Protein AF-A0A3S0DAP7-F1 (afdb_monomer)

Mean predicted aligned error: 19.53 Å

Sequence (979 aa):
MNTTEKPPGELDSAPAPSITPSSLEGAAPEQNASEQKISGFDGGTRSLLKQPSLFLCVVLICVAMAACFGKTPNYFWVMTLSLIGLTAAFHLIAEKLLGRANSEFELPSPREGVLTVLFGSVLPGLGLIAYALYSLINSTNFNFFDELGKLTLLLVVPVFNFSVWSSLRRRYLIRPRLTGVMNGFALGLSASWTVIWLKSSFISHAADTKFGWMLLLSLSPVLLFAAVRLSFDLHRKTEPKISRIATTFSFLGCLLSILFVFAPLTRTFYIQSLLSDIFKAPQTEQPALIANLRAQATPEDLRPSKNPVSGFALSSMLFGNRGLDGGSDRERDLFFKVAGKSFNEDATVKNRPGNHDANQPEESADLDTTAVYAAVGSRNIGLSLAKSQMVGNIDSATMTGSLDWSMTFHNSSNEEHEARAVIALPADAVVSRVTLWINGEAREAAFASPARTRAAYESVVKRSRDPLLVTMLAPGKILVQCYPVPINGAMKIRLGFKIALQPGTSNTSTLVFPRLIASNFAQQRRHQIRFLSSSPFADSIAGGVSGREGSAYVLSGTLRERRKENGTKSHLSVLRTAPLTAVATFDATARPPQYIVQHLKETVKTPPKRLIVVVDSSESMRDHLAEIHSDLAKVSTFLKPLVYFVPEATGANAERAAIRAMSVSQAKAVITSDAFKGGQDNKPVLTEALELAAEAPQGAVLWIHGPQPLTQDLTNAVPLDLVHPVRLYDWQIESGANEILQALSLEDPLRLINREVLGAASSIPDIDALVRSWVQPEKKLFLERVAFTRKPDVSLVENPIASMQVSRLWADGEVRRLLADGFERQALILAAQYRIVSPVTGAVVLDDAEEYRKNKLDPGAYKDAPGGAPSLLFNPDTTASRSESYSGLVGAPVDPRYGQSNEVGQMADFGYDTMRDISRWVTAFSFLVALIFVIPAVRTRKSVGELLGAVCTVCGIPLVVHLLGIYLINNFGGLGGGL

Radius of gyration: 42.52 Å; Cα contacts (8 Å, |Δi|>4): 1606; chains: 1; bounding box: 123×77×140 Å

Solvent-accessible surface area (backbone atoms only — not comparable to full-atom values): 55103 Å² total; per-residue (Å²): 132,84,90,78,90,85,88,83,87,79,90,84,85,84,89,84,86,83,90,88,84,90,82,85,87,91,81,81,85,79,80,77,78,72,80,83,51,32,48,51,65,70,82,68,86,66,55,75,97,71,38,71,46,55,55,54,52,50,53,54,47,53,55,39,36,45,69,49,22,63,91,41,60,72,61,26,51,54,54,45,50,53,54,48,52,52,53,50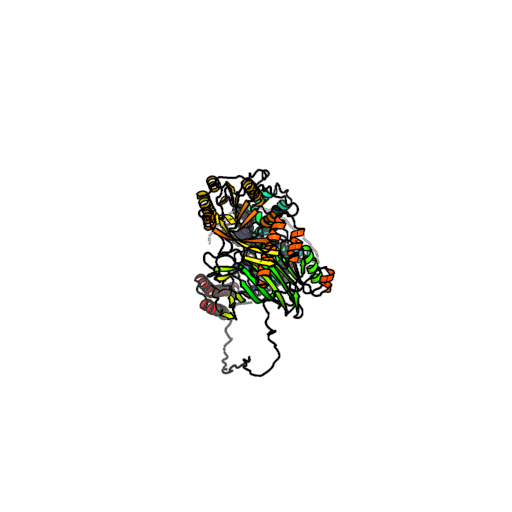,49,55,53,53,54,56,53,79,66,67,74,92,79,85,82,88,89,90,84,91,88,79,84,78,63,55,66,47,40,44,58,20,13,51,52,54,36,52,52,52,49,52,46,49,52,53,52,59,75,73,45,82,76,79,53,67,68,59,52,49,52,50,51,50,64,70,41,48,39,23,51,25,40,44,52,40,49,53,35,59,74,66,48,44,37,74,49,41,56,42,44,10,27,35,39,12,27,22,26,28,39,19,48,52,36,30,52,50,35,51,43,47,75,76,72,46,83,88,72,97,62,59,67,66,56,50,54,50,30,72,45,12,57,49,31,22,53,26,24,51,51,50,50,51,47,52,48,68,47,24,37,79,66,56,14,52,44,21,50,54,25,17,51,52,17,18,54,51,27,41,46,53,66,50,46,54,45,52,52,53,51,53,54,46,47,55,52,53,48,43,78,67,44,55,83,62,52,26,41,41,50,44,54,55,45,46,77,70,57,47,77,39,57,45,27,33,92,81,37,63,63,75,94,57,71,64,59,66,70,74,44,85,88,60,57,45,88,54,89,44,70,70,43,33,37,48,43,18,44,38,66,24,44,64,78,63,61,75,63,80,79,60,72,71,87,82,72,83,78,87,80,74,80,89,74,88,45,45,29,86,40,45,65,44,38,60,76,32,46,76,70,48,77,51,32,28,42,76,43,41,38,38,40,36,40,39,36,61,86,78,40,32,29,38,37,42,38,36,40,27,37,32,20,67,33,95,54,72,40,68,52,24,34,32,37,38,44,35,78,77,36,41,45,55,42,45,35,40,45,58,99,84,44,82,38,51,27,20,48,39,42,44,72,59,32,46,53,50,42,53,66,36,53,80,65,81,37,60,31,40,40,36,35,52,75,50,95,56,28,33,38,37,42,34,31,57,26,40,58,70,34,66,36,38,40,34,41,25,34,33,36,49,37,47,73,47,98,59,65,35,34,30,41,59,53,66,39,83,74,39,57,14,43,48,74,60,64,49,35,39,39,38,37,37,21,77,38,55,67,73,59,86,56,77,86,36,53,75,53,69,60,88,88,31,29,35,43,34,36,48,54,57,68,51,90,87,88,60,79,48,82,58,54,49,37,29,36,39,89,68,80,99,62,55,37,27,22,66,30,79,84,47,88,75,56,34,27,41,37,36,36,73,42,76,44,65,47,74,57,63,76,40,48,32,34,41,35,54,28,20,38,66,44,37,87,46,48,68,55,57,56,49,51,54,50,59,49,54,74,80,42,87,40,39,28,32,65,50,67,79,60,51,38,92,47,44,96,61,52,65,88,50,80,28,49,60,76,54,39,61,74,58,69,46,74,87,60,28,52,19,32,57,80,56,63,68,59,52,49,55,41,49,32,68,17,7,80,37,79,46,8,20,32,39,40,42,33,48,53,37,68,49,86,68,70,75,87,74,62,65,67,63,73,59,81,28,54,23,35,34,38,41,32,64,75,48,61,28,28,54,37,55,68,56,48,51,64,64,19,40,64,62,59,41,66,48,74,45,75,36,60,67,78,93,80,42,50,45,72,72,48,50,52,43,36,45,78,53,52,46,76,44,68,43,80,49,65,49,80,34,84,56,90,67,98,51,57,69,47,83,50,66,71,59,17,56,37,53,48,43,52,33,47,53,53,50,30,55,49,30,40,40,74,64,38,50,73,59,22,34,54,50,30,36,73,64,35,34,48,37,95,52,14,8,32,26,25,62,80,50,72,62,60,31,56,73,68,70,46,61,43,74,82,88,82,85,70,97,62,99,61,81,93,78,69,87,76,85,90,75,90,78,91,86,88,87,83,89,83,87,86,85,84,87,88,84,85,95,86,86,81,88,84,88,87,87,83,82,95,78,82,86,59,64,67,57,53,54,48,48,35,50,48,53,20,51,47,46,30,52,51,36,44,67,64,40,55,66,54,59,74,72,63,87,55,71,66,60,53,50,49,49,50,49,47,42,52,41,54,20,50,51,49,35,53,48,38,51,48,46,47,77,74,68,69,78,86,82,84,80,135

pLDDT: mean 73.01, std 19.79, range [24.42, 97.62]

Nearest PDB structures (foldseek):
  6fpy-assembly2_B  TM=5.287E-01  e=2.137E-16  Homo sapiens
  6fpz-assembly2_B  TM=5.239E-01  e=3.013E-16  Homo sapiens
  6fpy-assembly1_A  TM=5.104E-01  e=2.731E-16  Homo sapiens
  7nup-assembly3_C  TM=4.201E-01  e=8.296E-05  Homo sapiens
  7zyf-assembly1_A  TM=3.876E-01  e=3.431E-05  Homo sapiens

Foldseek 3Di:
DDDDDDDDYDDDDDDDDDDDDDDDDDDDDPPPPPQQFQDAEPPDPDPPVRAVLLVVQLVLLLVLLCLQCVVPVVSSVVSSVVSSVVSVVLVVVLVVLDDDDDDDDDDDDDDPCPVLLVLQAVVQQVVLVVVLVVCCVPDLDDDPVLSVLVSCLSRLLSVLLVVLVVCVRRSYNHRLLNNLLSLLLSQLLLVLLQVLLCCLPPPDDDDPDDPSSVSSSVSSVSNNVSSVVSLVSLQPRHDVSSNVSSNSSSNVNNVSNNSSLCSNVVSQVVLVVLVVCLVVDDPQANLASLVVSLVRDDPCQQCCVVVPRPSDCSVSSVDPDTHAPPPDLVSQQSQQQRAVDGPCPCVQVDDDSPDDPPDDDDDFFFQVRPVQCVLFDAADPQKAFPAWEKEKEAELVLQKMKIKIKTKIFGADQDWDKKKFKKFAPVLKFWQWKWWQDPNDIFTWFKFFPVLQVVLVVVQVVVQFWKWWWAAPDVRMIMIITDTNDHRHMIMMIIMMMFGWFDDPAQKTKGFAIDTSDISHHYDQKYWYKYKYLFAWPDDDDQWDWDDDVNITMITGMFGQDDPDDGGCRITMGGNPDDQFKEWEWAVLDVVTWIKIKHFDWDFAAAFPAEEEEAEQAPVCLVVLVVVLVLLVLCVVPDFYFYWYAFSQHHSCSVVSDRDTDTSVVVNVQSHNVSRRRRGACQVNVLVQQLVQLVDERGEYEYEDEARSRDDDLPPQAARNRNAQYEYEAHYDRRHHDPSVVSNVSNHQLPSYRYDYADPDDPHDDSVVVSVCNVRRDGGTDMDIDIGRDDDPGHYDHPVLSSLSSQLSVLQVVLVVCSSVVNLVVSRVSCSSNNTHDNGMMIMTGDDPVSCVVSVTDSDDDDNDPDPDDDPDDDPDDDDDDDDDDDDDDDDDDDDDDDDDDDDDDPPDDAQVVLVVVLVVVLVVQLVVLCVVLVVVVVPDDDPVVVVVSVCSNPVRSVVSNVVSVVCCVVPVDDDDDD

Structure (mmCIF, N/CA/C/O backbone):
data_AF-A0A3S0DAP7-F1
#
_entry.id   AF-A0A3S0DAP7-F1
#
loop_
_atom_site.group_PDB
_atom_site.id
_atom_site.type_symbol
_atom_site.label_atom_id
_atom_site.label_alt_id
_atom_site.label_comp_id
_atom_site.label_asym_id
_atom_site.label_entity_id
_atom_site.label_seq_id
_atom_site.pdbx_PDB_ins_code
_atom_site.Cartn_x
_atom_site.Cartn_y
_atom_site.Cartn_z
_atom_site.occupancy
_atom_site.B_iso_or_equiv
_atom_site.auth_seq_id
_atom_site.auth_comp_id
_atom_site.auth_asym_id
_atom_site.auth_atom_id
_atom_site.pdbx_PDB_model_num
ATOM 1 N N . MET A 1 1 ? 51.186 39.654 -97.932 1.00 35.44 1 MET A N 1
ATOM 2 C CA . MET A 1 1 ? 51.808 40.982 -98.116 1.00 35.44 1 MET A CA 1
ATOM 3 C C . MET A 1 1 ? 52.538 41.280 -96.816 1.00 35.44 1 MET A C 1
ATOM 5 O O . MET A 1 1 ? 51.879 41.168 -95.794 1.00 35.44 1 MET A O 1
ATOM 9 N N . ASN A 1 2 ? 53.845 41.561 -96.871 1.00 35.66 2 ASN A N 1
ATOM 10 C CA . ASN A 1 2 ? 54.779 41.772 -95.743 1.00 35.66 2 ASN A CA 1
ATOM 11 C C . ASN A 1 2 ? 54.973 40.522 -94.831 1.00 35.66 2 ASN A C 1
ATOM 13 O O . ASN A 1 2 ? 53.996 39.975 -94.335 1.00 35.66 2 ASN A O 1
ATOM 17 N N . THR A 1 3 ? 56.135 39.844 -94.757 1.00 30.80 3 THR A N 1
ATOM 18 C CA . THR A 1 3 ? 57.502 40.226 -94.279 1.00 30.80 3 THR A CA 1
ATOM 19 C C . THR A 1 3 ? 57.561 40.423 -92.755 1.00 30.80 3 THR A C 1
ATOM 21 O O . THR A 1 3 ? 56.679 41.079 -92.215 1.00 30.80 3 THR A O 1
ATOM 24 N N . THR A 1 4 ? 58.535 39.902 -91.990 1.00 35.09 4 THR A N 1
ATOM 25 C CA . THR A 1 4 ? 59.878 39.312 -92.289 1.00 35.09 4 THR A CA 1
ATOM 26 C C . THR A 1 4 ? 60.293 38.386 -91.111 1.00 35.09 4 THR A C 1
ATOM 28 O O . THR A 1 4 ? 59.745 38.539 -90.026 1.00 35.09 4 THR A O 1
ATOM 31 N N . GLU A 1 5 ? 61.034 37.282 -91.314 1.00 35.91 5 GLU A N 1
ATOM 32 C CA . GLU A 1 5 ? 62.484 37.081 -90.996 1.00 35.91 5 GLU A CA 1
ATOM 33 C C . GLU A 1 5 ? 62.978 37.580 -89.608 1.00 35.91 5 GLU A C 1
ATOM 35 O O . GLU A 1 5 ? 62.558 38.641 -89.168 1.00 35.91 5 GLU A O 1
ATOM 40 N N . LYS A 1 6 ? 63.916 36.947 -88.873 1.00 36.12 6 LYS A N 1
ATOM 41 C CA . LYS A 1 6 ? 64.824 35.773 -89.064 1.00 36.12 6 LYS A CA 1
ATOM 42 C C . LYS A 1 6 ? 65.265 35.245 -87.658 1.00 36.12 6 LYS A C 1
ATOM 44 O O . LYS A 1 6 ? 64.995 35.959 -86.692 1.00 36.12 6 LYS A O 1
ATOM 49 N N . PRO A 1 7 ? 65.897 34.054 -87.481 1.00 41.16 7 PRO A N 1
ATOM 50 C CA . PRO A 1 7 ? 67.316 33.843 -87.842 1.00 41.16 7 PRO A CA 1
ATOM 51 C C . PRO A 1 7 ? 67.657 32.450 -88.450 1.00 41.16 7 PRO A C 1
ATOM 53 O O . PRO A 1 7 ? 66.834 31.540 -88.376 1.00 41.16 7 PRO A O 1
ATOM 56 N N . PRO A 1 8 ? 68.855 32.266 -89.054 1.00 48.88 8 PRO A N 1
ATOM 57 C CA . PRO A 1 8 ? 69.283 31.000 -89.668 1.00 48.88 8 PRO A CA 1
ATOM 58 C C . PRO A 1 8 ? 70.483 30.305 -88.979 1.00 48.88 8 PRO A C 1
ATOM 60 O O . PRO A 1 8 ? 71.279 30.955 -88.308 1.00 48.88 8 PRO A O 1
ATOM 63 N N . GLY A 1 9 ? 70.666 29.016 -89.299 1.00 33.81 9 GLY A N 1
ATOM 64 C CA . GLY A 1 9 ? 71.939 28.277 -89.209 1.00 33.81 9 GLY A CA 1
ATOM 65 C C . GLY A 1 9 ? 72.225 27.529 -87.895 1.00 33.81 9 GLY A C 1
ATOM 66 O O . GLY A 1 9 ? 71.747 27.923 -86.838 1.00 33.81 9 GLY A O 1
ATOM 67 N N . GLU A 1 10 ? 72.996 26.434 -87.900 1.00 32.47 10 GLU A N 1
ATOM 68 C CA . GLU A 1 10 ? 73.583 25.681 -89.032 1.00 32.47 10 GLU A CA 1
ATOM 69 C C . GLU A 1 10 ? 74.054 24.278 -88.567 1.00 32.47 10 GLU A C 1
ATOM 71 O O . GLU A 1 10 ? 74.452 24.155 -87.415 1.00 32.47 10 GLU A O 1
ATOM 76 N N . LEU A 1 11 ? 74.067 23.293 -89.489 1.00 33.09 11 LEU A N 1
ATOM 77 C CA . LEU A 1 11 ? 75.011 22.146 -89.592 1.00 33.09 11 LEU A CA 1
ATOM 78 C C . LEU A 1 11 ? 75.130 21.118 -88.419 1.00 33.09 11 LEU A C 1
ATOM 80 O O . LEU A 1 11 ? 75.140 21.471 -87.249 1.00 33.09 11 LEU A O 1
ATOM 84 N N . ASP A 1 12 ? 75.312 19.803 -88.630 1.00 31.98 12 ASP A N 1
ATOM 85 C CA . ASP A 1 12 ? 75.166 18.937 -89.822 1.00 31.98 12 ASP A CA 1
ATOM 86 C C . ASP A 1 12 ? 75.163 17.433 -89.402 1.00 31.98 12 ASP A C 1
ATOM 88 O O . ASP A 1 12 ? 75.213 17.107 -88.215 1.00 31.98 12 ASP A O 1
ATOM 92 N N . SER A 1 13 ? 75.227 16.526 -90.385 1.00 33.31 13 SER A N 1
ATOM 93 C CA . SER A 1 13 ? 75.606 15.100 -90.339 1.00 33.31 13 SER A CA 1
ATOM 94 C C . SER A 1 13 ? 74.528 14.062 -89.973 1.00 33.31 13 SER A C 1
ATOM 96 O O . SER A 1 13 ? 74.291 13.706 -88.822 1.00 33.31 13 SER A O 1
ATOM 98 N N . ALA A 1 14 ? 73.964 13.457 -91.023 1.00 33.50 14 ALA A N 1
ATOM 99 C CA . ALA A 1 14 ? 73.564 12.047 -91.016 1.00 33.50 14 ALA A CA 1
ATOM 100 C C . ALA A 1 14 ? 74.750 11.170 -91.479 1.00 33.50 14 ALA A C 1
ATOM 102 O O . ALA A 1 14 ? 75.681 11.679 -92.110 1.00 33.50 14 ALA A O 1
ATOM 103 N N . PRO A 1 15 ? 74.713 9.849 -91.229 1.00 40.34 15 PRO A N 1
ATOM 104 C CA . PRO A 1 15 ? 74.494 8.971 -92.386 1.00 40.34 15 PRO A CA 1
ATOM 105 C C . PRO A 1 15 ? 73.589 7.750 -92.117 1.00 40.34 15 PRO A C 1
ATOM 107 O O . PRO A 1 15 ? 73.373 7.320 -90.988 1.00 40.34 15 PRO A O 1
ATOM 110 N N . ALA A 1 16 ? 73.117 7.151 -93.210 1.00 29.91 16 ALA A N 1
ATOM 111 C CA . ALA A 1 16 ? 72.496 5.821 -93.306 1.00 29.91 16 ALA A CA 1
ATOM 112 C C . ALA A 1 16 ? 73.235 5.033 -94.430 1.00 29.91 16 ALA A C 1
ATOM 114 O O . ALA A 1 16 ? 74.205 5.584 -94.960 1.00 29.91 16 ALA A O 1
ATOM 115 N N . PRO A 1 17 ? 72.812 3.833 -94.902 1.00 53.47 17 PRO A N 1
ATOM 116 C CA . PRO A 1 17 ? 71.781 2.897 -94.414 1.00 53.47 17 PRO A CA 1
ATOM 117 C C . PRO A 1 17 ? 72.261 1.414 -94.340 1.00 53.47 17 PRO A C 1
ATOM 119 O O . PRO A 1 17 ? 73.386 1.099 -94.714 1.00 53.47 17 PRO A O 1
ATOM 122 N N . SER A 1 18 ? 71.397 0.462 -93.939 1.00 30.25 18 SER A N 1
ATOM 123 C CA . SER A 1 18 ? 71.604 -0.985 -94.226 1.00 30.25 18 SER A CA 1
ATOM 124 C C . SER A 1 18 ? 70.313 -1.836 -94.308 1.00 30.25 18 SER A C 1
ATOM 126 O O . SER A 1 18 ? 69.795 -2.376 -93.338 1.00 30.25 18 SER A O 1
ATOM 128 N N . ILE A 1 19 ? 69.842 -1.951 -95.552 1.00 33.53 19 ILE A N 1
ATOM 129 C CA . ILE A 1 19 ? 69.002 -2.990 -96.203 1.00 33.53 19 ILE A CA 1
ATOM 130 C C . ILE A 1 19 ? 69.498 -4.430 -95.866 1.00 33.53 19 ILE A C 1
ATOM 132 O O . ILE A 1 19 ? 70.711 -4.585 -95.772 1.00 33.53 19 ILE A O 1
ATOM 136 N N . THR A 1 20 ? 68.756 -5.558 -95.733 1.00 31.67 20 THR A N 1
ATOM 137 C CA . THR A 1 20 ? 67.325 -6.042 -95.754 1.00 31.67 20 THR A CA 1
ATOM 138 C C . THR A 1 20 ? 67.339 -7.586 -95.444 1.00 31.67 20 THR A C 1
ATOM 140 O O . THR A 1 20 ? 68.452 -8.088 -95.287 1.00 31.67 20 THR A O 1
ATOM 143 N N . PRO A 1 21 ? 66.271 -8.437 -95.554 1.00 48.56 21 PRO A N 1
ATOM 144 C CA . PRO A 1 21 ? 64.809 -8.381 -95.273 1.00 48.56 21 PRO A CA 1
ATOM 145 C C . PRO A 1 21 ? 64.316 -9.636 -94.454 1.00 48.56 21 PRO A C 1
ATOM 147 O O . PRO A 1 21 ? 65.112 -10.282 -93.782 1.00 48.56 21 PRO A O 1
ATOM 150 N N . SER A 1 22 ? 63.036 -10.044 -94.618 1.00 28.91 22 SER A N 1
ATOM 151 C CA . SER A 1 22 ? 62.373 -11.323 -94.216 1.00 28.91 22 SER A CA 1
ATOM 152 C C . SER A 1 22 ? 61.935 -11.477 -92.741 1.00 28.91 22 SER A C 1
ATOM 154 O O . SER A 1 22 ? 62.528 -10.857 -91.869 1.00 28.91 22 SER A O 1
ATOM 156 N N . SER A 1 23 ? 60.914 -12.276 -92.378 1.00 30.59 23 SER A N 1
ATOM 157 C CA . SER A 1 23 ? 59.656 -12.657 -93.072 1.00 30.59 23 SER A CA 1
ATOM 158 C C . SER A 1 23 ? 58.690 -13.387 -92.113 1.00 30.59 23 SER A C 1
ATOM 160 O O . SER A 1 23 ? 59.157 -14.206 -91.331 1.00 30.59 23 SER A O 1
ATOM 162 N N . LEU A 1 24 ? 57.374 -13.217 -92.328 1.00 34.31 24 LEU A N 1
ATOM 163 C CA . LEU A 1 24 ? 56.253 -14.052 -91.836 1.00 34.31 24 LEU A CA 1
ATOM 164 C C . LEU A 1 24 ? 55.838 -13.994 -90.342 1.00 34.31 24 LEU A C 1
ATOM 166 O O . LEU A 1 24 ? 56.620 -13.713 -89.448 1.00 34.31 24 LEU A O 1
ATOM 170 N N . GLU A 1 25 ? 54.538 -14.281 -90.167 1.00 31.39 25 GLU A N 1
ATOM 171 C CA . GLU A 1 25 ? 53.775 -14.704 -88.974 1.00 31.39 25 GLU A CA 1
ATOM 172 C C . GLU A 1 25 ? 53.721 -13.838 -87.687 1.00 31.39 25 GLU A C 1
ATOM 174 O O . GLU A 1 25 ? 54.659 -13.744 -86.906 1.00 31.39 25 GLU A O 1
ATOM 179 N N . GLY A 1 26 ? 52.494 -13.401 -87.345 1.00 32.94 26 GLY A N 1
ATOM 180 C CA . GLY A 1 26 ? 51.915 -13.895 -86.086 1.00 32.94 26 GLY A CA 1
ATOM 181 C C . GLY A 1 26 ? 51.685 -12.955 -84.893 1.00 32.94 26 GLY A C 1
ATOM 182 O O . GLY A 1 26 ? 51.994 -13.363 -83.780 1.00 32.94 26 GLY A O 1
ATOM 183 N N . ALA A 1 27 ? 51.045 -11.786 -85.050 1.00 32.19 27 ALA A N 1
ATOM 184 C CA . ALA A 1 27 ? 50.238 -11.192 -83.963 1.00 32.19 27 ALA A CA 1
ATOM 185 C C . ALA A 1 27 ? 49.249 -10.122 -84.463 1.00 32.19 27 ALA A C 1
ATOM 187 O O . ALA A 1 27 ? 49.646 -9.170 -85.134 1.00 32.19 27 ALA A O 1
ATOM 188 N N . ALA A 1 28 ? 47.978 -10.218 -84.062 1.00 33.50 28 ALA A N 1
ATOM 189 C CA . ALA A 1 28 ? 47.082 -9.062 -84.036 1.00 33.50 28 ALA A CA 1
ATOM 190 C C . ALA A 1 28 ? 47.226 -8.372 -82.664 1.00 33.50 28 ALA A C 1
ATOM 192 O O . ALA A 1 28 ? 47.169 -9.069 -81.649 1.00 33.50 28 ALA A O 1
ATOM 193 N N . PRO A 1 29 ? 47.413 -7.042 -82.586 1.00 39.88 29 PRO A N 1
ATOM 194 C CA . PRO A 1 29 ? 47.487 -6.359 -81.302 1.00 39.88 29 PRO A CA 1
ATOM 195 C C . PRO A 1 29 ? 46.095 -6.297 -80.661 1.00 39.88 29 PRO A C 1
ATOM 197 O O . PRO A 1 29 ? 45.208 -5.596 -81.151 1.00 39.88 29 PRO A O 1
ATOM 200 N N . GLU A 1 30 ? 45.908 -7.003 -79.545 1.00 36.38 30 GLU A N 1
ATOM 201 C CA . GLU A 1 30 ? 44.707 -6.867 -78.720 1.00 36.38 30 GLU A CA 1
ATOM 202 C C . GLU A 1 30 ? 44.570 -5.421 -78.227 1.00 36.38 30 GLU A C 1
ATOM 204 O O . GLU A 1 30 ? 45.311 -4.968 -77.347 1.00 36.38 30 GLU A O 1
ATOM 209 N N . GLN A 1 31 ? 43.582 -4.695 -78.756 1.00 36.41 31 GLN A N 1
ATOM 210 C CA . GLN A 1 31 ? 43.139 -3.438 -78.161 1.00 36.41 31 GLN A CA 1
ATOM 211 C C . GLN A 1 31 ? 42.441 -3.740 -76.832 1.00 36.41 31 GLN A C 1
ATOM 213 O O . GLN A 1 31 ? 41.221 -3.871 -76.756 1.00 36.41 31 GLN A O 1
ATOM 218 N N . ASN A 1 32 ? 43.245 -3.853 -75.774 1.00 34.03 32 ASN A N 1
ATOM 219 C CA . ASN A 1 32 ? 42.780 -3.929 -74.398 1.00 34.03 32 ASN A CA 1
ATOM 220 C C . ASN A 1 32 ? 41.937 -2.685 -74.087 1.00 34.03 32 ASN A C 1
ATOM 222 O O . ASN A 1 32 ? 42.471 -1.601 -73.844 1.00 34.03 32 ASN A O 1
ATOM 226 N N . ALA A 1 33 ? 40.613 -2.848 -74.116 1.00 39.38 33 ALA A N 1
ATOM 227 C CA . ALA A 1 33 ? 39.658 -1.796 -73.808 1.00 39.38 33 ALA A CA 1
ATOM 228 C C . ALA A 1 33 ? 39.825 -1.377 -72.341 1.00 39.38 33 ALA A C 1
ATOM 230 O O . ALA A 1 33 ? 39.377 -2.064 -71.422 1.00 39.38 33 ALA A O 1
ATOM 231 N N . SER A 1 34 ? 40.511 -0.257 -72.117 1.00 42.72 34 SER A N 1
ATOM 232 C CA . SER A 1 34 ? 40.760 0.264 -70.780 1.00 42.72 34 SER A CA 1
ATOM 233 C C . SER A 1 34 ? 39.436 0.659 -70.124 1.00 42.72 34 SER A C 1
ATOM 235 O O . SER A 1 34 ? 38.710 1.522 -70.614 1.00 42.72 34 SER A O 1
ATOM 237 N N . GLU A 1 35 ? 39.103 -0.002 -69.010 1.00 52.44 35 GLU A N 1
ATOM 238 C CA . GLU A 1 35 ? 37.859 0.231 -68.271 1.00 52.44 35 GLU A CA 1
ATOM 239 C C . GLU A 1 35 ? 37.789 1.705 -67.828 1.00 52.44 35 GLU A C 1
ATOM 241 O O . GLU A 1 35 ? 38.473 2.121 -66.887 1.00 52.44 35 GLU A O 1
ATOM 246 N N . GLN A 1 36 ? 36.988 2.506 -68.542 1.00 58.69 36 GLN A N 1
ATOM 247 C CA . GLN A 1 36 ? 36.851 3.942 -68.302 1.00 58.69 36 GLN A CA 1
ATOM 248 C C . GLN A 1 36 ? 36.365 4.194 -66.873 1.00 58.69 36 GLN A C 1
ATOM 250 O O . GLN A 1 36 ? 35.226 3.884 -66.511 1.00 58.69 36 GLN A O 1
ATOM 255 N N . LYS A 1 37 ? 37.247 4.767 -66.052 1.00 63.47 37 LYS A N 1
ATOM 256 C CA . LYS A 1 37 ? 36.954 5.055 -64.649 1.00 63.47 37 LYS A CA 1
ATOM 257 C C . LYS A 1 37 ? 36.108 6.309 -64.517 1.00 63.47 37 LYS A C 1
ATOM 259 O O . LYS A 1 37 ? 36.303 7.289 -65.226 1.00 63.47 37 LYS A O 1
ATOM 264 N N . ILE A 1 38 ? 35.208 6.271 -63.543 1.00 62.84 38 ILE A N 1
ATOM 265 C CA . ILE A 1 38 ? 34.335 7.368 -63.142 1.00 62.84 38 ILE A CA 1
ATOM 266 C C . ILE A 1 38 ? 35.196 8.561 -62.717 1.00 62.84 38 ILE A C 1
ATOM 268 O O . ILE A 1 38 ? 35.803 8.561 -61.636 1.00 62.84 38 ILE A O 1
ATOM 272 N N . SER A 1 39 ? 35.218 9.561 -63.591 1.00 60.50 39 SER A N 1
ATOM 273 C CA . SER A 1 39 ? 35.698 10.911 -63.335 1.00 60.50 39 SER A CA 1
ATOM 274 C C . SER A 1 39 ? 34.523 11.808 -62.904 1.00 60.50 39 SER A C 1
ATOM 276 O O . SER A 1 39 ? 33.402 11.347 -62.655 1.00 60.50 39 SER A O 1
ATOM 278 N N . GLY A 1 40 ? 34.788 13.105 -62.760 1.00 55.34 40 GLY A N 1
ATOM 279 C CA . GLY A 1 40 ? 33.797 14.091 -62.345 1.00 55.34 40 GLY A CA 1
ATOM 280 C C . GLY A 1 40 ? 34.031 14.589 -60.926 1.00 55.34 40 GLY A C 1
ATOM 281 O O . GLY A 1 40 ? 33.840 13.876 -59.944 1.00 55.34 40 GLY A O 1
ATOM 282 N N . PHE A 1 41 ? 34.424 15.856 -60.835 1.00 52.72 41 PHE A N 1
ATOM 283 C CA . PHE A 1 41 ? 34.551 16.599 -59.592 1.00 52.72 41 PHE A CA 1
ATOM 284 C C . PHE A 1 41 ? 34.246 18.070 -59.886 1.00 52.72 41 PHE A C 1
ATOM 286 O O . PHE A 1 41 ? 34.955 18.701 -60.666 1.00 52.72 41 PHE A O 1
ATOM 293 N N . ASP A 1 42 ? 33.190 18.614 -59.278 1.00 46.84 42 ASP A N 1
ATOM 294 C CA . ASP A 1 42 ? 32.863 20.041 -59.367 1.00 46.84 42 ASP A CA 1
ATOM 295 C C . ASP A 1 42 ? 33.936 20.852 -58.620 1.00 46.84 42 ASP A C 1
ATOM 297 O O . ASP A 1 42 ? 33.897 20.995 -57.397 1.00 46.84 42 ASP A O 1
ATOM 301 N N . GLY A 1 43 ? 34.941 21.321 -59.367 1.00 46.47 43 GLY A N 1
ATOM 302 C CA . GLY A 1 43 ? 36.204 21.866 -58.857 1.00 46.47 43 GLY A CA 1
ATOM 303 C C . GLY A 1 43 ? 36.123 23.211 -58.128 1.00 46.47 43 GLY A C 1
ATOM 304 O O . GLY A 1 43 ? 37.164 23.791 -57.816 1.00 46.47 43 GLY A O 1
ATOM 305 N N . GLY A 1 44 ? 34.922 23.725 -57.853 1.00 49.91 44 GLY A N 1
ATOM 306 C CA . GLY A 1 44 ? 34.731 24.945 -57.078 1.00 49.91 44 GLY A CA 1
ATOM 307 C C . GLY A 1 44 ? 35.174 24.781 -55.621 1.00 49.91 44 GLY A C 1
ATOM 308 O O . GLY A 1 44 ? 34.682 23.911 -54.900 1.00 49.91 44 GLY A O 1
ATOM 309 N N . THR A 1 45 ? 36.047 25.672 -55.145 1.00 49.91 45 THR A N 1
ATOM 310 C CA . THR A 1 45 ? 36.489 25.776 -53.742 1.00 49.91 45 THR A CA 1
ATOM 311 C C . THR A 1 45 ? 35.374 26.316 -52.835 1.00 49.91 45 THR A C 1
ATOM 313 O O . THR A 1 45 ? 35.445 27.405 -52.264 1.00 49.91 45 THR A O 1
ATOM 316 N N . ARG A 1 46 ? 34.299 25.534 -52.690 1.00 56.03 46 ARG A N 1
ATOM 317 C CA . ARG A 1 46 ? 33.194 25.812 -51.769 1.00 56.03 46 ARG A CA 1
ATOM 318 C C . ARG A 1 46 ? 33.744 25.824 -50.338 1.00 56.03 46 ARG A C 1
ATOM 320 O O . ARG A 1 46 ? 34.139 24.776 -49.828 1.00 56.03 46 ARG A O 1
ATOM 327 N N . SER A 1 47 ? 33.742 27.005 -49.709 1.00 62.56 47 SER A N 1
ATOM 328 C CA . SER A 1 47 ? 34.102 27.207 -48.294 1.00 62.56 47 SER A CA 1
ATOM 329 C C . SER A 1 47 ? 33.548 26.088 -47.408 1.00 62.56 47 SER A C 1
ATOM 331 O O . SER A 1 47 ? 32.417 25.650 -47.622 1.00 62.56 47 SER A O 1
ATOM 333 N N . LEU A 1 48 ? 34.330 25.648 -46.415 1.00 64.00 48 LEU A N 1
ATOM 334 C CA . LEU A 1 48 ? 34.020 24.531 -45.512 1.00 64.00 48 LEU A CA 1
ATOM 335 C C . LEU A 1 48 ? 32.568 24.578 -44.988 1.00 64.00 48 LEU A C 1
ATOM 337 O O . LEU A 1 48 ? 31.842 23.588 -45.041 1.00 64.00 48 LEU A O 1
ATOM 341 N N . LEU A 1 49 ? 32.112 25.775 -44.600 1.00 64.31 49 LEU A N 1
ATOM 342 C CA . LEU A 1 49 ? 30.769 26.071 -44.077 1.00 64.31 49 LEU A CA 1
ATOM 343 C C . LEU A 1 49 ? 29.633 25.994 -45.121 1.00 64.31 49 LEU A C 1
ATOM 345 O O . LEU A 1 49 ? 28.479 26.252 -44.796 1.00 64.31 49 LEU A O 1
ATOM 349 N N . LYS A 1 50 ? 29.930 25.665 -46.382 1.00 66.88 50 LYS A N 1
ATOM 350 C CA . LYS A 1 50 ? 28.962 25.462 -47.478 1.00 66.88 50 LYS A CA 1
ATOM 351 C C . LYS A 1 50 ? 28.999 24.029 -48.036 1.00 66.88 50 LYS A C 1
ATOM 353 O O . LYS A 1 50 ? 28.443 23.771 -49.105 1.00 66.88 50 LYS A O 1
ATOM 358 N N . GLN A 1 51 ? 29.653 23.092 -47.344 1.00 72.38 51 GLN A N 1
ATOM 359 C CA . GLN A 1 51 ? 29.795 21.701 -47.785 1.00 72.38 51 GLN A CA 1
ATOM 360 C C . GLN A 1 51 ? 28.705 20.803 -47.159 1.00 72.38 51 GLN A C 1
ATOM 362 O O . GLN A 1 51 ? 28.663 20.661 -45.938 1.00 72.38 51 GLN A O 1
ATOM 367 N N . PRO A 1 52 ? 27.829 20.149 -47.952 1.00 73.25 52 PRO A N 1
ATOM 368 C CA . PRO A 1 52 ? 26.692 19.391 -47.413 1.00 73.25 52 PRO A CA 1
ATOM 369 C C . PRO A 1 52 ? 27.094 18.136 -46.619 1.00 73.25 52 PRO A C 1
ATOM 371 O O . PRO A 1 52 ? 26.324 17.684 -45.778 1.00 73.25 52 PRO A O 1
ATOM 374 N N . SER A 1 53 ? 28.298 17.592 -46.841 1.00 73.75 53 SER A N 1
ATOM 375 C CA . SER A 1 53 ? 28.851 16.508 -46.015 1.00 73.75 53 SER A CA 1
ATOM 376 C C . SER A 1 53 ? 29.096 16.950 -44.572 1.00 73.75 53 SER A C 1
ATOM 378 O O . SER A 1 53 ? 28.800 16.190 -43.655 1.00 73.75 53 SER A O 1
ATOM 380 N N . LEU A 1 54 ? 29.573 18.183 -44.359 1.00 77.94 54 LEU A N 1
ATOM 381 C CA . LEU A 1 54 ? 29.832 18.715 -43.022 1.00 77.94 54 LEU A CA 1
ATOM 382 C C . LEU A 1 54 ? 28.528 18.861 -42.232 1.00 77.94 54 LEU A C 1
ATOM 384 O O . LEU A 1 54 ? 28.446 18.370 -41.111 1.00 77.94 54 LEU A O 1
ATOM 388 N N . PHE A 1 55 ? 27.494 19.459 -42.835 1.00 78.25 55 PHE A N 1
ATOM 389 C CA . PHE A 1 55 ? 26.176 19.590 -42.204 1.00 78.25 55 PHE A CA 1
ATOM 390 C C . PHE A 1 55 ? 25.572 18.232 -41.823 1.00 78.25 55 PHE A C 1
ATOM 392 O O . PHE A 1 55 ? 25.085 18.086 -40.705 1.00 78.25 55 PHE A O 1
ATOM 399 N N . LEU A 1 56 ? 25.652 17.227 -42.706 1.00 78.31 56 LEU A N 1
ATOM 400 C CA . LEU A 1 56 ? 25.162 15.878 -42.407 1.00 78.31 56 LEU A CA 1
ATOM 401 C C . LEU A 1 56 ? 25.905 15.252 -41.214 1.00 78.31 56 LEU A C 1
ATOM 403 O O . LEU A 1 56 ? 25.263 14.746 -40.297 1.00 78.31 56 LEU A O 1
ATOM 407 N N . CYS A 1 57 ? 27.240 15.330 -41.185 1.00 80.06 57 CYS A N 1
ATOM 408 C CA . CYS A 1 57 ? 28.038 14.836 -40.059 1.00 80.06 57 CYS A CA 1
ATOM 409 C C . CYS A 1 57 ? 27.710 15.568 -38.744 1.00 80.06 57 CYS A C 1
ATOM 411 O O . CYS A 1 57 ? 27.538 14.913 -37.720 1.00 80.06 57 CYS A O 1
ATOM 413 N N . VAL A 1 58 ? 27.579 16.901 -38.763 1.00 80.75 58 VAL A N 1
ATOM 414 C CA . VAL A 1 58 ? 27.241 17.699 -37.568 1.00 80.75 58 VAL A CA 1
ATOM 415 C C . VAL A 1 58 ? 25.857 17.328 -37.026 1.00 80.75 58 VAL A C 1
ATOM 417 O O . VAL A 1 58 ? 25.728 17.096 -35.828 1.00 80.75 58 VAL A O 1
ATOM 420 N N . VAL A 1 59 ? 24.841 17.187 -37.886 1.00 77.88 59 VAL A N 1
ATOM 421 C CA . VAL A 1 59 ? 23.494 16.755 -37.465 1.00 77.88 59 VAL A CA 1
ATOM 422 C C . VAL A 1 59 ? 23.530 15.360 -36.829 1.00 77.88 59 VAL A C 1
ATOM 424 O O . VAL A 1 59 ? 22.955 15.170 -35.758 1.00 77.88 59 VAL A O 1
ATOM 427 N N . LEU A 1 60 ? 24.246 14.404 -37.431 1.00 75.44 60 LEU A N 1
ATOM 428 C CA . LEU A 1 60 ? 24.397 13.050 -36.880 1.00 75.44 60 LEU A CA 1
ATOM 429 C C . LEU A 1 60 ? 25.080 13.051 -35.501 1.00 75.44 60 LEU A C 1
ATOM 431 O O . LEU A 1 60 ? 24.625 12.348 -34.598 1.00 75.44 60 LEU A O 1
ATOM 435 N N . ILE A 1 61 ? 26.125 13.867 -35.316 1.00 78.94 61 ILE A N 1
ATOM 436 C CA . ILE A 1 61 ? 26.813 14.032 -34.024 1.00 78.94 61 ILE A CA 1
ATOM 437 C C . ILE A 1 61 ? 25.866 14.632 -32.982 1.00 78.94 61 ILE A C 1
ATOM 439 O O . ILE A 1 61 ? 25.744 14.081 -31.890 1.00 78.94 61 ILE A O 1
ATOM 443 N N . CYS A 1 62 ? 25.170 15.725 -33.305 1.00 74.12 62 CYS A N 1
ATOM 444 C CA . CYS A 1 62 ? 24.267 16.388 -32.364 1.00 74.12 62 CYS A CA 1
ATOM 445 C C . CYS A 1 62 ? 23.112 15.476 -31.923 1.00 74.12 62 CYS A C 1
ATOM 447 O O . CYS A 1 62 ? 22.808 15.436 -30.733 1.00 74.12 62 CYS A O 1
ATOM 449 N N . VAL A 1 63 ? 22.514 14.701 -32.837 1.00 69.62 63 VAL A N 1
ATOM 450 C CA . VAL A 1 63 ? 21.456 13.730 -32.495 1.00 69.62 63 VAL A CA 1
ATOM 451 C C . VAL A 1 63 ? 21.996 12.615 -31.594 1.00 69.62 63 VAL A C 1
ATOM 453 O O . VAL A 1 63 ? 21.384 12.316 -30.568 1.00 69.62 63 VAL A O 1
ATOM 456 N N . ALA A 1 64 ? 23.158 12.037 -31.921 1.00 66.81 64 ALA A N 1
ATOM 457 C CA . ALA A 1 64 ? 23.771 10.993 -31.098 1.00 66.81 64 ALA A CA 1
ATOM 458 C C . ALA A 1 64 ? 24.122 11.508 -29.690 1.00 66.81 64 ALA A C 1
ATOM 460 O O . ALA A 1 64 ? 23.781 10.873 -28.692 1.00 66.81 64 ALA A O 1
ATOM 461 N N . MET A 1 65 ? 24.759 12.677 -29.583 1.00 76.75 65 MET A N 1
ATOM 462 C CA . MET A 1 65 ? 25.165 13.241 -28.292 1.00 76.75 65 MET A CA 1
ATOM 463 C C . MET A 1 65 ? 23.971 13.703 -27.451 1.00 76.75 65 MET A C 1
ATOM 465 O O . MET A 1 65 ? 23.994 13.509 -26.236 1.00 76.75 65 MET A O 1
ATOM 469 N N . ALA A 1 66 ? 22.904 14.230 -28.062 1.00 68.50 66 ALA A N 1
ATOM 470 C CA . ALA A 1 66 ? 21.683 14.593 -27.341 1.00 68.50 66 ALA A CA 1
ATOM 471 C C . ALA A 1 66 ? 21.022 13.366 -26.688 1.00 68.50 66 ALA A C 1
ATOM 473 O O . ALA A 1 66 ? 20.638 13.432 -25.521 1.00 68.50 66 ALA A O 1
ATOM 474 N N . ALA A 1 67 ? 20.971 12.230 -27.395 1.00 61.91 67 ALA A N 1
ATOM 475 C CA . ALA A 1 67 ? 20.431 10.976 -26.863 1.00 61.91 67 ALA A CA 1
ATOM 476 C C . ALA A 1 67 ? 21.271 10.378 -25.712 1.00 61.91 67 ALA A C 1
ATOM 478 O O . ALA A 1 67 ? 20.724 9.727 -24.827 1.00 61.91 67 ALA A O 1
ATOM 479 N N . CYS A 1 68 ? 22.591 10.599 -25.698 1.00 62.84 68 CYS A N 1
ATOM 480 C CA . CYS A 1 68 ? 23.491 10.033 -24.680 1.00 62.84 68 CYS A CA 1
ATOM 481 C C . CYS A 1 68 ? 23.666 10.941 -23.451 1.00 62.84 68 CYS A C 1
ATOM 483 O O . CYS A 1 68 ? 23.703 10.473 -22.310 1.00 62.84 68 CYS A O 1
ATOM 485 N N . PHE A 1 69 ? 23.803 12.247 -23.689 1.00 67.38 69 PHE A N 1
ATOM 486 C CA . PHE A 1 69 ? 24.293 13.221 -22.710 1.00 67.38 69 PHE A CA 1
ATOM 487 C C . PHE A 1 69 ? 23.424 14.483 -22.612 1.00 67.38 69 PHE A C 1
ATOM 489 O O . PHE A 1 69 ? 23.796 15.414 -21.906 1.00 67.38 69 PHE A O 1
ATOM 496 N N . GLY A 1 70 ? 22.249 14.542 -23.251 1.00 62.91 70 GLY A N 1
ATOM 497 C CA . GLY A 1 70 ? 21.383 15.735 -23.233 1.00 62.91 70 GLY A CA 1
ATOM 498 C C . GLY A 1 70 ? 20.948 16.212 -21.836 1.00 62.91 70 GLY A C 1
ATOM 499 O O . GLY A 1 70 ? 20.591 17.374 -21.675 1.00 62.91 70 GLY A O 1
ATOM 500 N N . LYS A 1 71 ? 21.028 15.345 -20.815 1.00 58.66 71 LYS A N 1
ATOM 501 C CA . LYS A 1 71 ? 20.780 15.667 -19.395 1.00 58.66 71 LYS A CA 1
ATOM 502 C C . LYS A 1 71 ? 22.056 15.957 -18.580 1.00 58.66 71 LYS A C 1
ATOM 504 O O . LYS A 1 71 ? 21.966 16.277 -17.403 1.00 58.66 71 LYS A O 1
ATOM 509 N N . THR A 1 72 ? 23.240 15.846 -19.182 1.00 62.06 72 THR A N 1
ATOM 510 C CA . THR A 1 72 ? 24.557 16.060 -18.555 1.00 62.06 72 THR A CA 1
ATOM 511 C C . THR A 1 72 ? 25.382 17.059 -19.390 1.00 62.06 72 THR A C 1
ATOM 513 O O . THR A 1 72 ? 26.316 16.667 -20.099 1.00 62.06 72 THR A O 1
ATOM 516 N N . PRO A 1 73 ? 25.052 18.369 -19.334 1.00 69.06 73 PRO A N 1
ATOM 517 C CA . PRO A 1 73 ? 25.468 19.362 -20.332 1.00 69.06 73 PRO A CA 1
ATOM 518 C C . PRO A 1 73 ? 26.986 19.480 -20.521 1.00 69.06 73 PRO A C 1
ATOM 520 O O . PRO A 1 73 ? 27.445 19.650 -21.648 1.00 69.06 73 PRO A O 1
ATOM 523 N N . ASN A 1 74 ? 27.778 19.326 -19.456 1.00 71.12 74 ASN A N 1
ATOM 524 C CA . ASN A 1 74 ? 29.241 19.391 -19.537 1.00 71.12 74 ASN A CA 1
ATOM 525 C C . ASN A 1 74 ? 29.809 18.282 -20.443 1.00 71.12 74 ASN A C 1
ATOM 527 O O . ASN A 1 74 ? 30.616 18.555 -21.331 1.00 71.12 74 ASN A O 1
ATOM 531 N N . TYR A 1 75 ? 29.341 17.040 -20.274 1.00 68.12 75 TYR A N 1
ATOM 532 C CA . TYR A 1 75 ? 29.760 15.907 -21.106 1.00 68.12 75 TYR A CA 1
ATOM 533 C C . TYR A 1 75 ? 29.218 16.016 -22.534 1.00 68.12 75 TYR A C 1
ATOM 535 O O . TYR A 1 75 ? 29.954 15.744 -23.483 1.00 68.12 75 TYR A O 1
ATOM 543 N N . PHE A 1 76 ? 27.972 16.480 -22.698 1.00 74.19 76 PHE A N 1
ATOM 544 C CA . PHE A 1 76 ? 27.387 16.758 -24.011 1.00 74.19 76 PHE A CA 1
ATOM 545 C C . PHE A 1 76 ? 28.247 17.728 -24.827 1.00 74.19 76 PHE A C 1
ATOM 547 O O . PHE A 1 76 ? 28.608 17.411 -25.963 1.00 74.19 76 PHE A O 1
ATOM 554 N N . TRP A 1 77 ? 28.609 18.883 -24.260 1.00 78.44 77 TRP A N 1
ATOM 555 C CA . TRP A 1 77 ? 29.369 19.898 -24.986 1.00 78.44 77 TRP A CA 1
ATOM 556 C C . TRP A 1 77 ? 30.794 19.450 -25.301 1.00 78.44 77 TRP A C 1
ATOM 558 O O . TRP A 1 77 ? 31.215 19.591 -26.448 1.00 78.44 77 TRP A O 1
ATOM 568 N N . VAL A 1 78 ? 31.514 18.852 -24.343 1.00 79.25 78 VAL A N 1
ATOM 569 C CA . VAL A 1 78 ? 32.885 18.366 -24.582 1.00 79.25 78 VAL A CA 1
ATOM 570 C C . VAL A 1 78 ? 32.904 17.311 -25.694 1.00 79.25 78 VAL A C 1
ATOM 572 O O . VAL A 1 78 ? 33.636 17.474 -26.669 1.00 79.25 78 VAL A O 1
ATOM 575 N N . MET A 1 79 ? 32.052 16.281 -25.619 1.00 76.25 79 MET A N 1
ATOM 576 C CA . MET A 1 79 ? 32.028 15.210 -26.628 1.00 76.25 79 MET A CA 1
ATOM 577 C C . MET A 1 79 ? 31.564 15.710 -28.003 1.00 76.25 79 MET A C 1
ATOM 579 O O . MET A 1 79 ? 32.158 15.352 -29.023 1.00 76.25 79 MET A O 1
ATOM 583 N N . THR A 1 80 ? 30.556 16.588 -28.047 1.00 78.38 80 THR A N 1
ATOM 584 C CA . THR A 1 80 ? 30.075 17.200 -29.298 1.00 78.38 80 THR A CA 1
ATOM 585 C C . THR A 1 80 ? 31.175 18.024 -29.969 1.00 78.38 80 THR A C 1
ATOM 587 O O . THR A 1 80 ? 31.423 17.858 -31.164 1.00 78.38 80 THR A O 1
ATOM 590 N N . LEU A 1 81 ? 31.889 18.867 -29.213 1.00 82.88 81 LEU A N 1
ATOM 591 C CA . LEU A 1 81 ? 32.977 19.692 -29.744 1.00 82.88 81 LEU A CA 1
ATOM 592 C C . LEU A 1 81 ? 34.166 18.843 -30.220 1.00 82.88 81 LEU A C 1
ATOM 594 O O . LEU A 1 81 ? 34.695 19.106 -31.301 1.00 82.88 81 LEU A O 1
ATOM 598 N N . SER A 1 82 ? 34.544 17.785 -29.492 1.00 79.19 82 SER A N 1
ATOM 599 C CA . SER A 1 82 ? 35.595 16.853 -29.929 1.00 79.19 82 SER A CA 1
ATOM 600 C C . SER A 1 82 ? 35.242 16.134 -31.239 1.00 79.19 82 SER A C 1
ATOM 602 O O . SER A 1 82 ? 36.080 16.056 -32.140 1.00 79.19 82 SER A O 1
ATOM 604 N N . LEU A 1 83 ? 34.004 15.651 -31.393 1.00 79.12 83 LEU A N 1
ATOM 605 C CA . LEU A 1 83 ? 33.556 14.959 -32.610 1.00 79.12 83 LEU A CA 1
ATOM 606 C C . LEU A 1 83 ? 33.407 15.906 -33.814 1.00 79.12 83 LEU A C 1
ATOM 608 O O . LEU A 1 83 ? 33.725 15.524 -34.947 1.00 79.12 83 LEU A O 1
ATOM 612 N N . ILE A 1 84 ? 32.985 17.155 -33.591 1.00 83.00 84 ILE A N 1
ATOM 613 C CA . ILE A 1 84 ? 32.965 18.195 -34.633 1.00 83.00 84 ILE A CA 1
ATOM 614 C C . ILE A 1 84 ? 34.398 18.576 -35.039 1.00 83.00 84 ILE A C 1
ATOM 616 O O . ILE A 1 84 ? 34.683 18.666 -36.234 1.00 83.00 84 ILE A O 1
ATOM 620 N N . GLY A 1 85 ? 35.322 18.713 -34.082 1.00 78.06 85 GLY A N 1
ATOM 621 C CA . GLY A 1 85 ? 36.744 18.958 -34.347 1.00 78.06 85 GLY A CA 1
ATOM 622 C C . GLY A 1 85 ? 37.394 17.844 -35.176 1.00 78.06 85 GLY A C 1
ATOM 623 O O . GLY A 1 85 ? 38.055 18.123 -36.178 1.00 78.06 85 GLY A O 1
ATOM 624 N N . LEU A 1 86 ? 37.125 16.579 -34.835 1.00 80.25 86 LEU A N 1
ATOM 625 C CA . LEU A 1 86 ? 37.555 15.420 -35.624 1.00 80.25 86 LEU A CA 1
ATOM 626 C C . LEU A 1 86 ? 36.973 15.464 -37.049 1.00 80.25 86 LEU A C 1
ATOM 628 O O . LEU A 1 86 ? 37.699 15.297 -38.029 1.00 80.25 86 LEU A O 1
ATOM 632 N N . THR A 1 87 ? 35.679 15.762 -37.182 1.00 81.31 87 THR A N 1
ATOM 633 C CA . THR A 1 87 ? 35.000 15.898 -38.483 1.00 81.31 87 THR A CA 1
ATOM 634 C C . THR A 1 87 ? 35.614 17.008 -39.342 1.00 81.31 87 THR A C 1
ATOM 636 O O . THR A 1 87 ? 35.786 16.825 -40.552 1.00 81.31 87 THR A O 1
ATOM 639 N N . ALA A 1 88 ? 35.987 18.141 -38.742 1.00 79.00 88 ALA A N 1
ATOM 640 C CA . ALA A 1 88 ? 36.687 19.224 -39.429 1.00 79.00 88 ALA A CA 1
ATOM 641 C C . ALA A 1 88 ? 38.094 18.792 -39.883 1.00 79.00 88 ALA A C 1
ATOM 643 O O . ALA A 1 88 ? 38.464 19.048 -41.030 1.00 79.00 88 ALA A O 1
ATOM 644 N N . ALA A 1 89 ? 38.843 18.064 -39.047 1.00 76.75 89 ALA A N 1
ATOM 645 C CA . ALA A 1 89 ? 40.154 17.524 -39.411 1.00 76.75 89 ALA A CA 1
ATOM 646 C C . ALA A 1 89 ? 40.081 16.587 -40.633 1.00 76.75 89 ALA A C 1
ATOM 648 O O . ALA A 1 89 ? 40.876 16.737 -41.561 1.00 76.75 89 ALA A O 1
ATOM 649 N N . PHE A 1 90 ? 39.086 15.693 -40.703 1.00 71.44 90 PHE A N 1
ATOM 650 C CA . PHE A 1 90 ? 38.855 14.846 -41.886 1.00 71.44 90 PHE A CA 1
ATOM 651 C C . PHE A 1 90 ? 38.583 15.664 -43.165 1.00 71.44 90 PHE A C 1
ATOM 653 O O . PHE A 1 90 ? 39.113 15.328 -44.228 1.00 71.44 90 PHE A O 1
ATOM 660 N N . HIS A 1 91 ? 37.814 16.757 -43.083 1.00 74.81 91 HIS A N 1
ATOM 661 C CA . HIS A 1 91 ? 37.581 17.640 -44.234 1.00 74.81 91 HIS A CA 1
ATOM 662 C C . HIS A 1 91 ? 38.859 18.393 -44.660 1.00 74.81 91 HIS A C 1
ATOM 664 O O . HIS A 1 91 ? 39.148 18.457 -45.855 1.00 74.81 91 HIS A O 1
ATOM 670 N N . LEU A 1 92 ? 39.668 18.881 -43.711 1.00 71.81 92 LEU A N 1
ATOM 671 C CA . LEU A 1 92 ? 40.947 19.556 -43.988 1.00 71.81 92 LEU A CA 1
ATOM 672 C C . LEU A 1 92 ? 41.994 18.610 -44.605 1.00 71.81 92 LEU A C 1
ATOM 674 O O . LEU A 1 92 ? 42.704 18.989 -45.540 1.00 71.81 92 LEU A O 1
ATOM 678 N N . ILE A 1 93 ? 42.068 17.360 -44.138 1.00 68.12 93 ILE A N 1
ATOM 679 C CA . ILE A 1 93 ? 42.918 16.314 -44.734 1.00 68.12 93 ILE A CA 1
ATOM 680 C C . ILE A 1 93 ? 42.490 16.048 -46.186 1.00 68.12 93 ILE A C 1
ATOM 682 O O . ILE A 1 93 ? 43.334 15.992 -47.080 1.00 68.12 93 ILE A O 1
ATOM 686 N N . ALA A 1 94 ? 41.183 15.966 -46.451 1.00 62.16 94 ALA A N 1
ATOM 687 C CA . ALA A 1 94 ? 40.649 15.785 -47.801 1.00 62.16 94 ALA A CA 1
ATOM 688 C C . ALA A 1 94 ? 40.827 17.005 -48.731 1.00 62.16 94 ALA A C 1
ATOM 690 O O . ALA A 1 94 ? 40.634 16.872 -49.940 1.00 62.16 94 ALA A O 1
ATOM 691 N N . GLU A 1 95 ? 41.188 18.179 -48.205 1.00 62.72 95 GLU A N 1
ATOM 692 C CA . GLU A 1 95 ? 41.559 19.357 -49.003 1.00 62.72 95 GLU A CA 1
ATOM 693 C C . GLU A 1 95 ? 43.056 19.378 -49.328 1.00 62.72 95 GLU A C 1
ATOM 695 O O . GLU A 1 95 ? 43.415 19.647 -50.473 1.00 62.72 95 GLU A O 1
ATOM 700 N N . LYS A 1 96 ? 43.929 18.947 -48.406 1.00 61.81 96 LYS A N 1
ATOM 701 C CA . LYS A 1 96 ? 45.366 18.754 -48.695 1.00 61.81 96 LYS A CA 1
ATOM 702 C C . LYS A 1 96 ? 45.661 17.638 -49.712 1.00 61.81 96 LYS A C 1
ATOM 704 O O . LYS A 1 96 ? 46.751 17.606 -50.272 1.00 61.81 96 LYS A O 1
ATOM 709 N N . LEU A 1 97 ? 44.712 16.733 -49.960 1.00 54.91 97 LEU A N 1
ATOM 710 C CA . LEU A 1 97 ? 44.845 15.617 -50.911 1.00 54.91 97 LEU A CA 1
ATOM 711 C C . LEU A 1 97 ? 44.342 15.933 -52.339 1.00 54.91 97 LEU A C 1
ATOM 713 O O . LEU A 1 97 ? 44.392 15.059 -53.208 1.00 54.91 97 LEU A O 1
ATOM 717 N N . LEU A 1 98 ? 43.858 17.153 -52.608 1.00 52.59 98 LEU A N 1
ATOM 718 C CA . LEU A 1 98 ? 43.294 17.546 -53.906 1.00 52.59 98 LEU A CA 1
ATOM 719 C C . LEU A 1 98 ? 44.319 18.225 -54.831 1.00 52.59 98 LEU A C 1
ATOM 721 O O . LEU A 1 98 ? 44.587 19.418 -54.722 1.00 52.59 98 LEU A O 1
ATOM 725 N N . GLY A 1 99 ? 44.806 17.484 -55.829 1.00 49.03 99 GLY A N 1
ATOM 726 C CA . GLY A 1 99 ? 45.414 18.051 -57.039 1.00 49.03 99 GLY A CA 1
ATOM 727 C C . GLY A 1 99 ? 44.424 18.006 -58.206 1.00 49.03 99 GLY A C 1
ATOM 728 O O . GLY A 1 99 ? 43.876 16.932 -58.466 1.00 49.03 99 GLY A O 1
ATOM 729 N N . ARG A 1 100 ? 44.217 19.136 -58.904 1.00 45.03 100 ARG A N 1
ATOM 730 C CA . ARG A 1 100 ? 43.196 19.347 -59.962 1.00 45.03 100 ARG A CA 1
ATOM 731 C C . ARG A 1 100 ? 43.066 18.180 -60.965 1.00 45.03 100 ARG A C 1
ATOM 733 O O . ARG A 1 100 ? 44.041 17.480 -61.254 1.00 45.03 100 ARG A O 1
ATOM 740 N N . ALA A 1 101 ? 41.854 17.995 -61.482 1.00 42.81 101 ALA A N 1
ATOM 741 C CA . ALA A 1 101 ? 41.486 17.066 -62.552 1.00 42.81 101 ALA A CA 1
ATOM 742 C C . ALA A 1 101 ? 40.428 17.743 -63.445 1.00 42.81 101 ALA A C 1
ATOM 744 O O . ALA A 1 101 ? 39.646 18.550 -62.936 1.00 42.81 101 ALA A O 1
ATOM 745 N N . ASN A 1 102 ? 40.430 17.436 -64.744 1.00 36.50 102 ASN A N 1
ATOM 746 C CA . ASN A 1 102 ? 39.519 18.013 -65.741 1.00 36.50 102 ASN A CA 1
ATOM 747 C C . ASN A 1 102 ? 38.372 17.033 -66.075 1.00 36.50 102 ASN A C 1
ATOM 749 O O . ASN A 1 102 ? 38.384 15.884 -65.641 1.00 36.50 102 ASN A O 1
ATOM 753 N N . SER A 1 103 ? 37.374 17.499 -66.827 1.00 41.19 103 SER A N 1
ATOM 754 C CA . SER A 1 103 ? 36.146 16.773 -67.194 1.00 41.19 103 SER A CA 1
ATOM 755 C C . SER A 1 103 ? 36.060 16.468 -68.691 1.00 41.19 103 SER A C 1
ATOM 757 O O . SER A 1 103 ? 36.372 17.360 -69.471 1.00 41.19 103 SER A O 1
ATOM 759 N N . GLU A 1 104 ? 35.521 15.303 -69.074 1.00 33.53 104 GLU A N 1
ATOM 760 C CA . GLU A 1 104 ? 35.039 14.981 -70.437 1.00 33.53 104 GLU A CA 1
ATOM 761 C C . GLU A 1 104 ? 33.988 13.827 -70.402 1.00 33.53 104 GLU A C 1
ATOM 763 O O . GLU A 1 104 ? 33.548 13.457 -69.310 1.00 33.53 104 GLU A O 1
ATOM 768 N N . PHE A 1 105 ? 33.487 13.353 -71.557 1.00 37.59 105 PHE A N 1
ATOM 769 C CA . PHE A 1 105 ? 32.060 12.997 -71.783 1.00 37.59 105 PHE A CA 1
ATOM 770 C C . PHE A 1 105 ? 31.574 11.515 -71.659 1.00 37.59 105 PHE A C 1
ATOM 772 O O . PHE A 1 105 ? 32.241 10.578 -72.082 1.00 37.59 105 PHE A O 1
ATOM 779 N N . GLU A 1 106 ? 30.309 11.390 -71.206 1.00 34.09 106 GLU A N 1
ATOM 780 C CA . GLU A 1 106 ? 29.176 10.506 -71.628 1.00 34.09 106 GLU A CA 1
ATOM 781 C C . GLU A 1 106 ? 29.201 8.941 -71.556 1.00 34.09 106 GLU A C 1
ATOM 783 O O . GLU A 1 106 ? 29.979 8.338 -70.821 1.00 34.09 106 GLU A O 1
ATOM 788 N N . LEU A 1 107 ? 28.145 8.294 -72.096 1.00 38.88 107 LEU A N 1
ATOM 789 C CA . LEU A 1 107 ? 27.449 7.069 -71.606 1.00 38.88 107 LEU A CA 1
ATOM 790 C C . LEU A 1 107 ? 27.169 6.035 -72.734 1.00 38.88 107 LEU A C 1
ATOM 792 O O . LEU A 1 107 ? 27.247 6.429 -73.895 1.00 38.88 107 LEU A O 1
ATOM 796 N N . PRO A 1 108 ? 26.726 4.767 -72.466 1.00 53.31 108 PRO A N 1
ATOM 797 C CA . PRO A 1 108 ? 26.472 4.052 -71.195 1.00 53.31 108 PRO A CA 1
ATOM 798 C C . PRO A 1 108 ? 27.497 2.884 -70.992 1.00 53.31 108 PRO A C 1
ATOM 800 O O . PRO A 1 108 ? 28.672 3.209 -70.902 1.00 53.31 108 PRO A O 1
ATOM 803 N N . SER A 1 109 ? 27.291 1.551 -70.861 1.00 41.53 109 SER A N 1
ATOM 804 C CA . SER A 1 109 ? 26.224 0.567 -70.496 1.00 41.53 109 SER A CA 1
ATOM 805 C C . SER A 1 109 ? 26.923 -0.758 -70.018 1.00 41.53 109 SER A C 1
ATOM 807 O O . SER A 1 109 ? 28.154 -0.742 -69.947 1.00 41.53 109 SER A O 1
ATOM 809 N N . PRO A 1 110 ? 26.272 -1.926 -69.750 1.00 50.41 110 PRO A N 1
ATOM 810 C CA . PRO A 1 110 ? 24.931 -2.223 -69.226 1.00 50.41 110 PRO A CA 1
ATOM 811 C C . PRO A 1 110 ? 24.948 -3.065 -67.905 1.00 50.41 110 PRO A C 1
ATOM 813 O O . PRO A 1 110 ? 25.961 -3.617 -67.495 1.00 50.41 110 PRO A O 1
ATOM 816 N N . ARG A 1 111 ? 23.768 -3.242 -67.282 1.00 44.72 111 ARG A N 1
ATOM 817 C CA . ARG A 1 111 ? 23.357 -4.316 -66.325 1.00 44.72 111 ARG A CA 1
ATOM 818 C C . ARG A 1 111 ? 24.141 -4.623 -65.027 1.00 44.72 111 ARG A C 1
ATOM 820 O O . ARG A 1 111 ? 23.574 -5.329 -64.191 1.00 44.72 111 ARG A O 1
ATOM 827 N N . GLU A 1 112 ? 25.343 -4.115 -64.773 1.00 52.19 112 GLU A N 1
ATOM 828 C CA . GLU A 1 112 ? 26.027 -4.408 -63.499 1.00 52.19 112 GLU A CA 1
ATOM 829 C C . GLU A 1 112 ? 25.290 -3.865 -62.252 1.00 52.19 112 GLU A C 1
ATOM 831 O O . GLU A 1 112 ? 24.681 -2.794 -62.261 1.00 52.19 112 GLU A O 1
ATOM 836 N N . GLY A 1 113 ? 25.355 -4.618 -61.147 1.00 60.91 113 GLY A N 1
ATOM 837 C CA . GLY A 1 113 ? 24.861 -4.194 -59.828 1.00 60.91 113 GLY A CA 1
ATOM 838 C C . GLY A 1 113 ? 23.339 -4.220 -59.615 1.00 60.91 113 GLY A C 1
ATOM 839 O O . GLY A 1 113 ? 22.891 -3.911 -58.513 1.00 60.91 113 GLY A O 1
ATOM 840 N N . VAL A 1 114 ? 22.530 -4.619 -60.606 1.00 65.19 114 VAL A N 1
ATOM 841 C CA . VAL A 1 114 ? 21.053 -4.647 -60.481 1.00 65.19 114 VAL A CA 1
ATOM 842 C C . VAL A 1 114 ? 20.588 -5.521 -59.306 1.00 65.19 114 VAL A C 1
ATOM 844 O O . VAL A 1 114 ? 19.749 -5.089 -58.519 1.00 65.19 114 VAL A O 1
ATOM 847 N N . LEU A 1 115 ? 21.180 -6.708 -59.126 1.00 63.97 115 LEU A N 1
ATOM 848 C CA . LEU A 1 115 ? 20.883 -7.595 -57.990 1.00 63.97 115 LEU A CA 1
ATOM 849 C C . LEU A 1 115 ? 21.282 -6.964 -56.645 1.00 63.97 115 LEU A C 1
ATOM 851 O O . LEU A 1 115 ? 20.507 -7.011 -55.692 1.00 63.97 115 LEU A O 1
ATOM 855 N N . THR A 1 116 ? 22.446 -6.306 -56.585 1.00 72.94 116 THR A N 1
ATOM 856 C CA . THR A 1 116 ? 22.947 -5.594 -55.394 1.00 72.94 116 THR A CA 1
ATOM 857 C C . THR A 1 116 ? 21.959 -4.536 -54.900 1.00 72.94 116 THR A C 1
ATOM 859 O O . THR A 1 116 ? 21.856 -4.298 -53.704 1.00 72.94 116 THR A O 1
ATOM 862 N N . VAL A 1 117 ? 21.199 -3.921 -55.807 1.00 74.62 117 VAL A N 1
ATOM 863 C CA . VAL A 1 117 ? 20.229 -2.855 -55.504 1.00 74.62 117 VAL A CA 1
ATOM 864 C C . VAL A 1 117 ? 18.837 -3.406 -55.247 1.00 74.62 117 VAL A C 1
ATOM 866 O O . VAL A 1 117 ? 18.148 -2.921 -54.349 1.00 74.62 117 VAL A O 1
ATOM 869 N N . LEU A 1 118 ? 18.431 -4.441 -55.985 1.00 73.88 118 LEU A N 1
ATOM 870 C CA . LEU A 1 118 ? 17.179 -5.148 -55.739 1.00 73.88 118 LEU A CA 1
ATOM 871 C C . LEU A 1 118 ? 17.140 -5.673 -54.297 1.00 73.88 118 LEU A C 1
ATOM 873 O O . LEU A 1 118 ? 16.199 -5.374 -53.566 1.00 73.88 118 LEU A O 1
ATOM 877 N N . PHE A 1 119 ? 18.202 -6.360 -53.868 1.00 75.38 119 PHE A N 1
ATOM 878 C CA . PHE A 1 119 ? 18.312 -6.940 -52.528 1.00 75.38 119 PHE A CA 1
ATOM 879 C C . PHE A 1 119 ? 18.916 -5.999 -51.473 1.00 75.38 119 PHE A C 1
ATOM 881 O O . PHE A 1 119 ? 18.659 -6.194 -50.292 1.00 75.38 119 PHE A O 1
ATOM 888 N N . GLY A 1 120 ? 19.688 -4.978 -51.861 1.00 76.44 120 GLY A N 1
ATOM 889 C CA . GLY A 1 120 ? 20.342 -4.038 -50.934 1.00 76.44 120 GLY A CA 1
ATOM 890 C C . GLY A 1 120 ? 19.622 -2.708 -50.695 1.00 76.44 120 GLY A C 1
ATOM 891 O O . GLY A 1 120 ? 20.043 -1.943 -49.824 1.00 76.44 120 GLY A O 1
ATOM 892 N N . SER A 1 121 ? 18.565 -2.421 -51.463 1.00 80.00 121 SER A N 1
ATOM 893 C CA . SER A 1 121 ? 17.795 -1.172 -51.378 1.00 80.00 121 SER A CA 1
ATOM 894 C C . SER A 1 121 ? 16.306 -1.355 -51.648 1.00 80.00 121 SER A C 1
ATOM 896 O O . SER A 1 121 ? 15.494 -0.983 -50.808 1.00 80.00 121 SER A O 1
ATOM 898 N N . VAL A 1 122 ? 15.925 -1.892 -52.811 1.00 75.88 122 VAL A N 1
ATOM 899 C CA . VAL A 1 122 ? 14.532 -1.818 -53.288 1.00 75.88 122 VAL A CA 1
ATOM 900 C C . VAL A 1 122 ? 13.618 -2.734 -52.480 1.00 75.88 122 VAL A C 1
ATOM 902 O O . VAL A 1 122 ? 12.651 -2.261 -51.892 1.00 75.88 122 VAL A O 1
ATOM 905 N N . LEU A 1 123 ? 13.933 -4.027 -52.402 1.00 73.31 123 LEU A N 1
ATOM 906 C CA . LEU A 1 123 ? 13.094 -5.006 -51.711 1.00 73.31 123 LEU A CA 1
ATOM 907 C C . LEU A 1 123 ? 13.101 -4.816 -50.176 1.00 73.31 123 LEU A C 1
ATOM 909 O O . LEU A 1 123 ? 12.011 -4.796 -49.601 1.00 73.31 123 LEU A O 1
ATOM 913 N N . PRO A 1 124 ? 14.245 -4.554 -49.502 1.00 79.31 124 PRO A N 1
ATOM 914 C CA . PRO A 1 124 ? 14.240 -4.159 -48.090 1.00 79.31 124 PRO A CA 1
ATOM 915 C C . PRO A 1 124 ? 13.507 -2.840 -47.837 1.00 79.31 124 PRO A C 1
ATOM 917 O O . PRO A 1 124 ? 12.743 -2.740 -46.883 1.00 79.31 124 PRO A O 1
ATOM 920 N N . GLY A 1 125 ? 13.708 -1.831 -48.693 1.00 77.81 125 GLY A N 1
ATOM 921 C CA . GLY A 1 125 ? 13.059 -0.528 -48.564 1.00 77.81 125 GLY A CA 1
ATOM 922 C C . GLY A 1 125 ? 11.539 -0.636 -48.658 1.00 77.81 125 GLY A C 1
ATOM 923 O O . GLY A 1 125 ? 10.842 -0.124 -47.788 1.00 77.81 125 GLY A O 1
ATOM 924 N N . LEU A 1 126 ? 11.021 -1.367 -49.650 1.00 77.12 126 LEU A N 1
ATOM 925 C CA . LEU A 1 126 ? 9.585 -1.631 -49.787 1.00 77.12 126 LEU A CA 1
ATOM 926 C C . LEU A 1 126 ? 9.025 -2.422 -48.596 1.00 77.12 126 LEU A C 1
ATOM 928 O O . LEU A 1 126 ? 7.971 -2.057 -48.082 1.00 77.12 126 LEU A O 1
ATOM 932 N N . GLY A 1 127 ? 9.733 -3.449 -48.111 1.00 73.38 127 GLY A N 1
ATOM 933 C CA . GLY A 1 127 ? 9.315 -4.217 -46.932 1.00 73.38 127 GLY A CA 1
ATOM 934 C C . GLY A 1 127 ? 9.246 -3.372 -45.654 1.00 73.38 127 GLY A C 1
ATOM 935 O O . GLY A 1 127 ? 8.280 -3.465 -44.896 1.00 73.38 127 GLY A O 1
ATOM 936 N N . LEU A 1 128 ? 10.228 -2.494 -45.438 1.00 75.38 128 LEU A N 1
ATOM 937 C CA . LEU A 1 128 ? 10.275 -1.594 -44.281 1.00 75.38 128 LEU A CA 1
ATOM 938 C C . LEU A 1 128 ? 9.259 -0.442 -44.390 1.00 75.38 128 LEU A C 1
ATOM 940 O O . LEU A 1 128 ? 8.669 -0.071 -43.377 1.00 75.38 128 LEU A O 1
ATOM 944 N N . ILE A 1 129 ? 8.981 0.070 -45.597 1.00 75.81 129 ILE A N 1
ATOM 945 C CA . ILE A 1 129 ? 7.876 1.014 -45.854 1.00 75.81 129 ILE A CA 1
ATOM 946 C C . ILE A 1 129 ? 6.525 0.346 -45.561 1.00 75.81 129 ILE A C 1
ATOM 948 O O . ILE A 1 129 ? 5.705 0.923 -44.851 1.00 75.81 129 ILE A O 1
ATOM 952 N N . ALA A 1 130 ? 6.297 -0.874 -46.056 1.00 72.25 130 ALA A N 1
ATOM 953 C CA . ALA A 1 130 ? 5.057 -1.614 -45.826 1.00 72.25 130 ALA A CA 1
ATOM 954 C C . ALA A 1 130 ? 4.835 -1.911 -44.333 1.00 72.25 130 ALA A C 1
ATOM 956 O O . ALA A 1 130 ? 3.740 -1.677 -43.819 1.00 72.25 130 ALA A O 1
ATOM 957 N N . TYR A 1 131 ? 5.883 -2.335 -43.612 1.00 72.00 131 TYR A N 1
ATOM 958 C CA . TYR A 1 131 ? 5.824 -2.469 -42.155 1.00 72.00 131 TYR A CA 1
ATOM 959 C C . TYR A 1 131 ? 5.498 -1.136 -41.472 1.00 72.00 131 TYR A C 1
ATOM 961 O O . TYR A 1 131 ? 4.660 -1.100 -40.573 1.00 72.00 131 TYR A O 1
ATOM 969 N N . ALA A 1 132 ? 6.139 -0.036 -41.872 1.00 67.75 132 ALA A N 1
ATOM 970 C CA . ALA A 1 132 ? 5.919 1.253 -41.231 1.00 67.75 132 ALA A CA 1
ATOM 971 C C . ALA A 1 132 ? 4.497 1.788 -41.464 1.00 67.75 132 ALA A C 1
ATOM 973 O O . ALA A 1 132 ? 3.899 2.311 -40.528 1.00 67.75 132 ALA A O 1
ATOM 974 N N . LEU A 1 133 ? 3.920 1.591 -42.655 1.00 68.81 133 LEU A N 1
ATOM 975 C CA . LEU A 1 133 ? 2.511 1.896 -42.936 1.00 68.81 133 LEU A CA 1
ATOM 976 C C . LEU A 1 133 ? 1.565 1.056 -42.062 1.00 68.81 133 LEU A C 1
ATOM 978 O O . LEU A 1 133 ? 0.650 1.604 -41.450 1.00 68.81 133 LEU A O 1
ATOM 982 N N . TYR A 1 134 ? 1.821 -0.249 -41.934 1.00 68.62 134 TYR A N 1
ATOM 983 C CA . TYR A 1 134 ? 1.074 -1.139 -41.036 1.00 68.62 134 TYR A CA 1
ATOM 984 C C . TYR A 1 134 ? 1.184 -0.709 -39.558 1.00 68.62 134 TYR A C 1
ATOM 986 O O . TYR A 1 134 ? 0.183 -0.659 -38.844 1.00 68.62 134 TYR A O 1
ATOM 994 N N . SER A 1 135 ? 2.388 -0.335 -39.114 1.00 64.62 135 SER A N 1
ATOM 995 C CA . SER A 1 135 ? 2.665 0.185 -37.768 1.00 64.62 135 SER A CA 1
ATOM 996 C C . SER A 1 135 ? 1.936 1.507 -37.508 1.00 64.62 135 SER A C 1
ATOM 998 O O . SER A 1 135 ? 1.428 1.711 -36.410 1.00 64.62 135 SER A O 1
ATOM 1000 N N . LEU A 1 136 ? 1.835 2.379 -38.519 1.00 64.81 136 LEU A N 1
ATOM 1001 C CA . LEU A 1 136 ? 1.086 3.636 -38.455 1.00 64.81 136 LEU A CA 1
ATOM 1002 C C . LEU A 1 136 ? -0.407 3.367 -38.207 1.00 64.81 136 LEU A C 1
ATOM 1004 O O . LEU A 1 136 ? -0.974 3.876 -37.241 1.00 64.81 136 LEU A O 1
ATOM 1008 N N . ILE A 1 137 ? -1.009 2.520 -39.053 1.00 66.94 137 ILE A N 1
ATOM 1009 C CA . ILE A 1 137 ? -2.448 2.205 -39.064 1.00 66.94 137 ILE A CA 1
ATOM 1010 C C . ILE A 1 137 ? -2.888 1.524 -37.760 1.00 66.94 137 ILE A C 1
ATOM 1012 O O . ILE A 1 137 ? -3.942 1.858 -37.225 1.00 66.94 137 ILE A O 1
ATOM 1016 N N . ASN A 1 138 ? -2.073 0.613 -37.220 1.00 57.28 138 ASN A N 1
ATOM 1017 C CA . ASN A 1 138 ? -2.410 -0.162 -36.022 1.00 57.28 138 ASN A CA 1
ATOM 1018 C C . ASN A 1 138 ? -1.887 0.452 -34.703 1.00 57.28 138 ASN A C 1
ATOM 1020 O O . ASN A 1 138 ? -1.937 -0.205 -33.659 1.00 57.28 138 ASN A O 1
ATOM 1024 N N . SER A 1 139 ? -1.378 1.691 -34.708 1.00 57.41 139 SER A N 1
ATOM 1025 C CA . SER A 1 139 ? -0.892 2.352 -33.486 1.00 57.41 139 SER A CA 1
ATOM 1026 C C . SER A 1 139 ? -2.030 2.997 -32.676 1.00 57.41 139 SER A C 1
ATOM 1028 O O . SER A 1 139 ? -2.623 3.990 -33.085 1.00 57.41 139 SER A O 1
ATOM 1030 N N . THR A 1 140 ? -2.323 2.464 -31.482 1.00 45.38 140 THR A N 1
ATOM 1031 C CA . THR A 1 140 ? -3.353 3.035 -30.582 1.00 45.38 140 THR A CA 1
ATOM 1032 C C . THR A 1 140 ? -2.931 4.356 -29.935 1.00 45.38 140 THR A C 1
ATOM 1034 O O . THR A 1 140 ? -3.784 5.174 -29.608 1.00 45.38 140 THR A O 1
ATOM 1037 N N . ASN A 1 141 ? -1.622 4.577 -29.773 1.00 51.75 141 ASN A N 1
ATOM 1038 C CA . ASN A 1 141 ? -1.030 5.786 -29.199 1.00 51.75 141 ASN A CA 1
ATOM 1039 C C . ASN A 1 141 ? 0.048 6.332 -30.150 1.00 51.75 141 ASN A C 1
ATOM 1041 O O . ASN A 1 141 ? 1.231 6.006 -30.035 1.00 51.75 141 ASN A O 1
ATOM 1045 N N . PHE A 1 142 ? -0.369 7.147 -31.118 1.00 58.59 142 PHE A N 1
ATOM 1046 C CA . PHE A 1 142 ? 0.515 7.686 -32.149 1.00 58.59 142 PHE A CA 1
ATOM 1047 C C . PHE A 1 142 ? 1.290 8.927 -31.668 1.00 58.59 142 PHE A C 1
ATOM 1049 O O . PHE A 1 142 ? 0.752 10.034 -31.649 1.00 58.59 142 PHE A O 1
ATOM 1056 N N . ASN A 1 143 ? 2.574 8.765 -31.326 1.00 60.88 143 ASN A N 1
ATOM 1057 C CA . ASN A 1 143 ? 3.509 9.892 -31.243 1.00 60.88 143 ASN A CA 1
ATOM 1058 C C . ASN A 1 143 ? 4.216 10.072 -32.594 1.00 60.88 143 ASN A C 1
ATOM 1060 O O . ASN A 1 143 ? 5.109 9.296 -32.946 1.00 60.88 143 ASN A O 1
ATOM 1064 N N . PHE A 1 144 ? 3.835 11.124 -33.322 1.00 60.75 144 PHE A N 1
ATOM 1065 C CA . PHE A 1 144 ? 4.365 11.449 -34.649 1.00 60.75 144 PHE A CA 1
ATOM 1066 C C . PHE A 1 144 ? 5.899 11.481 -34.696 1.00 60.75 144 PHE A C 1
ATOM 1068 O O . PHE A 1 144 ? 6.490 10.926 -35.619 1.00 60.75 144 PHE A O 1
ATOM 1075 N N . PHE A 1 145 ? 6.554 12.080 -33.696 1.00 57.22 145 PHE A N 1
ATOM 1076 C CA . PHE A 1 145 ? 8.012 12.229 -33.696 1.00 57.22 145 PHE A CA 1
ATOM 1077 C C . PHE A 1 145 ? 8.746 10.904 -33.444 1.00 57.22 145 PHE A C 1
ATOM 1079 O O . PHE A 1 145 ? 9.754 10.639 -34.099 1.00 57.22 145 PHE A O 1
ATOM 1086 N N . ASP A 1 146 ? 8.222 10.040 -32.568 1.00 59.94 146 ASP A N 1
ATOM 1087 C CA . ASP A 1 146 ? 8.824 8.726 -32.308 1.00 59.94 146 ASP A CA 1
ATOM 1088 C C . ASP A 1 146 ? 8.672 7.786 -33.511 1.00 59.94 146 ASP A C 1
ATOM 1090 O O . ASP A 1 146 ? 9.607 7.062 -33.853 1.00 59.94 146 ASP A O 1
ATOM 1094 N N . GLU A 1 147 ? 7.500 7.762 -34.155 1.00 65.75 147 GLU A N 1
ATOM 1095 C CA . GLU A 1 147 ? 7.282 6.936 -35.351 1.00 65.75 147 GLU A CA 1
ATOM 1096 C C . GLU A 1 147 ? 8.070 7.463 -36.558 1.00 65.75 147 GLU A C 1
ATOM 1098 O O . GLU A 1 147 ? 8.691 6.667 -37.262 1.00 65.75 147 GLU A O 1
ATOM 1103 N N . LEU A 1 148 ? 8.161 8.786 -36.749 1.00 66.50 148 LEU A N 1
ATOM 1104 C CA . LEU A 1 148 ? 9.011 9.395 -37.780 1.00 66.50 148 LEU A CA 1
ATOM 1105 C C . LEU A 1 148 ? 10.506 9.106 -37.546 1.00 66.50 148 LEU A C 1
ATOM 1107 O O . LEU A 1 148 ? 11.240 8.834 -38.502 1.00 66.50 148 LEU A O 1
ATOM 1111 N N . GLY A 1 149 ? 10.962 9.110 -36.289 1.00 65.88 149 GLY A N 1
ATOM 1112 C CA . GLY A 1 149 ? 12.331 8.739 -35.917 1.00 65.88 149 GLY A CA 1
ATOM 1113 C C . GLY A 1 149 ? 12.654 7.279 -36.247 1.00 65.88 149 GLY A C 1
ATOM 1114 O O . GLY A 1 149 ? 13.686 6.998 -36.864 1.00 65.88 149 GLY A O 1
ATOM 1115 N N . LYS A 1 150 ? 11.741 6.352 -35.922 1.00 67.56 150 LYS A N 1
ATOM 1116 C CA . LYS A 1 150 ? 11.850 4.927 -36.288 1.00 67.56 150 LYS A CA 1
ATOM 1117 C C . LYS A 1 150 ? 11.878 4.753 -37.808 1.00 67.56 150 LYS A C 1
ATOM 1119 O O . LYS A 1 150 ? 12.821 4.158 -38.320 1.00 67.56 150 LYS A O 1
ATOM 1124 N N . LEU A 1 151 ? 10.908 5.328 -38.525 1.00 70.56 151 LEU A N 1
ATOM 1125 C CA . LEU A 1 151 ? 10.833 5.355 -39.995 1.00 70.56 151 LEU A CA 1
ATOM 1126 C C . LEU A 1 151 ? 12.154 5.792 -40.637 1.00 70.56 151 LEU A C 1
ATOM 1128 O O . LEU A 1 151 ? 12.676 5.115 -41.523 1.00 70.56 151 LEU A O 1
ATOM 1132 N N . THR A 1 152 ? 12.710 6.905 -40.157 1.00 73.50 152 THR A N 1
ATOM 1133 C CA . THR A 1 152 ? 13.964 7.466 -40.671 1.00 73.50 152 THR A CA 1
ATOM 1134 C C . THR A 1 152 ? 15.124 6.488 -40.477 1.00 73.50 152 THR A C 1
ATOM 1136 O O . THR A 1 152 ? 15.885 6.253 -41.417 1.00 73.50 152 THR A O 1
ATOM 1139 N N . LEU A 1 153 ? 15.238 5.862 -39.299 1.00 73.44 153 LEU A N 1
ATOM 1140 C CA . LEU A 1 153 ? 16.301 4.892 -39.025 1.00 73.44 153 LEU A CA 1
ATOM 1141 C C . LEU A 1 153 ? 16.141 3.582 -39.815 1.00 73.44 153 LEU A C 1
ATOM 1143 O O . LEU A 1 153 ? 17.145 3.041 -40.271 1.00 73.44 153 LEU A O 1
ATOM 1147 N N . LEU A 1 154 ? 14.915 3.086 -40.026 1.00 74.38 154 LEU A N 1
ATOM 1148 C CA . LEU A 1 154 ? 14.678 1.897 -40.858 1.00 74.38 154 LEU A CA 1
ATOM 1149 C C . LEU A 1 154 ? 15.117 2.133 -42.315 1.00 74.38 154 LEU A C 1
ATOM 1151 O O . LEU A 1 154 ? 15.721 1.259 -42.937 1.00 74.38 154 LEU A O 1
ATOM 1155 N N . LEU A 1 155 ? 14.820 3.311 -42.870 1.00 81.25 155 LEU A N 1
ATOM 1156 C CA . LEU A 1 155 ? 14.969 3.576 -44.306 1.00 81.25 155 LEU A CA 1
ATOM 1157 C C . LEU A 1 155 ? 16.317 4.192 -44.708 1.00 81.25 155 LEU A C 1
ATOM 1159 O O . LEU A 1 155 ? 16.664 4.140 -45.891 1.00 81.25 155 LEU A O 1
ATOM 1163 N N . VAL A 1 156 ? 17.109 4.723 -43.767 1.00 85.88 156 VAL A N 1
ATOM 1164 C CA . VAL A 1 156 ? 18.381 5.406 -44.081 1.00 85.88 156 VAL A CA 1
ATOM 1165 C C . VAL A 1 156 ? 19.359 4.520 -44.863 1.00 85.88 156 VAL A C 1
ATOM 1167 O O . VAL A 1 156 ? 19.937 4.977 -45.847 1.00 85.88 156 VAL A O 1
ATOM 1170 N N . VAL A 1 157 ? 19.499 3.239 -44.501 1.00 89.12 157 VAL A N 1
ATOM 1171 C CA . VAL A 1 157 ? 20.421 2.305 -45.172 1.00 89.12 157 VAL A CA 1
ATOM 1172 C C . VAL A 1 157 ? 19.958 1.951 -46.595 1.00 89.12 157 VAL A C 1
ATOM 1174 O O . VAL A 1 157 ? 20.741 2.183 -47.522 1.00 89.12 157 VAL A O 1
ATOM 1177 N N . PRO A 1 158 ? 18.713 1.478 -46.832 1.00 87.50 158 PRO A N 1
ATOM 1178 C CA . PRO A 1 158 ? 18.185 1.289 -48.185 1.00 87.50 158 PRO A CA 1
ATOM 1179 C C . PRO A 1 158 ? 18.345 2.519 -49.093 1.00 87.50 158 PRO A C 1
ATOM 1181 O O . PRO A 1 158 ? 18.787 2.380 -50.239 1.00 87.50 158 PRO A O 1
ATOM 1184 N N . VAL A 1 159 ? 18.046 3.721 -48.581 1.00 86.94 159 VAL A N 1
ATOM 1185 C CA . VAL A 1 159 ? 18.141 4.993 -49.324 1.00 86.94 159 VAL A CA 1
ATOM 1186 C C . VAL A 1 159 ? 19.592 5.388 -49.616 1.00 86.94 159 VAL A C 1
ATOM 1188 O O . VAL A 1 159 ? 19.895 5.855 -50.721 1.00 86.94 159 VAL A O 1
ATOM 1191 N N . PHE A 1 160 ? 20.509 5.195 -48.665 1.00 89.88 160 PHE A N 1
ATOM 1192 C CA . PHE A 1 160 ? 21.929 5.506 -48.853 1.00 89.88 160 PHE A CA 1
ATOM 1193 C C . PHE A 1 160 ? 22.583 4.540 -49.848 1.00 89.88 160 PHE A C 1
ATOM 1195 O O . PHE A 1 160 ? 23.236 5.007 -50.782 1.00 89.88 160 PHE A O 1
ATOM 1202 N N . ASN A 1 161 ? 22.325 3.231 -49.742 1.00 87.38 161 ASN A N 1
ATOM 1203 C CA . ASN A 1 161 ? 22.752 2.239 -50.737 1.00 87.38 161 ASN A CA 1
ATOM 1204 C C . ASN A 1 161 ? 22.245 2.605 -52.148 1.00 87.38 161 ASN A C 1
ATOM 1206 O O . ASN A 1 161 ? 23.019 2.599 -53.109 1.00 87.38 161 ASN A O 1
ATOM 1210 N N . PHE A 1 162 ? 20.978 3.020 -52.275 1.00 84.44 162 PHE A N 1
ATOM 1211 C CA . PHE A 1 162 ? 20.392 3.408 -53.563 1.00 84.44 162 PHE A CA 1
ATOM 1212 C C . PHE A 1 162 ? 21.034 4.677 -54.135 1.00 84.44 162 PHE A C 1
ATOM 1214 O O . PHE A 1 162 ? 21.303 4.755 -55.332 1.00 84.44 162 PHE A O 1
ATOM 1221 N N . SER A 1 163 ? 21.325 5.662 -53.286 1.00 82.94 163 SER A N 1
ATOM 1222 C CA . SER A 1 163 ? 21.959 6.926 -53.680 1.00 82.94 163 SER A CA 1
ATOM 1223 C C . SER A 1 163 ? 23.411 6.740 -54.126 1.00 82.94 163 SER A C 1
ATOM 1225 O O . SER A 1 163 ? 23.834 7.324 -55.128 1.00 82.94 163 SER A O 1
ATOM 1227 N N . VAL A 1 164 ? 24.162 5.882 -53.430 1.00 83.75 164 VAL A N 1
ATOM 1228 C CA . VAL A 1 164 ? 25.528 5.500 -53.814 1.00 83.75 164 VAL A CA 1
ATOM 1229 C C . VAL A 1 164 ? 25.511 4.756 -55.150 1.00 83.75 164 VAL A C 1
ATOM 1231 O O . VAL A 1 164 ? 26.228 5.152 -56.069 1.00 83.75 164 VAL A O 1
ATOM 1234 N N . TRP A 1 165 ? 24.636 3.757 -55.320 1.00 83.19 165 TRP A N 1
ATOM 1235 C CA . TRP A 1 165 ? 24.492 3.069 -56.607 1.00 83.19 165 TRP A CA 1
ATOM 1236 C C . TRP A 1 165 ? 24.052 4.001 -57.738 1.00 83.19 165 TRP A C 1
ATOM 1238 O O . TRP A 1 165 ? 24.626 3.944 -58.819 1.00 83.19 165 TRP A O 1
ATOM 1248 N N . SER A 1 166 ? 23.066 4.871 -57.514 1.00 78.56 166 SER A N 1
ATOM 1249 C CA . SER A 1 166 ? 22.586 5.826 -58.523 1.00 78.56 166 SER A CA 1
ATOM 1250 C C . SER A 1 166 ? 23.720 6.744 -58.995 1.00 78.56 166 SER A C 1
ATOM 1252 O O . SER A 1 166 ? 23.844 7.010 -60.191 1.00 78.56 166 SER A O 1
ATOM 1254 N N . SER A 1 167 ? 24.608 7.146 -58.080 1.00 75.88 167 SER A N 1
ATOM 1255 C CA . SER A 1 167 ? 25.805 7.935 -58.396 1.00 75.88 167 SER A CA 1
ATOM 1256 C C . SER A 1 167 ? 26.826 7.143 -59.226 1.00 75.88 167 SER A C 1
ATOM 1258 O O . SER A 1 167 ? 27.355 7.663 -60.206 1.00 75.88 167 SER A O 1
ATOM 1260 N N . LEU A 1 168 ? 27.059 5.868 -58.892 1.00 73.94 168 LEU A N 1
ATOM 1261 C CA . LEU A 1 168 ? 27.941 4.972 -59.655 1.00 73.94 168 LEU A CA 1
ATOM 1262 C C . LEU A 1 168 ? 27.368 4.626 -61.042 1.00 73.94 168 LEU A C 1
ATOM 1264 O O . LEU A 1 168 ? 28.093 4.654 -62.034 1.00 73.94 168 LEU A O 1
ATOM 1268 N N . ARG A 1 169 ? 26.059 4.362 -61.143 1.00 71.75 169 ARG A N 1
ATOM 1269 C CA . ARG A 1 169 ? 25.354 4.049 -62.399 1.00 71.75 169 ARG A CA 1
ATOM 1270 C C . ARG A 1 169 ? 25.368 5.220 -63.379 1.00 71.75 169 ARG A C 1
ATOM 1272 O O . ARG A 1 169 ? 25.470 4.991 -64.579 1.00 71.75 169 ARG A O 1
ATOM 1279 N N . ARG A 1 170 ? 25.275 6.457 -62.881 1.00 68.25 170 ARG A N 1
ATOM 1280 C CA . ARG A 1 170 ? 25.412 7.683 -63.691 1.00 68.25 170 ARG A CA 1
ATOM 1281 C C . ARG A 1 170 ? 26.849 7.920 -64.186 1.00 68.25 170 ARG A C 1
ATOM 1283 O O . ARG A 1 170 ? 27.058 8.875 -64.919 1.00 68.25 170 ARG A O 1
ATOM 1290 N N . ARG A 1 171 ? 27.821 7.093 -63.764 1.00 66.12 171 ARG A N 1
ATOM 1291 C CA . ARG A 1 171 ? 29.265 7.208 -64.043 1.00 66.12 171 ARG A CA 1
ATOM 1292 C C . ARG A 1 171 ? 29.858 8.609 -63.796 1.00 66.12 171 ARG A C 1
ATOM 1294 O O . ARG A 1 171 ? 30.871 8.958 -64.387 1.00 66.12 171 ARG A O 1
ATOM 1301 N N . TYR A 1 172 ? 29.267 9.392 -62.886 1.00 64.44 172 TYR A N 1
ATOM 1302 C CA . TYR A 1 172 ? 29.667 10.780 -62.632 1.00 64.44 172 TYR A CA 1
ATOM 1303 C C . TYR A 1 172 ? 29.434 11.180 -61.166 1.00 64.44 172 TYR A C 1
ATOM 1305 O O . TYR A 1 172 ? 28.298 11.204 -60.680 1.00 64.44 172 TYR A O 1
ATOM 1313 N N . LEU A 1 173 ? 30.509 11.497 -60.437 1.00 68.56 173 LEU A N 1
ATOM 1314 C CA . LEU A 1 173 ? 30.480 11.710 -58.981 1.00 68.56 173 LEU A CA 1
ATOM 1315 C C . LEU A 1 173 ? 30.492 13.193 -58.583 1.00 68.56 173 LEU A C 1
ATOM 1317 O O . LEU A 1 173 ? 31.455 13.698 -58.020 1.00 68.56 173 LEU A O 1
ATOM 1321 N N . ILE A 1 174 ? 29.356 13.876 -58.760 1.00 65.25 174 ILE A N 1
ATOM 1322 C CA . ILE A 1 174 ? 29.173 15.307 -58.419 1.00 65.25 174 ILE A CA 1
ATOM 1323 C C . ILE A 1 174 ? 29.632 15.653 -56.981 1.00 65.25 174 ILE A C 1
ATOM 1325 O O . ILE A 1 174 ? 30.080 16.767 -56.715 1.00 65.25 174 ILE A O 1
ATOM 1329 N N . ARG A 1 175 ? 29.496 14.726 -56.016 1.00 74.00 175 ARG A N 1
ATOM 1330 C CA . ARG A 1 175 ? 29.799 14.959 -54.586 1.00 74.00 175 ARG A CA 1
ATOM 1331 C C . ARG A 1 175 ? 30.477 13.739 -53.931 1.00 74.00 175 ARG A C 1
ATOM 1333 O O . ARG A 1 175 ? 29.823 13.040 -53.149 1.00 74.00 175 ARG A O 1
ATOM 1340 N N . PRO A 1 176 ? 31.775 13.464 -54.169 1.00 77.12 176 PRO A N 1
ATOM 1341 C CA . PRO A 1 176 ? 32.418 12.247 -53.660 1.00 77.12 176 PRO A CA 1
ATOM 1342 C C . PRO A 1 176 ? 32.539 12.235 -52.129 1.00 77.12 176 PRO A C 1
ATOM 1344 O O . PRO A 1 176 ? 32.417 11.175 -51.524 1.00 77.12 176 PRO A O 1
ATOM 1347 N N . ARG A 1 177 ? 32.674 13.408 -51.485 1.00 83.19 177 ARG A N 1
ATOM 1348 C CA . ARG A 1 177 ? 32.660 13.539 -50.013 1.00 83.19 177 ARG A CA 1
ATOM 1349 C C . ARG A 1 177 ? 31.339 13.042 -49.413 1.00 83.19 177 ARG A C 1
ATOM 1351 O O . ARG A 1 177 ? 31.340 12.225 -48.502 1.00 83.19 177 ARG A O 1
ATOM 1358 N N . LEU A 1 178 ? 30.209 13.489 -49.969 1.00 81.56 178 LEU A N 1
ATOM 1359 C CA . LEU A 1 178 ? 28.873 13.090 -49.515 1.00 81.56 178 LEU A CA 1
ATOM 1360 C C . LEU A 1 178 ? 28.582 11.616 -49.835 1.00 81.56 178 LEU A C 1
ATOM 1362 O O . LEU A 1 178 ? 28.108 10.889 -48.969 1.00 81.56 178 LEU A O 1
ATOM 1366 N N . THR A 1 179 ? 28.927 11.165 -51.045 1.00 83.12 179 THR A N 1
ATOM 1367 C CA . THR A 1 179 ? 28.744 9.764 -51.471 1.00 83.12 179 THR A CA 1
ATOM 1368 C C . THR A 1 179 ? 29.549 8.804 -50.590 1.00 83.12 179 THR A C 1
ATOM 1370 O O . THR A 1 179 ? 29.035 7.759 -50.201 1.00 83.12 179 THR A O 1
ATOM 1373 N N . GLY A 1 180 ? 30.771 9.194 -50.204 1.00 85.25 180 GLY A N 1
ATOM 1374 C CA . GLY A 1 180 ? 31.582 8.478 -49.222 1.00 85.25 180 GLY A CA 1
ATOM 1375 C C . GLY A 1 180 ? 30.897 8.387 -47.858 1.00 85.25 180 GLY A C 1
ATOM 1376 O O . GLY A 1 180 ? 30.673 7.281 -47.378 1.00 85.25 180 GLY A O 1
ATOM 1377 N N . VAL A 1 181 ? 30.482 9.515 -47.261 1.00 88.75 181 VAL A N 1
ATOM 1378 C CA . VAL A 1 181 ? 29.770 9.502 -45.961 1.00 88.75 181 VAL A CA 1
ATOM 1379 C C . VAL A 1 181 ? 28.538 8.594 -46.006 1.00 88.75 181 VAL A C 1
ATOM 1381 O O . VAL A 1 181 ? 28.344 7.800 -45.090 1.00 88.75 181 VAL A O 1
ATOM 1384 N N . MET A 1 182 ? 27.738 8.657 -47.076 1.00 89.25 182 MET A N 1
ATOM 1385 C CA . MET A 1 182 ? 26.539 7.824 -47.231 1.00 89.25 182 MET A CA 1
ATOM 1386 C C . MET A 1 182 ? 26.873 6.328 -47.356 1.00 89.25 182 MET A C 1
ATOM 1388 O O . MET A 1 182 ? 26.244 5.515 -46.682 1.00 89.25 182 MET A O 1
ATOM 1392 N N . ASN A 1 183 ? 27.879 5.951 -48.155 1.00 91.12 183 ASN A N 1
ATOM 1393 C CA . ASN A 1 183 ? 28.332 4.558 -48.263 1.00 91.12 183 ASN A CA 1
ATOM 1394 C C . ASN A 1 183 ? 28.877 4.031 -46.927 1.00 91.12 183 ASN A C 1
ATOM 1396 O O . ASN A 1 183 ? 28.484 2.954 -46.481 1.00 91.12 183 ASN A O 1
ATOM 1400 N N . GLY A 1 184 ? 29.728 4.815 -46.267 1.00 90.88 184 GLY A N 1
ATOM 1401 C CA . GLY A 1 184 ? 30.292 4.489 -44.963 1.00 90.88 184 GLY A CA 1
ATOM 1402 C C . GLY A 1 184 ? 29.235 4.283 -43.887 1.00 90.88 184 GLY A C 1
ATOM 1403 O O . GLY A 1 184 ? 29.252 3.274 -43.187 1.00 90.88 184 GLY A O 1
ATOM 1404 N N . PHE A 1 185 ? 28.296 5.225 -43.783 1.00 91.06 185 PHE A N 1
ATOM 1405 C CA . PHE A 1 185 ? 27.219 5.176 -42.798 1.00 91.06 185 PHE A CA 1
ATOM 1406 C C . PHE A 1 185 ? 26.277 3.992 -43.051 1.00 91.06 185 PHE A C 1
ATOM 1408 O O . PHE A 1 185 ? 25.867 3.326 -42.106 1.00 91.06 185 PHE A O 1
ATOM 1415 N N . ALA A 1 186 ? 25.991 3.665 -44.318 1.00 91.06 186 ALA A N 1
ATOM 1416 C CA . ALA A 1 186 ? 25.225 2.468 -44.663 1.00 91.06 186 ALA A CA 1
ATOM 1417 C C . ALA A 1 186 ? 25.952 1.170 -44.267 1.00 91.06 186 ALA A C 1
ATOM 1419 O O . ALA A 1 186 ? 25.328 0.259 -43.720 1.00 91.06 186 ALA A O 1
ATOM 1420 N N . LEU A 1 187 ? 27.269 1.098 -44.491 1.00 91.88 187 LEU A N 1
ATOM 1421 C CA . LEU A 1 187 ? 28.102 -0.057 -44.150 1.00 91.88 187 LEU A CA 1
ATOM 1422 C C . LEU A 1 187 ? 28.180 -0.280 -42.635 1.00 91.88 187 LEU A C 1
ATOM 1424 O O . LEU A 1 187 ? 27.845 -1.369 -42.167 1.00 91.88 187 LEU A O 1
ATOM 1428 N N . GLY A 1 188 ? 28.588 0.730 -41.862 1.00 91.25 188 GLY A N 1
ATOM 1429 C CA . GLY A 1 188 ? 28.782 0.581 -40.416 1.00 91.25 188 GLY A CA 1
ATOM 1430 C C . GLY A 1 188 ? 27.472 0.361 -39.653 1.00 91.25 188 GLY A C 1
ATOM 1431 O O . GLY A 1 188 ? 27.442 -0.423 -38.701 1.00 91.25 188 GLY A O 1
ATOM 1432 N N . LEU A 1 189 ? 26.365 0.954 -40.113 1.00 88.19 189 LEU A N 1
ATOM 1433 C CA . LEU A 1 189 ? 25.039 0.735 -39.533 1.00 88.19 189 LEU A CA 1
ATOM 1434 C C . LEU A 1 189 ? 24.528 -0.689 -39.814 1.00 88.19 189 LEU A C 1
ATOM 1436 O O . LEU A 1 189 ? 24.097 -1.378 -38.889 1.00 88.19 189 LEU A O 1
ATOM 1440 N N . SER A 1 190 ? 24.676 -1.179 -41.052 1.00 90.62 190 SER A N 1
ATOM 1441 C CA . SER A 1 190 ? 24.323 -2.565 -41.411 1.00 90.62 190 SER A CA 1
ATOM 1442 C C . SER A 1 190 ? 25.177 -3.595 -40.667 1.00 90.62 190 SER A C 1
ATOM 1444 O O . SER A 1 190 ? 24.658 -4.618 -40.217 1.00 90.62 190 SER A O 1
ATOM 1446 N N . ALA A 1 191 ? 26.476 -3.322 -40.493 1.00 91.25 191 ALA A N 1
ATOM 1447 C CA . ALA A 1 191 ? 27.381 -4.171 -39.720 1.00 91.25 191 ALA A CA 1
ATOM 1448 C C . ALA A 1 191 ? 26.958 -4.234 -38.247 1.00 91.25 191 ALA A C 1
ATOM 1450 O O . ALA A 1 191 ? 26.859 -5.317 -37.672 1.00 91.25 191 ALA A O 1
ATOM 1451 N N . SER A 1 192 ? 26.626 -3.082 -37.664 1.00 86.94 192 SER A N 1
ATOM 1452 C CA . SER A 1 192 ? 26.152 -2.983 -36.284 1.00 86.94 192 SER A CA 1
ATOM 1453 C C . SER A 1 192 ? 24.854 -3.768 -36.058 1.00 86.94 192 SER A C 1
ATOM 1455 O O . SER A 1 192 ? 24.760 -4.542 -35.107 1.00 86.94 192 SER A O 1
ATOM 1457 N N . TRP A 1 193 ? 23.874 -3.641 -36.959 1.00 85.69 193 TRP A N 1
ATOM 1458 C CA . TRP A 1 193 ? 22.641 -4.435 -36.915 1.00 85.69 193 TRP A CA 1
ATOM 1459 C C . TRP A 1 193 ? 22.888 -5.934 -37.123 1.00 85.69 193 TRP A C 1
ATOM 1461 O O . TRP A 1 193 ? 22.271 -6.739 -36.432 1.00 85.69 193 TRP A O 1
ATOM 1471 N N . THR A 1 194 ? 23.838 -6.314 -37.983 1.00 87.62 194 THR A N 1
ATOM 1472 C CA . THR A 1 194 ? 24.217 -7.724 -38.187 1.00 87.62 194 THR A CA 1
ATOM 1473 C C . THR A 1 194 ? 24.800 -8.333 -36.907 1.00 87.62 194 THR A C 1
ATOM 1475 O O . THR A 1 194 ? 24.453 -9.455 -36.545 1.00 87.62 194 THR A O 1
ATOM 1478 N N . VAL A 1 195 ? 25.628 -7.587 -36.165 1.00 84.81 195 VAL A N 1
ATOM 1479 C CA . VAL A 1 195 ? 26.166 -8.023 -34.860 1.00 84.81 195 VAL A CA 1
ATOM 1480 C C . VAL A 1 195 ? 25.059 -8.148 -33.804 1.00 84.81 195 VAL A C 1
ATOM 1482 O O . VAL A 1 195 ? 25.044 -9.126 -33.053 1.00 84.81 195 VAL A O 1
ATOM 1485 N N . ILE A 1 196 ? 24.105 -7.209 -33.765 1.00 77.81 196 ILE A N 1
ATOM 1486 C CA . ILE A 1 196 ? 22.927 -7.291 -32.879 1.00 77.81 196 ILE A CA 1
ATOM 1487 C C . ILE A 1 196 ? 22.096 -8.539 -33.211 1.00 77.81 196 ILE A C 1
ATOM 1489 O O . ILE A 1 196 ? 21.759 -9.298 -32.305 1.00 77.81 196 ILE A O 1
ATOM 1493 N N . TRP A 1 197 ? 21.826 -8.786 -34.497 1.00 81.81 197 TRP A N 1
ATOM 1494 C CA . TRP A 1 197 ? 21.059 -9.941 -34.972 1.00 81.81 197 TRP A CA 1
ATOM 1495 C C . TRP A 1 197 ? 21.728 -11.277 -34.626 1.00 81.81 197 TRP A C 1
ATOM 1497 O O . TRP A 1 197 ? 21.062 -12.196 -34.144 1.00 81.81 197 TRP A O 1
ATOM 1507 N N . LEU A 1 198 ? 23.047 -11.385 -34.820 1.00 80.44 198 LEU A N 1
ATOM 1508 C CA . LEU A 1 198 ? 23.815 -12.572 -34.438 1.00 80.44 198 LEU A CA 1
ATOM 1509 C C . LEU A 1 198 ? 23.731 -12.824 -32.925 1.00 80.44 198 LEU A C 1
ATOM 1511 O O . LEU A 1 198 ? 23.475 -13.953 -32.507 1.00 80.44 198 LEU A O 1
ATOM 1515 N N . LYS A 1 199 ? 23.860 -11.782 -32.092 1.00 73.56 199 LYS A N 1
ATOM 1516 C CA . LYS A 1 199 ? 23.692 -11.921 -30.637 1.00 73.56 199 LYS A CA 1
ATOM 1517 C C . LYS A 1 199 ? 22.276 -12.384 -30.270 1.00 73.56 199 LYS A C 1
ATOM 1519 O O . LYS A 1 199 ? 22.135 -13.334 -29.500 1.00 73.56 199 LYS A O 1
ATOM 1524 N N . SER A 1 200 ? 21.241 -11.751 -30.824 1.00 68.31 200 SER A N 1
ATOM 1525 C CA . SER A 1 200 ? 19.847 -12.079 -30.499 1.00 68.31 200 SER A CA 1
ATOM 1526 C C . SER A 1 200 ? 19.424 -13.466 -30.985 1.00 68.31 200 SER A C 1
ATOM 1528 O O . SER A 1 200 ? 18.571 -14.081 -30.361 1.00 68.31 200 SER A O 1
ATOM 1530 N N . SER A 1 201 ? 20.007 -13.967 -32.079 1.00 69.31 201 SER A N 1
ATOM 1531 C CA . SER A 1 201 ? 19.611 -15.253 -32.677 1.00 69.31 201 SER A CA 1
ATOM 1532 C C . SER A 1 201 ? 20.391 -16.456 -32.136 1.00 69.31 201 SER A C 1
ATOM 1534 O O . SER A 1 201 ? 19.886 -17.572 -32.212 1.00 69.31 201 SER A O 1
ATOM 1536 N N . PHE A 1 202 ? 21.604 -16.255 -31.601 1.00 66.50 202 PHE A N 1
ATOM 1537 C CA . PHE A 1 202 ? 22.485 -17.354 -31.172 1.00 66.50 202 PHE A CA 1
ATOM 1538 C C . PHE A 1 202 ? 22.893 -17.331 -29.689 1.00 66.50 202 PHE A C 1
ATOM 1540 O O . PHE A 1 202 ? 23.376 -18.346 -29.196 1.00 66.50 202 PHE A O 1
ATOM 1547 N N . ILE A 1 203 ? 22.733 -16.210 -28.968 1.00 58.78 203 ILE A N 1
ATOM 1548 C CA . ILE A 1 203 ? 23.250 -16.059 -27.589 1.00 58.78 203 ILE A CA 1
ATOM 1549 C C . ILE A 1 203 ? 22.133 -15.818 -26.561 1.00 58.78 203 ILE A C 1
ATOM 1551 O O . ILE A 1 203 ? 22.244 -16.269 -25.422 1.00 58.78 203 ILE A O 1
ATOM 1555 N N . SER A 1 204 ? 21.045 -15.137 -26.932 1.00 54.44 204 SER A N 1
ATOM 1556 C CA . SER A 1 204 ? 19.964 -14.781 -26.001 1.00 54.44 204 SER A CA 1
ATOM 1557 C C . SER A 1 204 ? 18.627 -15.404 -26.399 1.00 54.44 204 SER A C 1
ATOM 1559 O O . SER A 1 204 ? 17.965 -14.936 -27.317 1.00 54.44 204 SER A O 1
ATOM 1561 N N . HIS A 1 205 ? 18.202 -16.431 -25.660 1.00 49.72 205 HIS A N 1
ATOM 1562 C CA . HIS A 1 205 ? 16.827 -16.924 -25.731 1.00 49.72 205 HIS A CA 1
ATOM 1563 C C . HIS A 1 205 ? 15.883 -15.897 -25.083 1.00 49.72 205 HIS A C 1
ATOM 1565 O O . HIS A 1 205 ? 16.190 -15.384 -24.011 1.00 49.72 205 HIS A O 1
ATOM 1571 N N . ALA A 1 206 ? 14.743 -15.637 -25.732 1.00 46.28 206 ALA A N 1
ATOM 1572 C CA . ALA A 1 206 ? 13.714 -14.662 -25.347 1.00 46.28 206 ALA A CA 1
ATOM 1573 C C . ALA A 1 206 ? 14.173 -13.186 -25.262 1.00 46.28 206 ALA A C 1
ATOM 1575 O O . ALA A 1 206 ? 14.604 -12.682 -24.227 1.00 46.28 206 ALA A O 1
ATOM 1576 N N . ALA A 1 207 ? 13.933 -12.450 -26.349 1.00 47.56 207 ALA A N 1
ATOM 1577 C CA . ALA A 1 207 ? 13.687 -11.012 -26.307 1.00 47.56 207 ALA A CA 1
ATOM 1578 C C . ALA A 1 207 ? 12.488 -10.701 -27.218 1.00 47.56 207 ALA A C 1
ATOM 1580 O O . ALA A 1 207 ? 12.544 -10.994 -28.415 1.00 47.56 207 ALA A O 1
ATOM 1581 N N . ASP A 1 208 ? 11.425 -10.100 -26.668 1.00 47.94 208 ASP A N 1
ATOM 1582 C CA . ASP A 1 208 ? 10.201 -9.721 -27.398 1.00 47.94 208 ASP A CA 1
ATOM 1583 C C . ASP A 1 208 ? 10.460 -8.547 -28.359 1.00 47.94 208 ASP A C 1
ATOM 1585 O O . ASP A 1 208 ? 10.057 -7.394 -28.158 1.00 47.94 208 ASP A O 1
ATOM 1589 N N . THR A 1 209 ? 11.193 -8.832 -29.432 1.00 53.22 209 THR A N 1
ATOM 1590 C CA . THR A 1 209 ? 11.545 -7.850 -30.453 1.00 53.22 209 THR A CA 1
ATOM 1591 C C . THR A 1 209 ? 10.351 -7.595 -31.369 1.00 53.22 209 THR A C 1
ATOM 1593 O O . THR A 1 209 ? 9.920 -8.448 -32.143 1.00 53.22 209 THR A O 1
ATOM 1596 N N . LYS A 1 210 ? 9.784 -6.383 -31.281 1.00 58.50 210 LYS A N 1
ATOM 1597 C CA . LYS A 1 210 ? 8.648 -5.966 -32.120 1.00 58.50 210 LYS A CA 1
ATOM 1598 C C . LYS A 1 210 ? 8.966 -6.192 -33.603 1.00 58.50 210 LYS A C 1
ATOM 1600 O O . LYS A 1 210 ? 10.024 -5.777 -34.072 1.00 58.50 210 LYS A O 1
ATOM 1605 N N . PHE A 1 211 ? 8.017 -6.787 -34.326 1.00 52.69 211 PHE A N 1
ATOM 1606 C CA . PHE A 1 211 ? 8.172 -7.374 -35.666 1.00 52.69 211 PHE A CA 1
ATOM 1607 C C . PHE A 1 211 ? 9.013 -6.558 -36.674 1.00 52.69 211 PHE A C 1
ATOM 1609 O O . PHE A 1 211 ? 9.847 -7.129 -37.372 1.00 52.69 211 PHE A O 1
ATOM 1616 N N . GLY A 1 212 ? 8.876 -5.227 -36.721 1.00 59.94 212 GLY A N 1
ATOM 1617 C CA . GLY A 1 212 ? 9.674 -4.377 -37.619 1.00 59.94 212 GLY A CA 1
ATOM 1618 C C . GLY A 1 212 ? 11.183 -4.374 -37.345 1.00 59.94 212 GLY A C 1
ATOM 1619 O O . GLY A 1 212 ? 11.976 -4.296 -38.281 1.00 59.94 212 GLY A O 1
ATOM 1620 N N . TRP A 1 213 ? 11.600 -4.517 -36.083 1.00 65.50 213 TRP A N 1
ATOM 1621 C CA . TRP A 1 213 ? 13.015 -4.685 -35.739 1.00 65.50 213 TRP A CA 1
ATOM 1622 C C . TRP A 1 213 ? 13.530 -6.061 -36.150 1.00 65.50 213 TRP A C 1
ATOM 1624 O O . TRP A 1 213 ? 14.626 -6.153 -36.688 1.00 65.50 213 TRP A O 1
ATOM 1634 N N . MET A 1 214 ? 12.729 -7.115 -35.971 1.00 68.12 214 MET A N 1
ATOM 1635 C CA . MET A 1 214 ? 13.065 -8.462 -36.443 1.00 68.12 214 MET A CA 1
ATOM 1636 C C . MET A 1 214 ? 13.241 -8.493 -37.974 1.00 68.12 214 MET A C 1
ATOM 1638 O O . MET A 1 214 ? 14.183 -9.110 -38.475 1.00 68.12 214 MET A O 1
ATOM 1642 N N . LEU A 1 215 ? 12.402 -7.759 -38.717 1.00 70.62 215 LEU A N 1
ATOM 1643 C CA . LEU A 1 215 ? 12.531 -7.581 -40.168 1.00 70.62 215 LEU A CA 1
ATOM 1644 C C . LEU A 1 215 ? 13.814 -6.819 -40.554 1.00 70.62 215 LEU A C 1
ATOM 1646 O O . LEU A 1 215 ? 14.531 -7.253 -41.452 1.00 70.62 215 LEU A O 1
ATOM 1650 N N . LEU A 1 216 ? 14.156 -5.725 -39.863 1.00 73.50 216 LEU A N 1
ATOM 1651 C CA . LEU A 1 216 ? 15.414 -5.003 -40.107 1.00 73.50 216 LEU A CA 1
ATOM 1652 C C . LEU A 1 216 ? 16.648 -5.867 -39.804 1.00 73.50 216 LEU A C 1
ATOM 1654 O O . LEU A 1 216 ? 17.578 -5.927 -40.606 1.00 73.50 216 LEU A O 1
ATOM 1658 N N . LEU A 1 217 ? 16.655 -6.533 -38.648 1.00 75.25 217 LEU A N 1
ATOM 1659 C CA . LEU A 1 217 ? 17.776 -7.338 -38.167 1.00 75.25 217 LEU A CA 1
ATOM 1660 C C . LEU A 1 217 ? 18.040 -8.535 -39.092 1.00 75.25 217 LEU A C 1
ATOM 1662 O O . LEU A 1 217 ? 19.185 -8.741 -39.488 1.00 75.25 217 LEU A O 1
ATOM 1666 N N . SER A 1 218 ? 16.998 -9.248 -39.528 1.00 79.25 218 SER A N 1
ATOM 1667 C CA . SER A 1 218 ? 17.129 -10.359 -40.488 1.00 79.25 218 SER A CA 1
ATOM 1668 C C . SER A 1 218 ? 17.545 -9.920 -41.901 1.00 79.25 218 SER A C 1
ATOM 1670 O O . SER A 1 218 ? 18.245 -10.665 -42.584 1.00 79.25 218 SER A O 1
ATOM 1672 N N . LEU A 1 219 ? 17.193 -8.703 -42.336 1.00 83.38 219 LEU A N 1
ATOM 1673 C CA . LEU A 1 219 ? 17.659 -8.133 -43.610 1.00 83.38 219 LEU A CA 1
ATOM 1674 C C . LEU A 1 219 ? 19.066 -7.509 -43.522 1.00 83.38 219 LEU A C 1
ATOM 1676 O O . LEU A 1 219 ? 19.716 -7.311 -44.553 1.00 83.38 219 LEU A O 1
ATOM 1680 N N . SER A 1 220 ? 19.567 -7.216 -42.318 1.00 87.69 220 SER A N 1
ATOM 1681 C CA . SER A 1 220 ? 20.840 -6.508 -42.125 1.00 87.69 220 SER A CA 1
ATOM 1682 C C . SER A 1 220 ? 22.087 -7.173 -42.743 1.00 87.69 220 SER A C 1
ATOM 1684 O O . SER A 1 220 ? 22.900 -6.420 -43.288 1.00 87.69 220 SER A O 1
ATOM 1686 N N . PRO A 1 221 ? 22.237 -8.517 -42.816 1.00 89.00 221 PRO A N 1
ATOM 1687 C CA . PRO A 1 221 ? 23.374 -9.136 -43.507 1.00 89.00 221 PRO A CA 1
ATOM 1688 C C . PRO A 1 221 ? 23.356 -8.879 -45.024 1.00 89.00 221 PRO A C 1
ATOM 1690 O O . PRO A 1 221 ? 24.404 -8.724 -45.651 1.00 89.00 221 PRO A O 1
ATOM 1693 N N . VAL A 1 222 ? 22.161 -8.788 -45.620 1.00 86.00 222 VAL A N 1
ATOM 1694 C CA . VAL A 1 222 ? 21.969 -8.515 -47.055 1.00 86.00 222 VAL A CA 1
ATOM 1695 C C . VAL A 1 222 ? 22.255 -7.042 -47.361 1.00 86.00 222 VAL A C 1
ATOM 1697 O O . VAL A 1 222 ? 22.961 -6.730 -48.324 1.00 86.00 222 VAL A O 1
ATOM 1700 N N . LEU A 1 223 ? 21.782 -6.137 -46.496 1.00 88.62 223 LEU A N 1
ATOM 1701 C CA . LEU A 1 223 ? 22.102 -4.706 -46.556 1.00 88.62 223 LEU A CA 1
ATOM 1702 C C . LEU A 1 223 ? 23.611 -4.452 -46.405 1.00 88.62 223 LEU A C 1
ATOM 1704 O O . LEU A 1 223 ? 24.168 -3.637 -47.145 1.00 88.62 223 LEU A O 1
ATOM 1708 N N . LEU A 1 224 ? 24.281 -5.193 -45.513 1.00 92.38 224 LEU A N 1
ATOM 1709 C CA . LEU A 1 224 ? 25.730 -5.146 -45.315 1.00 92.38 224 LEU A CA 1
ATOM 1710 C C . LEU A 1 224 ? 26.491 -5.628 -46.555 1.00 92.38 224 LEU A C 1
ATOM 1712 O O . LEU A 1 224 ? 27.398 -4.935 -47.016 1.00 92.38 224 LEU A O 1
ATOM 1716 N N . PHE A 1 225 ? 26.115 -6.776 -47.128 1.00 88.56 225 PHE A N 1
ATOM 1717 C CA . PHE A 1 225 ? 26.736 -7.288 -48.354 1.00 88.56 225 PHE A CA 1
ATOM 1718 C C . PHE A 1 225 ? 26.624 -6.283 -49.509 1.00 88.56 225 PHE A C 1
ATOM 1720 O O . PHE A 1 225 ? 27.603 -6.045 -50.223 1.00 88.56 225 PHE A O 1
ATOM 1727 N N . ALA A 1 226 ? 25.460 -5.644 -49.662 1.00 86.00 226 ALA A N 1
ATOM 1728 C CA . ALA A 1 226 ? 25.257 -4.599 -50.657 1.00 86.00 226 ALA A CA 1
ATOM 1729 C C . ALA A 1 226 ? 26.116 -3.354 -50.388 1.00 86.00 226 ALA A C 1
ATOM 1731 O O . ALA A 1 226 ? 26.790 -2.878 -51.303 1.00 86.00 226 ALA A O 1
ATOM 1732 N N . ALA A 1 227 ? 26.161 -2.863 -49.145 1.00 89.69 227 ALA A N 1
ATOM 1733 C CA . ALA A 1 227 ? 26.981 -1.711 -48.770 1.00 89.69 227 ALA A CA 1
ATOM 1734 C C . ALA A 1 227 ? 28.481 -1.966 -49.017 1.00 89.69 227 ALA A C 1
ATOM 1736 O O . ALA A 1 227 ? 29.152 -1.128 -49.619 1.00 89.69 227 ALA A O 1
ATOM 1737 N N . VAL A 1 228 ? 28.985 -3.149 -48.640 1.00 88.88 228 VAL A N 1
ATOM 1738 C CA . VAL A 1 228 ? 30.375 -3.585 -48.873 1.00 88.88 228 VAL A CA 1
ATOM 1739 C C . VAL A 1 228 ? 30.686 -3.704 -50.368 1.00 88.88 228 VAL A C 1
ATOM 1741 O O . VAL A 1 228 ? 31.734 -3.234 -50.816 1.00 88.88 228 VAL A O 1
ATOM 1744 N N . ARG A 1 229 ? 29.782 -4.280 -51.173 1.00 84.88 229 ARG A N 1
ATOM 1745 C CA . ARG A 1 229 ? 29.939 -4.322 -52.638 1.00 84.88 229 ARG A CA 1
ATOM 1746 C C . ARG A 1 229 ? 30.008 -2.919 -53.238 1.00 84.88 229 ARG A C 1
ATOM 1748 O O . ARG A 1 229 ? 30.926 -2.651 -54.009 1.00 84.88 229 ARG A O 1
ATOM 1755 N N . LEU A 1 230 ? 29.126 -2.014 -52.813 1.00 84.75 230 LEU A N 1
ATOM 1756 C CA . LEU A 1 230 ? 29.144 -0.614 -53.241 1.00 84.75 230 LEU A CA 1
ATOM 1757 C C . LEU A 1 230 ? 30.420 0.121 -52.800 1.00 84.75 230 LEU A C 1
ATOM 1759 O O . LEU A 1 230 ? 30.912 0.947 -53.563 1.00 84.75 230 LEU A O 1
ATOM 1763 N N . SER A 1 231 ? 31.011 -0.204 -51.642 1.00 87.69 231 SER A N 1
ATOM 1764 C CA . SER A 1 231 ? 32.326 0.323 -51.238 1.00 87.69 231 SER A CA 1
ATOM 1765 C C . SER A 1 231 ? 33.451 -0.152 -52.165 1.00 87.69 231 SER A C 1
ATOM 1767 O O . SER A 1 231 ? 34.310 0.643 -52.547 1.00 87.69 231 SER A O 1
ATOM 1769 N N . PHE A 1 232 ? 33.447 -1.428 -52.568 1.00 82.88 232 PHE A N 1
ATOM 1770 C CA . PHE A 1 232 ? 34.430 -1.956 -53.521 1.00 82.88 232 PHE A CA 1
ATOM 1771 C C . PHE A 1 232 ? 34.263 -1.369 -54.928 1.00 82.88 232 PHE A C 1
ATOM 1773 O O . PHE A 1 232 ? 35.268 -1.007 -55.541 1.00 82.88 232 PHE A O 1
ATOM 1780 N N . ASP A 1 233 ? 33.031 -1.226 -55.426 1.00 80.50 233 ASP A N 1
ATOM 1781 C CA . ASP A 1 233 ? 32.757 -0.548 -56.701 1.00 80.50 233 ASP A CA 1
ATOM 1782 C C . ASP A 1 233 ? 33.207 0.924 -56.647 1.00 80.50 233 ASP A C 1
ATOM 1784 O O . ASP A 1 233 ? 33.948 1.372 -57.523 1.00 80.50 233 ASP A O 1
ATOM 1788 N N . LEU A 1 234 ? 32.856 1.653 -55.579 1.00 81.94 234 LEU A N 1
ATOM 1789 C CA . LEU A 1 234 ? 33.253 3.049 -55.350 1.00 81.94 234 LEU A CA 1
ATOM 1790 C C . LEU A 1 234 ? 34.777 3.226 -55.262 1.00 81.94 234 LEU A C 1
ATOM 1792 O O . LEU A 1 234 ? 35.295 4.244 -55.719 1.00 81.94 234 LEU A O 1
ATOM 1796 N N . HIS A 1 235 ? 35.508 2.242 -54.732 1.00 80.88 235 HIS A N 1
ATOM 1797 C CA . HIS A 1 235 ? 36.969 2.277 -54.689 1.00 80.88 235 HIS A CA 1
ATOM 1798 C C . HIS A 1 235 ? 37.626 1.931 -56.039 1.00 80.88 235 HIS A C 1
ATOM 1800 O O . HIS A 1 235 ? 38.579 2.604 -56.440 1.00 80.88 235 HIS A O 1
ATOM 1806 N N . ARG A 1 236 ? 37.141 0.895 -56.742 1.00 78.81 236 ARG A N 1
ATOM 1807 C CA . ARG A 1 236 ? 37.777 0.350 -57.961 1.00 78.81 236 ARG A CA 1
ATOM 1808 C C . ARG A 1 236 ? 37.458 1.139 -59.231 1.00 78.81 236 ARG A C 1
ATOM 1810 O O . ARG A 1 236 ? 38.366 1.383 -60.033 1.00 78.81 236 ARG A O 1
ATOM 1817 N N . LYS A 1 237 ? 36.185 1.517 -59.402 1.00 76.25 237 LYS A N 1
ATOM 1818 C CA . LYS A 1 237 ? 35.633 2.096 -60.640 1.00 76.25 237 LYS A CA 1
ATOM 1819 C C . LYS A 1 237 ? 35.767 3.615 -60.722 1.00 76.25 237 LYS A C 1
ATOM 1821 O O . LYS A 1 237 ? 35.347 4.194 -61.713 1.00 76.25 237 LYS A O 1
ATOM 1826 N N . THR A 1 238 ? 36.349 4.269 -59.719 1.00 75.62 238 THR A N 1
ATOM 1827 C CA . THR A 1 238 ? 36.583 5.723 -59.699 1.00 75.62 238 THR A CA 1
ATOM 1828 C C . THR A 1 238 ? 38.063 6.054 -59.885 1.00 75.62 238 THR A C 1
ATOM 1830 O O . THR A 1 238 ? 38.938 5.210 -59.667 1.00 75.62 238 THR A O 1
ATOM 1833 N N . GLU A 1 239 ? 38.374 7.281 -60.308 1.00 77.38 239 GLU A N 1
ATOM 1834 C CA . GLU A 1 239 ? 39.767 7.733 -60.412 1.00 77.38 239 GLU A CA 1
ATOM 1835 C C . GLU A 1 239 ? 40.531 7.612 -59.076 1.00 77.38 239 GLU A C 1
ATOM 1837 O O . GLU A 1 239 ? 39.973 7.950 -58.031 1.00 77.38 239 GLU A O 1
ATOM 1842 N N . PRO A 1 240 ? 41.837 7.274 -59.064 1.00 75.25 240 PRO A N 1
ATOM 1843 C CA . PRO A 1 240 ? 42.608 7.097 -57.826 1.00 75.25 240 PRO A CA 1
ATOM 1844 C C . PRO A 1 240 ? 42.612 8.289 -56.851 1.00 75.25 240 PRO A C 1
ATOM 1846 O O . PRO A 1 240 ? 42.811 8.083 -55.654 1.00 75.25 240 PRO A O 1
ATOM 1849 N N . LYS A 1 241 ? 42.399 9.527 -57.323 1.00 73.56 241 LYS A N 1
ATOM 1850 C CA . LYS A 1 241 ? 42.239 10.718 -56.463 1.00 73.56 241 LYS A CA 1
ATOM 1851 C C . LYS A 1 241 ? 40.849 10.764 -55.814 1.00 73.56 241 LYS A C 1
ATOM 1853 O O . LYS A 1 241 ? 40.739 10.899 -54.597 1.00 73.56 241 LYS A O 1
ATOM 1858 N N . ILE A 1 242 ? 39.798 10.619 -56.627 1.00 73.00 242 ILE A N 1
ATOM 1859 C CA . ILE A 1 242 ? 38.389 10.637 -56.201 1.00 73.00 242 ILE A CA 1
ATOM 1860 C C . ILE A 1 242 ? 38.110 9.454 -55.263 1.00 73.00 242 ILE A C 1
ATOM 1862 O O . ILE A 1 242 ? 37.525 9.641 -54.196 1.00 73.00 242 ILE A O 1
ATOM 1866 N N . SER A 1 243 ? 38.624 8.274 -55.616 1.00 76.94 243 SER A N 1
ATOM 1867 C CA . SER A 1 243 ? 38.593 7.033 -54.840 1.00 76.94 243 SER A CA 1
ATOM 1868 C C . SER A 1 243 ? 39.092 7.237 -53.408 1.00 76.94 243 SER A C 1
ATOM 1870 O O . SER A 1 243 ? 38.343 6.980 -52.469 1.00 76.94 243 SER A O 1
ATOM 1872 N N . ARG A 1 244 ? 40.299 7.805 -53.218 1.00 80.19 244 ARG A N 1
ATOM 1873 C CA . ARG A 1 244 ? 40.861 8.097 -51.880 1.00 80.19 244 ARG A CA 1
ATOM 1874 C C . ARG A 1 244 ? 39.941 8.988 -51.047 1.00 80.19 244 ARG A C 1
ATOM 1876 O O . ARG A 1 244 ? 39.713 8.709 -49.873 1.00 80.19 244 ARG A O 1
ATOM 1883 N N . ILE A 1 245 ? 39.403 10.053 -51.644 1.00 78.75 245 ILE A N 1
ATOM 1884 C CA . ILE A 1 245 ? 38.484 10.974 -50.959 1.00 78.75 245 ILE A CA 1
ATOM 1885 C C . ILE A 1 245 ? 37.209 10.227 -50.551 1.00 78.75 245 ILE A C 1
ATOM 1887 O O . ILE A 1 245 ? 36.798 10.307 -49.393 1.00 78.75 245 ILE A O 1
ATOM 1891 N N . ALA A 1 246 ? 36.615 9.460 -51.466 1.00 81.75 246 ALA A N 1
ATOM 1892 C CA . ALA A 1 246 ? 35.411 8.686 -51.200 1.00 81.75 246 ALA A CA 1
ATOM 1893 C C . ALA A 1 246 ? 35.635 7.635 -50.095 1.00 81.75 246 ALA A C 1
ATOM 1895 O O . ALA A 1 246 ? 34.808 7.531 -49.188 1.00 81.75 246 ALA A O 1
ATOM 1896 N N . THR A 1 247 ? 36.765 6.917 -50.093 1.00 83.50 247 THR A N 1
ATOM 1897 C CA . THR A 1 247 ? 37.103 5.941 -49.040 1.00 83.50 247 THR A CA 1
ATOM 1898 C C . THR A 1 247 ? 37.371 6.596 -47.687 1.00 83.50 247 THR A C 1
ATOM 1900 O O . THR A 1 247 ? 36.885 6.097 -46.676 1.00 83.50 247 THR A O 1
ATOM 1903 N N . THR A 1 248 ? 38.059 7.742 -47.638 1.00 84.31 248 THR A N 1
ATOM 1904 C CA . THR A 1 248 ? 38.295 8.486 -46.384 1.00 84.31 248 THR A CA 1
ATOM 1905 C C . THR A 1 248 ? 36.980 8.967 -45.766 1.00 84.31 248 THR A C 1
ATOM 1907 O O . THR A 1 248 ? 36.768 8.826 -44.561 1.00 84.31 248 THR A O 1
ATOM 1910 N N . PHE A 1 249 ? 36.050 9.462 -46.587 1.00 85.69 249 PHE A N 1
ATOM 1911 C CA . PHE A 1 249 ? 34.711 9.824 -46.117 1.00 85.69 249 PHE A CA 1
ATOM 1912 C C . PHE A 1 249 ? 33.821 8.609 -45.810 1.00 85.69 249 PHE A C 1
ATOM 1914 O O . PHE A 1 249 ? 32.963 8.708 -44.936 1.00 85.69 249 PHE A O 1
ATOM 1921 N N . SER A 1 250 ? 34.060 7.451 -46.436 1.00 89.69 250 SER A N 1
ATOM 1922 C CA . SER A 1 250 ? 33.412 6.184 -46.058 1.00 89.69 250 SER A CA 1
ATOM 1923 C C . SER A 1 250 ? 33.898 5.679 -44.698 1.00 89.69 250 SER A C 1
ATOM 1925 O O . SER A 1 250 ? 33.094 5.205 -43.900 1.00 89.69 250 SER A O 1
ATOM 1927 N N . PHE A 1 251 ? 35.181 5.848 -44.368 1.00 89.75 251 PHE A N 1
ATOM 1928 C CA . PHE A 1 251 ? 35.679 5.547 -43.024 1.00 89.75 251 PHE A CA 1
ATOM 1929 C C . PHE A 1 251 ? 35.030 6.457 -41.968 1.00 89.75 251 PHE A C 1
ATOM 1931 O O . PHE A 1 251 ? 34.524 5.963 -40.961 1.00 89.75 251 PHE A O 1
ATOM 1938 N N . LEU A 1 252 ? 34.948 7.769 -42.233 1.00 87.00 252 LEU A N 1
ATOM 1939 C CA . LEU A 1 252 ? 34.260 8.722 -41.352 1.00 87.00 252 LEU A CA 1
ATOM 1940 C C . LEU A 1 252 ? 32.764 8.394 -41.190 1.00 87.00 252 LEU A C 1
ATOM 1942 O O . LEU A 1 252 ? 32.259 8.388 -40.071 1.00 87.00 252 LEU A O 1
ATOM 1946 N N . GLY A 1 253 ? 32.055 8.089 -42.282 1.00 88.31 253 GLY A N 1
ATOM 1947 C CA . GLY A 1 253 ? 30.644 7.691 -42.238 1.00 88.31 253 GLY A CA 1
ATOM 1948 C C . GLY A 1 253 ? 30.420 6.406 -41.436 1.00 88.31 253 GLY A C 1
ATOM 1949 O O . GLY A 1 253 ? 29.497 6.343 -40.625 1.00 88.31 253 GLY A O 1
ATOM 1950 N N . CYS A 1 254 ? 31.300 5.413 -41.603 1.00 91.56 254 CYS A N 1
ATOM 1951 C CA . CYS A 1 254 ? 31.266 4.161 -40.849 1.00 91.56 254 CYS A CA 1
ATOM 1952 C C . CYS A 1 254 ? 31.461 4.416 -39.347 1.00 91.56 254 CYS A C 1
ATOM 1954 O O . CYS A 1 254 ? 30.606 4.031 -38.546 1.00 91.56 254 CYS A O 1
ATOM 1956 N N . LEU A 1 255 ? 32.502 5.168 -38.969 1.00 88.50 255 LEU A N 1
ATOM 1957 C CA . LEU A 1 255 ? 32.755 5.564 -37.581 1.00 88.50 255 LEU A CA 1
ATOM 1958 C C . LEU A 1 255 ? 31.552 6.299 -36.964 1.00 88.50 255 LEU A C 1
ATOM 1960 O O . LEU A 1 255 ? 31.132 5.958 -35.860 1.00 88.50 255 LEU A O 1
ATOM 1964 N N . LEU A 1 256 ? 30.951 7.251 -37.686 1.00 86.06 256 LEU A N 1
ATOM 1965 C CA . LEU A 1 256 ? 29.759 7.974 -37.228 1.00 86.06 256 LEU A CA 1
ATOM 1966 C C . LEU A 1 256 ? 28.544 7.053 -37.038 1.00 86.06 256 LEU A C 1
ATOM 1968 O O . LEU A 1 256 ? 27.815 7.222 -36.065 1.00 86.06 256 LEU A O 1
ATOM 1972 N N . SER A 1 257 ? 28.332 6.064 -37.912 1.00 87.31 257 SER A N 1
ATOM 1973 C CA . SER A 1 257 ? 27.235 5.095 -37.745 1.00 87.31 257 SER A CA 1
ATOM 1974 C C . SER A 1 257 ? 27.436 4.141 -36.563 1.00 87.31 257 SER A C 1
ATOM 1976 O O . SER A 1 257 ? 26.480 3.859 -35.842 1.00 87.31 257 SER A O 1
ATOM 1978 N N . ILE A 1 258 ? 28.672 3.700 -36.307 1.00 84.88 258 ILE A N 1
ATOM 1979 C CA . ILE A 1 258 ? 29.002 2.875 -35.138 1.00 84.88 258 ILE A CA 1
ATOM 1980 C C . ILE A 1 258 ? 28.809 3.698 -33.858 1.00 84.88 258 ILE A C 1
ATOM 1982 O O . ILE A 1 258 ? 28.155 3.237 -32.925 1.00 84.88 258 ILE A O 1
ATOM 1986 N N . LEU A 1 259 ? 29.287 4.947 -33.822 1.00 80.44 259 LEU A N 1
ATOM 1987 C CA . LEU A 1 259 ? 29.049 5.850 -32.691 1.00 80.44 259 LEU A CA 1
ATOM 1988 C C . LEU A 1 259 ? 27.550 6.105 -32.466 1.00 80.44 259 LEU A C 1
ATOM 1990 O O . LEU A 1 259 ? 27.102 6.049 -31.326 1.00 80.44 259 LEU A O 1
ATOM 1994 N N . PHE A 1 260 ? 26.758 6.307 -33.523 1.00 78.44 260 PHE A N 1
ATOM 1995 C CA . PHE A 1 260 ? 25.304 6.483 -33.419 1.00 78.44 260 PHE A CA 1
ATOM 1996 C C . PHE A 1 260 ? 24.601 5.274 -32.770 1.00 78.44 260 PHE A C 1
ATOM 1998 O O . PHE A 1 260 ? 23.700 5.456 -31.953 1.00 78.44 260 PHE A O 1
ATOM 2005 N N . VAL A 1 261 ? 25.023 4.045 -33.092 1.00 76.50 261 VAL A N 1
ATOM 2006 C CA . VAL A 1 261 ? 24.465 2.813 -32.502 1.00 76.50 261 VAL A CA 1
ATOM 2007 C C . VAL A 1 261 ? 24.940 2.584 -31.066 1.00 76.50 261 VAL A C 1
ATOM 2009 O O . VAL A 1 261 ? 24.135 2.242 -30.199 1.00 76.50 261 VAL A O 1
ATOM 2012 N N . PHE A 1 262 ? 26.245 2.709 -30.815 1.00 75.50 262 PHE A N 1
ATOM 2013 C CA . PHE A 1 262 ? 26.861 2.236 -29.573 1.00 75.50 262 PHE A CA 1
ATOM 2014 C C . PHE A 1 262 ? 26.976 3.314 -28.486 1.00 75.50 262 PHE A C 1
ATOM 2016 O O . PHE A 1 262 ? 27.013 2.962 -27.306 1.00 75.50 262 PHE A O 1
ATOM 2023 N N . ALA A 1 263 ? 26.971 4.611 -28.820 1.00 73.06 263 ALA A N 1
ATOM 2024 C CA . ALA A 1 263 ? 27.049 5.673 -27.813 1.00 73.06 263 ALA A CA 1
ATOM 2025 C C . ALA A 1 263 ? 25.891 5.637 -26.788 1.00 73.06 263 ALA A C 1
ATOM 2027 O O . ALA A 1 263 ? 26.196 5.733 -25.597 1.00 73.06 263 ALA A O 1
ATOM 2028 N N . PRO A 1 264 ? 24.610 5.391 -27.149 1.00 69.88 264 PRO A N 1
ATOM 2029 C CA . PRO A 1 264 ? 23.528 5.289 -26.159 1.00 69.88 264 PRO A CA 1
ATOM 2030 C C . PRO A 1 264 ? 23.749 4.188 -25.109 1.00 69.88 264 PRO A C 1
ATOM 2032 O O . PRO A 1 264 ? 23.278 4.293 -23.979 1.00 69.88 264 PRO A O 1
ATOM 2035 N N . LEU A 1 265 ? 24.517 3.150 -25.456 1.00 71.69 265 LEU A N 1
ATOM 2036 C CA . LEU A 1 265 ? 24.851 2.041 -24.562 1.00 71.69 265 LEU A CA 1
ATOM 2037 C C . LEU A 1 265 ? 25.892 2.440 -23.507 1.00 71.69 265 LEU A C 1
ATOM 2039 O O . LEU A 1 265 ? 25.948 1.823 -22.449 1.00 71.69 265 LEU A O 1
ATOM 2043 N N . THR A 1 266 ? 26.712 3.465 -23.764 1.00 75.12 266 THR A N 1
ATOM 2044 C CA . THR A 1 266 ? 27.760 3.918 -22.827 1.00 75.12 266 THR A CA 1
ATOM 2045 C C . THR A 1 266 ? 27.174 4.451 -21.523 1.00 75.12 266 THR A C 1
ATOM 2047 O O . THR A 1 266 ? 27.629 4.060 -20.450 1.00 75.12 266 THR A O 1
ATOM 2050 N N . ARG A 1 267 ? 26.099 5.251 -21.602 1.00 77.81 267 ARG A N 1
ATOM 2051 C CA . ARG A 1 267 ? 25.331 5.710 -20.433 1.00 77.81 267 ARG A CA 1
ATOM 2052 C C . ARG A 1 267 ? 24.770 4.523 -19.649 1.00 77.81 267 ARG A C 1
ATOM 2054 O O . ARG A 1 267 ? 24.924 4.454 -18.435 1.00 77.81 267 ARG A O 1
ATOM 2061 N N . THR A 1 268 ? 24.171 3.566 -20.357 1.00 75.69 268 THR A N 1
ATOM 2062 C CA . THR A 1 268 ? 23.632 2.333 -19.770 1.00 75.69 268 THR A CA 1
ATOM 2063 C C . THR A 1 268 ? 24.703 1.524 -19.036 1.00 75.69 268 THR A C 1
ATOM 2065 O O . THR A 1 268 ? 24.486 1.152 -17.887 1.00 75.69 268 THR A O 1
ATOM 2068 N N . PHE A 1 269 ? 25.863 1.285 -19.657 1.00 77.44 269 PHE A N 1
ATOM 2069 C CA . PHE A 1 269 ? 26.988 0.603 -19.013 1.00 77.44 269 PHE A CA 1
ATOM 2070 C C . PHE A 1 269 ? 27.456 1.341 -17.758 1.00 77.44 269 PHE A C 1
ATOM 2072 O O . PHE A 1 269 ? 27.646 0.700 -16.731 1.00 77.44 269 PHE A O 1
ATOM 2079 N N . TYR A 1 270 ? 27.594 2.668 -17.827 1.00 84.06 270 TYR A N 1
ATOM 2080 C CA . TYR A 1 270 ? 28.068 3.489 -16.713 1.00 84.06 270 TYR A CA 1
ATOM 2081 C C . TYR A 1 270 ? 27.154 3.400 -15.479 1.00 84.06 270 TYR A C 1
ATOM 2083 O O . TYR A 1 270 ? 27.628 3.146 -14.369 1.00 84.06 270 TYR A O 1
ATOM 2091 N N . ILE A 1 271 ? 25.836 3.518 -15.672 1.00 85.31 271 ILE A N 1
ATOM 2092 C CA . ILE A 1 271 ? 24.868 3.339 -14.582 1.00 85.31 271 ILE A CA 1
ATOM 2093 C C . ILE A 1 271 ? 24.879 1.889 -14.075 1.00 85.31 271 ILE A C 1
ATOM 2095 O O . ILE A 1 271 ? 24.857 1.669 -12.865 1.00 85.31 271 ILE A O 1
ATOM 2099 N N . GLN A 1 272 ? 24.990 0.893 -14.964 1.00 85.12 272 GLN A N 1
ATOM 2100 C CA . GLN A 1 272 ? 25.036 -0.509 -14.544 1.00 85.12 272 GLN A CA 1
ATOM 2101 C C . GLN A 1 272 ? 26.316 -0.862 -13.766 1.00 85.12 272 GLN A C 1
ATOM 2103 O O . GLN A 1 272 ? 26.243 -1.704 -12.872 1.00 85.12 272 GLN A O 1
ATOM 2108 N N . SER A 1 273 ? 27.459 -0.213 -14.038 1.00 86.31 273 SER A N 1
ATOM 2109 C CA . SER A 1 273 ? 28.652 -0.321 -13.184 1.00 86.31 273 SER A CA 1
ATOM 2110 C C . SER A 1 273 ? 28.405 0.271 -11.797 1.00 86.31 273 SER A C 1
ATOM 2112 O O . SER A 1 273 ? 28.577 -0.446 -10.820 1.00 86.31 273 SER A O 1
ATOM 2114 N N . LEU A 1 274 ? 27.878 1.499 -11.690 1.00 90.31 274 LEU A N 1
ATOM 2115 C CA . LEU A 1 274 ? 27.573 2.107 -10.385 1.00 90.31 274 LEU A CA 1
ATOM 2116 C C . LEU A 1 274 ? 26.618 1.237 -9.543 1.00 90.31 274 LEU A C 1
ATOM 2118 O O . LEU A 1 274 ? 26.833 1.068 -8.345 1.00 90.31 274 LEU A O 1
ATOM 2122 N N . LEU A 1 275 ? 25.604 0.629 -10.171 1.00 89.94 275 LEU A N 1
ATOM 2123 C CA . LEU A 1 275 ? 24.712 -0.340 -9.520 1.00 89.94 275 LEU A CA 1
ATOM 2124 C C . LEU A 1 275 ? 25.452 -1.620 -9.092 1.00 89.94 275 LEU A C 1
ATOM 2126 O O . LEU A 1 275 ? 25.304 -2.062 -7.954 1.00 89.94 275 LEU A O 1
ATOM 2130 N N . SER A 1 276 ? 26.275 -2.198 -9.976 1.00 88.62 276 SER A N 1
ATOM 2131 C CA . SER A 1 276 ? 27.154 -3.344 -9.674 1.00 88.62 276 SER A CA 1
ATOM 2132 C C . SER A 1 276 ? 28.011 -3.094 -8.438 1.00 88.62 276 SER A C 1
ATOM 2134 O O . SER A 1 276 ? 28.166 -3.984 -7.603 1.00 88.62 276 SER A O 1
ATOM 2136 N N . ASP A 1 277 ? 28.573 -1.895 -8.342 1.00 90.62 277 ASP A N 1
ATOM 2137 C CA . ASP A 1 277 ? 29.577 -1.563 -7.345 1.00 90.62 277 ASP A CA 1
ATOM 2138 C C . ASP A 1 277 ? 28.908 -1.338 -5.983 1.00 90.62 277 ASP A C 1
ATOM 2140 O O . ASP A 1 277 ? 29.377 -1.880 -4.985 1.00 90.62 277 ASP A O 1
ATOM 2144 N N . ILE A 1 278 ? 27.728 -0.700 -5.946 1.00 91.00 278 ILE A N 1
ATOM 2145 C CA . ILE A 1 278 ? 26.872 -0.629 -4.745 1.00 91.00 278 ILE A CA 1
ATOM 2146 C C . ILE A 1 278 ? 26.492 -2.028 -4.239 1.00 91.00 278 ILE A C 1
ATOM 2148 O O . ILE A 1 278 ? 26.613 -2.295 -3.046 1.00 91.00 278 ILE A O 1
ATOM 2152 N N . PHE A 1 279 ? 26.067 -2.942 -5.121 1.00 88.44 279 PHE A N 1
ATOM 2153 C CA . PHE A 1 279 ? 25.663 -4.296 -4.713 1.00 88.44 279 PHE A CA 1
ATOM 2154 C C . PHE A 1 279 ? 26.829 -5.197 -4.263 1.00 88.44 279 PHE A C 1
ATOM 2156 O O . PHE A 1 279 ? 26.580 -6.245 -3.662 1.00 88.44 279 PHE A O 1
ATOM 2163 N N . LYS A 1 280 ? 28.082 -4.810 -4.535 1.00 89.69 280 LYS A N 1
ATOM 2164 C CA . LYS A 1 280 ? 29.301 -5.510 -4.086 1.00 89.69 280 LYS A CA 1
ATOM 2165 C C . LYS A 1 280 ? 29.963 -4.856 -2.871 1.00 89.69 280 LYS A C 1
ATOM 2167 O O . LYS A 1 280 ? 30.676 -5.542 -2.144 1.00 89.69 280 LYS A O 1
ATOM 2172 N N . ALA A 1 281 ? 29.766 -3.554 -2.672 1.00 88.56 281 ALA A N 1
ATOM 2173 C CA . ALA A 1 281 ? 30.412 -2.790 -1.613 1.00 88.56 281 ALA A CA 1
ATOM 2174 C C . ALA A 1 281 ? 29.906 -3.178 -0.207 1.00 88.56 281 ALA A C 1
ATOM 2176 O O . ALA A 1 281 ? 28.722 -3.501 -0.046 1.00 88.56 281 ALA A O 1
ATOM 2177 N N . PRO A 1 282 ? 30.754 -3.088 0.836 1.00 85.69 282 PRO A N 1
ATOM 2178 C CA . PRO A 1 282 ? 30.323 -3.186 2.229 1.00 85.69 282 PRO A CA 1
ATOM 2179 C C . PRO A 1 282 ? 29.265 -2.131 2.587 1.00 85.69 282 PRO A C 1
ATOM 2181 O O . PRO A 1 282 ? 29.268 -1.023 2.047 1.00 85.69 282 PRO A O 1
ATOM 2184 N N . GLN A 1 283 ? 28.397 -2.430 3.560 1.00 78.12 283 GLN A N 1
ATOM 2185 C CA . GLN A 1 283 ? 27.347 -1.499 4.016 1.00 78.12 283 GLN A CA 1
ATOM 2186 C C . GLN A 1 283 ? 27.887 -0.145 4.515 1.00 78.12 283 GLN A C 1
ATOM 2188 O O . GLN A 1 283 ? 27.169 0.847 4.462 1.00 78.12 283 GLN A O 1
ATOM 2193 N N . THR A 1 284 ? 29.148 -0.079 4.949 1.00 78.00 284 THR A N 1
ATOM 2194 C CA . THR A 1 284 ? 29.843 1.155 5.359 1.00 78.00 284 THR A CA 1
ATOM 2195 C C . THR A 1 284 ? 30.222 2.073 4.190 1.00 78.00 284 THR A C 1
ATOM 2197 O O . THR A 1 284 ? 30.355 3.281 4.378 1.00 78.00 284 THR A O 1
ATOM 2200 N N . GLU A 1 285 ? 30.383 1.533 2.979 1.00 82.88 285 GLU A N 1
ATOM 2201 C CA . GLU A 1 285 ? 30.778 2.279 1.772 1.00 82.88 285 GLU A CA 1
ATOM 2202 C C . GLU A 1 285 ? 29.576 2.622 0.879 1.00 82.88 285 GLU A C 1
ATOM 2204 O O . GLU A 1 285 ? 29.549 3.678 0.236 1.00 82.88 285 GLU A O 1
ATOM 2209 N N . GLN A 1 286 ? 28.542 1.771 0.891 1.00 84.69 286 GLN A N 1
ATOM 2210 C CA . GLN A 1 286 ? 27.302 1.956 0.127 1.00 84.69 286 GLN A CA 1
ATOM 2211 C C . GLN A 1 286 ? 26.682 3.366 0.217 1.00 84.69 286 GLN A C 1
ATOM 2213 O O . GLN A 1 286 ? 26.275 3.860 -0.834 1.00 84.69 286 GLN A O 1
ATOM 2218 N N . PRO A 1 287 ? 26.620 4.075 1.367 1.00 84.44 287 PRO A N 1
ATOM 2219 C CA . PRO A 1 287 ? 25.947 5.375 1.435 1.00 84.44 287 PRO A CA 1
ATOM 2220 C C . PRO A 1 287 ? 26.615 6.448 0.558 1.00 84.44 287 PRO A C 1
ATOM 2222 O O . PRO A 1 287 ? 25.931 7.232 -0.101 1.00 84.44 287 PRO A O 1
ATOM 2225 N N . ALA A 1 288 ? 27.950 6.439 0.463 1.00 84.88 288 ALA A N 1
ATOM 2226 C CA . ALA A 1 288 ? 28.687 7.345 -0.421 1.00 84.88 288 ALA A CA 1
ATOM 2227 C C . ALA A 1 288 ? 28.470 7.005 -1.908 1.00 84.88 288 ALA A C 1
ATOM 2229 O O . ALA A 1 288 ? 28.314 7.902 -2.740 1.00 84.88 288 ALA A O 1
ATOM 2230 N N . LEU A 1 289 ? 28.402 5.712 -2.242 1.00 89.44 289 LEU A N 1
ATOM 2231 C CA . LEU A 1 289 ? 28.116 5.247 -3.602 1.00 89.44 289 LEU A CA 1
ATOM 2232 C C . LEU A 1 289 ? 26.663 5.543 -4.021 1.00 89.44 289 LEU A C 1
ATOM 2234 O O . LEU A 1 289 ? 26.428 5.934 -5.162 1.00 89.44 289 LEU A O 1
ATOM 2238 N N . ILE A 1 290 ? 25.702 5.438 -3.098 1.00 90.25 290 ILE A N 1
ATOM 2239 C CA . ILE A 1 290 ? 24.290 5.800 -3.302 1.00 90.25 290 ILE A CA 1
ATOM 2240 C C . ILE A 1 290 ? 24.144 7.304 -3.557 1.00 90.25 290 ILE A C 1
ATOM 2242 O O . ILE A 1 290 ? 23.453 7.691 -4.500 1.00 90.25 290 ILE A O 1
ATOM 2246 N N . ALA A 1 291 ? 24.824 8.155 -2.782 1.00 86.94 291 ALA A N 1
ATOM 2247 C CA . ALA A 1 291 ? 24.833 9.601 -3.014 1.00 86.94 291 ALA A CA 1
ATOM 2248 C C . ALA A 1 291 ? 25.434 9.961 -4.390 1.00 86.94 291 ALA A C 1
ATOM 2250 O O . ALA A 1 291 ? 24.869 10.778 -5.120 1.00 86.94 291 ALA A O 1
ATOM 2251 N N . ASN A 1 292 ? 26.527 9.298 -4.787 1.00 88.75 292 ASN A N 1
ATOM 2252 C CA . ASN A 1 292 ? 27.132 9.449 -6.114 1.00 88.75 292 ASN A CA 1
ATOM 2253 C C . ASN A 1 292 ? 26.187 8.993 -7.245 1.00 88.75 292 ASN A C 1
ATOM 2255 O O . ASN A 1 292 ? 26.031 9.694 -8.243 1.00 88.75 292 ASN A O 1
ATOM 2259 N N . LEU A 1 293 ? 25.501 7.856 -7.078 1.00 90.81 293 LEU A N 1
ATOM 2260 C CA . LEU A 1 293 ? 24.500 7.382 -8.036 1.00 90.81 293 LEU A CA 1
ATOM 2261 C C . LEU A 1 293 ? 23.322 8.363 -8.149 1.00 90.81 293 LEU A C 1
ATOM 2263 O O . LEU A 1 293 ? 22.909 8.677 -9.265 1.00 90.81 293 LEU A O 1
ATOM 2267 N N . ARG A 1 294 ? 22.818 8.899 -7.028 1.00 89.44 294 ARG A N 1
ATOM 2268 C CA . ARG A 1 294 ? 21.724 9.889 -7.008 1.00 89.44 294 ARG A CA 1
ATOM 2269 C C . ARG A 1 294 ? 22.077 11.172 -7.764 1.00 89.44 294 ARG A C 1
ATOM 2271 O O . ARG A 1 294 ? 21.219 11.735 -8.431 1.00 89.44 294 ARG A O 1
ATOM 2278 N N . ALA A 1 295 ? 23.335 11.606 -7.711 1.00 85.62 295 ALA A N 1
ATOM 2279 C CA . ALA A 1 295 ? 23.803 12.790 -8.430 1.00 85.62 295 ALA A CA 1
ATOM 2280 C C . ALA A 1 295 ? 23.898 12.609 -9.963 1.00 85.62 295 ALA A C 1
ATOM 2282 O O . ALA A 1 295 ? 24.111 13.593 -10.673 1.00 85.62 295 ALA A O 1
ATOM 2283 N N . GLN A 1 296 ? 23.780 11.379 -10.487 1.00 85.81 296 GLN A N 1
ATOM 2284 C CA . GLN A 1 296 ? 24.080 11.066 -11.895 1.00 85.81 296 GLN A CA 1
ATOM 2285 C C . GLN A 1 296 ? 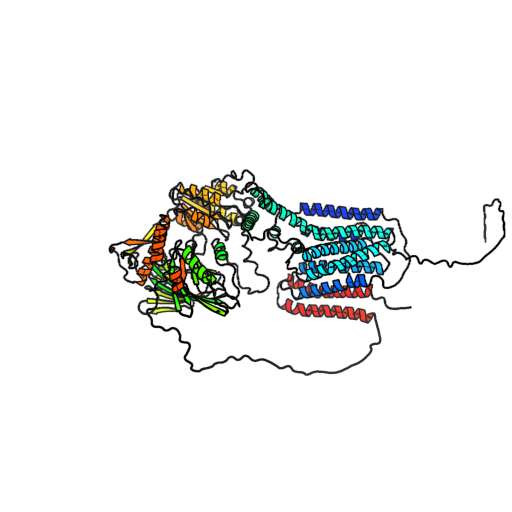22.995 10.260 -12.633 1.00 85.81 296 GLN A C 1
ATOM 2287 O O . GLN A 1 296 ? 22.833 10.411 -13.851 1.00 85.81 296 GLN A O 1
ATOM 2292 N N . ALA A 1 297 ? 22.254 9.406 -11.925 1.00 85.31 297 ALA A N 1
ATOM 2293 C CA . ALA A 1 297 ? 21.178 8.594 -12.480 1.00 85.31 297 ALA A CA 1
ATOM 2294 C C . ALA A 1 297 ? 19.851 9.360 -12.531 1.00 85.31 297 ALA A C 1
ATOM 2296 O O . ALA A 1 297 ? 19.510 10.119 -11.628 1.00 85.31 297 ALA A O 1
ATOM 2297 N N . THR A 1 298 ? 19.060 9.112 -13.571 1.00 78.75 298 THR A N 1
ATOM 2298 C CA . THR A 1 298 ? 17.700 9.651 -13.707 1.00 78.75 298 THR A CA 1
ATOM 2299 C C . THR A 1 298 ? 16.644 8.555 -13.494 1.00 78.75 298 THR A C 1
ATOM 2301 O O . THR A 1 298 ? 16.963 7.368 -13.587 1.00 78.75 298 THR A O 1
ATOM 2304 N N . PRO A 1 299 ? 15.357 8.900 -13.287 1.00 73.44 299 PRO A N 1
ATOM 2305 C CA . PRO A 1 299 ? 14.273 7.912 -13.188 1.00 73.44 299 PRO A CA 1
ATOM 2306 C C . PRO A 1 299 ? 14.051 7.040 -14.442 1.00 73.44 299 PRO A C 1
ATOM 2308 O O . PRO A 1 299 ? 13.310 6.058 -14.371 1.00 73.44 299 PRO A O 1
ATOM 2311 N N . GLU A 1 300 ? 14.661 7.390 -15.580 1.00 71.38 300 GLU A N 1
ATOM 2312 C CA . GLU A 1 300 ? 14.757 6.548 -16.785 1.00 71.38 300 GLU A CA 1
ATOM 2313 C C . GLU A 1 300 ? 15.905 5.539 -16.681 1.00 71.38 300 GLU A C 1
ATOM 2315 O O . GLU A 1 300 ? 15.723 4.375 -17.020 1.00 71.38 300 GLU A O 1
ATOM 2320 N N . ASP A 1 301 ? 17.065 5.960 -16.166 1.00 78.44 301 ASP A N 1
ATOM 2321 C CA . ASP A 1 301 ? 18.227 5.085 -15.974 1.00 78.44 301 ASP A CA 1
ATOM 2322 C C . ASP A 1 301 ? 17.969 4.016 -14.896 1.00 78.44 301 ASP A C 1
ATOM 2324 O O . ASP A 1 301 ? 18.421 2.880 -15.021 1.00 78.44 301 ASP A O 1
ATOM 2328 N N . LEU A 1 302 ? 17.226 4.378 -13.841 1.00 83.00 302 LEU A N 1
ATOM 2329 C CA . LEU A 1 302 ? 16.920 3.494 -12.710 1.00 83.00 302 LEU A CA 1
ATOM 2330 C C . LEU A 1 302 ? 15.772 2.514 -12.984 1.00 83.00 302 LEU A C 1
ATOM 2332 O O . LEU A 1 302 ? 15.796 1.417 -12.441 1.00 83.00 302 LEU A O 1
ATOM 2336 N N . ARG A 1 303 ? 14.772 2.877 -13.805 1.00 78.00 303 ARG A N 1
ATOM 2337 C CA . ARG A 1 303 ? 13.647 1.988 -14.177 1.00 78.00 303 ARG A CA 1
ATOM 2338 C C . ARG A 1 303 ? 13.374 2.011 -15.699 1.00 78.00 303 ARG A C 1
ATOM 2340 O O . ARG A 1 303 ? 12.300 2.468 -16.114 1.00 78.00 303 ARG A O 1
ATOM 2347 N N . PRO A 1 304 ? 14.294 1.505 -16.551 1.00 68.31 304 PRO A N 1
ATOM 2348 C CA . PRO A 1 304 ? 14.173 1.586 -18.015 1.00 68.31 304 PRO A CA 1
ATOM 2349 C C . PRO A 1 304 ? 12.978 0.814 -18.593 1.00 68.31 304 PRO A C 1
ATOM 2351 O O . PRO A 1 304 ? 12.516 1.107 -19.694 1.00 68.31 304 PRO A O 1
ATOM 2354 N N . SER A 1 305 ? 12.470 -0.176 -17.855 1.00 63.69 305 SER A N 1
ATOM 2355 C CA . SER A 1 305 ? 11.252 -0.936 -18.165 1.00 63.69 305 SER A CA 1
ATOM 2356 C C . SER A 1 305 ? 9.969 -0.094 -18.062 1.00 63.69 305 SER A C 1
ATOM 2358 O O . SER A 1 305 ? 8.989 -0.375 -18.753 1.00 63.69 305 SER A O 1
ATOM 2360 N N . LYS A 1 306 ? 9.980 0.953 -17.224 1.00 61.88 306 LYS A N 1
ATOM 2361 C CA . LYS A 1 306 ? 8.830 1.819 -16.906 1.00 61.88 306 LYS A CA 1
ATOM 2362 C C . LYS A 1 306 ? 8.885 3.156 -17.645 1.00 61.88 306 LYS A C 1
ATOM 2364 O O . LYS A 1 306 ? 7.864 3.632 -18.141 1.00 61.88 306 LYS A O 1
ATOM 2369 N N . ASN A 1 307 ? 10.082 3.729 -17.747 1.00 57.00 307 ASN A N 1
ATOM 2370 C CA . ASN A 1 307 ? 10.378 4.946 -18.496 1.00 57.00 307 ASN A CA 1
ATOM 2371 C C . ASN A 1 307 ? 11.405 4.602 -19.593 1.00 57.00 307 ASN A C 1
ATOM 2373 O O . ASN A 1 307 ? 12.607 4.727 -19.356 1.00 57.00 307 ASN A O 1
ATOM 2377 N N . PRO A 1 308 ? 10.966 4.111 -20.769 1.00 54.66 308 PRO A N 1
ATOM 2378 C CA . PRO A 1 308 ? 11.884 3.716 -21.831 1.00 54.66 308 PRO A CA 1
ATOM 2379 C C . PRO A 1 308 ? 12.679 4.924 -22.336 1.00 54.66 308 PRO A C 1
ATOM 2381 O O . PRO A 1 308 ? 12.099 5.956 -22.674 1.00 54.66 308 PRO A O 1
ATOM 2384 N N . VAL A 1 309 ? 14.005 4.766 -22.409 1.00 52.50 309 VAL A N 1
ATOM 2385 C CA . VAL A 1 309 ? 14.939 5.789 -22.905 1.00 52.50 309 VAL A CA 1
ATOM 2386 C C . VAL A 1 309 ? 14.481 6.296 -24.276 1.00 52.50 309 VAL A C 1
ATOM 2388 O O . VAL A 1 309 ? 14.182 5.501 -25.173 1.00 52.50 309 VAL A O 1
ATOM 2391 N N . SER A 1 310 ? 14.403 7.618 -24.428 1.00 45.06 310 SER A N 1
ATOM 2392 C CA . SER A 1 310 ? 13.831 8.255 -25.615 1.00 45.06 310 SER A CA 1
ATOM 2393 C C . SER A 1 310 ? 14.634 7.973 -26.895 1.00 45.06 310 SER A C 1
ATOM 2395 O O . SER A 1 310 ? 15.836 7.700 -26.879 1.00 45.06 310 SER A O 1
ATOM 2397 N N . GLY A 1 311 ? 13.947 8.006 -28.040 1.00 48.56 311 GLY A N 1
ATOM 2398 C CA . GLY A 1 311 ? 14.532 7.712 -29.350 1.00 48.56 311 GLY A CA 1
ATOM 2399 C C . GLY A 1 311 ? 14.542 6.220 -29.695 1.00 48.56 311 GLY A C 1
ATOM 2400 O O . GLY A 1 311 ? 13.746 5.787 -30.529 1.00 48.56 311 GLY A O 1
ATOM 2401 N N . PHE A 1 312 ? 15.436 5.423 -29.094 1.00 52.38 312 PHE A N 1
ATOM 2402 C CA . PHE A 1 312 ? 15.715 4.064 -29.587 1.00 52.38 312 PHE A CA 1
ATOM 2403 C C . PHE A 1 312 ? 15.825 2.985 -28.505 1.00 52.38 312 PHE A C 1
ATOM 2405 O O . PHE A 1 312 ? 16.813 2.887 -27.780 1.00 52.38 312 PHE A O 1
ATOM 2412 N N . ALA A 1 313 ? 14.885 2.036 -28.545 1.00 53.19 313 ALA A N 1
ATOM 2413 C CA . ALA A 1 313 ? 14.919 0.777 -27.795 1.00 53.19 313 ALA A CA 1
ATOM 2414 C C . ALA A 1 313 ? 16.018 -0.211 -28.264 1.00 53.19 313 ALA A C 1
ATOM 2416 O O . ALA A 1 313 ? 15.920 -1.408 -28.026 1.00 53.19 313 ALA A O 1
ATOM 2417 N N . LEU A 1 314 ? 17.085 0.256 -28.921 1.00 56.56 314 LEU A N 1
ATOM 2418 C CA . LEU A 1 314 ? 18.179 -0.603 -29.386 1.00 56.56 314 LEU A CA 1
ATOM 2419 C C . LEU A 1 314 ? 18.946 -1.233 -28.210 1.00 56.56 314 LEU A C 1
ATOM 2421 O O . LEU A 1 314 ? 19.340 -2.397 -28.263 1.00 56.56 314 LEU A O 1
ATOM 2425 N N . SER A 1 315 ? 19.083 -0.485 -27.110 1.00 55.91 315 SER A N 1
ATOM 2426 C CA . SER A 1 315 ? 19.622 -0.995 -25.845 1.00 55.91 315 SER A CA 1
ATOM 2427 C C . SER A 1 315 ? 18.776 -2.135 -25.266 1.00 55.91 315 SER A C 1
ATOM 2429 O O . SER A 1 315 ? 19.333 -3.017 -24.612 1.00 55.91 315 SER A O 1
ATOM 2431 N N . SER A 1 316 ? 17.466 -2.184 -25.562 1.00 56.06 316 SER A N 1
ATOM 2432 C CA . SER A 1 316 ? 16.572 -3.254 -25.096 1.00 56.06 316 SER A CA 1
ATOM 2433 C C . SER A 1 316 ? 16.886 -4.615 -25.711 1.00 56.06 316 SER A C 1
ATOM 2435 O O . SER A 1 316 ? 16.508 -5.630 -25.142 1.00 56.06 316 SER A O 1
ATOM 2437 N N . MET A 1 317 ? 17.567 -4.640 -26.859 1.00 57.88 317 MET A N 1
ATOM 2438 C CA . MET A 1 317 ? 17.919 -5.865 -27.586 1.00 57.88 317 MET A CA 1
ATOM 2439 C C . MET A 1 317 ? 19.341 -6.344 -27.274 1.00 57.88 317 MET A C 1
ATOM 2441 O O . MET A 1 317 ? 19.709 -7.461 -27.627 1.00 57.88 317 MET A O 1
ATOM 2445 N N . LEU A 1 318 ? 20.153 -5.504 -26.624 1.00 59.00 318 LEU A N 1
ATOM 2446 C CA . LEU A 1 318 ? 21.565 -5.783 -26.365 1.00 59.00 318 LEU A CA 1
ATOM 2447 C C . LEU A 1 318 ? 21.866 -6.228 -24.931 1.00 59.00 318 LEU A C 1
ATOM 2449 O O . LEU A 1 318 ? 22.861 -6.930 -24.737 1.00 59.00 318 LEU A O 1
ATOM 2453 N N . PHE A 1 319 ? 21.035 -5.879 -23.947 1.00 61.12 319 PHE A N 1
ATOM 2454 C CA . PHE A 1 319 ? 21.231 -6.261 -22.543 1.00 61.12 319 PHE A CA 1
ATOM 2455 C C . PHE A 1 319 ? 19.879 -6.544 -21.883 1.00 61.12 319 PHE A C 1
ATOM 2457 O O . PHE A 1 319 ? 19.005 -5.681 -21.928 1.00 61.12 319 PHE A O 1
ATOM 2464 N N . GLY A 1 320 ? 19.710 -7.714 -21.259 1.00 55.25 320 GLY A N 1
ATOM 2465 C CA . GLY A 1 320 ? 18.490 -8.047 -20.512 1.00 55.25 320 GLY A CA 1
ATOM 2466 C C . GLY A 1 320 ? 18.298 -7.090 -19.334 1.00 55.25 320 GLY A C 1
ATOM 2467 O O . GLY A 1 320 ? 17.538 -6.129 -19.433 1.00 55.25 320 GLY A O 1
ATOM 2468 N N . ASN A 1 321 ? 19.068 -7.319 -18.272 1.00 61.00 321 ASN A N 1
ATOM 2469 C CA . ASN A 1 321 ? 19.043 -6.564 -17.020 1.00 61.00 321 ASN A CA 1
ATOM 2470 C C . ASN A 1 321 ? 19.680 -5.175 -17.206 1.00 61.00 321 ASN A C 1
ATOM 2472 O O . ASN A 1 321 ? 20.864 -5.085 -17.553 1.00 61.00 321 ASN A O 1
ATOM 2476 N N . ARG A 1 322 ? 18.919 -4.099 -16.968 1.00 72.94 322 ARG A N 1
ATOM 2477 C CA . ARG A 1 322 ? 19.388 -2.699 -17.007 1.00 72.94 322 ARG A CA 1
ATOM 2478 C C . ARG A 1 322 ? 18.604 -1.852 -16.011 1.00 72.94 322 ARG A C 1
ATOM 2480 O O . ARG A 1 322 ? 17.379 -1.835 -16.071 1.00 72.94 322 ARG A O 1
ATOM 2487 N N . GLY A 1 323 ? 19.304 -1.090 -15.178 1.00 78.56 323 GLY A N 1
ATOM 2488 C CA . GLY A 1 323 ? 18.689 -0.377 -14.061 1.00 78.56 323 GLY A CA 1
ATOM 2489 C C . GLY A 1 323 ? 18.295 -1.350 -12.949 1.00 78.56 323 GLY A C 1
ATOM 2490 O O . GLY A 1 323 ? 19.043 -2.283 -12.649 1.00 78.56 323 GLY A O 1
ATOM 2491 N N . LEU A 1 324 ? 17.130 -1.114 -12.350 1.00 81.44 324 LEU A N 1
ATOM 2492 C CA . LEU A 1 324 ? 16.529 -1.920 -11.291 1.00 81.44 324 LEU A CA 1
ATOM 2493 C C . LEU A 1 324 ? 15.190 -2.472 -11.792 1.00 81.44 324 LEU A C 1
ATOM 2495 O O . LEU A 1 324 ? 14.303 -1.701 -12.173 1.00 81.44 324 LEU A O 1
ATOM 2499 N N . ASP A 1 325 ? 15.043 -3.795 -11.778 1.00 72.25 325 ASP A N 1
ATOM 2500 C CA . ASP A 1 325 ? 13.816 -4.481 -12.200 1.00 72.25 325 ASP A CA 1
ATOM 2501 C C . ASP A 1 325 ? 12.865 -4.712 -11.008 1.00 72.25 325 ASP A C 1
ATOM 2503 O O . ASP A 1 325 ? 11.663 -4.905 -11.196 1.00 72.25 325 ASP A O 1
ATOM 2507 N N . GLY A 1 326 ? 13.377 -4.608 -9.775 1.00 65.75 326 GLY A N 1
ATOM 2508 C CA . GLY A 1 326 ? 12.601 -4.635 -8.530 1.00 65.75 326 GLY A CA 1
ATOM 2509 C C . GLY A 1 326 ? 12.221 -6.040 -8.068 1.00 65.75 326 GLY A C 1
ATOM 2510 O O . GLY A 1 326 ? 11.392 -6.183 -7.170 1.00 65.75 326 GLY A O 1
ATOM 2511 N N . GLY A 1 327 ? 12.823 -7.069 -8.674 1.00 63.62 327 GLY A N 1
ATOM 2512 C CA . GLY A 1 327 ? 12.577 -8.479 -8.359 1.00 63.62 327 GLY A CA 1
ATOM 2513 C C . GLY A 1 327 ? 13.168 -8.934 -7.023 1.00 63.62 327 GLY A C 1
ATOM 2514 O O . GLY A 1 327 ? 12.818 -10.010 -6.544 1.00 63.62 327 GLY A O 1
ATOM 2515 N N . SER A 1 328 ? 14.037 -8.125 -6.411 1.00 73.69 328 SER A N 1
ATOM 2516 C CA . SER A 1 328 ? 14.595 -8.360 -5.080 1.00 73.69 328 SER A CA 1
ATOM 2517 C C . SER A 1 328 ? 14.406 -7.159 -4.154 1.00 73.69 328 SER A C 1
ATOM 2519 O O . SER A 1 328 ? 14.386 -6.004 -4.584 1.00 73.69 328 SER A O 1
ATOM 2521 N N . ASP A 1 329 ? 14.302 -7.432 -2.857 1.00 74.44 329 ASP A N 1
ATOM 2522 C CA . ASP A 1 329 ? 14.108 -6.425 -1.806 1.00 74.44 329 ASP A CA 1
ATOM 2523 C C . ASP A 1 329 ? 15.216 -5.365 -1.838 1.00 74.44 329 ASP A C 1
ATOM 2525 O O . ASP A 1 329 ? 14.937 -4.171 -1.874 1.00 74.44 329 ASP A O 1
ATOM 2529 N N . ARG A 1 330 ? 16.468 -5.805 -2.018 1.00 82.62 330 ARG A N 1
ATOM 2530 C CA . ARG A 1 330 ? 17.648 -4.936 -2.148 1.00 82.62 330 ARG A CA 1
ATOM 2531 C C . ARG A 1 330 ? 17.569 -3.960 -3.326 1.00 82.62 330 ARG A C 1
ATOM 2533 O O . ARG A 1 330 ? 18.090 -2.853 -3.220 1.00 82.62 330 ARG A O 1
ATOM 2540 N N . GLU A 1 331 ? 16.937 -4.331 -4.441 1.00 84.00 331 GLU A N 1
ATOM 2541 C CA . GLU A 1 331 ? 16.698 -3.402 -5.558 1.00 84.00 331 GLU A CA 1
ATOM 2542 C C . GLU A 1 331 ? 15.612 -2.375 -5.222 1.00 84.00 331 GLU A C 1
ATOM 2544 O O . GLU A 1 331 ? 15.733 -1.210 -5.602 1.00 84.00 331 GLU A O 1
ATOM 2549 N N . ARG A 1 332 ? 14.562 -2.790 -4.501 1.00 81.94 332 ARG A N 1
ATOM 2550 C CA . ARG A 1 332 ? 13.467 -1.908 -4.069 1.00 81.94 332 ARG A CA 1
ATOM 2551 C C . ARG A 1 332 ? 13.956 -0.908 -3.015 1.00 81.94 332 ARG A C 1
ATOM 2553 O O . ARG A 1 332 ? 13.695 0.288 -3.157 1.00 81.94 332 ARG A O 1
ATOM 2560 N N . ASP A 1 333 ? 14.748 -1.373 -2.049 1.00 87.12 333 ASP A N 1
ATOM 2561 C CA . ASP A 1 333 ? 15.422 -0.551 -1.039 1.00 87.12 333 ASP A CA 1
ATOM 2562 C C . ASP A 1 333 ? 16.396 0.447 -1.685 1.00 87.12 333 ASP A C 1
ATOM 2564 O O . ASP A 1 333 ? 16.389 1.633 -1.350 1.00 87.12 333 ASP A O 1
ATOM 2568 N N . LEU A 1 334 ? 17.226 -0.009 -2.635 1.00 89.94 334 LEU A N 1
ATOM 2569 C CA . LEU A 1 334 ? 18.169 0.857 -3.349 1.00 89.94 334 LEU A CA 1
ATOM 2570 C C . LEU A 1 334 ? 17.438 1.906 -4.193 1.00 89.94 334 LEU A C 1
ATOM 2572 O O . LEU A 1 334 ? 17.828 3.075 -4.180 1.00 89.94 334 LEU A O 1
ATOM 2576 N N . PHE A 1 335 ? 16.361 1.525 -4.886 1.00 89.06 335 PHE A N 1
ATOM 2577 C CA . PHE A 1 335 ? 15.540 2.480 -5.626 1.00 89.06 335 PHE A CA 1
ATOM 2578 C C . PHE A 1 335 ? 14.963 3.556 -4.703 1.00 89.06 335 PHE A C 1
ATOM 2580 O O . PHE A 1 335 ? 15.076 4.736 -5.034 1.00 89.06 335 PHE A O 1
ATOM 2587 N N . PHE A 1 336 ? 14.413 3.181 -3.542 1.00 88.69 336 PHE A N 1
ATOM 2588 C CA . PHE A 1 336 ? 13.928 4.156 -2.564 1.00 88.69 336 PHE A CA 1
ATOM 2589 C C . PHE A 1 336 ? 15.065 5.069 -2.089 1.00 88.69 336 PHE A C 1
ATOM 2591 O O . PHE A 1 336 ? 14.957 6.283 -2.238 1.00 88.69 336 PHE A O 1
ATOM 2598 N N . LYS A 1 337 ? 16.195 4.517 -1.623 1.00 90.62 337 LYS A N 1
ATOM 2599 C CA . LYS A 1 337 ? 17.340 5.306 -1.118 1.00 90.62 337 LYS A CA 1
ATOM 2600 C C . LYS A 1 337 ? 17.881 6.307 -2.144 1.00 90.62 337 LYS A C 1
ATOM 2602 O O . LYS A 1 337 ? 18.255 7.427 -1.781 1.00 90.62 337 LYS A O 1
ATOM 2607 N N . VAL A 1 338 ? 17.875 5.953 -3.429 1.00 90.69 338 VAL A N 1
ATOM 2608 C CA . VAL A 1 338 ? 18.250 6.871 -4.512 1.00 90.69 338 VAL A CA 1
ATOM 2609 C C . VAL A 1 338 ? 17.133 7.882 -4.803 1.00 90.69 338 VAL A C 1
ATOM 2611 O O . VAL A 1 338 ? 17.393 9.079 -4.734 1.00 90.69 338 VAL A O 1
ATOM 2614 N N . ALA A 1 339 ? 15.912 7.438 -5.110 1.00 85.88 339 ALA A N 1
ATOM 2615 C CA . ALA A 1 339 ? 14.871 8.261 -5.740 1.00 85.88 339 ALA A CA 1
ATOM 2616 C C . ALA A 1 339 ? 13.828 8.884 -4.787 1.00 85.88 339 ALA A C 1
ATOM 2618 O O . ALA A 1 339 ? 13.053 9.729 -5.230 1.00 85.88 339 ALA A O 1
ATOM 2619 N N . GLY A 1 340 ? 13.766 8.460 -3.522 1.00 83.75 340 GLY A N 1
ATOM 2620 C CA . GLY A 1 340 ? 12.813 8.959 -2.518 1.00 83.75 340 GLY A CA 1
ATOM 2621 C C . GLY A 1 340 ? 11.352 8.583 -2.744 1.00 83.75 340 GLY A C 1
ATOM 2622 O O . GLY A 1 340 ? 10.463 9.252 -2.229 1.00 83.75 340 GLY A O 1
ATOM 2623 N N . LYS A 1 341 ? 11.102 7.538 -3.542 1.00 81.38 341 LYS A N 1
ATOM 2624 C CA . LYS A 1 341 ? 9.767 7.058 -3.931 1.00 81.38 341 LYS A CA 1
ATOM 2625 C C . LYS A 1 341 ? 9.721 5.537 -3.881 1.00 81.38 341 LYS A C 1
ATOM 2627 O O . LYS A 1 341 ? 10.746 4.888 -4.113 1.00 81.38 341 LYS A O 1
ATOM 2632 N N . SER A 1 342 ? 8.566 4.945 -3.595 1.00 74.06 342 SER A N 1
ATOM 2633 C CA . SER A 1 342 ? 8.430 3.485 -3.611 1.00 74.06 342 SER A CA 1
ATOM 2634 C C . SER A 1 342 ? 8.566 2.946 -5.034 1.00 74.06 342 SER A C 1
ATOM 2636 O O . SER A 1 342 ? 8.058 3.522 -6.000 1.00 74.06 342 SER A O 1
ATOM 2638 N N . PHE A 1 343 ? 9.209 1.785 -5.181 1.00 72.81 343 PHE A N 1
ATOM 2639 C CA . PHE A 1 343 ? 9.413 1.150 -6.488 1.00 72.81 343 PHE A CA 1
ATOM 2640 C C . PHE A 1 343 ? 8.092 0.943 -7.258 1.00 72.81 343 PHE A C 1
ATOM 2642 O O . PHE A 1 343 ? 8.046 1.080 -8.487 1.00 72.81 343 PHE A O 1
ATOM 2649 N N . ASN A 1 344 ? 7.005 0.680 -6.524 1.00 62.34 344 ASN A N 1
ATOM 2650 C CA . ASN A 1 344 ? 5.700 0.317 -7.070 1.00 62.34 344 ASN A CA 1
ATOM 2651 C C . ASN A 1 344 ? 4.718 1.490 -7.254 1.00 62.34 344 ASN A C 1
ATOM 2653 O O . ASN A 1 344 ? 3.717 1.289 -7.934 1.00 62.34 344 ASN A O 1
ATOM 2657 N N . GLU A 1 345 ? 4.976 2.691 -6.722 1.00 55.03 345 GLU A N 1
ATOM 2658 C CA . GLU A 1 345 ? 3.976 3.783 -6.633 1.00 55.03 345 GLU A CA 1
ATOM 2659 C C . GLU A 1 345 ? 3.288 4.104 -7.969 1.00 55.03 345 GLU A C 1
ATOM 2661 O O . GLU A 1 345 ? 2.082 3.918 -8.114 1.00 55.03 345 GLU A O 1
ATOM 2666 N N . ASP A 1 346 ? 4.045 4.466 -9.005 1.00 45.47 346 ASP A N 1
ATOM 2667 C CA . ASP A 1 346 ? 3.500 4.811 -10.326 1.00 45.47 346 ASP A CA 1
ATOM 2668 C C . ASP A 1 346 ? 3.056 3.585 -11.169 1.00 45.47 346 ASP A C 1
ATOM 2670 O O . ASP A 1 346 ? 2.937 3.666 -12.392 1.00 45.47 346 ASP A O 1
ATOM 2674 N N . ALA A 1 347 ? 2.815 2.422 -10.544 1.00 37.44 347 ALA A N 1
ATOM 2675 C CA . ALA A 1 347 ? 2.085 1.307 -11.167 1.00 37.44 347 ALA A CA 1
ATOM 2676 C C . ALA A 1 347 ? 0.561 1.547 -11.206 1.00 37.44 347 ALA A C 1
ATOM 2678 O O . ALA A 1 347 ? -0.122 0.999 -12.069 1.00 37.44 347 ALA A O 1
ATOM 2679 N N . THR A 1 348 ? 0.028 2.397 -10.322 1.00 36.75 348 THR A N 1
ATOM 2680 C CA . THR A 1 348 ? -1.396 2.789 -10.300 1.00 36.75 348 THR A CA 1
ATOM 2681 C C . THR A 1 348 ? -1.767 3.757 -11.433 1.00 36.75 348 THR A C 1
ATOM 2683 O O . THR A 1 348 ? -2.893 3.726 -11.926 1.00 36.75 348 THR A O 1
ATOM 2686 N N . VAL A 1 349 ? -0.809 4.577 -11.881 1.00 31.20 349 VAL A N 1
ATOM 2687 C CA . VAL A 1 349 ? -1.019 5.727 -12.786 1.00 31.20 349 VAL A CA 1
ATOM 2688 C C . VAL A 1 349 ? -0.958 5.359 -14.280 1.00 31.20 349 VAL A C 1
ATOM 2690 O O . VAL A 1 349 ? -1.509 6.066 -15.121 1.00 31.20 349 VAL A O 1
ATOM 2693 N N . LYS A 1 350 ? -0.305 4.248 -14.660 1.00 28.14 350 LYS A N 1
ATOM 2694 C CA . LYS A 1 350 ? -0.109 3.862 -16.077 1.00 28.14 350 LYS A CA 1
ATOM 2695 C C . LYS A 1 350 ? -0.599 2.452 -16.410 1.00 28.14 350 LYS A C 1
ATOM 2697 O O . LYS A 1 350 ? 0.164 1.588 -16.842 1.00 28.14 350 LYS A O 1
ATOM 2702 N N . ASN A 1 351 ? -1.917 2.267 -16.333 1.00 27.23 351 ASN A N 1
ATOM 2703 C CA . ASN A 1 351 ? -2.581 1.273 -17.181 1.00 27.23 351 ASN A CA 1
ATOM 2704 C C . ASN A 1 351 ? -2.239 1.542 -18.662 1.00 27.23 351 ASN A C 1
ATOM 2706 O O . ASN A 1 351 ? -2.142 2.693 -19.091 1.00 27.23 351 ASN A O 1
ATOM 2710 N N . ARG A 1 352 ? -2.031 0.478 -19.449 1.00 26.45 352 ARG A N 1
ATOM 2711 C CA . ARG A 1 352 ? -1.620 0.586 -20.862 1.00 26.45 352 ARG A CA 1
ATOM 2712 C C . ARG A 1 352 ? -2.662 1.369 -21.690 1.00 26.45 352 ARG A C 1
ATOM 2714 O O . ARG A 1 352 ? -3.859 1.173 -21.472 1.00 26.45 352 ARG A O 1
ATOM 2721 N N . PRO A 1 353 ? -2.246 2.181 -22.685 1.00 27.67 353 PRO A N 1
ATOM 2722 C CA . PRO A 1 353 ? -3.162 2.898 -23.575 1.00 27.67 353 PRO A CA 1
ATOM 2723 C C . PRO A 1 353 ? -3.860 1.927 -24.544 1.00 27.67 353 PRO A C 1
ATOM 2725 O O . PRO A 1 353 ? -3.412 1.691 -25.668 1.00 27.67 353 PRO A O 1
ATOM 2728 N N . GLY A 1 354 ? -4.938 1.311 -24.057 1.00 29.41 354 GLY A N 1
ATOM 2729 C CA . GLY A 1 354 ? -5.645 0.234 -24.753 1.00 29.41 354 GLY A CA 1
ATOM 2730 C C . GLY A 1 354 ? -7.032 -0.123 -24.207 1.00 29.41 354 GLY A C 1
ATOM 2731 O O . GLY A 1 354 ? -7.602 -1.101 -24.671 1.00 29.41 354 GLY A O 1
ATOM 2732 N N . ASN A 1 355 ? -7.581 0.631 -23.244 1.00 27.27 355 ASN A N 1
ATOM 2733 C CA . ASN A 1 355 ? -9.028 0.686 -22.992 1.00 27.27 355 ASN A CA 1
ATOM 2734 C C . ASN A 1 355 ? -9.377 1.881 -22.088 1.00 27.27 355 ASN A C 1
ATOM 2736 O O . ASN A 1 355 ? -9.025 1.900 -20.909 1.00 27.27 355 ASN A O 1
ATOM 2740 N N . HIS A 1 356 ? -10.073 2.881 -22.633 1.00 29.70 356 HIS A N 1
ATOM 2741 C CA . HIS A 1 356 ? -10.552 4.033 -21.867 1.00 29.70 356 HIS A CA 1
ATOM 2742 C C . HIS A 1 356 ? -11.975 3.796 -21.350 1.00 29.70 356 HIS A C 1
ATOM 2744 O O . HIS A 1 356 ? -12.949 4.205 -21.975 1.00 29.70 356 HIS A O 1
ATOM 2750 N N . ASP A 1 357 ? -12.084 3.238 -20.146 1.00 26.22 357 ASP A N 1
ATOM 2751 C CA . ASP A 1 357 ? -13.222 3.549 -19.278 1.00 26.22 357 ASP A CA 1
ATOM 2752 C C . ASP A 1 357 ? -12.854 4.816 -18.483 1.00 26.22 357 ASP A C 1
ATOM 2754 O O . ASP A 1 357 ? -12.311 4.758 -17.378 1.00 26.22 357 ASP A O 1
ATOM 2758 N N . ALA A 1 358 ? -13.011 5.977 -19.133 1.00 28.16 358 ALA A N 1
ATOM 2759 C CA . ALA A 1 358 ? -12.364 7.258 -18.798 1.00 28.16 358 ALA A CA 1
ATOM 2760 C C . ALA A 1 358 ? -12.895 7.956 -17.522 1.00 28.16 358 ALA A C 1
ATOM 2762 O O . ALA A 1 358 ? -12.865 9.178 -17.402 1.00 28.16 358 ALA A O 1
ATOM 2763 N N . ASN A 1 359 ? -13.400 7.182 -16.563 1.00 26.98 359 ASN A N 1
ATOM 2764 C CA . ASN A 1 359 ? -14.046 7.643 -15.341 1.00 26.98 359 ASN A CA 1
ATOM 2765 C C . ASN A 1 359 ? -13.443 6.965 -14.101 1.00 26.98 359 ASN A C 1
ATOM 2767 O O . ASN A 1 359 ? -14.164 6.313 -13.340 1.00 26.98 359 ASN A O 1
ATOM 2771 N N . GLN A 1 360 ? -12.143 7.140 -13.846 1.00 29.83 360 GLN A N 1
ATOM 2772 C CA . GLN A 1 360 ? -11.499 6.788 -12.570 1.00 29.83 360 GLN A CA 1
ATOM 2773 C C . GLN A 1 360 ? -10.474 7.865 -12.164 1.00 29.83 360 GLN A C 1
ATOM 2775 O O . GLN A 1 360 ? -9.480 8.018 -12.866 1.00 29.83 360 GLN A O 1
ATOM 2780 N N . PRO A 1 361 ? -10.703 8.629 -11.075 1.00 30.61 361 PRO A N 1
ATOM 2781 C CA . PRO A 1 361 ? -9.672 9.456 -10.463 1.00 30.61 361 PRO A CA 1
ATOM 2782 C C . PRO A 1 361 ? -8.790 8.601 -9.551 1.00 30.61 361 PRO A C 1
ATOM 2784 O O . PRO A 1 361 ? -9.260 7.621 -8.970 1.00 30.61 361 PRO A O 1
ATOM 2787 N N . GLU A 1 362 ? -7.549 9.030 -9.368 1.00 33.12 362 GLU A N 1
ATOM 2788 C CA . GLU A 1 362 ? -6.611 8.414 -8.434 1.00 33.12 362 GLU A CA 1
ATOM 2789 C C . GLU A 1 362 ? -7.115 8.538 -6.979 1.00 33.12 362 GLU A C 1
ATOM 2791 O O . GLU A 1 362 ? -7.703 9.553 -6.563 1.00 33.12 362 GLU A O 1
ATOM 2796 N N . GLU A 1 363 ? -6.912 7.463 -6.217 1.00 33.72 363 GLU A N 1
ATOM 2797 C CA . GLU A 1 363 ? -7.151 7.371 -4.776 1.00 33.72 363 GLU A CA 1
ATOM 2798 C C . GLU A 1 363 ? -5.773 7.424 -4.087 1.00 33.72 363 GLU A C 1
ATOM 2800 O O . GLU A 1 363 ? -4.875 6.654 -4.429 1.00 33.72 363 GLU A O 1
ATOM 2805 N N . SER A 1 364 ? -5.588 8.375 -3.165 1.00 31.08 364 SER A N 1
ATOM 2806 C CA . SER A 1 364 ? -4.376 8.521 -2.347 1.00 31.08 364 SER A CA 1
ATOM 2807 C C . SER A 1 364 ? -4.213 7.292 -1.450 1.00 31.08 364 SER A C 1
ATOM 2809 O O . SER A 1 364 ? -5.162 6.906 -0.768 1.00 31.08 364 SER A O 1
ATOM 2811 N N . ALA A 1 365 ? -3.045 6.649 -1.492 1.00 35.34 365 ALA A N 1
ATOM 2812 C CA . ALA A 1 365 ? -2.859 5.293 -0.980 1.00 35.34 365 ALA A CA 1
ATOM 2813 C C . ALA A 1 365 ? -2.022 5.266 0.309 1.00 35.34 365 ALA A C 1
ATOM 2815 O O . ALA A 1 365 ? -0.801 5.148 0.243 1.00 35.34 365 ALA A O 1
ATOM 2816 N N . ASP A 1 366 ? -2.679 5.388 1.470 1.00 34.84 366 ASP A N 1
ATOM 2817 C CA . ASP A 1 366 ? -2.076 5.369 2.822 1.00 34.84 366 ASP A CA 1
ATOM 2818 C C . ASP A 1 366 ? -1.047 4.222 2.994 1.00 34.84 366 ASP A C 1
ATOM 2820 O O . ASP A 1 366 ? -1.197 3.188 2.335 1.00 34.84 366 ASP A O 1
ATOM 2824 N N . LEU A 1 367 ? -0.052 4.321 3.901 1.00 38.09 367 LEU A N 1
ATOM 2825 C CA . LEU A 1 367 ? 1.006 3.274 4.059 1.00 38.09 367 LEU A CA 1
ATOM 2826 C C . LEU A 1 367 ? 0.436 1.870 4.174 1.00 38.09 367 LEU A C 1
ATOM 2828 O O . LEU A 1 367 ? 0.879 0.902 3.552 1.00 38.09 367 LEU A O 1
ATOM 2832 N N . ASP A 1 368 ? -0.623 1.828 4.963 1.00 37.41 368 ASP A N 1
ATOM 2833 C CA . ASP A 1 368 ? -1.401 0.676 5.350 1.00 37.41 368 ASP A CA 1
ATOM 2834 C C . ASP A 1 368 ? -2.230 0.103 4.167 1.00 37.41 368 ASP A C 1
ATOM 2836 O O . ASP A 1 368 ? -3.067 -0.782 4.342 1.00 37.41 368 ASP A O 1
ATOM 2840 N N . THR A 1 369 ? -2.007 0.598 2.943 1.00 41.41 369 THR A N 1
ATOM 2841 C CA . THR A 1 369 ? -2.552 0.078 1.683 1.00 41.41 369 THR A CA 1
ATOM 2842 C C . THR A 1 369 ? -1.511 -0.689 0.860 1.00 41.41 369 THR A C 1
ATOM 2844 O O . THR A 1 369 ? -1.905 -1.587 0.125 1.00 41.41 369 THR A O 1
ATOM 2847 N N . THR A 1 370 ? -0.196 -0.435 0.965 1.00 40.34 370 THR A N 1
ATOM 2848 C CA . THR A 1 370 ? 0.791 -1.135 0.105 1.00 40.34 370 THR A CA 1
ATOM 2849 C C . THR A 1 370 ? 1.022 -2.586 0.529 1.00 40.34 370 THR A C 1
ATOM 2851 O O . THR A 1 370 ? 0.861 -3.482 -0.300 1.00 40.34 370 THR A O 1
ATOM 2854 N N . ALA A 1 371 ? 1.307 -2.849 1.810 1.00 42.16 371 ALA A N 1
ATOM 2855 C CA . ALA A 1 371 ? 1.387 -4.218 2.344 1.00 42.16 371 ALA A CA 1
ATOM 2856 C C . ALA A 1 371 ? 0.045 -4.967 2.195 1.00 42.16 371 ALA A C 1
ATOM 2858 O O . ALA A 1 371 ? -0.011 -6.171 1.950 1.00 42.16 371 ALA A O 1
ATOM 2859 N N . VAL A 1 372 ? -1.057 -4.218 2.251 1.00 51.25 372 VAL A N 1
ATOM 2860 C CA . VAL A 1 372 ? -2.423 -4.693 2.020 1.00 51.25 372 VAL A CA 1
ATOM 2861 C C . VAL A 1 372 ? -2.675 -5.088 0.556 1.00 51.25 372 VAL A C 1
ATOM 2863 O O . VAL A 1 372 ? -3.238 -6.156 0.313 1.00 51.25 372 VAL A O 1
ATOM 2866 N N . TYR A 1 373 ? -2.212 -4.307 -0.424 1.00 50.19 373 TYR A N 1
ATOM 2867 C CA . TYR A 1 373 ? -2.227 -4.702 -1.836 1.00 50.19 373 TYR A CA 1
ATOM 2868 C C . TYR A 1 373 ? -1.261 -5.861 -2.115 1.00 50.19 373 TYR A C 1
ATOM 2870 O O . TYR A 1 373 ? -1.592 -6.726 -2.920 1.00 50.19 373 TYR A O 1
ATOM 2878 N N . ALA A 1 374 ? -0.120 -5.951 -1.425 1.00 52.41 374 ALA A N 1
ATOM 2879 C CA . ALA A 1 374 ? 0.800 -7.085 -1.547 1.00 52.41 374 ALA A CA 1
ATOM 2880 C C . ALA A 1 374 ? 0.175 -8.402 -1.041 1.00 52.41 374 ALA A C 1
ATOM 2882 O O . ALA A 1 374 ? 0.247 -9.419 -1.729 1.00 52.41 374 ALA A O 1
ATOM 2883 N N . ALA A 1 375 ? -0.517 -8.379 0.105 1.00 58.78 375 ALA A N 1
ATOM 2884 C CA . ALA A 1 375 ? -1.252 -9.534 0.632 1.00 58.78 375 ALA A CA 1
ATOM 2885 C C . ALA A 1 375 ? -2.401 -9.988 -0.295 1.00 58.78 375 ALA A C 1
ATOM 2887 O O . ALA A 1 375 ? -2.713 -11.178 -0.392 1.00 58.78 375 ALA A O 1
ATOM 2888 N N . VAL A 1 376 ? -3.024 -9.039 -0.998 1.00 70.62 376 VAL A N 1
ATOM 2889 C CA . VAL A 1 376 ? -4.132 -9.271 -1.937 1.00 70.62 376 VAL A CA 1
ATOM 2890 C C . VAL A 1 376 ? -3.655 -9.712 -3.329 1.00 70.62 376 VAL A C 1
ATOM 2892 O O . VAL A 1 376 ? -4.325 -10.522 -3.970 1.00 70.62 376 VAL A O 1
ATOM 2895 N N . GLY A 1 377 ? -2.489 -9.244 -3.772 1.00 66.44 377 GLY A N 1
ATOM 2896 C CA . GLY A 1 377 ? -1.941 -9.493 -5.104 1.00 66.44 377 GLY A CA 1
ATOM 2897 C C . GLY A 1 377 ? -2.536 -8.593 -6.195 1.00 66.44 377 GLY A C 1
ATOM 2898 O O . GLY A 1 377 ? -3.333 -7.688 -5.942 1.00 66.44 377 GLY A O 1
ATOM 2899 N N . SER A 1 378 ? -2.136 -8.847 -7.443 1.00 63.59 378 SER A N 1
ATOM 2900 C CA . SER A 1 378 ? -2.683 -8.169 -8.623 1.00 63.59 378 SER A CA 1
ATOM 2901 C C . SER A 1 378 ? -4.165 -8.492 -8.836 1.00 63.59 378 SER A C 1
ATOM 2903 O O . SER A 1 378 ? -4.637 -9.571 -8.488 1.00 63.59 378 SER A O 1
ATOM 2905 N N . ARG A 1 379 ? -4.905 -7.570 -9.461 1.00 71.75 379 ARG A N 1
ATOM 2906 C CA . ARG A 1 379 ? -6.330 -7.757 -9.759 1.00 71.75 379 ARG A CA 1
ATOM 2907 C C . ARG A 1 379 ? -6.549 -8.796 -10.864 1.00 71.75 379 ARG A C 1
ATOM 2909 O O . ARG A 1 379 ? -6.099 -8.602 -11.991 1.00 71.75 379 ARG A O 1
ATOM 2916 N N . ASN A 1 380 ? -7.312 -9.838 -10.550 1.00 74.94 380 ASN A N 1
ATOM 2917 C CA . ASN A 1 380 ? -7.715 -10.884 -11.482 1.00 74.94 380 ASN A CA 1
ATOM 2918 C C . ASN A 1 380 ? -8.775 -10.347 -12.458 1.00 74.94 380 ASN A C 1
ATOM 2920 O O . ASN A 1 380 ? -9.756 -9.710 -12.058 1.00 74.94 380 ASN A O 1
ATOM 2924 N N . ILE A 1 381 ? -8.577 -10.594 -13.753 1.00 76.25 381 ILE A N 1
ATOM 2925 C CA . ILE A 1 381 ? -9.521 -10.203 -14.807 1.00 76.25 381 ILE A CA 1
ATOM 2926 C C . ILE A 1 381 ? -10.669 -11.223 -14.823 1.00 76.25 381 ILE A C 1
ATOM 2928 O O . ILE A 1 381 ? -10.436 -12.419 -14.730 1.00 76.25 381 ILE A O 1
ATOM 2932 N N . GLY A 1 382 ? -11.918 -10.756 -14.898 1.00 77.88 382 GLY A N 1
ATOM 2933 C CA . GLY A 1 382 ? -13.113 -11.614 -14.818 1.00 77.88 382 GLY A CA 1
ATOM 2934 C C . GLY A 1 382 ? -13.603 -11.917 -13.394 1.00 77.88 382 GLY A C 1
ATOM 2935 O O . GLY A 1 382 ? -14.768 -12.268 -13.218 1.00 77.88 382 GLY A O 1
ATOM 2936 N N . LEU A 1 383 ? -12.787 -11.703 -12.355 1.00 85.50 383 LEU A N 1
ATOM 2937 C CA . LEU A 1 383 ? -13.220 -11.875 -10.964 1.00 85.50 383 LEU A CA 1
ATOM 2938 C C . LEU A 1 383 ? -13.932 -10.618 -10.430 1.00 85.50 383 LEU A C 1
ATOM 2940 O O . LEU A 1 383 ? -13.425 -9.497 -10.541 1.00 85.50 383 LEU A O 1
ATOM 2944 N N . SER A 1 384 ? -15.104 -10.786 -9.813 1.00 88.25 384 SER A N 1
ATOM 2945 C CA . SER A 1 384 ? -15.949 -9.677 -9.343 1.00 88.25 384 SER A CA 1
ATOM 2946 C C . SER A 1 384 ? -16.735 -9.992 -8.065 1.00 88.25 384 SER A C 1
ATOM 2948 O O . SER A 1 384 ? -17.078 -11.140 -7.800 1.00 88.25 384 SER A O 1
ATOM 2950 N N . LEU A 1 385 ? -17.076 -8.961 -7.287 1.00 90.69 385 LEU A N 1
ATOM 2951 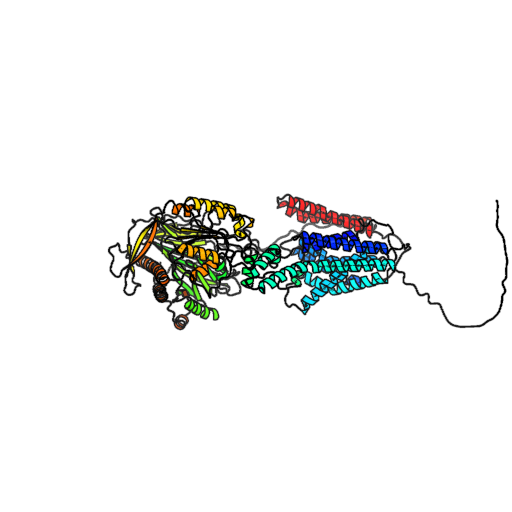C CA . LEU A 1 385 ? -18.059 -9.024 -6.202 1.00 90.69 385 LEU A CA 1
ATOM 2952 C C . LEU A 1 385 ? -19.454 -8.729 -6.778 1.00 90.69 385 LEU A C 1
ATOM 2954 O O . LEU A 1 385 ? -19.875 -7.574 -6.862 1.00 90.69 385 LEU A O 1
ATOM 2958 N N . ALA A 1 386 ? -20.162 -9.781 -7.187 1.00 89.56 386 ALA A N 1
ATOM 2959 C CA . ALA A 1 386 ? -21.463 -9.700 -7.852 1.00 89.56 386 ALA A CA 1
ATOM 2960 C C . ALA A 1 386 ? -22.623 -9.315 -6.916 1.00 89.56 386 ALA A C 1
ATOM 2962 O O . ALA A 1 386 ? -23.592 -8.700 -7.365 1.00 89.56 386 ALA A O 1
ATOM 2963 N N . LYS A 1 387 ? -22.536 -9.643 -5.617 1.00 91.81 387 LYS A N 1
ATOM 2964 C CA . LYS A 1 387 ? -23.506 -9.200 -4.600 1.00 91.81 387 LYS A CA 1
ATOM 2965 C C . LYS A 1 387 ? -22.824 -8.874 -3.273 1.00 91.81 387 LYS A C 1
ATOM 2967 O O . LYS A 1 387 ? -21.981 -9.630 -2.798 1.00 91.81 387 LYS A O 1
ATOM 2972 N N . SER A 1 388 ? -23.250 -7.778 -2.644 1.00 92.81 388 SER A N 1
ATOM 2973 C CA . SER A 1 388 ? -22.805 -7.354 -1.314 1.00 92.81 388 SER A CA 1
ATOM 2974 C C . SER A 1 388 ? -24.017 -6.962 -0.463 1.00 92.81 388 SER A C 1
ATOM 2976 O O . SER A 1 388 ? -24.786 -6.074 -0.842 1.00 92.81 388 SER A O 1
ATOM 2978 N N . GLN A 1 389 ? -24.228 -7.657 0.658 1.00 93.88 389 GLN A N 1
ATOM 2979 C CA . GLN A 1 389 ? -25.399 -7.488 1.521 1.00 93.88 389 GLN A CA 1
ATOM 2980 C C . GLN A 1 389 ? -25.004 -7.509 3.001 1.00 93.88 389 GLN A C 1
ATOM 2982 O O . GLN A 1 389 ? -24.379 -8.454 3.470 1.00 93.88 389 GLN A O 1
ATOM 2987 N N . MET A 1 390 ? -25.410 -6.491 3.747 1.00 92.88 390 MET A N 1
ATOM 2988 C CA . MET A 1 390 ? -25.138 -6.299 5.170 1.00 92.88 390 MET A CA 1
ATOM 2989 C C . MET A 1 390 ? -26.456 -6.348 5.952 1.00 92.88 390 MET A C 1
ATOM 2991 O O . MET A 1 390 ? -27.386 -5.595 5.659 1.00 92.88 390 MET A O 1
ATOM 2995 N N . VAL A 1 391 ? -26.555 -7.224 6.950 1.00 94.31 391 VAL A N 1
ATOM 2996 C CA . VAL A 1 391 ? -27.727 -7.305 7.838 1.00 94.31 391 VAL A CA 1
ATOM 2997 C C . VAL A 1 391 ? -27.261 -7.216 9.281 1.00 94.31 391 VAL A C 1
ATOM 2999 O O . VAL A 1 391 ? -26.314 -7.902 9.653 1.00 94.31 391 VAL A O 1
ATOM 3002 N N . GLY A 1 392 ? -27.902 -6.389 10.104 1.00 92.62 392 GLY A N 1
ATOM 3003 C CA . GLY A 1 392 ? -27.422 -6.154 11.463 1.00 92.62 392 GLY A CA 1
ATOM 3004 C C . GLY A 1 392 ? -28.476 -5.721 12.471 1.00 92.62 392 GLY A C 1
ATOM 3005 O O . GLY A 1 392 ? -29.648 -5.516 12.150 1.00 92.62 392 GLY A O 1
ATOM 3006 N N . ASN A 1 393 ? -28.030 -5.574 13.712 1.00 92.00 393 ASN A N 1
ATOM 3007 C CA . ASN A 1 393 ? -28.795 -4.983 14.803 1.00 92.00 393 ASN A CA 1
ATOM 3008 C C . ASN A 1 393 ? -27.913 -4.031 15.625 1.00 92.00 393 ASN A C 1
ATOM 3010 O O . ASN A 1 393 ? -26.693 -4.190 15.667 1.00 92.00 393 ASN A O 1
ATOM 3014 N N . ILE A 1 394 ? -28.544 -3.031 16.238 1.00 90.88 394 ILE A N 1
ATOM 3015 C CA . ILE A 1 394 ? -27.906 -1.981 17.037 1.00 90.88 394 ILE A CA 1
ATOM 3016 C C . ILE A 1 394 ? -28.676 -1.849 18.350 1.00 90.88 394 ILE A C 1
ATOM 3018 O O . ILE A 1 394 ? -29.870 -1.547 18.320 1.00 90.88 394 ILE A O 1
ATOM 3022 N N . ASP A 1 395 ? -28.010 -2.031 19.487 1.00 88.50 395 ASP A N 1
ATOM 3023 C CA . ASP A 1 395 ? -28.600 -1.815 20.806 1.00 88.50 395 ASP A CA 1
ATOM 3024 C C . ASP A 1 395 ? -27.912 -0.646 21.522 1.00 88.50 395 ASP A C 1
ATOM 3026 O O . ASP A 1 395 ? -26.751 -0.714 21.936 1.00 88.50 395 ASP A O 1
ATOM 3030 N N . SER A 1 396 ? -28.647 0.460 21.659 1.00 86.31 396 SER A N 1
ATOM 3031 C CA . SER A 1 396 ? -28.161 1.666 22.332 1.00 86.31 396 SER A CA 1
ATOM 3032 C C . SER A 1 396 ? -28.059 1.509 23.851 1.00 86.31 396 SER A C 1
ATOM 3034 O O . SER A 1 396 ? -27.397 2.326 24.483 1.00 86.31 396 SER A O 1
ATOM 3036 N N . ALA A 1 397 ? -28.722 0.510 24.448 1.00 83.56 397 ALA A N 1
ATOM 3037 C CA . ALA A 1 397 ? -28.668 0.275 25.892 1.00 83.56 397 ALA A CA 1
ATOM 3038 C C . ALA A 1 397 ? -27.354 -0.407 26.301 1.00 83.56 397 ALA A C 1
ATOM 3040 O O . ALA A 1 397 ? -26.709 0.010 27.259 1.00 83.56 397 ALA A O 1
ATOM 3041 N N . THR A 1 398 ? -26.908 -1.406 25.533 1.00 87.19 398 THR A N 1
ATOM 3042 C CA . THR A 1 398 ? -25.594 -2.041 25.715 1.00 87.19 398 THR A CA 1
ATOM 3043 C C . THR A 1 398 ? -24.478 -1.363 24.932 1.00 87.19 398 THR A C 1
ATOM 3045 O O . THR A 1 398 ? -23.348 -1.825 25.009 1.00 87.19 398 THR A O 1
ATOM 3048 N N . MET A 1 399 ? -24.730 -0.274 24.199 1.00 88.38 399 MET A N 1
ATOM 3049 C CA . MET A 1 399 ? -23.720 0.389 23.356 1.00 88.38 399 MET A CA 1
ATOM 3050 C C . MET A 1 399 ? -23.001 -0.597 22.409 1.00 88.38 399 MET A C 1
ATOM 3052 O O . MET A 1 399 ? -21.794 -0.493 22.172 1.00 88.38 399 MET A O 1
ATOM 3056 N N . THR A 1 400 ? -23.740 -1.565 21.859 1.00 90.94 400 THR A N 1
ATOM 3057 C CA . THR A 1 400 ? -23.214 -2.590 20.944 1.00 90.94 400 THR A CA 1
ATOM 3058 C C . THR A 1 400 ? -24.024 -2.685 19.655 1.00 90.94 400 THR A C 1
ATOM 3060 O O . THR A 1 400 ? -25.183 -2.280 19.575 1.00 90.94 400 THR A O 1
ATOM 3063 N N . GLY A 1 401 ? -23.420 -3.271 18.629 1.00 91.69 401 GLY A N 1
ATOM 3064 C CA . GLY A 1 401 ? -24.136 -3.780 17.472 1.00 91.69 401 GLY A CA 1
ATOM 3065 C C . GLY A 1 401 ? -23.518 -5.061 16.927 1.00 91.69 401 GLY A C 1
ATOM 3066 O O . GLY A 1 401 ? -22.406 -5.463 17.286 1.00 91.69 401 GLY A O 1
ATOM 3067 N N . SER A 1 402 ? -24.243 -5.704 16.018 1.00 93.44 402 SER A N 1
ATOM 3068 C CA . SER A 1 402 ? -23.734 -6.831 15.241 1.00 93.44 402 SER A CA 1
ATOM 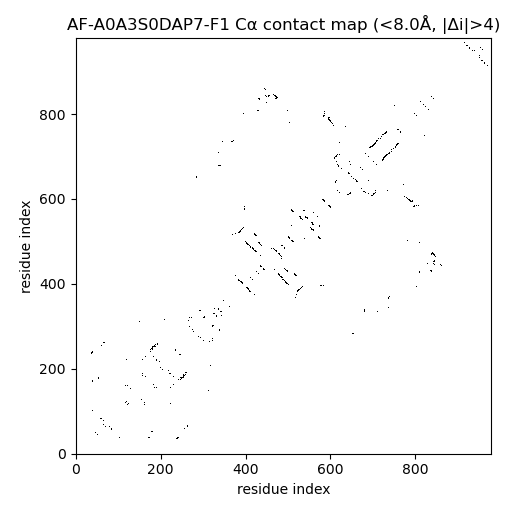3069 C C . SER A 1 402 ? -24.124 -6.738 13.771 1.00 93.44 402 SER A C 1
ATOM 3071 O O . SER A 1 402 ? -25.159 -6.167 13.425 1.00 93.44 402 SER A O 1
ATOM 3073 N N . LEU A 1 403 ? -23.262 -7.275 12.909 1.00 94.19 403 LEU A N 1
ATOM 3074 C CA . LEU A 1 403 ? -23.304 -7.100 11.459 1.00 94.19 403 LEU A CA 1
ATOM 3075 C C . LEU A 1 403 ? -22.902 -8.404 10.759 1.00 94.19 403 LEU A C 1
ATOM 3077 O O . LEU A 1 403 ? -21.730 -8.758 10.781 1.00 94.19 403 LEU A O 1
ATOM 3081 N N . ASP A 1 404 ? -23.834 -9.079 10.094 1.00 96.19 404 ASP A N 1
ATOM 3082 C CA . ASP A 1 404 ? -23.559 -10.175 9.157 1.00 96.19 404 ASP A CA 1
ATOM 3083 C C . ASP A 1 404 ? -23.414 -9.589 7.735 1.00 96.19 404 ASP A C 1
ATOM 3085 O O . ASP A 1 404 ? -24.403 -9.281 7.061 1.00 96.19 404 ASP A O 1
ATOM 3089 N N . TRP A 1 405 ? -22.176 -9.444 7.256 1.00 95.69 405 TRP A N 1
ATOM 3090 C CA . TRP A 1 405 ? -21.861 -9.052 5.878 1.00 95.69 405 TRP A CA 1
ATOM 3091 C C . TRP A 1 405 ? -21.723 -10.303 5.007 1.00 95.69 405 TRP A C 1
ATOM 3093 O O . TRP A 1 405 ? -20.761 -11.057 5.125 1.00 95.69 405 TRP A O 1
ATOM 3103 N N . SER A 1 406 ? -22.700 -10.535 4.134 1.00 96.94 406 SER A N 1
ATOM 3104 C CA . SER A 1 406 ? -22.672 -11.586 3.114 1.00 96.94 406 SER A CA 1
ATOM 3105 C C . SER A 1 406 ? -22.154 -11.034 1.781 1.00 96.94 406 SER A C 1
ATOM 3107 O O . SER A 1 406 ? -22.600 -9.981 1.317 1.00 96.94 406 SER A O 1
ATOM 3109 N N . MET A 1 407 ? -21.240 -11.765 1.151 1.00 95.81 407 MET A N 1
ATOM 3110 C CA . MET A 1 407 ? -20.602 -11.423 -0.122 1.00 95.81 407 MET A CA 1
ATOM 3111 C C . MET A 1 407 ? -20.749 -12.590 -1.100 1.00 95.81 407 MET A C 1
ATOM 3113 O O . MET A 1 407 ? -20.690 -13.751 -0.699 1.00 95.81 407 MET A O 1
ATOM 3117 N N . THR A 1 408 ? -20.953 -12.299 -2.382 1.00 96.00 408 THR A N 1
ATOM 3118 C CA . THR A 1 408 ? -20.959 -13.304 -3.454 1.00 96.00 408 THR A CA 1
ATOM 3119 C C . THR A 1 408 ? -20.012 -12.862 -4.551 1.00 96.00 408 THR A C 1
ATOM 3121 O O . THR A 1 408 ? -20.254 -11.846 -5.207 1.00 96.00 408 THR A O 1
ATOM 3124 N N . PHE A 1 409 ? -18.942 -13.626 -4.728 1.00 94.94 409 PHE A N 1
ATOM 3125 C CA . PHE A 1 409 ? -17.993 -13.475 -5.818 1.00 94.94 409 PHE A CA 1
ATOM 3126 C C . PHE A 1 409 ? -18.497 -14.237 -7.042 1.00 94.94 409 PHE A C 1
ATOM 3128 O O . PHE A 1 409 ? -19.089 -15.305 -6.900 1.00 94.94 409 PHE A O 1
ATOM 3135 N N . HIS A 1 410 ? -18.249 -13.700 -8.229 1.00 93.12 410 HIS A N 1
ATOM 3136 C CA . HIS A 1 410 ? -18.467 -14.367 -9.508 1.00 93.12 410 HIS A CA 1
ATOM 3137 C C . HIS A 1 410 ? -17.188 -14.261 -10.332 1.00 93.12 410 HIS A C 1
ATOM 3139 O O . HIS A 1 410 ? -16.567 -13.192 -10.376 1.00 93.12 410 HIS A O 1
ATOM 3145 N N . ASN A 1 411 ? -16.807 -15.368 -10.958 1.00 92.44 411 ASN A N 1
ATOM 3146 C CA . ASN A 1 411 ? -15.663 -15.456 -11.846 1.00 92.44 411 ASN A CA 1
ATOM 3147 C C . ASN A 1 411 ? -16.155 -15.738 -13.271 1.00 92.44 411 ASN A C 1
ATOM 3149 O O . ASN A 1 411 ? -16.819 -16.746 -13.499 1.00 92.44 411 ASN A O 1
ATOM 3153 N N . SER A 1 412 ? -15.835 -14.849 -14.211 1.00 87.69 412 SER A N 1
ATOM 3154 C CA . SER A 1 412 ? -16.148 -14.988 -15.638 1.00 87.69 412 SER A CA 1
ATOM 3155 C C . SER A 1 412 ? -14.916 -15.249 -16.517 1.00 87.69 412 SER A C 1
ATOM 3157 O O . SER A 1 412 ? -14.988 -15.087 -17.736 1.00 87.69 412 SER A O 1
ATOM 3159 N N . SER A 1 413 ? -13.779 -15.627 -15.920 1.00 84.38 413 SER A N 1
ATOM 3160 C CA . SER A 1 413 ? -12.619 -16.133 -16.660 1.00 84.38 413 SER A CA 1
ATOM 3161 C C . SER A 1 413 ? -12.734 -17.642 -16.929 1.00 84.38 413 SER A C 1
ATOM 3163 O O . SER A 1 413 ? -13.630 -18.330 -16.430 1.00 84.38 413 SER A O 1
ATOM 3165 N N . ASN A 1 414 ? -11.808 -18.161 -17.735 1.00 86.25 414 ASN A N 1
ATOM 3166 C CA . ASN A 1 414 ? -11.639 -19.583 -18.035 1.00 86.25 414 ASN A CA 1
ATOM 3167 C C . ASN A 1 414 ? -10.683 -20.309 -17.063 1.00 86.25 414 ASN A C 1
ATOM 3169 O O . ASN A 1 414 ? -10.255 -21.422 -17.364 1.00 86.25 414 ASN A O 1
ATOM 3173 N N . GLU A 1 415 ? -10.327 -19.690 -15.934 1.00 87.25 415 GLU A N 1
ATOM 3174 C CA . GLU A 1 415 ? -9.395 -20.217 -14.928 1.00 87.25 415 GLU A CA 1
ATOM 3175 C C . GLU A 1 415 ? -9.988 -20.095 -13.517 1.00 87.25 415 GLU A C 1
ATOM 3177 O O . GLU A 1 415 ? -10.814 -19.224 -13.248 1.00 87.25 415 GLU A O 1
ATOM 3182 N N . GLU A 1 416 ? -9.572 -20.950 -12.582 1.00 88.19 416 GLU A N 1
ATOM 3183 C CA . GLU A 1 416 ? -9.915 -20.764 -11.168 1.00 88.19 416 GLU A CA 1
ATOM 3184 C C . GLU A 1 416 ? -9.154 -19.577 -10.572 1.00 88.19 416 GLU A C 1
ATOM 3186 O O . GLU A 1 416 ? -7.962 -19.387 -10.827 1.00 88.19 416 GLU A O 1
ATOM 3191 N N . HIS A 1 417 ? -9.819 -18.794 -9.723 1.00 88.56 417 HIS A N 1
ATOM 3192 C CA . HIS A 1 417 ? -9.204 -17.638 -9.072 1.00 88.56 417 HIS A CA 1
ATOM 3193 C C . HIS A 1 417 ? -9.483 -17.625 -7.568 1.00 88.56 417 HIS A C 1
ATOM 3195 O O . HIS A 1 417 ? -10.610 -17.846 -7.131 1.00 88.56 417 HIS A O 1
ATOM 3201 N N . GLU A 1 418 ? -8.470 -17.309 -6.761 1.00 91.69 418 GLU A N 1
ATOM 3202 C CA . GLU A 1 418 ? -8.658 -16.976 -5.346 1.00 91.69 418 GLU A CA 1
ATOM 3203 C C . GLU A 1 418 ? -9.190 -15.540 -5.224 1.00 91.69 418 GLU A C 1
ATOM 3205 O O . GLU A 1 418 ? -8.588 -14.603 -5.753 1.00 91.69 418 GLU A O 1
ATOM 3210 N N . ALA A 1 419 ? -10.288 -15.346 -4.495 1.00 92.62 419 ALA A N 1
ATOM 3211 C CA . ALA A 1 419 ? -10.737 -14.030 -4.062 1.00 92.62 419 ALA A CA 1
ATOM 3212 C C . ALA A 1 419 ? -9.998 -13.631 -2.778 1.00 92.62 419 ALA A C 1
ATOM 3214 O O . ALA A 1 419 ? -10.184 -14.247 -1.724 1.00 92.62 419 ALA A O 1
ATOM 3215 N N . ARG A 1 420 ? -9.181 -12.576 -2.866 1.00 92.19 420 ARG A N 1
ATOM 3216 C CA . ARG A 1 420 ? -8.485 -11.963 -1.728 1.00 92.19 420 ARG A CA 1
ATOM 3217 C C . ARG A 1 420 ? -8.998 -10.558 -1.465 1.00 92.19 420 ARG A C 1
ATOM 3219 O O . ARG A 1 420 ? -9.204 -9.773 -2.393 1.00 92.19 420 ARG A O 1
ATOM 3226 N N . ALA A 1 421 ? -9.169 -10.237 -0.190 1.00 87.69 421 ALA A N 1
ATOM 3227 C CA . ALA A 1 421 ? -9.618 -8.933 0.277 1.00 87.69 421 ALA A CA 1
ATOM 3228 C C . ALA A 1 421 ? -8.997 -8.582 1.630 1.00 87.69 421 ALA A C 1
ATOM 3230 O O . ALA A 1 421 ? -8.837 -9.458 2.479 1.00 87.69 421 ALA A O 1
ATOM 3231 N N . VAL A 1 422 ? -8.735 -7.296 1.870 1.00 83.62 422 VAL A N 1
ATOM 3232 C CA . VAL A 1 422 ? -8.475 -6.784 3.223 1.00 83.62 422 VAL A CA 1
ATOM 3233 C C . VAL A 1 422 ? -9.617 -5.880 3.653 1.00 83.62 422 VAL A C 1
ATOM 3235 O O . VAL A 1 422 ? -10.002 -4.952 2.937 1.00 83.62 422 VAL A O 1
ATOM 3238 N N . ILE A 1 423 ? -10.139 -6.145 4.848 1.00 83.56 423 ILE A N 1
ATOM 3239 C CA . ILE A 1 423 ? -11.195 -5.355 5.475 1.00 83.56 423 ILE A CA 1
ATOM 3240 C C . ILE A 1 423 ? -10.619 -4.668 6.715 1.00 83.56 423 ILE A C 1
ATOM 3242 O O . ILE A 1 423 ? -10.094 -5.326 7.616 1.00 83.56 423 ILE A O 1
ATOM 3246 N N . ALA A 1 424 ? -10.740 -3.343 6.760 1.00 79.38 424 ALA A N 1
ATOM 3247 C CA . ALA A 1 424 ? -10.509 -2.551 7.960 1.00 79.38 424 ALA A CA 1
ATOM 3248 C C . ALA A 1 424 ? -11.726 -2.659 8.888 1.00 79.38 424 ALA A C 1
ATOM 3250 O O . ALA A 1 424 ? -12.873 -2.517 8.449 1.00 79.38 424 ALA A O 1
ATOM 3251 N N . LEU A 1 425 ? -11.471 -2.912 10.167 1.00 82.56 425 LEU A N 1
ATOM 3252 C CA . LEU A 1 425 ? -12.466 -2.989 11.229 1.00 82.56 425 LEU A CA 1
ATOM 3253 C C . LEU A 1 425 ? -12.625 -1.614 11.904 1.00 82.56 425 LEU A C 1
ATOM 3255 O O . LEU A 1 425 ? -11.653 -0.865 12.004 1.00 82.56 425 LEU A O 1
ATOM 3259 N N . PRO A 1 426 ? -13.818 -1.280 12.423 1.00 83.88 426 PRO A N 1
ATOM 3260 C CA . PRO A 1 426 ? -13.966 -0.210 13.404 1.00 83.88 426 PRO A CA 1
ATOM 3261 C C . PRO A 1 426 ? -13.105 -0.444 14.655 1.00 83.88 426 PRO A C 1
ATOM 3263 O O . PRO A 1 426 ? -12.761 -1.581 14.979 1.00 83.88 426 PRO A O 1
ATOM 3266 N N . ALA A 1 427 ? -12.832 0.625 15.407 1.00 75.94 427 ALA A N 1
ATOM 3267 C CA . ALA A 1 427 ? -12.222 0.513 16.731 1.00 75.94 427 ALA A CA 1
ATOM 3268 C C . ALA A 1 427 ? -13.029 -0.447 17.630 1.00 75.94 427 ALA A C 1
ATOM 3270 O O . ALA A 1 427 ? -14.261 -0.394 17.654 1.00 75.94 427 ALA A O 1
ATOM 3271 N N . ASP A 1 428 ? -12.319 -1.335 18.329 1.00 76.88 428 ASP A N 1
ATOM 3272 C CA . ASP A 1 428 ? -12.864 -2.398 19.188 1.00 76.88 428 ASP A CA 1
ATOM 3273 C C . ASP A 1 428 ? -13.865 -3.362 18.515 1.00 76.88 428 ASP A C 1
ATOM 3275 O O . ASP A 1 428 ? -14.558 -4.105 19.207 1.00 76.88 428 ASP A O 1
ATOM 3279 N N . ALA A 1 429 ? -13.963 -3.385 17.181 1.00 88.69 429 ALA A N 1
ATOM 3280 C CA . ALA A 1 429 ? -14.799 -4.345 16.467 1.00 88.69 429 ALA A CA 1
ATOM 3281 C C . ALA A 1 429 ? -14.048 -5.646 16.166 1.00 88.69 429 ALA A C 1
ATOM 3283 O O . ALA A 1 429 ? -12.874 -5.636 15.800 1.00 88.69 429 ALA A O 1
ATOM 3284 N N . VAL A 1 430 ? -14.760 -6.771 16.249 1.00 92.88 430 VAL A N 1
ATOM 3285 C CA . VAL A 1 430 ? -14.169 -8.112 16.165 1.00 92.88 430 VAL A CA 1
ATOM 3286 C C . VAL A 1 430 ? -14.978 -9.042 15.258 1.00 92.88 430 VAL A C 1
ATOM 3288 O O . VAL A 1 430 ? -16.214 -9.058 15.291 1.00 92.88 430 VAL A O 1
ATOM 3291 N N . VAL A 1 431 ? -14.292 -9.841 14.433 1.00 96.31 431 VAL A N 1
ATOM 3292 C CA . VAL A 1 431 ? -14.927 -10.894 13.621 1.00 96.31 431 VAL A CA 1
ATOM 3293 C C . VAL A 1 431 ? -15.249 -12.079 14.520 1.00 96.31 431 VAL A C 1
ATOM 3295 O O . VAL A 1 431 ? -14.350 -12.639 15.139 1.00 96.31 431 VAL A O 1
ATOM 3298 N N . SER A 1 432 ? -16.521 -12.478 14.556 1.00 93.56 432 SER A N 1
ATOM 3299 C CA . SER A 1 432 ? -17.034 -13.573 15.394 1.00 93.56 432 SER A CA 1
ATOM 3300 C C . SER A 1 432 ? -17.858 -14.639 14.659 1.00 93.56 432 SER A C 1
ATOM 3302 O O . SER A 1 432 ? -18.421 -15.545 15.274 1.00 93.56 432 SER A O 1
ATOM 3304 N N . ARG A 1 433 ? -17.959 -14.519 13.334 1.00 93.69 433 ARG A N 1
ATOM 3305 C CA . ARG A 1 433 ? -18.540 -15.515 12.429 1.00 93.69 433 ARG A CA 1
ATOM 3306 C C . ARG A 1 433 ? -17.789 -15.458 11.110 1.00 93.69 433 ARG A C 1
ATOM 3308 O O . ARG A 1 433 ? -17.539 -14.364 10.605 1.00 93.69 433 ARG A O 1
ATOM 3315 N N . VAL A 1 434 ? -17.481 -16.619 10.554 1.00 96.31 434 VAL A N 1
ATOM 3316 C CA . VAL A 1 434 ? -16.944 -16.780 9.204 1.00 96.31 434 VAL A CA 1
ATOM 3317 C C . VAL A 1 434 ? -17.639 -18.007 8.625 1.00 96.31 434 VAL A C 1
ATOM 3319 O O . VAL A 1 434 ? -17.584 -19.075 9.229 1.00 96.31 434 VAL A O 1
ATOM 3322 N N . THR A 1 435 ? -18.334 -17.837 7.504 1.00 95.44 435 THR A N 1
ATOM 3323 C CA . THR A 1 435 ? -19.194 -18.868 6.905 1.00 95.44 435 THR A CA 1
ATOM 3324 C C . THR A 1 435 ? -18.965 -18.911 5.396 1.00 95.44 435 THR A C 1
ATOM 3326 O O . THR A 1 435 ? -18.937 -17.857 4.756 1.00 95.44 435 THR A O 1
ATOM 3329 N N . LEU A 1 436 ? -18.855 -20.105 4.820 1.00 94.69 436 LEU A N 1
ATOM 3330 C CA . LEU A 1 436 ? -18.769 -20.354 3.375 1.00 94.69 436 LEU A CA 1
ATOM 3331 C C . LEU A 1 436 ? -20.009 -21.143 2.931 1.00 94.69 436 LEU A C 1
ATOM 3333 O O . LEU A 1 436 ? -20.553 -21.927 3.709 1.00 94.69 436 LEU A O 1
ATOM 3337 N N . TRP A 1 437 ? -20.482 -20.919 1.706 1.00 92.50 437 TRP A N 1
ATOM 3338 C CA . TRP A 1 437 ? -21.536 -21.729 1.093 1.00 92.50 437 TRP A CA 1
ATOM 3339 C C . TRP A 1 437 ? -20.926 -22.708 0.095 1.00 92.50 437 TRP A C 1
ATOM 3341 O O . TRP A 1 437 ? -20.403 -22.267 -0.925 1.00 92.50 437 TRP A O 1
ATOM 3351 N N . ILE A 1 438 ? -21.048 -24.007 0.374 1.00 85.38 438 ILE A N 1
ATOM 3352 C CA . ILE A 1 438 ? -20.543 -25.108 -0.461 1.00 85.38 438 ILE A CA 1
ATOM 3353 C C . ILE A 1 438 ? -21.749 -25.959 -0.861 1.00 85.38 438 ILE A C 1
ATOM 3355 O O . ILE A 1 438 ? -22.545 -26.337 -0.003 1.00 85.38 438 ILE A O 1
ATOM 3359 N N . ASN A 1 439 ? -21.946 -26.197 -2.162 1.00 82.62 439 ASN A N 1
ATOM 3360 C CA . ASN A 1 439 ? -23.120 -26.904 -2.708 1.00 82.62 439 ASN A CA 1
ATOM 3361 C C . ASN A 1 439 ? -24.486 -26.372 -2.203 1.00 82.62 439 ASN A C 1
ATOM 3363 O O . ASN A 1 439 ? -25.469 -27.101 -2.121 1.00 82.62 439 ASN A O 1
ATOM 3367 N N . GLY A 1 440 ? -24.552 -25.081 -1.851 1.00 83.69 440 GLY A N 1
ATOM 3368 C CA . GLY A 1 440 ? -25.739 -24.423 -1.290 1.00 83.69 440 GLY A CA 1
ATOM 3369 C C . GLY A 1 440 ? -25.876 -24.502 0.238 1.00 83.69 440 GLY A C 1
ATOM 3370 O O . GLY A 1 440 ? -26.596 -23.683 0.817 1.00 83.69 440 GLY A O 1
ATOM 3371 N N . GLU A 1 441 ? -25.145 -25.390 0.912 1.00 87.38 441 GLU A N 1
ATOM 3372 C CA . GLU A 1 441 ? -25.132 -25.507 2.373 1.00 87.38 441 GLU A CA 1
ATOM 3373 C C . GLU A 1 441 ? -24.197 -24.484 3.028 1.00 87.38 441 GLU A C 1
ATOM 3375 O O . GLU A 1 441 ? -23.127 -24.179 2.507 1.00 87.38 441 GLU A O 1
ATOM 3380 N N . ALA A 1 442 ? -24.571 -23.970 4.203 1.00 89.31 442 ALA A N 1
ATOM 3381 C CA . ALA A 1 442 ? -23.732 -23.058 4.978 1.00 89.31 442 ALA A CA 1
ATOM 3382 C C . ALA A 1 442 ? -22.794 -23.834 5.921 1.00 89.31 442 ALA A C 1
ATOM 3384 O O . ALA A 1 442 ? -23.257 -24.529 6.825 1.00 89.31 442 ALA A O 1
ATOM 3385 N N . ARG A 1 443 ? -21.480 -23.673 5.742 1.00 90.50 443 ARG A N 1
ATOM 3386 C CA . ARG A 1 443 ? -20.423 -24.273 6.570 1.00 90.50 443 ARG A CA 1
ATOM 3387 C C . ARG A 1 443 ? -19.756 -23.183 7.418 1.00 90.50 443 ARG A C 1
ATOM 3389 O O . ARG A 1 443 ? -19.330 -22.158 6.890 1.00 90.50 443 ARG A O 1
ATOM 3396 N N . GLU A 1 444 ? -19.713 -23.370 8.738 1.00 91.19 444 GLU A N 1
ATOM 3397 C CA . GLU A 1 444 ? -19.146 -22.403 9.697 1.00 91.19 444 GLU A CA 1
ATOM 3398 C C . GLU A 1 444 ? -17.662 -22.686 9.985 1.00 91.19 444 GLU A C 1
ATOM 3400 O O . GLU A 1 444 ? -17.205 -23.831 9.977 1.00 91.19 444 GLU A O 1
ATOM 3405 N N . ALA A 1 445 ? -16.891 -21.637 10.264 1.00 93.88 445 ALA A N 1
ATOM 3406 C CA . ALA A 1 445 ? -15.458 -21.755 10.508 1.00 93.88 445 ALA A CA 1
ATOM 3407 C C . ALA A 1 445 ? -15.109 -22.366 11.873 1.00 93.88 445 ALA A C 1
ATOM 3409 O O . ALA A 1 445 ? -15.757 -22.095 12.887 1.00 93.88 445 ALA A O 1
ATOM 3410 N N . ALA A 1 446 ? -13.992 -23.090 11.906 1.00 93.88 446 ALA A N 1
ATOM 3411 C CA . ALA A 1 446 ? -13.265 -23.399 13.130 1.00 93.88 446 ALA A CA 1
ATOM 3412 C C . ALA A 1 446 ? -12.298 -22.259 13.481 1.00 93.88 446 ALA A C 1
ATOM 3414 O O . ALA A 1 446 ? -11.657 -21.690 12.596 1.00 93.88 446 ALA A O 1
ATOM 3415 N N . PHE A 1 447 ? -12.162 -21.958 14.773 1.00 94.44 447 PHE A N 1
ATOM 3416 C CA . PHE A 1 447 ? -11.293 -20.897 15.293 1.00 94.44 447 PHE A CA 1
ATOM 3417 C C . PHE A 1 447 ? -10.096 -21.524 16.021 1.00 94.44 447 PHE A C 1
ATOM 3419 O O . PHE A 1 447 ? -10.274 -22.346 16.920 1.00 94.44 447 PHE A O 1
ATOM 3426 N N . ALA A 1 448 ? -8.874 -21.177 15.611 1.00 93.56 448 ALA A N 1
ATOM 3427 C CA . ALA A 1 448 ? -7.625 -21.725 16.155 1.00 93.56 448 ALA A CA 1
ATOM 3428 C C . ALA A 1 448 ? -6.439 -20.786 15.858 1.00 93.56 448 ALA A C 1
ATOM 3430 O O . ALA A 1 448 ? -6.620 -19.741 15.239 1.00 93.56 448 ALA A O 1
ATOM 3431 N N . SER A 1 449 ? -5.218 -21.139 16.276 1.00 90.94 449 SER A N 1
ATOM 3432 C CA . SER A 1 449 ? -4.033 -20.300 16.034 1.00 90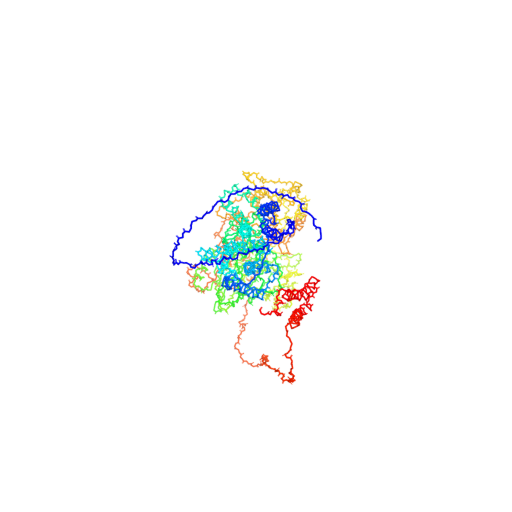.94 449 SER A CA 1
ATOM 3433 C C . SER A 1 449 ? -3.759 -20.069 14.531 1.00 90.94 449 SER A C 1
ATOM 3435 O O . SER A 1 449 ? -3.972 -20.993 13.737 1.00 90.94 449 SER A O 1
ATOM 3437 N N . PRO A 1 450 ? -3.248 -18.888 14.111 1.00 85.12 450 PRO A N 1
ATOM 3438 C CA . PRO A 1 450 ? -3.114 -18.520 12.698 1.00 85.12 450 PRO A CA 1
ATOM 3439 C C . PRO A 1 450 ? -2.304 -19.519 11.867 1.00 85.12 450 PRO A C 1
ATOM 3441 O O . PRO A 1 450 ? -2.714 -19.877 10.764 1.00 85.12 450 PRO A O 1
ATOM 3444 N N . ALA A 1 451 ? -1.196 -20.030 12.416 1.00 81.94 451 ALA A N 1
ATOM 3445 C CA . ALA A 1 451 ? -0.375 -21.057 11.773 1.00 81.94 451 ALA A CA 1
ATOM 3446 C C . ALA A 1 451 ? -1.163 -22.351 11.500 1.00 81.94 451 ALA A C 1
ATOM 3448 O O . ALA A 1 451 ? -1.016 -22.967 10.448 1.00 81.94 451 ALA A O 1
ATOM 3449 N N . ARG A 1 452 ? -2.053 -22.743 12.420 1.00 87.06 452 ARG A N 1
ATOM 3450 C CA . ARG A 1 452 ? -2.858 -23.963 12.316 1.00 87.06 452 ARG A CA 1
ATOM 3451 C C . ARG A 1 452 ? -4.040 -23.802 11.362 1.00 87.06 452 ARG A C 1
ATOM 3453 O O . ARG A 1 452 ? -4.321 -24.720 10.597 1.00 87.06 452 ARG A O 1
ATOM 3460 N N . THR A 1 453 ? -4.709 -22.648 11.367 1.00 91.19 453 THR A N 1
ATOM 3461 C CA . THR A 1 453 ? -5.767 -22.348 10.387 1.00 91.19 453 THR A CA 1
ATOM 3462 C C . THR A 1 453 ? -5.205 -22.196 8.975 1.00 91.19 453 THR A C 1
ATOM 3464 O O . THR A 1 453 ? -5.823 -22.672 8.027 1.00 91.19 453 THR A O 1
ATOM 3467 N N . ARG A 1 454 ? -4.004 -21.616 8.833 1.00 89.19 454 ARG A N 1
ATOM 3468 C CA . ARG A 1 454 ? -3.286 -21.519 7.554 1.00 89.19 454 ARG A CA 1
ATOM 3469 C C . ARG A 1 454 ? -2.823 -22.886 7.042 1.00 89.19 454 ARG A C 1
ATOM 3471 O O . ARG A 1 454 ? -3.111 -23.212 5.898 1.00 89.19 454 ARG A O 1
ATOM 3478 N N . ALA A 1 455 ? -2.220 -23.724 7.888 1.00 86.19 455 ALA A N 1
ATOM 3479 C CA . ALA A 1 455 ? -1.844 -25.089 7.507 1.00 86.19 455 ALA A CA 1
ATOM 3480 C C . ALA A 1 455 ? -3.058 -25.931 7.060 1.00 86.19 455 ALA A C 1
ATOM 3482 O O . ALA A 1 455 ? -2.971 -26.665 6.075 1.00 86.19 455 ALA A O 1
ATOM 3483 N N . ALA A 1 456 ? -4.206 -25.784 7.735 1.00 87.75 456 ALA A N 1
ATOM 3484 C CA . ALA A 1 456 ? -5.454 -26.417 7.313 1.00 87.75 456 ALA A CA 1
ATOM 3485 C C . ALA A 1 456 ? -5.909 -25.908 5.933 1.00 87.75 456 ALA A C 1
ATOM 3487 O O . ALA A 1 456 ? -6.110 -26.727 5.038 1.00 87.75 456 ALA A O 1
ATOM 3488 N N . TYR A 1 457 ? -5.982 -24.586 5.733 1.00 90.50 457 TYR A N 1
ATOM 3489 C CA . TYR A 1 457 ? -6.315 -23.947 4.450 1.00 90.50 457 TYR A CA 1
ATOM 3490 C C . TYR A 1 457 ? -5.414 -24.441 3.304 1.00 90.50 457 TYR A C 1
ATOM 3492 O O . TYR A 1 457 ? -5.907 -24.986 2.319 1.00 90.50 457 TYR A O 1
ATOM 3500 N N . GLU A 1 458 ? -4.090 -24.366 3.462 1.00 88.06 458 GLU A N 1
ATOM 3501 C CA . GLU A 1 458 ? -3.120 -24.832 2.460 1.00 88.06 458 GLU A CA 1
ATOM 3502 C C . GLU A 1 458 ? -3.263 -26.326 2.136 1.00 88.06 458 GLU A C 1
ATOM 3504 O O . GLU A 1 458 ? -3.064 -26.734 0.990 1.00 88.06 458 GLU A O 1
ATOM 3509 N N . SER A 1 459 ? -3.629 -27.154 3.123 1.00 84.69 459 SER A N 1
ATOM 3510 C CA . SER A 1 459 ? -3.866 -28.588 2.913 1.00 84.69 459 SER A CA 1
ATOM 3511 C C . SER A 1 459 ? -5.097 -28.882 2.048 1.00 84.69 459 SER A C 1
ATOM 3513 O O . SER A 1 459 ? -5.207 -29.988 1.514 1.00 84.69 459 SER A O 1
ATOM 3515 N N . VAL A 1 460 ? -6.023 -27.926 1.917 1.00 83.94 460 VAL A N 1
ATOM 3516 C CA . VAL A 1 460 ? -7.242 -28.011 1.095 1.00 83.94 460 VAL A CA 1
ATOM 3517 C C . VAL A 1 460 ? -7.028 -27.337 -0.266 1.00 83.94 460 VAL A C 1
ATOM 3519 O O . VAL A 1 460 ? -7.337 -27.949 -1.285 1.00 83.94 460 VAL A O 1
ATOM 3522 N N . VAL A 1 461 ? -6.383 -26.162 -0.311 1.00 81.31 461 VAL A N 1
ATOM 3523 C CA . VAL A 1 461 ? -6.000 -25.473 -1.565 1.00 81.31 461 VAL A CA 1
ATOM 3524 C C . VAL A 1 461 ? -5.159 -26.376 -2.475 1.00 81.31 461 VAL A C 1
ATOM 3526 O O . VAL A 1 461 ? -5.438 -26.476 -3.665 1.00 81.31 461 VAL A O 1
ATOM 3529 N N . LYS A 1 462 ? -4.198 -27.132 -1.918 1.00 79.62 462 LYS A N 1
ATOM 3530 C CA . LYS A 1 462 ? -3.372 -28.117 -2.658 1.00 79.62 462 LYS A CA 1
ATOM 3531 C C . LYS A 1 462 ? -4.160 -29.295 -3.267 1.00 79.62 462 LYS A C 1
ATOM 3533 O O . LYS A 1 462 ? -3.549 -30.195 -3.838 1.00 79.62 462 LYS A O 1
ATOM 3538 N N . ARG A 1 463 ? -5.487 -29.332 -3.108 1.00 82.00 463 ARG A N 1
ATOM 3539 C CA . ARG A 1 463 ? -6.404 -30.354 -3.637 1.00 82.00 463 ARG A CA 1
ATOM 3540 C C . ARG A 1 463 ? -7.596 -29.751 -4.403 1.00 82.00 463 ARG A C 1
ATOM 3542 O O . ARG A 1 463 ? -8.566 -30.471 -4.607 1.00 82.00 463 ARG A O 1
ATOM 3549 N N . SER A 1 464 ? -7.535 -28.469 -4.793 1.00 79.06 464 SER A N 1
ATOM 3550 C CA . SER A 1 464 ? -8.594 -27.753 -5.539 1.00 79.06 464 SER A CA 1
ATOM 3551 C C . SER A 1 464 ? -9.998 -27.963 -4.958 1.00 79.06 464 SER A C 1
ATOM 3553 O O . SER A 1 464 ? -10.940 -28.354 -5.639 1.00 79.06 464 SER A O 1
ATOM 3555 N N . ARG A 1 465 ? -10.094 -27.734 -3.647 1.00 82.12 465 ARG A N 1
ATOM 3556 C CA . ARG A 1 465 ? -11.326 -27.724 -2.84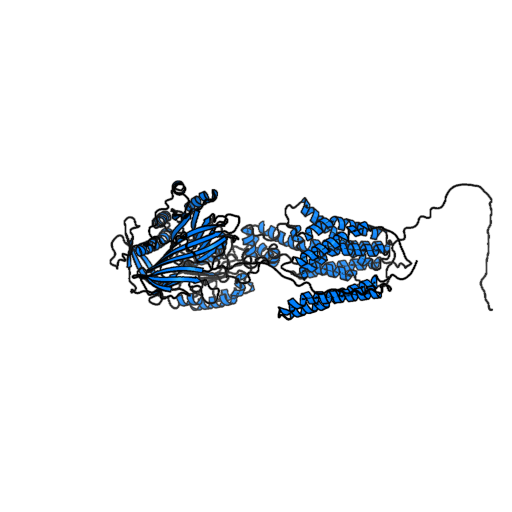7 1.00 82.12 465 ARG A CA 1
ATOM 3557 C C . ARG A 1 465 ? -11.587 -26.320 -2.309 1.00 82.12 465 ARG A C 1
ATOM 3559 O O . ARG A 1 465 ? -10.707 -25.470 -2.421 1.00 82.12 465 ARG A O 1
ATOM 3566 N N . ASP A 1 466 ? -12.740 -26.138 -1.665 1.00 82.81 466 ASP A N 1
ATOM 3567 C CA . ASP A 1 466 ? -13.320 -24.849 -1.261 1.00 82.81 466 ASP A CA 1
ATOM 3568 C C . ASP A 1 466 ? -13.039 -24.447 0.216 1.00 82.81 466 ASP A C 1
ATOM 3570 O O . ASP A 1 466 ? -13.907 -24.654 1.071 1.00 82.81 466 ASP A O 1
ATOM 3574 N N . PRO A 1 467 ? -11.880 -23.857 0.595 1.00 91.75 467 PRO A N 1
ATOM 3575 C CA . PRO A 1 467 ? -11.705 -23.275 1.921 1.00 91.75 467 PRO A CA 1
ATOM 3576 C C . PRO A 1 467 ? -11.808 -21.740 1.929 1.00 91.75 467 PRO A C 1
ATOM 3578 O O . PRO A 1 467 ? -11.427 -21.028 0.994 1.00 91.75 467 PRO A O 1
ATOM 3581 N N . LEU A 1 468 ? -12.239 -21.219 3.078 1.00 96.06 468 LEU A N 1
ATOM 3582 C CA . LEU A 1 468 ? -12.259 -19.791 3.408 1.00 96.06 468 LEU A CA 1
ATOM 3583 C C . LEU A 1 468 ? -11.394 -19.559 4.647 1.00 96.06 468 LEU A C 1
ATOM 3585 O O . LEU A 1 468 ? -11.703 -20.094 5.709 1.00 96.06 468 LEU A O 1
ATOM 3589 N N . LEU A 1 469 ? -10.346 -18.745 4.535 1.00 96.69 469 LEU A N 1
ATOM 3590 C CA . LEU A 1 469 ? -9.477 -18.342 5.643 1.00 96.69 469 LEU A CA 1
ATOM 3591 C C . LEU A 1 469 ? -9.658 -16.853 5.954 1.00 96.69 469 LEU A C 1
ATOM 3593 O O . LEU A 1 469 ? -9.688 -16.010 5.056 1.00 96.69 469 LEU A O 1
ATOM 3597 N N . VAL A 1 470 ? -9.738 -16.529 7.244 1.00 97.62 470 VAL A N 1
ATOM 3598 C CA . VAL A 1 470 ? -9.718 -15.157 7.759 1.00 97.62 470 VAL A CA 1
ATOM 3599 C C . VAL A 1 470 ? -8.699 -15.068 8.890 1.00 97.62 470 VAL A C 1
ATOM 3601 O O . VAL A 1 470 ? -8.805 -15.777 9.892 1.00 97.62 470 VAL A O 1
ATOM 3604 N N . THR A 1 471 ? -7.716 -14.183 8.747 1.00 92.94 471 THR A N 1
ATOM 3605 C CA . THR A 1 471 ? -6.680 -13.926 9.762 1.00 92.94 471 THR A CA 1
ATOM 3606 C C . THR A 1 471 ? -6.502 -12.432 9.972 1.00 92.94 471 THR A C 1
ATOM 3608 O O . THR A 1 471 ? -6.634 -11.659 9.023 1.00 92.94 471 THR A O 1
ATOM 3611 N N . MET A 1 472 ? -6.147 -12.016 11.188 1.00 82.62 472 MET A N 1
ATOM 3612 C CA . MET A 1 472 ? -5.677 -10.649 11.411 1.00 82.62 472 MET A CA 1
ATOM 3613 C C . MET A 1 472 ? -4.371 -10.429 10.628 1.00 82.62 472 MET A C 1
ATOM 3615 O O . MET A 1 472 ? -3.477 -11.271 10.674 1.00 82.62 472 MET A O 1
ATOM 3619 N N . LEU A 1 473 ? -4.308 -9.341 9.859 1.00 77.06 473 LEU A N 1
ATOM 3620 C CA . LEU A 1 473 ? -3.138 -8.934 9.067 1.00 77.06 473 LEU A CA 1
ATOM 3621 C C . LEU A 1 473 ? -2.307 -7.893 9.826 1.00 77.06 473 LEU A C 1
ATOM 3623 O O . LEU A 1 473 ? -1.086 -7.954 9.835 1.00 77.06 473 LEU A O 1
ATOM 3627 N N . ALA A 1 474 ? -3.002 -6.967 10.482 1.00 64.81 474 ALA A N 1
ATOM 3628 C CA . ALA A 1 474 ? -2.478 -5.938 11.372 1.00 64.81 474 ALA A CA 1
ATOM 3629 C C . ALA A 1 474 ? -3.578 -5.596 12.401 1.00 64.81 474 ALA A C 1
ATOM 3631 O O . ALA A 1 474 ? -4.738 -5.976 12.186 1.00 64.81 474 ALA A O 1
ATOM 3632 N N . PRO A 1 475 ? -3.284 -4.887 13.507 1.00 68.94 475 PRO A N 1
ATOM 3633 C CA . PRO A 1 475 ? -4.313 -4.428 14.440 1.00 68.94 475 PRO A CA 1
ATOM 3634 C C . PRO A 1 475 ? -5.449 -3.687 13.714 1.00 68.94 475 PRO A C 1
ATOM 3636 O O . PRO A 1 475 ? -5.211 -2.761 12.945 1.00 68.94 475 PRO A O 1
ATOM 3639 N N . GLY A 1 476 ? -6.694 -4.128 13.915 1.00 71.56 476 GLY A N 1
ATOM 3640 C CA . GLY A 1 476 ? -7.860 -3.563 13.224 1.00 71.56 476 GLY A CA 1
ATOM 3641 C C . GLY A 1 476 ? -8.004 -3.937 11.739 1.00 71.56 476 GLY A C 1
ATOM 3642 O O . GLY A 1 476 ? -8.875 -3.382 11.071 1.00 71.56 476 GLY A O 1
ATOM 3643 N N . LYS A 1 477 ? -7.215 -4.876 11.196 1.00 80.94 477 LYS A N 1
ATOM 3644 C CA . LYS A 1 477 ? -7.315 -5.328 9.795 1.00 80.94 477 LYS A CA 1
ATOM 3645 C C . LYS A 1 477 ? -7.336 -6.843 9.661 1.00 80.94 477 LYS A C 1
ATOM 3647 O O . LYS A 1 477 ? -6.486 -7.536 10.215 1.00 80.94 477 LYS A O 1
ATOM 3652 N N . ILE A 1 478 ? -8.258 -7.356 8.850 1.00 88.62 478 ILE A N 1
ATOM 3653 C CA . ILE A 1 478 ? -8.322 -8.779 8.490 1.00 88.62 478 ILE A CA 1
ATOM 3654 C C . ILE A 1 478 ? -7.975 -8.987 7.019 1.00 88.62 478 ILE A C 1
ATOM 3656 O O . ILE A 1 478 ? -8.473 -8.265 6.156 1.00 88.62 478 ILE A O 1
ATOM 3660 N N . LEU A 1 479 ? -7.174 -10.012 6.742 1.00 91.75 479 LEU A N 1
ATOM 3661 C CA . LEU A 1 479 ? -7.050 -10.613 5.419 1.00 91.75 479 LEU A CA 1
ATOM 3662 C C . LEU A 1 479 ? -8.107 -11.716 5.287 1.00 91.75 479 LEU A C 1
ATOM 3664 O O . LEU A 1 479 ? -8.268 -12.542 6.188 1.00 91.75 479 LEU A O 1
ATOM 3668 N N . VAL A 1 480 ? -8.814 -11.715 4.162 1.00 96.62 480 VAL A N 1
ATOM 3669 C CA . VAL A 1 480 ? -9.822 -12.702 3.764 1.00 96.62 480 VAL A CA 1
ATOM 3670 C C . VAL A 1 480 ? -9.326 -13.383 2.492 1.00 96.62 480 VAL A C 1
ATOM 3672 O O . VAL A 1 480 ? -9.008 -12.699 1.518 1.00 96.62 480 VAL A O 1
ATOM 3675 N N . GLN A 1 481 ? -9.269 -14.712 2.505 1.00 95.38 481 GLN A N 1
ATOM 3676 C CA . GLN A 1 481 ? -8.804 -15.552 1.398 1.00 95.38 481 GLN A CA 1
ATOM 3677 C C . GLN A 1 481 ? -9.839 -16.640 1.108 1.00 95.38 481 GLN A C 1
ATOM 3679 O O . GLN A 1 481 ? -10.190 -17.407 2.006 1.00 95.38 481 GLN A O 1
ATOM 3684 N N . CYS A 1 482 ? -10.331 -16.722 -0.128 1.00 93.31 482 CYS A N 1
ATOM 3685 C CA . CYS A 1 482 ? -11.361 -17.681 -0.530 1.00 93.31 482 CYS A CA 1
ATOM 3686 C C . CYS A 1 482 ? -11.014 -18.288 -1.893 1.00 93.31 482 CYS A C 1
ATOM 3688 O O . CYS A 1 482 ? -10.884 -17.556 -2.873 1.00 93.31 482 CYS A O 1
ATOM 3690 N N . TYR A 1 483 ? -10.850 -19.606 -1.960 1.00 90.94 483 TYR A N 1
ATOM 3691 C CA . TYR A 1 483 ? -10.431 -20.332 -3.165 1.00 90.94 483 TYR A CA 1
ATOM 3692 C C . TYR A 1 483 ? -11.219 -21.647 -3.288 1.00 90.94 483 TYR A C 1
ATOM 3694 O O . TYR A 1 483 ? -11.624 -22.160 -2.250 1.00 90.94 483 TYR A O 1
ATOM 3702 N N . PRO A 1 484 ? -11.391 -22.201 -4.502 1.00 91.12 484 PRO A N 1
ATOM 3703 C CA . PRO A 1 484 ? -11.442 -21.490 -5.777 1.00 91.12 484 PRO A CA 1
ATOM 3704 C C . PRO A 1 484 ? -12.765 -20.731 -5.915 1.00 91.12 484 PRO A C 1
ATOM 3706 O O . PRO A 1 484 ? -13.810 -21.209 -5.497 1.00 91.12 484 PRO A O 1
ATOM 3709 N N . VAL A 1 485 ? -12.772 -19.571 -6.573 1.00 93.38 485 VAL A N 1
ATOM 3710 C CA . VAL A 1 485 ? -14.010 -19.077 -7.194 1.00 93.38 485 VAL A CA 1
ATOM 3711 C C . VAL A 1 485 ? -14.114 -19.766 -8.562 1.00 93.38 485 VAL A C 1
ATOM 3713 O O . VAL A 1 485 ? -13.303 -19.458 -9.445 1.00 93.38 485 VAL A O 1
ATOM 3716 N N . PRO A 1 486 ? -15.043 -20.727 -8.740 1.00 91.56 486 PRO A N 1
ATOM 3717 C CA . PRO A 1 486 ? -15.005 -21.662 -9.863 1.00 91.56 486 PRO A CA 1
ATOM 3718 C C . PRO A 1 486 ? -15.250 -20.980 -11.213 1.00 91.56 486 PRO A C 1
ATOM 3720 O O . PRO A 1 486 ? -15.932 -19.956 -11.294 1.00 91.56 486 PRO A O 1
ATOM 3723 N N . ILE A 1 487 ? -14.708 -21.581 -12.274 1.00 92.00 487 ILE A N 1
ATOM 3724 C CA . ILE A 1 487 ? -14.809 -21.128 -13.672 1.00 92.00 487 ILE A CA 1
ATOM 3725 C C . ILE A 1 487 ? -16.278 -20.915 -14.067 1.00 92.00 487 ILE A C 1
ATOM 3727 O O . ILE A 1 487 ? -17.098 -21.821 -13.919 1.00 92.00 487 ILE A O 1
ATOM 3731 N N . ASN A 1 488 ? -16.612 -19.721 -14.572 1.00 88.56 488 ASN A N 1
ATOM 3732 C CA . ASN A 1 488 ? -17.984 -19.270 -14.880 1.00 88.56 488 ASN A CA 1
ATOM 3733 C C . ASN A 1 488 ? -18.997 -19.368 -13.714 1.00 88.56 488 ASN A C 1
ATOM 3735 O O . ASN A 1 488 ? -20.200 -19.184 -13.913 1.00 88.56 488 ASN A O 1
ATOM 3739 N N . GLY A 1 489 ? -18.535 -19.643 -12.493 1.00 91.06 489 GLY A N 1
ATOM 3740 C CA . GLY A 1 489 ? -19.354 -19.913 -11.319 1.00 91.06 489 GLY A CA 1
ATOM 3741 C C . GLY A 1 489 ? -19.330 -18.786 -10.290 1.00 91.06 489 GLY A C 1
ATOM 3742 O O . GLY A 1 489 ? -18.876 -17.666 -10.543 1.00 91.06 489 GLY A O 1
ATOM 3743 N N . ALA A 1 490 ? -19.861 -19.072 -9.103 1.00 93.12 490 ALA A N 1
ATOM 3744 C CA . ALA A 1 490 ? -19.951 -18.107 -8.016 1.00 93.12 490 ALA A CA 1
ATOM 3745 C C . ALA A 1 490 ? -19.699 -18.764 -6.657 1.00 93.12 490 ALA A C 1
ATOM 3747 O O . ALA A 1 490 ? -20.169 -19.868 -6.397 1.00 93.12 490 ALA A O 1
ATOM 3748 N N . MET A 1 491 ? -19.009 -18.044 -5.773 1.00 93.19 491 MET A N 1
ATOM 3749 C CA . MET A 1 491 ? -18.713 -18.472 -4.406 1.00 93.19 491 MET A CA 1
ATOM 3750 C C . MET A 1 491 ? -19.238 -17.426 -3.422 1.00 93.19 491 MET A C 1
ATOM 3752 O O . MET A 1 491 ? -19.102 -16.219 -3.636 1.00 93.19 491 MET A O 1
ATOM 3756 N N . LYS A 1 492 ? -19.877 -17.871 -2.338 1.00 96.44 492 LYS A N 1
ATOM 3757 C CA . LYS A 1 492 ? -20.582 -16.997 -1.393 1.00 96.44 492 LYS A CA 1
ATOM 3758 C C . LYS A 1 492 ? -20.050 -17.193 0.019 1.00 96.44 492 LYS A C 1
ATOM 3760 O O . LYS A 1 492 ? -20.008 -18.314 0.513 1.00 96.44 492 LYS A O 1
ATOM 3765 N N . ILE A 1 493 ? -19.736 -16.086 0.686 1.00 97.06 493 ILE A N 1
ATOM 3766 C CA . ILE A 1 493 ? -19.228 -16.061 2.061 1.00 97.06 493 ILE A CA 1
ATOM 3767 C C . ILE A 1 493 ? -20.049 -15.131 2.953 1.00 97.06 493 ILE A C 1
ATOM 3769 O O . ILE A 1 493 ? -20.823 -14.294 2.475 1.00 97.06 493 ILE A O 1
ATOM 3773 N N . ARG A 1 494 ? -19.848 -15.244 4.264 1.00 97.56 494 ARG A N 1
ATOM 3774 C CA . ARG A 1 494 ? -20.337 -14.298 5.266 1.00 97.56 494 ARG A CA 1
ATOM 3775 C C . ARG A 1 494 ? -19.302 -14.074 6.358 1.00 97.56 494 ARG A C 1
ATOM 3777 O O . ARG A 1 494 ? -18.718 -15.027 6.863 1.00 97.56 494 ARG A O 1
ATOM 3784 N N . LEU A 1 495 ? -19.154 -12.816 6.757 1.00 97.62 495 LEU A N 1
ATOM 3785 C CA . LEU A 1 495 ? -18.369 -12.375 7.906 1.00 97.62 495 LEU A CA 1
ATOM 3786 C C . LEU A 1 495 ? -19.314 -11.702 8.908 1.00 97.62 495 LEU A C 1
ATOM 3788 O O . LEU A 1 495 ? -20.066 -10.805 8.529 1.00 97.62 495 LEU A O 1
ATOM 3792 N N . GLY A 1 496 ? -19.311 -12.152 10.162 1.00 96.31 496 GLY A N 1
ATOM 3793 C CA . GLY A 1 496 ? -20.170 -11.620 11.226 1.00 96.31 496 GLY A CA 1
ATOM 3794 C C . GLY A 1 496 ? -19.366 -10.869 12.278 1.00 96.31 496 GLY A C 1
ATOM 3795 O O . GLY A 1 496 ? -18.626 -11.477 13.052 1.00 96.31 496 GLY A O 1
ATOM 3796 N N . PHE A 1 497 ? -19.526 -9.553 12.334 1.00 96.12 497 PHE A N 1
ATOM 3797 C CA . PHE A 1 497 ? -18.801 -8.657 13.232 1.00 96.12 497 PHE A CA 1
ATOM 3798 C C . PHE A 1 497 ? -19.628 -8.362 14.492 1.00 96.12 497 PHE A C 1
ATOM 3800 O O . PHE A 1 497 ? -20.853 -8.215 14.412 1.00 96.12 497 PHE A O 1
ATOM 3807 N N . LYS A 1 498 ? -18.972 -8.234 15.650 1.00 95.38 498 LYS A N 1
ATOM 3808 C CA . LYS A 1 498 ? -19.511 -7.482 16.799 1.00 95.38 498 LYS A CA 1
ATOM 3809 C C . LYS A 1 498 ? -18.786 -6.138 16.854 1.00 95.38 498 LYS A C 1
ATOM 3811 O O . LYS A 1 498 ? -17.591 -6.086 16.573 1.00 95.38 498 LYS A O 1
ATOM 3816 N N . ILE A 1 499 ? -19.509 -5.062 17.148 1.00 93.00 499 ILE A N 1
ATOM 3817 C CA . ILE A 1 499 ? -19.024 -3.679 17.029 1.00 93.00 499 ILE A CA 1
ATOM 3818 C C . ILE A 1 499 ? -19.438 -2.910 18.288 1.00 93.00 499 ILE A C 1
ATOM 3820 O O . ILE A 1 499 ? -20.600 -2.981 18.692 1.00 93.00 499 ILE A O 1
ATOM 3824 N N . ALA A 1 500 ? -18.513 -2.176 18.907 1.00 90.56 500 ALA A N 1
ATOM 3825 C CA . ALA A 1 500 ? -18.840 -1.218 19.961 1.00 90.56 500 ALA A CA 1
ATOM 3826 C C . ALA A 1 500 ? -19.376 0.086 19.341 1.00 90.56 500 ALA A C 1
ATOM 3828 O O . ALA A 1 500 ? -18.834 0.570 18.347 1.00 90.56 500 ALA A O 1
ATOM 3829 N N . LEU A 1 501 ? -20.440 0.664 19.906 1.00 88.81 501 LEU A N 1
ATOM 3830 C CA . LEU A 1 501 ? -20.967 1.945 19.429 1.00 88.81 501 LEU A CA 1
ATOM 3831 C C . LEU A 1 501 ? -20.115 3.095 19.960 1.00 88.81 501 LEU A C 1
ATOM 3833 O O . LEU A 1 501 ? -19.860 3.191 21.161 1.00 88.81 501 LEU A O 1
ATOM 3837 N N . GLN A 1 502 ? -19.726 4.005 19.072 1.00 85.12 502 GLN A N 1
ATOM 3838 C CA . GLN A 1 502 ? -19.033 5.227 19.458 1.00 85.12 502 GLN A CA 1
ATOM 3839 C C . GLN A 1 502 ? -20.045 6.199 20.096 1.00 85.12 502 GLN A C 1
ATOM 3841 O O . GLN A 1 502 ? -21.082 6.475 19.486 1.00 85.12 502 GLN A O 1
ATOM 3846 N N . PRO A 1 503 ? -19.807 6.703 21.319 1.00 77.81 503 PRO A N 1
ATOM 3847 C CA . PRO A 1 503 ? -20.687 7.682 21.952 1.00 77.81 503 PRO A CA 1
ATOM 3848 C C . PRO A 1 503 ? -20.590 9.037 21.238 1.00 77.81 503 PRO A C 1
ATOM 3850 O O . PRO A 1 503 ? -19.497 9.567 21.051 1.00 77.81 503 PRO A O 1
ATOM 3853 N N . GLY A 1 504 ? -21.735 9.606 20.852 1.00 68.62 504 GLY A N 1
ATOM 3854 C CA . GLY A 1 504 ? -21.803 10.951 20.281 1.00 68.62 504 GLY A CA 1
ATOM 3855 C C . GLY A 1 504 ? -21.767 12.058 21.341 1.00 68.62 504 GLY A C 1
ATOM 3856 O O . GLY A 1 504 ? -21.935 11.807 22.535 1.00 68.62 504 GLY A O 1
ATOM 3857 N N . THR A 1 505 ? -21.598 13.302 20.886 1.00 60.16 505 THR A N 1
ATOM 3858 C CA . THR A 1 505 ? -21.650 14.522 21.721 1.00 60.16 505 THR A CA 1
ATOM 3859 C C . THR A 1 505 ? -23.065 14.885 22.184 1.00 60.16 505 THR A C 1
ATOM 3861 O O . THR A 1 505 ? -23.234 15.624 23.149 1.00 60.16 505 THR A O 1
ATOM 3864 N N . SER A 1 506 ? -24.091 14.358 21.513 1.00 61.59 506 SER A N 1
ATOM 3865 C CA . SER A 1 506 ? -25.501 14.435 21.909 1.00 61.59 506 SER A CA 1
ATOM 3866 C C . SER A 1 506 ? -25.982 13.086 22.476 1.00 61.59 506 SER A C 1
ATOM 3868 O O . SER A 1 506 ? -25.191 12.164 22.681 1.00 61.59 506 SER A O 1
ATOM 3870 N N . ASN A 1 507 ? -27.290 12.909 22.707 1.00 77.06 507 ASN A N 1
ATOM 3871 C CA . ASN A 1 507 ? -27.875 11.581 22.965 1.00 77.06 507 ASN A CA 1
ATOM 3872 C C . ASN A 1 507 ? -27.946 10.741 21.673 1.00 77.06 507 ASN A C 1
ATOM 3874 O O . ASN A 1 507 ? -29.008 10.295 21.245 1.00 77.06 507 ASN A O 1
ATOM 3878 N N . THR A 1 508 ? -26.790 10.526 21.051 1.00 85.06 508 THR A N 1
ATOM 3879 C CA . THR A 1 508 ? -26.571 9.692 19.867 1.00 85.06 508 THR A CA 1
ATOM 3880 C C . THR A 1 508 ? -25.482 8.660 20.143 1.00 85.06 508 THR A C 1
ATOM 3882 O O . THR A 1 508 ? -24.647 8.815 21.043 1.00 85.06 508 THR A O 1
ATOM 3885 N N . SER A 1 509 ? -25.505 7.549 19.416 1.00 86.19 509 SER A N 1
ATOM 3886 C CA . SER A 1 509 ? -24.466 6.517 19.467 1.00 86.19 509 SER A CA 1
ATOM 3887 C C . SER A 1 509 ? -24.333 5.853 18.100 1.00 86.19 509 SER A C 1
ATOM 3889 O O . SER A 1 509 ? -25.338 5.568 17.446 1.00 86.19 509 SER A O 1
ATOM 3891 N N . THR A 1 510 ? -23.096 5.650 17.657 1.00 88.31 510 THR A N 1
ATOM 3892 C CA . THR A 1 510 ? -22.772 5.485 16.237 1.00 88.31 510 THR A CA 1
ATOM 3893 C C . THR A 1 510 ? -22.089 4.148 15.977 1.00 88.31 510 THR A C 1
ATOM 3895 O O . THR A 1 510 ? -21.004 3.877 16.493 1.00 88.31 510 THR A O 1
ATOM 3898 N N . LEU A 1 511 ? -22.713 3.308 15.149 1.00 89.38 511 LEU A N 1
ATOM 3899 C CA . LEU A 1 511 ? -22.100 2.107 14.589 1.00 89.38 511 LEU A CA 1
ATOM 3900 C C . LEU A 1 511 ? -21.295 2.514 13.358 1.00 89.38 511 LEU A C 1
ATOM 3902 O O . LEU A 1 511 ? -21.884 2.942 12.370 1.00 89.38 511 LEU A O 1
ATOM 3906 N N . VAL A 1 512 ? -19.975 2.354 13.389 1.00 88.06 512 VAL A N 1
ATOM 3907 C CA . VAL A 1 512 ? -19.120 2.490 12.198 1.00 88.06 512 VAL A CA 1
ATOM 3908 C C . VAL A 1 512 ? -19.069 1.145 11.466 1.00 88.06 512 VAL A C 1
ATOM 3910 O O . VAL A 1 512 ? -19.038 0.092 12.101 1.00 88.06 512 VAL A O 1
ATOM 3913 N N . PHE A 1 513 ? -19.087 1.153 10.135 1.00 87.38 513 PHE A N 1
ATOM 3914 C CA . PHE A 1 513 ? -19.010 -0.058 9.317 1.00 87.38 513 PHE A CA 1
ATOM 3915 C C . PHE A 1 513 ? -17.559 -0.516 9.089 1.00 87.38 513 PHE A C 1
ATOM 3917 O O . PHE A 1 513 ? -16.682 0.325 8.875 1.00 87.38 513 PHE A O 1
ATOM 3924 N N . PRO A 1 514 ? -17.298 -1.835 9.020 1.00 89.31 514 PRO A N 1
ATOM 3925 C CA . PRO A 1 514 ? -16.097 -2.362 8.383 1.00 89.31 514 PRO A CA 1
ATOM 3926 C C . PRO A 1 514 ? -16.015 -1.920 6.919 1.00 89.31 514 PRO A C 1
ATOM 3928 O O . PRO A 1 514 ? -17.027 -1.881 6.214 1.00 89.31 514 PRO A O 1
ATOM 3931 N N . ARG A 1 515 ? -14.806 -1.606 6.451 1.00 83.75 515 ARG A N 1
ATOM 3932 C CA . ARG A 1 515 ? -14.545 -1.101 5.095 1.00 83.75 515 ARG A CA 1
ATOM 3933 C C . ARG A 1 515 ? -13.663 -2.078 4.331 1.00 83.75 515 ARG A C 1
ATOM 3935 O O . ARG A 1 515 ? -12.604 -2.453 4.823 1.00 83.75 515 ARG A O 1
ATOM 3942 N N . LEU A 1 516 ? -14.064 -2.447 3.116 1.00 78.00 516 LEU A N 1
ATOM 3943 C CA . LEU A 1 516 ? -13.164 -3.094 2.160 1.00 78.00 516 LEU A CA 1
ATOM 3944 C C . LEU A 1 516 ? -12.135 -2.046 1.710 1.00 78.00 516 LEU A C 1
ATOM 3946 O O . LEU A 1 516 ? -12.534 -0.977 1.253 1.00 78.00 516 LEU A O 1
ATOM 3950 N N . ILE A 1 517 ? -10.840 -2.316 1.904 1.00 68.75 517 ILE A N 1
ATOM 3951 C CA . ILE A 1 517 ? -9.756 -1.359 1.594 1.00 68.75 517 ILE A CA 1
ATOM 3952 C C . ILE A 1 517 ? -8.826 -1.825 0.468 1.00 68.75 517 ILE A C 1
ATOM 3954 O O . ILE A 1 517 ? -8.167 -1.000 -0.150 1.00 68.75 517 ILE A O 1
ATOM 3958 N N . ALA A 1 518 ? -8.807 -3.124 0.160 1.00 72.19 518 ALA A N 1
ATOM 3959 C CA . ALA A 1 518 ? -8.207 -3.661 -1.059 1.00 72.19 518 ALA A CA 1
ATOM 3960 C C . ALA A 1 518 ? -8.875 -4.983 -1.447 1.00 72.19 518 ALA A C 1
ATOM 3962 O O . ALA A 1 518 ? -9.335 -5.732 -0.581 1.00 72.19 518 ALA A O 1
ATOM 3963 N N . SER A 1 519 ? -8.906 -5.279 -2.747 1.00 80.19 519 SER A N 1
ATOM 3964 C CA . SER A 1 519 ? -9.399 -6.548 -3.288 1.00 80.19 519 SER A CA 1
ATOM 3965 C C . SER A 1 519 ? -8.769 -6.872 -4.642 1.00 80.19 519 SER A C 1
ATOM 3967 O O . SER A 1 519 ? -8.495 -5.967 -5.431 1.00 80.19 519 SER A O 1
ATOM 3969 N N . ASN A 1 520 ? -8.573 -8.160 -4.935 1.00 81.94 520 ASN A N 1
ATOM 3970 C CA . ASN A 1 520 ? -8.074 -8.615 -6.238 1.00 81.94 520 ASN A CA 1
ATOM 3971 C C . ASN A 1 520 ? -9.203 -8.807 -7.271 1.00 81.94 520 ASN A C 1
ATOM 3973 O O . ASN A 1 520 ? -8.987 -9.398 -8.326 1.00 81.94 520 ASN A O 1
ATOM 3977 N N . PHE A 1 521 ? -10.401 -8.293 -6.986 1.00 83.31 521 PHE A N 1
ATOM 3978 C CA . PHE A 1 521 ? -11.615 -8.449 -7.783 1.00 83.31 521 PHE A CA 1
ATOM 3979 C C . PHE A 1 521 ? -12.287 -7.100 -8.073 1.00 83.31 521 PHE A C 1
ATOM 3981 O O . PHE A 1 521 ? -12.031 -6.087 -7.426 1.00 83.31 521 PHE A O 1
ATOM 3988 N N . ALA A 1 522 ? -13.184 -7.063 -9.056 1.00 79.88 522 ALA A N 1
ATOM 3989 C CA . ALA A 1 522 ? -13.998 -5.885 -9.347 1.00 79.88 522 ALA A CA 1
ATOM 3990 C C . ALA A 1 522 ? -15.108 -5.686 -8.290 1.00 79.88 522 ALA A C 1
ATOM 3992 O O . ALA A 1 522 ? -16.029 -6.497 -8.200 1.00 79.88 522 ALA A O 1
ATOM 3993 N N . GLN A 1 523 ? -15.064 -4.599 -7.513 1.00 73.31 523 GLN A N 1
ATOM 3994 C CA . GLN A 1 523 ? -16.107 -4.254 -6.534 1.00 73.31 523 GLN A CA 1
ATOM 3995 C C . GLN A 1 523 ? -17.290 -3.511 -7.178 1.00 73.31 523 GLN A C 1
ATOM 3997 O O . GLN A 1 523 ? -17.118 -2.465 -7.808 1.00 73.31 523 GLN A O 1
ATOM 4002 N N . GLN A 1 524 ? -18.520 -3.976 -6.930 1.00 67.56 524 GLN A N 1
ATOM 4003 C CA . GLN A 1 524 ? -19.705 -3.131 -7.093 1.00 67.56 524 GLN A CA 1
ATOM 4004 C C . GLN A 1 524 ? -19.792 -2.122 -5.939 1.00 67.56 524 GLN A C 1
ATOM 4006 O O . GLN A 1 524 ? -19.896 -2.516 -4.779 1.00 67.56 524 GLN A O 1
ATOM 4011 N N . ARG A 1 525 ? -19.825 -0.819 -6.258 1.00 71.12 525 ARG A N 1
ATOM 4012 C CA . ARG A 1 525 ? -19.937 0.307 -5.302 1.00 71.12 525 ARG A CA 1
ATOM 4013 C C . ARG A 1 525 ? -21.337 0.451 -4.661 1.00 71.12 525 ARG A C 1
ATOM 4015 O O . ARG A 1 525 ? -21.895 1.553 -4.588 1.00 71.12 525 ARG A O 1
ATOM 4022 N N . ARG A 1 526 ? -21.974 -0.673 -4.306 1.00 81.75 526 ARG A N 1
ATOM 4023 C CA . ARG A 1 526 ? -23.353 -0.776 -3.795 1.00 81.75 526 ARG A CA 1
ATOM 4024 C C . ARG A 1 526 ? -23.474 -1.896 -2.758 1.00 81.75 526 ARG A C 1
ATOM 4026 O O . ARG A 1 526 ? -23.203 -3.051 -3.072 1.00 81.75 526 ARG A O 1
ATOM 4033 N N . HIS A 1 527 ? -23.987 -1.572 -1.572 1.00 86.94 527 HIS A N 1
ATOM 4034 C CA . HIS A 1 527 ? -24.262 -2.549 -0.512 1.00 86.94 527 HIS A CA 1
ATOM 4035 C C . HIS A 1 527 ? -25.745 -2.511 -0.144 1.00 86.94 527 HIS A C 1
ATOM 4037 O O . HIS A 1 527 ? -26.258 -1.468 0.268 1.00 86.94 527 HIS A O 1
ATOM 4043 N N . GLN A 1 528 ? -26.439 -3.641 -0.289 1.00 90.75 528 GLN A N 1
ATOM 4044 C CA . GLN A 1 528 ? -27.800 -3.800 0.232 1.00 90.75 528 GLN A CA 1
ATOM 4045 C C . GLN A 1 528 ? -27.732 -3.867 1.760 1.00 90.75 528 GLN A C 1
ATOM 4047 O O . GLN A 1 528 ? -26.948 -4.651 2.292 1.00 90.75 528 GLN A O 1
ATOM 4052 N N . ILE A 1 529 ? -28.538 -3.077 2.466 1.00 90.81 529 ILE A N 1
ATOM 4053 C CA . ILE A 1 529 ? -28.509 -2.999 3.934 1.00 90.81 529 ILE A CA 1
ATOM 4054 C C . ILE A 1 529 ? -29.891 -3.221 4.553 1.00 90.81 529 ILE A C 1
ATOM 4056 O O . ILE A 1 529 ? -30.895 -2.743 4.020 1.00 90.81 529 ILE A O 1
ATOM 4060 N N . ARG A 1 530 ? -29.928 -3.891 5.712 1.00 92.62 530 ARG A N 1
ATOM 4061 C CA . ARG A 1 530 ? -31.069 -3.890 6.644 1.00 92.62 530 ARG A CA 1
ATOM 4062 C C . ARG A 1 530 ? -30.583 -3.950 8.089 1.00 92.62 530 ARG A C 1
ATOM 4064 O O . ARG A 1 530 ? -29.965 -4.935 8.489 1.00 92.62 530 ARG A O 1
ATOM 4071 N N . PHE A 1 531 ? -30.909 -2.930 8.873 1.00 91.94 531 PHE A N 1
ATOM 4072 C CA . PHE A 1 531 ? -30.594 -2.851 10.297 1.00 91.94 531 PHE A CA 1
ATOM 4073 C C . PHE A 1 531 ? -31.857 -2.798 11.149 1.00 91.94 531 PHE A C 1
ATOM 4075 O O . PHE A 1 531 ? -32.844 -2.165 10.773 1.00 91.94 531 PHE A O 1
ATOM 4082 N N . LEU A 1 532 ? -31.792 -3.453 12.306 1.00 92.31 532 LEU A N 1
ATOM 4083 C CA . LEU A 1 532 ? -32.778 -3.386 13.383 1.00 92.31 532 LEU A CA 1
ATOM 4084 C C . LEU A 1 532 ? -32.208 -2.580 14.559 1.00 92.31 532 LEU A C 1
ATOM 4086 O O . LEU A 1 532 ? -31.002 -2.637 14.804 1.00 92.31 532 LEU A O 1
ATOM 4090 N N . SER A 1 533 ? -33.037 -1.877 15.328 1.00 90.31 533 SER A N 1
ATOM 4091 C CA . SER A 1 533 ? -32.598 -1.284 16.599 1.00 90.31 533 SER A CA 1
ATOM 4092 C C . SER A 1 533 ? -33.696 -1.222 17.659 1.00 90.31 533 SER A C 1
ATOM 4094 O O . SER A 1 533 ? -34.882 -1.125 17.339 1.00 90.31 533 SER A O 1
ATOM 4096 N N . SER A 1 534 ? -33.275 -1.256 18.928 1.00 85.06 534 SER A N 1
ATOM 4097 C CA . SER A 1 534 ? -34.094 -0.950 20.108 1.00 85.06 534 SER A CA 1
ATOM 4098 C C . SER A 1 534 ? -34.500 0.532 20.186 1.00 85.06 534 SER A C 1
ATOM 4100 O O . SER A 1 534 ? -35.505 0.857 20.817 1.00 85.06 534 SER A O 1
ATOM 4102 N N . SER A 1 535 ? -33.774 1.424 19.501 1.00 88.44 535 SER A N 1
ATOM 4103 C CA . SER A 1 535 ? -33.989 2.876 19.520 1.00 88.44 535 SER A CA 1
ATOM 4104 C C . SER A 1 535 ? -34.132 3.474 18.111 1.00 88.44 535 SER A C 1
ATOM 4106 O O . SER A 1 535 ? -33.737 2.840 17.131 1.00 88.44 535 SER A O 1
ATOM 4108 N N . PRO A 1 536 ? -34.692 4.695 17.966 1.00 89.88 536 PRO A N 1
ATOM 4109 C CA . PRO A 1 536 ? -34.822 5.334 16.660 1.00 89.88 536 PRO A CA 1
ATOM 4110 C C . PRO A 1 536 ? -33.459 5.561 16.001 1.00 89.88 536 PRO A C 1
ATOM 4112 O O . PRO A 1 536 ? -32.521 6.039 16.642 1.00 89.88 536 PRO A O 1
ATOM 4115 N N . PHE A 1 537 ? -33.369 5.306 14.697 1.00 89.88 537 PHE A N 1
ATOM 4116 C CA . PHE A 1 537 ? -32.252 5.790 13.890 1.00 89.88 537 PHE A CA 1
ATOM 4117 C C . PHE A 1 537 ? -32.322 7.320 13.786 1.00 89.88 537 PHE A C 1
ATOM 4119 O O . PHE A 1 537 ? -33.372 7.872 13.459 1.00 89.88 537 PHE A O 1
ATOM 4126 N N . ALA A 1 538 ? -31.203 7.995 14.046 1.00 86.06 538 ALA A N 1
ATOM 4127 C CA . ALA A 1 538 ? -31.032 9.419 13.752 1.00 86.06 538 ALA A CA 1
ATOM 4128 C C . ALA A 1 538 ? -30.629 9.650 12.279 1.00 86.06 538 ALA A C 1
ATOM 4130 O O . ALA A 1 538 ? -30.768 10.752 11.756 1.00 86.06 538 ALA A O 1
ATOM 4131 N N . ASP A 1 539 ? -30.148 8.601 11.604 1.00 79.06 539 ASP A N 1
ATOM 4132 C CA . ASP A 1 539 ? -29.723 8.630 10.208 1.00 79.06 539 ASP A CA 1
ATOM 4133 C C . ASP A 1 539 ? -30.843 8.310 9.206 1.00 79.06 539 ASP A C 1
ATOM 4135 O O . ASP A 1 539 ? -31.528 7.291 9.301 1.00 79.06 539 ASP A O 1
ATOM 4139 N N . SER A 1 540 ? -30.936 9.130 8.156 1.00 71.69 540 SER A N 1
ATOM 4140 C CA . SER A 1 540 ? -31.632 8.806 6.905 1.00 71.69 540 SER A CA 1
ATOM 4141 C C . SER A 1 540 ? -30.657 8.271 5.846 1.00 71.69 540 SER A C 1
ATOM 4143 O O . SER A 1 540 ? -29.461 8.588 5.855 1.00 71.69 540 SER A O 1
ATOM 4145 N N . ILE A 1 541 ? -31.158 7.460 4.906 1.00 70.19 541 ILE A N 1
ATOM 4146 C CA . ILE A 1 541 ? -30.357 6.839 3.839 1.00 70.19 541 ILE A CA 1
ATOM 4147 C C . ILE A 1 541 ? -31.011 7.097 2.481 1.00 70.19 541 ILE A C 1
ATOM 4149 O O . ILE A 1 541 ? -32.224 6.968 2.329 1.00 70.19 541 ILE A O 1
ATOM 4153 N N . ALA A 1 542 ? -30.206 7.455 1.478 1.00 62.06 542 ALA A N 1
ATOM 4154 C CA . ALA A 1 542 ? -30.685 7.782 0.137 1.00 62.06 542 ALA A CA 1
ATOM 4155 C C . ALA A 1 542 ? -31.368 6.574 -0.534 1.00 62.06 542 ALA A C 1
ATOM 4157 O O . ALA A 1 542 ? -30.720 5.568 -0.823 1.00 62.06 542 ALA A O 1
ATOM 4158 N N . GLY A 1 543 ? -32.676 6.681 -0.788 1.00 61.50 543 GLY A N 1
ATOM 4159 C CA . GLY A 1 543 ? -33.488 5.570 -1.300 1.00 61.50 543 GLY A CA 1
ATOM 4160 C C . GLY A 1 543 ? -33.686 4.427 -0.296 1.00 61.50 543 GLY A C 1
ATOM 4161 O O . GLY A 1 543 ? -33.980 3.306 -0.706 1.00 61.50 543 GLY A O 1
ATOM 4162 N N . GLY A 1 544 ? -33.474 4.684 0.998 1.00 72.50 544 GLY A N 1
ATOM 4163 C CA . GLY A 1 544 ? -33.801 3.761 2.079 1.00 72.50 544 GLY A CA 1
ATOM 4164 C C . GLY A 1 544 ? -35.194 4.011 2.658 1.00 72.50 544 GLY A C 1
ATOM 4165 O O . GLY A 1 544 ? -35.718 5.121 2.591 1.00 72.50 544 GLY A O 1
ATOM 4166 N N . VAL A 1 545 ? -35.767 2.971 3.258 1.00 76.88 545 VAL A N 1
ATOM 4167 C CA . VAL A 1 545 ? -37.022 3.012 4.014 1.00 76.88 545 VAL A CA 1
ATOM 4168 C C . VAL A 1 545 ? -36.693 2.811 5.490 1.00 76.88 545 VAL A C 1
ATOM 4170 O O . VAL A 1 545 ? -36.087 1.801 5.864 1.00 76.88 545 VAL A O 1
ATOM 4173 N N . SER A 1 546 ? -37.098 3.768 6.322 1.00 82.38 546 SER A N 1
ATOM 4174 C CA . SER A 1 546 ? -37.160 3.623 7.775 1.00 82.38 546 SER A CA 1
ATOM 4175 C C . SER A 1 546 ? -38.587 3.281 8.215 1.00 82.38 546 SER A C 1
ATOM 4177 O O . SER A 1 546 ? -39.560 3.671 7.570 1.00 82.38 546 SER A O 1
ATOM 4179 N N . GLY A 1 547 ? -38.726 2.536 9.310 1.00 84.56 547 GLY A N 1
ATOM 4180 C CA . GLY A 1 547 ? -40.027 2.128 9.840 1.00 84.56 547 GLY A CA 1
ATOM 4181 C C . GLY A 1 547 ? -39.923 1.407 11.182 1.00 84.56 547 GLY A C 1
ATOM 4182 O O . GLY A 1 547 ? -38.899 1.483 11.864 1.00 84.56 547 GLY A O 1
ATOM 4183 N N . ARG A 1 548 ? -40.985 0.686 11.552 1.00 86.00 548 ARG A N 1
ATOM 4184 C CA . ARG A 1 548 ? -41.016 -0.235 12.698 1.00 86.00 548 ARG A CA 1
ATOM 4185 C C . ARG A 1 548 ? -41.523 -1.609 12.273 1.00 86.00 548 ARG A C 1
ATOM 4187 O O . ARG A 1 548 ? -42.374 -1.709 11.394 1.00 86.00 548 ARG A O 1
ATOM 4194 N N . GLU A 1 549 ? -41.027 -2.641 12.940 1.00 82.00 549 GLU A N 1
ATOM 4195 C CA . GLU A 1 549 ? -41.409 -4.041 12.759 1.00 82.00 549 GLU A CA 1
ATOM 4196 C C . GLU A 1 549 ? -41.532 -4.655 14.160 1.00 82.00 549 GLU A C 1
ATOM 4198 O O . GLU A 1 549 ? -40.541 -4.872 14.859 1.00 82.00 549 GLU A O 1
ATOM 4203 N N . GLY A 1 550 ? -42.774 -4.805 14.631 1.00 84.25 550 GLY A N 1
ATOM 4204 C CA . GLY A 1 550 ? -43.048 -5.033 16.051 1.00 84.25 550 GLY A CA 1
ATOM 4205 C C . GLY A 1 550 ? -42.559 -3.862 16.916 1.00 84.25 550 GLY A C 1
ATOM 4206 O O . GLY A 1 550 ? -42.884 -2.703 16.655 1.00 84.25 550 GLY A O 1
ATOM 4207 N N . SER A 1 551 ? -41.770 -4.167 17.948 1.00 82.06 551 SER A N 1
ATOM 4208 C CA . SER A 1 551 ? -41.139 -3.179 18.834 1.00 82.06 551 SER A CA 1
ATOM 4209 C C . SER A 1 551 ? -39.830 -2.589 18.291 1.00 82.06 551 SER A C 1
ATOM 4211 O O . SER A 1 551 ? -39.367 -1.579 18.819 1.00 82.06 551 SER A O 1
ATOM 4213 N N . ALA A 1 552 ? -39.231 -3.184 17.254 1.00 86.38 552 ALA A N 1
ATOM 4214 C CA . ALA A 1 552 ? -37.951 -2.743 16.707 1.00 86.38 552 ALA A CA 1
ATOM 4215 C C . ALA A 1 552 ? -38.126 -1.646 15.649 1.00 86.38 552 ALA A C 1
ATOM 4217 O O . ALA A 1 552 ? -39.052 -1.679 14.836 1.00 86.38 552 ALA A O 1
ATOM 4218 N N . TYR A 1 553 ? -37.187 -0.703 15.606 1.00 90.38 553 TYR A N 1
ATOM 4219 C CA . TYR A 1 553 ? -37.019 0.198 14.467 1.00 90.38 553 TYR A CA 1
ATOM 4220 C C . TYR A 1 553 ? -36.255 -0.528 13.361 1.00 90.38 553 TYR A C 1
ATOM 4222 O O . TYR A 1 553 ? -35.315 -1.272 13.643 1.00 90.38 553 TYR A O 1
ATOM 4230 N N . VAL A 1 554 ? -36.628 -0.291 12.105 1.00 92.00 554 VAL A N 1
ATOM 4231 C CA . VAL A 1 554 ? -35.993 -0.901 10.929 1.00 92.00 554 VAL A CA 1
ATOM 4232 C C . VAL A 1 554 ? -35.484 0.186 9.997 1.00 92.00 554 VAL A C 1
ATOM 4234 O O . VAL A 1 554 ? -36.184 1.166 9.749 1.00 92.00 554 VAL A O 1
ATOM 4237 N N . LEU A 1 555 ? -34.289 -0.014 9.447 1.00 90.50 555 LEU A N 1
ATOM 4238 C CA . LEU A 1 555 ? -33.702 0.828 8.410 1.00 90.50 555 LEU A CA 1
ATOM 4239 C C . LEU A 1 555 ? -33.152 -0.061 7.291 1.00 90.50 555 LEU A C 1
ATOM 4241 O O . LEU A 1 555 ? -32.171 -0.780 7.485 1.00 90.50 555 LEU A O 1
ATOM 4245 N N . SER A 1 556 ? -33.802 -0.035 6.127 1.00 90.44 556 SER A N 1
ATOM 4246 C CA . SER A 1 556 ? -33.426 -0.828 4.945 1.00 90.44 556 SER A CA 1
ATOM 4247 C C . SER A 1 556 ? -33.093 0.076 3.761 1.00 90.44 556 SER A C 1
ATOM 4249 O O . SER A 1 556 ? -33.668 1.152 3.632 1.00 90.44 556 SER A O 1
ATOM 4251 N N . GLY A 1 557 ? -32.195 -0.336 2.866 1.00 88.25 557 GLY A N 1
ATOM 4252 C CA . GLY A 1 557 ? -31.844 0.474 1.694 1.00 88.25 557 GLY A CA 1
ATOM 4253 C C . GLY A 1 557 ? -30.640 -0.037 0.908 1.00 88.25 557 GLY A C 1
ATOM 4254 O O . GLY A 1 557 ? -30.266 -1.207 0.987 1.00 88.25 557 GLY A O 1
ATOM 4255 N N . THR A 1 558 ? -30.016 0.853 0.134 1.00 86.31 558 THR A N 1
ATOM 4256 C CA . THR A 1 558 ? -28.751 0.582 -0.568 1.00 86.31 558 THR A CA 1
ATOM 4257 C C . THR A 1 558 ? -27.758 1.707 -0.309 1.00 86.31 558 THR A C 1
ATOM 4259 O O . THR A 1 558 ? -27.951 2.823 -0.790 1.00 86.31 558 THR A O 1
ATOM 4262 N N . LEU A 1 559 ? -26.664 1.408 0.392 1.00 80.88 559 LEU A N 1
ATOM 4263 C CA . LEU A 1 559 ? -25.518 2.313 0.449 1.00 80.88 559 LEU A CA 1
ATOM 4264 C C . LEU A 1 559 ? -24.856 2.351 -0.931 1.00 80.88 559 LEU A C 1
ATOM 4266 O O . LEU A 1 559 ? -24.659 1.308 -1.557 1.00 80.88 559 LEU A O 1
ATOM 4270 N N . ARG A 1 560 ? -24.514 3.551 -1.403 1.00 74.06 560 ARG A N 1
ATOM 4271 C CA . ARG A 1 560 ? -23.741 3.774 -2.630 1.00 74.06 560 ARG A CA 1
ATOM 4272 C C . ARG A 1 560 ? -22.478 4.538 -2.270 1.00 74.06 560 ARG A C 1
ATOM 4274 O O . ARG A 1 560 ? -22.576 5.596 -1.652 1.00 74.06 560 ARG A O 1
ATOM 4281 N N . GLU A 1 561 ? -21.323 4.041 -2.687 1.00 61.59 561 GLU A N 1
ATOM 4282 C CA . GLU A 1 561 ? -20.055 4.734 -2.452 1.00 61.59 561 GLU A CA 1
ATOM 4283 C C . GLU A 1 561 ? -19.922 5.888 -3.461 1.00 61.59 561 GLU A C 1
ATOM 4285 O O . GLU A 1 561 ? -19.776 5.666 -4.668 1.00 61.59 561 GLU A O 1
ATOM 4290 N N . ARG A 1 562 ? -20.045 7.132 -2.978 1.00 49.50 562 ARG A N 1
ATOM 4291 C CA . ARG A 1 562 ? -19.954 8.359 -3.793 1.00 49.50 562 ARG A CA 1
ATOM 4292 C C . ARG A 1 562 ? -18.533 8.927 -3.769 1.00 49.50 562 ARG A C 1
ATOM 4294 O O . ARG A 1 562 ? -17.758 8.644 -2.867 1.00 49.50 562 ARG A O 1
ATOM 4301 N N . ARG A 1 563 ? -18.166 9.652 -4.834 1.00 47.53 563 ARG A N 1
ATOM 4302 C CA . ARG A 1 563 ? -16.774 9.637 -5.310 1.00 47.53 563 ARG A CA 1
ATOM 4303 C C . ARG A 1 563 ? -15.798 10.622 -4.656 1.00 47.53 563 ARG A C 1
ATOM 4305 O O . ARG A 1 563 ? -14.664 10.206 -4.464 1.00 47.53 563 ARG A O 1
ATOM 4312 N N . LYS A 1 564 ? -16.171 11.883 -4.374 1.00 38.91 564 LYS A N 1
ATOM 4313 C CA . LYS A 1 564 ? -15.235 12.855 -3.749 1.00 38.91 564 LYS A CA 1
ATOM 4314 C C . LYS A 1 564 ? -15.831 14.107 -3.059 1.00 38.91 564 LYS A C 1
ATOM 4316 O O . LYS A 1 564 ? -15.070 14.827 -2.436 1.00 38.91 564 LYS A O 1
ATOM 4321 N N . GLU A 1 565 ? -17.146 14.366 -3.112 1.00 32.88 565 GLU A N 1
ATOM 4322 C CA . GLU A 1 565 ? -17.725 15.672 -2.683 1.00 32.88 565 GLU A CA 1
ATOM 4323 C C . GLU A 1 565 ? -18.683 15.624 -1.478 1.00 32.88 565 GLU A C 1
ATOM 4325 O O . GLU A 1 565 ? -19.081 16.655 -0.950 1.00 32.88 565 GLU A O 1
ATOM 4330 N N . ASN A 1 566 ? -19.098 14.435 -1.049 1.00 33.19 566 ASN A N 1
ATOM 4331 C CA . ASN A 1 566 ? -19.788 14.191 0.218 1.00 33.19 566 ASN A CA 1
ATOM 4332 C C . ASN A 1 566 ? -19.547 12.718 0.553 1.00 33.19 566 ASN A C 1
ATOM 4334 O O . ASN A 1 566 ? -19.777 11.855 -0.302 1.00 33.19 566 ASN A O 1
ATOM 4338 N N . GLY A 1 567 ? -19.025 12.441 1.748 1.00 42.56 567 GLY A N 1
ATOM 4339 C CA . GLY A 1 567 ? -18.524 11.114 2.104 1.00 42.56 567 GLY A CA 1
ATOM 4340 C C . GLY A 1 567 ? -19.586 10.018 1.996 1.00 42.56 567 GLY A C 1
ATOM 4341 O O . GLY A 1 567 ? -20.762 10.228 2.303 1.00 42.56 567 GLY A O 1
ATOM 4342 N N . THR A 1 568 ? -19.168 8.815 1.594 1.00 48.19 568 THR A N 1
ATOM 4343 C CA . THR A 1 568 ? -19.959 7.598 1.824 1.00 48.19 568 THR A CA 1
ATOM 4344 C C . THR A 1 568 ? -20.348 7.548 3.301 1.00 48.19 568 THR A C 1
ATOM 4346 O O . THR A 1 568 ? -19.465 7.657 4.149 1.00 48.19 568 THR A O 1
ATOM 4349 N N . LYS A 1 569 ? -21.637 7.349 3.625 1.00 60.41 569 LYS A N 1
ATOM 4350 C CA . LYS A 1 569 ? -22.056 7.104 5.015 1.00 60.41 569 LYS A CA 1
ATOM 4351 C C . LYS A 1 569 ? -21.411 5.811 5.513 1.00 60.41 569 LYS A C 1
ATOM 4353 O O . LYS A 1 569 ? -21.884 4.712 5.237 1.00 60.41 569 LYS A O 1
ATOM 4358 N N . SER A 1 570 ? -20.298 5.984 6.217 1.00 70.69 570 SER A N 1
ATOM 4359 C CA . SER A 1 570 ? -19.452 4.954 6.819 1.00 70.69 570 SER A CA 1
ATOM 4360 C C . SER A 1 570 ? -20.008 4.426 8.141 1.00 70.69 570 SER A C 1
ATOM 4362 O O . SER A 1 570 ? -19.356 3.622 8.800 1.00 70.69 570 SER A O 1
ATOM 4364 N N . HIS A 1 571 ? -21.183 4.904 8.549 1.00 83.31 571 HIS A N 1
ATOM 4365 C CA . HIS A 1 571 ? -21.752 4.693 9.867 1.00 83.31 571 HIS A CA 1
ATOM 4366 C C . HIS A 1 571 ? -23.283 4.810 9.870 1.00 83.31 571 HIS A C 1
ATOM 4368 O O . HIS A 1 571 ? -23.875 5.329 8.920 1.00 83.31 571 HIS A O 1
ATOM 4374 N N . LEU A 1 572 ? -23.901 4.361 10.967 1.00 87.50 572 LEU A N 1
ATOM 4375 C CA . LEU A 1 572 ? -25.294 4.619 11.336 1.00 87.50 572 LEU A CA 1
ATOM 4376 C C . LEU A 1 572 ? -25.388 5.079 12.786 1.00 87.50 572 LEU A C 1
ATOM 4378 O O . LEU A 1 572 ? -24.874 4.425 13.694 1.00 87.50 572 LEU A O 1
ATOM 4382 N N . SER A 1 573 ? -26.116 6.164 12.993 1.00 88.50 573 SER A N 1
ATOM 4383 C CA . SER A 1 573 ? -26.363 6.783 14.288 1.00 88.50 573 SER A CA 1
ATOM 4384 C C . SER A 1 573 ? -27.758 6.408 14.786 1.00 88.50 573 SER A C 1
ATOM 4386 O O . SER A 1 573 ? -28.751 6.564 14.067 1.00 88.50 573 SER A O 1
ATOM 4388 N N . VAL A 1 574 ? -27.857 5.956 16.034 1.00 89.19 574 VAL A N 1
ATOM 4389 C CA . VAL A 1 574 ? -29.128 5.772 16.753 1.00 89.19 574 VAL A CA 1
ATOM 4390 C C . VAL A 1 574 ? -29.237 6.778 17.892 1.00 89.19 574 VAL A C 1
ATOM 4392 O O . VAL A 1 574 ? -28.227 7.190 18.469 1.00 89.19 574 VAL A O 1
ATOM 4395 N N . LEU A 1 575 ? -30.460 7.185 18.226 1.00 88.38 575 LEU A N 1
ATOM 4396 C CA . LEU A 1 575 ? -30.726 7.978 19.422 1.00 88.38 575 LEU A CA 1
ATOM 4397 C C . LEU A 1 575 ? -30.537 7.102 20.664 1.00 88.38 575 LEU A C 1
ATOM 4399 O O . LEU A 1 575 ? -31.075 6.000 20.744 1.00 88.38 575 LEU A O 1
ATOM 4403 N N . ARG A 1 576 ? -29.800 7.594 21.658 1.00 81.62 576 ARG A N 1
ATOM 4404 C CA . ARG A 1 576 ? -29.654 6.923 22.951 1.00 81.62 576 ARG A CA 1
ATOM 4405 C C . ARG A 1 576 ? -30.794 7.366 23.866 1.00 81.62 576 ARG A C 1
ATOM 4407 O O . ARG A 1 576 ? -30.833 8.508 24.314 1.00 81.62 576 ARG A O 1
ATOM 4414 N N . THR A 1 577 ? -31.727 6.453 24.117 1.00 66.00 577 THR A N 1
ATOM 4415 C CA . THR A 1 577 ? -32.960 6.684 24.891 1.00 66.00 577 THR A CA 1
ATOM 4416 C C . THR A 1 577 ? -32.772 6.599 26.410 1.00 66.00 577 THR A C 1
ATOM 4418 O O . THR A 1 577 ? -33.602 7.122 27.148 1.00 66.00 577 THR A O 1
ATOM 4421 N N . ALA A 1 578 ? -31.680 5.988 26.880 1.00 64.69 578 ALA A N 1
ATOM 4422 C CA . ALA A 1 578 ? -31.331 5.857 28.295 1.00 64.69 578 ALA A CA 1
ATOM 4423 C C . ALA A 1 578 ? -30.189 6.817 28.711 1.00 64.69 578 ALA A C 1
ATOM 4425 O O . ALA A 1 578 ? -29.329 7.148 27.885 1.00 64.69 578 ALA A O 1
ATOM 4426 N N . PRO A 1 579 ? -30.135 7.257 29.984 1.00 65.12 579 PRO A N 1
ATOM 4427 C CA . PRO A 1 579 ? -29.006 8.018 30.516 1.00 65.12 579 PRO A CA 1
ATOM 4428 C C . PRO A 1 579 ? -27.733 7.163 30.624 1.00 65.12 579 PRO A C 1
ATOM 4430 O O . PRO A 1 579 ? -27.779 5.932 30.628 1.00 65.12 579 PRO A O 1
ATOM 4433 N N . LEU A 1 580 ? -26.582 7.831 30.749 1.00 63.97 580 LEU A N 1
ATOM 4434 C CA . LEU A 1 580 ? -25.280 7.179 30.899 1.00 63.97 580 LEU A CA 1
ATOM 4435 C C . LEU A 1 580 ? -25.186 6.455 32.248 1.00 63.97 580 LEU A C 1
ATOM 4437 O O . LEU A 1 580 ? -25.014 7.080 33.291 1.00 63.97 580 LEU A O 1
ATOM 4441 N N . THR A 1 581 ? -25.311 5.132 32.214 1.00 69.31 581 THR A N 1
ATOM 4442 C CA . THR A 1 581 ? -25.294 4.251 33.388 1.00 69.31 581 THR A CA 1
ATOM 4443 C C . THR A 1 581 ? -24.469 2.998 33.100 1.00 69.31 581 THR A C 1
ATOM 4445 O O . THR A 1 581 ? -24.215 2.657 31.944 1.00 69.31 581 THR A O 1
ATOM 4448 N N . ALA A 1 582 ? -24.013 2.323 34.156 1.00 84.25 582 ALA A N 1
ATOM 4449 C CA . ALA A 1 582 ? -23.380 1.017 34.028 1.00 84.25 582 ALA A CA 1
ATOM 4450 C C . ALA A 1 582 ? -24.447 -0.066 33.810 1.00 84.25 582 ALA A C 1
ATOM 4452 O O . ALA A 1 582 ? -25.475 -0.070 34.490 1.00 84.25 582 ALA A O 1
ATOM 4453 N N . VAL A 1 583 ? -24.185 -0.996 32.891 1.00 88.25 583 VAL A N 1
ATOM 4454 C CA . VAL A 1 583 ? -25.092 -2.110 32.570 1.00 88.25 583 VAL A CA 1
ATOM 4455 C C . VAL A 1 583 ? -24.361 -3.441 32.671 1.00 88.25 583 VAL A C 1
ATOM 4457 O O . VAL A 1 583 ? -23.204 -3.550 32.267 1.00 88.25 583 VAL A O 1
ATOM 4460 N N . ALA A 1 584 ? -25.028 -4.458 33.207 1.00 91.69 584 ALA A N 1
ATOM 4461 C CA . ALA A 1 584 ? -24.527 -5.825 33.261 1.00 91.69 584 ALA A CA 1
ATOM 4462 C C . ALA A 1 584 ? -25.157 -6.695 32.174 1.00 91.69 584 ALA A C 1
ATOM 4464 O O . ALA A 1 584 ? -26.291 -6.481 31.753 1.00 91.69 584 ALA A O 1
ATOM 4465 N N . THR A 1 585 ? -24.437 -7.737 31.779 1.00 92.94 585 THR A N 1
ATOM 4466 C CA . THR A 1 585 ? -24.900 -8.805 30.886 1.00 92.94 585 THR A CA 1
ATOM 4467 C C . THR A 1 585 ? -24.450 -10.155 31.445 1.00 92.94 585 THR A C 1
ATOM 4469 O O . THR A 1 585 ? -23.396 -10.231 32.078 1.00 92.94 585 THR A O 1
ATOM 4472 N N . PHE A 1 586 ? -25.253 -11.210 31.275 1.00 92.75 586 PHE A N 1
ATOM 4473 C CA . PHE A 1 586 ? -24.920 -12.550 31.776 1.00 92.75 586 PHE A CA 1
ATOM 4474 C C . PHE A 1 586 ? -24.221 -13.393 30.704 1.00 92.75 586 PHE A C 1
ATOM 4476 O O . PHE A 1 586 ? -24.815 -13.750 29.681 1.00 92.75 586 PHE A O 1
ATOM 4483 N N . ASP A 1 587 ? -22.964 -13.731 30.962 1.00 92.38 587 ASP A N 1
ATOM 4484 C CA . ASP A 1 587 ? -22.090 -14.459 30.057 1.00 92.38 587 ASP A CA 1
ATOM 4485 C C . ASP A 1 587 ? -22.101 -15.961 30.371 1.00 92.38 587 ASP A C 1
ATOM 4487 O O . ASP A 1 587 ? -21.388 -16.468 31.243 1.00 92.38 587 ASP A O 1
ATOM 4491 N N . ALA A 1 588 ? -22.925 -16.674 29.604 1.00 87.44 588 ALA A N 1
ATOM 4492 C CA . ALA A 1 588 ? -23.031 -18.130 29.613 1.00 87.44 588 ALA A CA 1
ATOM 4493 C C . ALA A 1 588 ? -21.922 -18.844 28.805 1.00 87.44 588 ALA A C 1
ATOM 4495 O O . ALA A 1 588 ? -21.918 -20.075 28.731 1.00 87.44 588 ALA A O 1
ATOM 4496 N N . THR A 1 589 ? -21.007 -18.101 28.172 1.00 87.75 589 THR A N 1
ATOM 4497 C CA . THR A 1 589 ? -19.865 -18.657 27.420 1.00 87.75 589 THR A CA 1
ATOM 4498 C C . THR A 1 589 ? -18.711 -18.998 28.360 1.00 87.75 589 THR A C 1
ATOM 4500 O O . THR A 1 589 ? -17.973 -19.960 28.122 1.00 87.75 589 THR A O 1
ATOM 4503 N N . ALA A 1 590 ? -18.568 -18.225 29.438 1.00 88.19 590 ALA A N 1
ATOM 4504 C CA . ALA A 1 590 ? -17.583 -18.435 30.487 1.00 88.19 590 ALA A CA 1
ATOM 4505 C C . ALA A 1 590 ? -17.779 -19.764 31.243 1.00 88.19 590 ALA A C 1
ATOM 4507 O O . ALA A 1 590 ? -18.867 -20.345 31.305 1.00 88.19 590 ALA A O 1
ATOM 4508 N N . ARG A 1 591 ? -16.686 -20.264 31.830 1.00 86.81 591 ARG A N 1
ATOM 4509 C CA . ARG A 1 591 ? -16.642 -21.501 32.622 1.00 86.81 591 ARG A CA 1
ATOM 4510 C C . ARG A 1 591 ? -15.805 -21.250 33.890 1.00 86.81 591 ARG A C 1
ATOM 4512 O O . ARG A 1 591 ? -14.583 -21.289 33.788 1.00 86.81 591 ARG A O 1
ATOM 4519 N N . PRO A 1 592 ? -16.421 -21.012 35.066 1.00 88.75 592 PRO A N 1
ATOM 4520 C CA . PRO A 1 592 ? -17.865 -20.900 35.320 1.00 88.75 592 PRO A CA 1
ATOM 4521 C C . PRO A 1 592 ? -18.507 -19.670 34.637 1.00 88.75 592 PRO A C 1
ATOM 4523 O O . PRO A 1 592 ? -17.782 -18.749 34.267 1.00 88.75 592 PRO A O 1
ATOM 4526 N N . PRO A 1 593 ? -19.846 -19.635 34.475 1.00 89.88 593 PRO A N 1
ATOM 4527 C CA . PRO A 1 593 ? -20.557 -18.459 33.968 1.00 89.88 593 PRO A CA 1
ATOM 4528 C C . PRO A 1 593 ? -20.314 -17.210 34.823 1.00 89.88 593 PRO A C 1
ATOM 4530 O O . PRO A 1 593 ? -20.125 -17.309 36.037 1.00 89.88 593 PRO A O 1
ATOM 4533 N N . GLN A 1 594 ? -20.357 -16.037 34.193 1.00 94.25 594 GLN A N 1
ATOM 4534 C CA . GLN A 1 594 ? -20.001 -14.756 34.815 1.00 94.25 594 GLN A CA 1
ATOM 4535 C C . GLN A 1 594 ? -20.948 -13.627 34.383 1.00 94.25 594 GLN A C 1
ATOM 4537 O O . GLN A 1 594 ? -21.837 -13.817 33.554 1.00 94.25 594 GLN A O 1
ATOM 4542 N N . TYR A 1 595 ? -20.745 -12.432 34.928 1.00 94.88 595 TYR A N 1
ATOM 4543 C CA . TYR A 1 595 ? -21.401 -11.203 34.494 1.00 94.88 595 TYR A CA 1
ATOM 4544 C C . TYR A 1 595 ? -20.361 -10.252 33.907 1.00 94.88 595 TYR A C 1
ATOM 4546 O O . TYR A 1 595 ? -19.343 -9.999 34.546 1.00 94.88 595 TYR A O 1
ATOM 4554 N N . ILE A 1 596 ? -20.622 -9.687 32.729 1.00 93.88 596 ILE A N 1
ATOM 4555 C CA . ILE A 1 596 ? -19.821 -8.580 32.196 1.00 93.88 596 ILE A CA 1
ATOM 4556 C C . ILE A 1 596 ? -20.551 -7.278 32.505 1.00 93.88 596 ILE A C 1
ATOM 4558 O O . ILE A 1 596 ? -21.651 -7.048 31.995 1.00 93.88 596 ILE A O 1
ATOM 4562 N N . VAL A 1 597 ? -19.940 -6.433 33.335 1.00 91.75 597 VAL A N 1
ATOM 4563 C CA . VAL A 1 597 ? -20.372 -5.048 33.548 1.00 91.75 597 VAL A CA 1
ATOM 4564 C C . VAL A 1 597 ? -19.662 -4.166 32.537 1.00 91.75 597 VAL A C 1
ATOM 4566 O O . VAL A 1 597 ? -18.446 -4.250 32.371 1.00 91.75 597 VAL A O 1
ATOM 4569 N N . GLN A 1 598 ? -20.421 -3.302 31.878 1.00 88.19 598 GLN A N 1
ATOM 4570 C CA . GLN A 1 598 ? -19.900 -2.287 30.984 1.00 88.19 598 GLN A CA 1
ATOM 4571 C C . GLN A 1 598 ? -20.134 -0.899 31.582 1.00 88.19 598 GLN A C 1
ATOM 4573 O O . GLN A 1 598 ? -21.274 -0.514 31.856 1.00 88.19 598 GLN A O 1
ATOM 4578 N N . HIS A 1 599 ? -19.054 -0.139 31.741 1.00 84.81 599 HIS A N 1
ATOM 4579 C CA . HIS A 1 599 ? -19.077 1.248 32.189 1.00 84.81 599 HIS A CA 1
ATOM 4580 C C . HIS A 1 599 ? -18.751 2.160 31.003 1.00 84.81 599 HIS A C 1
ATOM 4582 O O . HIS A 1 599 ? -17.686 2.021 30.401 1.00 84.81 599 HIS A O 1
ATOM 4588 N N . LEU A 1 600 ? -19.618 3.130 30.689 1.00 79.44 600 LEU A N 1
ATOM 4589 C CA . LEU A 1 600 ? -19.182 4.274 29.889 1.00 79.44 600 LEU A CA 1
ATOM 4590 C C . LEU A 1 600 ? -18.503 5.274 30.829 1.00 79.44 600 LEU A C 1
ATOM 4592 O O . LEU A 1 600 ? -19.174 6.013 31.549 1.00 79.44 600 LEU A O 1
ATOM 4596 N N . LYS A 1 601 ? -17.172 5.249 30.855 1.00 75.50 601 LYS A N 1
ATOM 4597 C CA . LYS A 1 601 ? -16.349 6.169 31.642 1.00 75.50 601 LYS A CA 1
ATOM 4598 C C . LYS A 1 601 ? -15.973 7.383 30.796 1.00 75.50 601 LYS A C 1
ATOM 4600 O O . LYS A 1 601 ? -15.843 7.300 29.578 1.00 75.50 601 LYS A O 1
ATOM 4605 N N . GLU A 1 602 ? -15.769 8.511 31.459 1.00 72.00 602 GLU A N 1
ATOM 4606 C CA . GLU A 1 602 ? -15.235 9.729 30.855 1.00 72.00 602 GLU A CA 1
ATOM 4607 C C . GLU A 1 602 ? -13.730 9.794 31.158 1.00 72.00 602 GLU A C 1
ATOM 4609 O O . GLU A 1 602 ? -13.340 9.897 32.321 1.00 72.00 602 GLU A O 1
ATOM 4614 N N . THR A 1 603 ? -12.874 9.694 30.139 1.00 67.44 603 THR A N 1
ATOM 4615 C CA . THR A 1 603 ? -11.447 10.030 30.264 1.00 67.44 603 THR A CA 1
ATOM 4616 C C . THR A 1 603 ? -11.196 11.438 29.752 1.00 67.44 603 THR A C 1
ATOM 4618 O O . THR A 1 603 ? -11.741 11.867 28.740 1.00 67.44 603 THR A O 1
ATOM 4621 N N . VAL A 1 604 ? -10.312 12.153 30.440 1.00 69.25 604 VAL A N 1
ATOM 4622 C CA . VAL A 1 604 ? -9.752 13.418 29.966 1.00 69.25 604 VAL A CA 1
ATOM 4623 C C . VAL A 1 604 ? -8.422 13.100 29.287 1.00 69.25 604 VAL A C 1
ATOM 4625 O O . VAL A 1 604 ? -7.527 12.553 29.937 1.00 69.25 604 VAL A O 1
ATOM 4628 N N . LYS A 1 605 ? -8.272 13.407 27.992 1.00 67.81 605 LYS A N 1
ATOM 4629 C CA . LYS A 1 605 ? -7.000 13.173 27.284 1.00 67.81 605 LYS A CA 1
ATOM 4630 C C . LYS A 1 605 ? -5.940 14.142 27.818 1.00 67.81 605 LYS A C 1
ATOM 4632 O O . LYS A 1 605 ? -5.963 15.325 27.502 1.00 67.81 605 LYS A O 1
ATOM 4637 N N . THR A 1 606 ? -5.009 13.661 28.643 1.00 75.25 606 THR A N 1
ATOM 4638 C CA . THR A 1 606 ? -3.967 14.529 29.212 1.00 75.25 606 THR A CA 1
ATOM 4639 C C . THR A 1 606 ? -2.940 14.938 28.146 1.00 75.25 606 THR A C 1
ATOM 4641 O O . THR A 1 606 ? -2.527 14.093 27.340 1.00 75.25 606 THR A O 1
ATOM 4644 N N . PRO A 1 607 ? -2.474 16.202 28.127 1.00 82.88 607 PRO A N 1
ATOM 4645 C CA . PRO A 1 607 ? -1.375 16.608 27.253 1.00 82.88 607 PRO A CA 1
ATOM 4646 C C . PRO A 1 607 ? -0.088 15.830 27.599 1.00 82.88 607 PRO A C 1
ATOM 4648 O O . PRO A 1 607 ? 0.070 15.379 28.739 1.00 82.88 607 PRO A O 1
ATOM 4651 N N . PRO A 1 608 ? 0.825 15.606 26.639 1.00 89.19 608 PRO A N 1
ATOM 4652 C CA . PRO A 1 608 ? 2.107 14.966 26.921 1.00 89.19 608 PRO A CA 1
ATOM 4653 C C . PRO A 1 608 ? 3.028 15.902 27.717 1.00 89.19 608 PRO A C 1
ATOM 4655 O O . PRO A 1 608 ? 3.049 17.109 27.483 1.00 89.19 608 PRO A O 1
ATOM 4658 N N . LYS A 1 609 ? 3.807 15.344 28.651 1.00 89.25 609 LYS A N 1
ATOM 4659 C CA . LYS A 1 609 ? 4.784 16.104 29.461 1.00 89.25 609 LYS A CA 1
ATOM 4660 C C . LYS A 1 609 ? 6.109 16.324 28.735 1.00 89.25 609 LYS A C 1
ATOM 4662 O O . LYS A 1 609 ? 6.760 17.346 28.931 1.00 89.25 609 LYS A O 1
ATOM 4667 N N . ARG A 1 610 ? 6.496 15.357 27.905 1.00 91.12 610 ARG A N 1
ATOM 4668 C CA . ARG A 1 610 ? 7.650 15.391 27.004 1.00 91.12 610 ARG A CA 1
ATOM 4669 C C . ARG A 1 610 ? 7.117 15.075 25.609 1.00 91.12 610 ARG A C 1
ATOM 4671 O O . ARG A 1 610 ? 6.403 14.089 25.454 1.00 91.12 610 ARG A O 1
ATOM 4678 N N . LEU A 1 611 ? 7.428 15.914 24.626 1.00 94.31 611 LEU A N 1
ATOM 4679 C CA . LEU A 1 611 ? 7.131 15.656 23.218 1.00 94.31 611 LEU A CA 1
ATOM 4680 C C . LEU A 1 611 ? 8.437 15.710 22.433 1.00 94.31 611 LEU A C 1
ATOM 4682 O O . LEU A 1 611 ? 9.206 16.663 22.567 1.00 94.31 611 LEU A O 1
ATOM 4686 N N . ILE A 1 612 ? 8.658 14.696 21.614 1.00 96.50 612 ILE A N 1
ATOM 4687 C CA . ILE A 1 612 ? 9.737 14.635 20.636 1.00 96.50 612 ILE A CA 1
ATOM 4688 C C . ILE A 1 612 ? 9.085 14.649 19.253 1.00 96.50 612 ILE A C 1
ATOM 4690 O O . ILE A 1 612 ? 8.046 14.023 19.061 1.00 96.50 612 ILE A O 1
ATOM 4694 N N . VAL A 1 613 ? 9.648 15.384 18.298 1.00 96.62 613 VAL A N 1
ATOM 4695 C CA . VAL A 1 613 ? 9.192 15.384 16.902 1.00 96.62 613 VAL A CA 1
ATOM 4696 C C . VAL A 1 613 ? 10.281 14.763 16.039 1.00 96.62 613 VAL A C 1
ATOM 4698 O O . VAL A 1 613 ? 11.426 15.204 16.104 1.00 96.62 613 VAL A O 1
ATOM 4701 N N . VAL A 1 614 ? 9.935 13.764 15.232 1.00 97.12 614 VAL A N 1
ATOM 4702 C CA . VAL A 1 614 ? 10.826 13.159 14.232 1.00 97.12 614 VAL A CA 1
ATOM 4703 C C . VAL A 1 614 ? 10.347 13.599 12.858 1.00 97.12 614 VAL A C 1
ATOM 4705 O O . VAL A 1 614 ? 9.208 13.316 12.496 1.00 97.12 614 VAL A O 1
ATOM 4708 N N . VAL A 1 615 ? 11.201 14.293 12.108 1.00 95.38 615 VAL A N 1
ATOM 4709 C CA . VAL A 1 615 ? 10.909 14.790 10.757 1.00 95.38 615 VAL A CA 1
ATOM 4710 C C . VAL A 1 615 ? 11.769 14.043 9.740 1.00 95.38 615 VAL A C 1
ATOM 4712 O O . VAL A 1 615 ? 12.999 14.125 9.772 1.00 95.38 615 VAL A O 1
ATOM 4715 N N . ASP A 1 616 ? 11.099 13.325 8.845 1.00 93.75 616 ASP A N 1
ATOM 4716 C CA . ASP A 1 616 ? 11.672 12.630 7.688 1.00 93.75 616 ASP A CA 1
ATOM 4717 C C . ASP A 1 616 ? 12.331 13.625 6.712 1.00 93.75 616 ASP A C 1
ATOM 4719 O O . ASP A 1 616 ? 11.798 14.705 6.447 1.00 93.75 616 ASP A O 1
ATOM 4723 N N . SER A 1 617 ? 13.499 13.261 6.181 1.00 92.81 617 SER A N 1
ATOM 4724 C CA . SER A 1 617 ? 14.308 14.068 5.256 1.00 92.81 617 SER A CA 1
ATOM 4725 C C . SER A 1 617 ? 14.314 13.525 3.817 1.00 92.81 617 SER A C 1
ATOM 4727 O O . SER A 1 617 ? 15.149 13.910 2.992 1.00 92.81 617 SER A O 1
ATOM 4729 N N . SER A 1 618 ? 13.376 12.637 3.485 1.00 91.88 618 SER A N 1
ATOM 4730 C CA . SER A 1 618 ? 13.193 12.099 2.134 1.00 91.88 618 SER A CA 1
ATOM 4731 C C . SER A 1 618 ? 12.723 13.158 1.125 1.00 91.88 618 SER A C 1
ATOM 4733 O O . SER A 1 618 ? 12.041 14.123 1.463 1.00 91.88 618 SER A O 1
ATOM 4735 N N . GLU A 1 619 ? 13.058 12.937 -0.147 1.00 89.88 619 GLU A N 1
ATOM 4736 C CA . GLU A 1 619 ? 12.718 13.736 -1.336 1.00 89.88 619 GLU A CA 1
ATOM 4737 C C . GLU A 1 619 ? 11.240 14.156 -1.383 1.00 89.88 619 GLU A C 1
ATOM 4739 O O . GLU A 1 619 ? 10.925 15.305 -1.688 1.00 89.88 619 GLU A O 1
ATOM 4744 N N . SER A 1 620 ? 10.354 13.210 -1.058 1.00 84.94 620 SER A N 1
ATOM 4745 C CA . SER A 1 620 ? 8.894 13.339 -0.988 1.00 84.94 620 SER A CA 1
ATOM 4746 C C . SER A 1 620 ? 8.425 14.442 -0.041 1.00 84.94 620 SER A C 1
ATOM 4748 O O . SER A 1 620 ? 7.431 15.108 -0.307 1.00 84.94 620 SER A O 1
ATOM 4750 N N . MET A 1 621 ? 9.159 14.696 1.042 1.00 89.12 621 MET A N 1
ATOM 4751 C CA . MET A 1 621 ? 8.762 15.662 2.069 1.00 89.12 621 MET A CA 1
ATOM 4752 C C . MET A 1 621 ? 9.087 17.117 1.699 1.00 89.12 621 MET A C 1
ATOM 4754 O O . MET A 1 621 ? 8.651 18.031 2.401 1.00 89.12 621 MET A O 1
ATOM 4758 N N . ARG A 1 622 ? 9.816 17.361 0.596 1.00 90.31 622 ARG A N 1
ATOM 4759 C CA . ARG A 1 622 ? 10.265 18.710 0.208 1.00 90.31 622 ARG A CA 1
ATOM 4760 C C . ARG A 1 622 ? 9.110 19.665 -0.077 1.00 90.31 622 ARG A C 1
ATOM 4762 O O . ARG A 1 622 ? 9.141 20.798 0.398 1.00 90.31 622 ARG A O 1
ATOM 4769 N N . ASP A 1 623 ? 8.103 19.223 -0.824 1.00 87.69 623 ASP A N 1
ATOM 4770 C CA . ASP A 1 623 ? 6.986 20.089 -1.231 1.00 87.69 623 ASP A CA 1
ATOM 4771 C C . ASP A 1 623 ? 6.116 20.494 -0.018 1.00 87.69 623 ASP A C 1
ATOM 4773 O O . ASP A 1 623 ? 5.500 21.560 -0.010 1.00 87.69 623 ASP A O 1
ATOM 4777 N N . HIS A 1 624 ? 6.184 19.711 1.065 1.00 87.81 624 HIS A N 1
ATOM 4778 C CA . HIS A 1 624 ? 5.484 19.918 2.340 1.00 87.81 624 HIS A CA 1
ATOM 4779 C C . HIS A 1 624 ? 6.287 20.759 3.354 1.00 87.81 624 HIS A C 1
ATOM 4781 O O . HIS A 1 624 ? 5.828 21.000 4.472 1.00 87.81 624 HIS A O 1
ATOM 4787 N N . LEU A 1 625 ? 7.472 21.265 2.975 1.00 89.75 625 LEU A N 1
ATOM 4788 C CA . LEU A 1 625 ? 8.362 22.103 3.801 1.00 89.75 625 LEU A CA 1
ATOM 4789 C C . LEU A 1 625 ? 7.629 23.261 4.505 1.00 89.75 625 LEU A C 1
ATOM 4791 O O . LEU A 1 625 ? 7.912 23.557 5.669 1.00 89.75 625 LEU A O 1
ATOM 4795 N N . ALA A 1 626 ? 6.702 23.925 3.810 1.00 88.06 626 ALA A N 1
ATOM 4796 C CA . ALA A 1 626 ? 5.950 25.057 4.352 1.00 88.06 626 ALA A CA 1
ATOM 4797 C C . ALA A 1 626 ? 4.978 24.641 5.471 1.00 88.06 626 ALA A C 1
ATOM 4799 O O . ALA A 1 626 ? 4.846 25.356 6.469 1.00 88.06 626 ALA A O 1
ATOM 4800 N N . GLU A 1 627 ? 4.346 23.474 5.332 1.00 86.75 627 GLU A N 1
ATOM 4801 C CA . GLU A 1 627 ? 3.426 22.901 6.319 1.00 86.75 627 GLU A CA 1
ATOM 4802 C C . GLU A 1 627 ? 4.218 22.444 7.548 1.00 86.75 627 GLU A C 1
ATOM 4804 O O . GLU A 1 627 ? 4.011 22.974 8.638 1.00 86.75 627 GLU A O 1
ATOM 4809 N N . ILE A 1 628 ? 5.277 21.646 7.358 1.00 90.38 628 ILE A N 1
ATOM 4810 C CA . ILE A 1 628 ? 6.206 21.226 8.427 1.00 90.38 628 ILE A CA 1
ATOM 4811 C C . ILE A 1 628 ? 6.699 22.431 9.255 1.00 90.38 628 ILE A C 1
ATOM 4813 O O . ILE A 1 628 ? 6.721 22.385 10.489 1.00 90.38 628 ILE A O 1
ATOM 4817 N N . HIS A 1 629 ? 7.059 23.548 8.610 1.00 90.94 629 HIS A N 1
ATOM 4818 C CA . HIS A 1 629 ? 7.438 24.781 9.315 1.00 90.94 629 HIS A CA 1
ATOM 4819 C C . HIS A 1 629 ? 6.273 25.444 10.059 1.00 90.94 629 HIS A C 1
ATOM 4821 O O . HIS A 1 629 ? 6.487 25.972 11.155 1.00 90.94 629 HIS A O 1
ATOM 4827 N N . SER A 1 630 ? 5.071 25.460 9.491 1.00 88.69 630 SER A N 1
ATOM 4828 C CA . SER A 1 630 ? 3.862 25.963 10.154 1.00 88.69 630 SER A CA 1
ATOM 4829 C C . SER A 1 630 ? 3.565 25.156 11.419 1.00 88.69 630 SER A C 1
ATOM 4831 O O . SER A 1 630 ? 3.453 25.707 12.516 1.00 88.69 630 SER A O 1
ATOM 4833 N N . ASP A 1 631 ? 3.553 23.835 11.304 1.00 87.62 631 ASP A N 1
ATOM 4834 C CA . ASP A 1 631 ? 3.053 22.938 12.341 1.00 87.62 631 ASP A CA 1
ATOM 4835 C C . ASP A 1 631 ? 4.045 22.740 13.486 1.00 87.62 631 ASP A C 1
ATOM 4837 O O . ASP A 1 631 ? 3.650 22.755 14.657 1.00 87.62 631 ASP A O 1
ATOM 4841 N N . LEU A 1 632 ? 5.350 22.743 13.191 1.00 90.88 632 LEU A N 1
ATOM 4842 C CA . LEU A 1 632 ? 6.384 22.912 14.215 1.00 90.88 632 LEU A CA 1
ATOM 4843 C C . LEU A 1 632 ? 6.193 24.216 15.012 1.00 90.88 632 LEU A C 1
ATOM 4845 O O . LEU A 1 632 ? 6.433 24.222 16.220 1.00 90.88 632 LEU A O 1
ATOM 4849 N N . ALA A 1 633 ? 5.733 25.312 14.389 1.00 89.38 633 ALA A N 1
ATOM 4850 C CA . ALA A 1 633 ? 5.452 26.559 15.109 1.00 89.38 633 ALA A CA 1
ATOM 4851 C C . ALA A 1 633 ? 4.191 26.453 15.987 1.00 89.38 633 ALA A C 1
ATOM 4853 O O . ALA A 1 633 ? 4.233 26.850 17.158 1.00 89.38 633 ALA A O 1
ATOM 4854 N N . LYS A 1 634 ? 3.104 25.856 15.475 1.00 88.50 634 LYS A N 1
ATOM 4855 C CA . LYS A 1 634 ? 1.873 25.597 16.247 1.00 88.50 634 LYS A CA 1
ATOM 4856 C C . LYS A 1 634 ? 2.172 24.768 17.498 1.00 88.50 634 LYS A C 1
ATOM 4858 O O . LYS A 1 634 ? 1.865 25.196 18.609 1.00 88.50 634 LYS A O 1
ATOM 4863 N N . VAL A 1 635 ? 2.862 23.635 17.340 1.00 88.06 635 VAL A N 1
ATOM 4864 C CA . VAL A 1 635 ? 3.280 22.768 18.456 1.00 88.06 635 VAL A CA 1
ATOM 4865 C C . VAL A 1 635 ? 4.196 23.519 19.433 1.00 88.06 635 VAL A C 1
ATOM 4867 O O . VAL A 1 635 ? 3.985 23.433 20.645 1.00 88.06 635 VAL A O 1
ATOM 4870 N N . SER A 1 636 ? 5.149 24.321 18.933 1.00 88.88 636 SER A N 1
ATOM 4871 C CA . SER A 1 636 ? 6.076 25.105 19.774 1.00 88.88 636 SER A CA 1
ATOM 4872 C C . SER A 1 636 ? 5.414 26.189 20.640 1.00 88.88 636 SER A C 1
ATOM 4874 O O . SER A 1 636 ? 6.040 26.724 21.554 1.00 88.88 636 SER A O 1
ATOM 4876 N N . THR A 1 637 ? 4.151 26.520 20.352 1.00 84.44 637 THR A N 1
ATOM 4877 C CA . THR A 1 637 ? 3.366 27.513 21.100 1.00 84.44 637 THR A CA 1
ATOM 4878 C C . THR A 1 637 ? 2.811 26.931 22.407 1.00 84.44 637 THR A C 1
ATOM 4880 O O . THR A 1 637 ? 2.603 27.672 23.365 1.00 84.44 637 THR A O 1
ATOM 4883 N N . PHE A 1 638 ? 2.599 25.609 22.473 1.00 81.25 638 PHE A N 1
ATOM 4884 C CA . PHE A 1 638 ? 2.055 24.922 23.655 1.00 81.25 638 PHE A CA 1
ATOM 4885 C C . PHE A 1 638 ? 3.094 24.058 24.385 1.00 81.25 638 PHE A C 1
ATOM 4887 O O . PHE A 1 638 ? 3.077 23.964 25.611 1.00 81.25 638 PHE A O 1
ATOM 4894 N N . LEU A 1 639 ? 4.021 23.444 23.646 1.00 86.31 639 LEU A N 1
ATOM 4895 C CA . LEU A 1 639 ? 5.090 22.594 24.174 1.00 86.31 639 LEU A CA 1
ATOM 4896 C C . LEU A 1 639 ? 6.448 23.088 23.673 1.00 86.31 639 LEU A C 1
ATOM 4898 O O . LEU A 1 639 ? 6.536 23.798 22.679 1.00 86.31 639 LEU A O 1
ATOM 4902 N N . LYS A 1 640 ? 7.534 22.675 24.328 1.00 90.88 640 LYS A N 1
ATOM 4903 C CA . LYS A 1 640 ? 8.907 22.908 23.849 1.00 90.88 640 LYS A CA 1
ATOM 4904 C C . LYS A 1 640 ? 9.510 21.574 23.404 1.00 90.88 640 LYS A C 1
ATOM 4906 O O . LYS A 1 640 ? 10.268 20.990 24.177 1.00 90.88 640 LYS A O 1
ATOM 4911 N N . PRO A 1 641 ? 9.120 21.038 22.232 1.00 93.19 641 PRO A N 1
ATOM 4912 C CA . PRO A 1 641 ? 9.591 19.732 21.813 1.00 93.19 641 PRO A CA 1
ATOM 4913 C C . PRO A 1 641 ? 11.076 19.756 21.453 1.00 93.19 641 PRO A C 1
ATOM 4915 O O . PRO A 1 641 ? 11.602 20.766 20.974 1.00 93.19 641 PRO A O 1
ATOM 4918 N N . LEU A 1 642 ? 11.716 18.603 21.630 1.00 94.69 642 LEU A N 1
ATOM 4919 C CA . LEU A 1 642 ? 12.958 18.286 20.935 1.00 94.69 642 LEU A CA 1
ATOM 4920 C C . LEU A 1 642 ? 12.605 17.835 19.517 1.00 94.69 642 LEU A C 1
ATOM 4922 O O . LEU A 1 642 ? 11.674 17.051 19.340 1.00 94.69 642 LEU A O 1
ATOM 4926 N N . VAL A 1 643 ? 13.323 18.330 18.515 1.00 95.81 643 VAL A N 1
ATOM 4927 C CA . VAL A 1 643 ? 13.107 17.970 17.110 1.00 95.81 643 VAL A CA 1
ATOM 4928 C C . VAL A 1 643 ? 14.327 17.225 16.592 1.00 95.81 643 VAL A C 1
ATOM 4930 O O . VAL A 1 643 ? 15.433 17.762 16.620 1.00 95.81 643 VAL A O 1
ATOM 4933 N N . TYR A 1 644 ? 14.114 16.018 16.087 1.00 95.38 644 TYR A N 1
ATOM 4934 C CA . TYR A 1 644 ? 15.061 15.302 15.249 1.00 95.38 644 TYR A CA 1
ATOM 4935 C C . TYR A 1 644 ? 14.687 15.516 13.784 1.00 95.38 644 TYR A C 1
ATOM 4937 O O . TYR A 1 644 ? 13.527 15.373 13.401 1.00 95.38 644 TYR A O 1
ATOM 4945 N N . PHE A 1 645 ? 15.682 15.828 12.961 1.00 93.56 645 PHE A N 1
ATOM 4946 C CA . PHE A 1 645 ? 15.586 15.746 11.507 1.00 93.56 645 PHE A CA 1
ATOM 4947 C C . PHE A 1 645 ? 16.466 14.578 11.070 1.00 93.56 645 PHE A C 1
ATOM 4949 O O . PHE A 1 645 ? 17.611 14.486 11.522 1.00 93.56 645 PHE A O 1
ATOM 4956 N N . VAL A 1 646 ? 15.925 13.659 10.273 1.00 91.31 646 VAL A N 1
ATOM 4957 C CA . VAL A 1 646 ? 16.612 12.399 9.953 1.00 91.31 646 VAL A CA 1
ATOM 4958 C C . VAL A 1 646 ? 17.893 12.694 9.152 1.00 91.31 646 VAL A C 1
ATOM 4960 O O . VAL A 1 646 ? 17.832 13.422 8.159 1.00 91.31 646 VAL A O 1
ATOM 4963 N N . PRO A 1 647 ? 19.076 12.210 9.572 1.00 84.88 647 PRO A N 1
ATOM 4964 C CA . PRO A 1 647 ? 20.331 12.575 8.926 1.00 84.88 647 PRO A CA 1
ATOM 4965 C C . PRO A 1 647 ? 20.571 11.755 7.653 1.00 84.88 647 PRO A C 1
ATOM 4967 O O . PRO A 1 647 ? 20.371 10.543 7.633 1.00 84.88 647 PRO A O 1
ATOM 4970 N N . GLU A 1 648 ? 21.090 12.396 6.603 1.00 78.69 648 GLU A N 1
ATOM 4971 C CA . GLU A 1 648 ? 21.561 11.675 5.418 1.00 78.69 648 GLU A CA 1
ATOM 4972 C C . GLU A 1 648 ? 22.837 10.883 5.755 1.00 78.69 648 GLU A C 1
ATOM 4974 O O . GLU A 1 648 ? 23.909 11.458 5.979 1.00 78.69 648 GLU A O 1
ATOM 4979 N N . ALA A 1 649 ? 22.738 9.552 5.755 1.00 67.62 649 ALA A N 1
ATOM 4980 C CA . ALA A 1 649 ? 23.883 8.671 5.964 1.00 67.62 649 ALA A CA 1
ATOM 4981 C C . ALA A 1 649 ? 24.947 8.896 4.870 1.00 67.62 649 ALA A C 1
ATOM 4983 O O . ALA A 1 649 ? 24.716 8.604 3.696 1.00 67.62 649 ALA A O 1
ATOM 4984 N N . THR A 1 650 ? 26.126 9.409 5.241 1.00 60.19 650 THR A N 1
ATOM 4985 C CA . THR A 1 650 ? 27.201 9.738 4.289 1.00 60.19 650 THR A CA 1
ATOM 4986 C C . THR A 1 650 ? 28.594 9.343 4.793 1.00 60.19 650 THR A C 1
ATOM 4988 O O . THR A 1 650 ? 29.072 9.799 5.830 1.00 60.19 650 THR A O 1
ATOM 4991 N N . GLY A 1 651 ? 29.285 8.520 3.996 1.00 53.12 651 GLY A N 1
ATOM 4992 C CA . GLY A 1 651 ? 30.696 8.160 4.178 1.00 53.12 651 GLY A CA 1
ATOM 4993 C C . GLY A 1 651 ? 31.018 7.279 5.393 1.00 53.12 651 GLY A C 1
ATOM 4994 O O . GLY A 1 651 ? 30.146 6.840 6.136 1.00 53.12 651 GLY A O 1
ATOM 4995 N N . ALA A 1 652 ? 32.317 7.059 5.622 1.00 42.00 652 ALA A N 1
ATOM 4996 C CA . ALA A 1 652 ? 32.855 6.198 6.686 1.00 42.00 652 ALA A CA 1
ATOM 4997 C C . ALA A 1 652 ? 32.648 6.727 8.129 1.00 42.00 652 ALA A C 1
ATOM 4999 O O . ALA A 1 652 ? 33.177 6.162 9.078 1.00 42.00 652 ALA A O 1
ATOM 5000 N N . ASN A 1 653 ? 31.888 7.813 8.297 1.00 42.31 653 ASN A N 1
ATOM 5001 C CA . ASN A 1 653 ? 31.424 8.343 9.580 1.00 42.31 653 ASN A CA 1
ATOM 5002 C C . ASN A 1 653 ? 29.887 8.212 9.696 1.00 42.31 653 ASN A C 1
ATOM 5004 O O . ASN A 1 653 ? 29.264 9.025 10.369 1.00 42.31 653 ASN A O 1
ATOM 5008 N N . ALA A 1 654 ? 29.256 7.220 9.052 1.00 50.59 654 ALA A N 1
ATOM 5009 C CA . ALA A 1 654 ? 27.804 7.008 9.127 1.00 50.59 654 ALA A CA 1
ATOM 5010 C C . ALA A 1 654 ? 27.296 6.851 10.579 1.00 50.59 654 ALA A C 1
ATOM 5012 O O . ALA A 1 654 ? 26.315 7.484 10.950 1.00 50.59 654 ALA A O 1
ATOM 5013 N N . GLU A 1 655 ? 28.039 6.137 11.435 1.00 45.03 655 GLU A N 1
ATOM 5014 C CA . GLU A 1 655 ? 27.806 6.031 12.894 1.00 45.03 655 GLU A CA 1
ATOM 5015 C C . GLU A 1 655 ? 27.921 7.376 13.648 1.00 45.03 655 GLU A C 1
ATOM 5017 O O . GLU A 1 655 ? 27.571 7.487 14.820 1.00 45.03 655 GLU A O 1
ATOM 5022 N N . ARG A 1 656 ? 28.446 8.411 12.986 1.00 39.94 656 ARG A N 1
ATOM 5023 C CA . ARG A 1 656 ? 28.664 9.772 13.496 1.00 39.94 656 ARG A CA 1
ATOM 5024 C C . ARG A 1 656 ? 27.900 10.835 12.705 1.00 39.94 656 ARG A C 1
ATOM 5026 O O . ARG A 1 656 ? 28.122 12.027 12.928 1.00 39.94 656 ARG A O 1
ATOM 5033 N N . ALA A 1 657 ? 26.963 10.438 11.842 1.00 52.78 657 ALA A N 1
ATOM 5034 C CA . ALA A 1 657 ? 25.897 11.313 11.366 1.00 52.78 657 ALA A CA 1
ATOM 5035 C C . ALA A 1 657 ? 24.923 11.550 12.535 1.00 52.78 657 ALA A C 1
ATOM 5037 O O . ALA A 1 657 ? 23.827 11.001 12.572 1.00 52.78 657 ALA A O 1
ATOM 5038 N N . ALA A 1 658 ? 25.407 12.273 13.552 1.00 58.72 658 ALA A N 1
ATOM 5039 C CA . ALA A 1 658 ? 24.893 12.211 14.912 1.00 58.72 658 ALA A CA 1
ATOM 5040 C C . ALA A 1 658 ? 23.400 12.541 14.961 1.00 58.72 658 ALA A C 1
ATOM 5042 O O . ALA A 1 658 ? 22.998 13.680 14.701 1.00 58.72 658 ALA A O 1
ATOM 5043 N N . ILE A 1 659 ? 22.606 11.533 15.322 1.00 74.81 659 ILE A N 1
ATOM 5044 C CA . ILE A 1 659 ? 21.190 11.682 15.622 1.00 74.81 659 ILE A CA 1
ATOM 5045 C C . ILE A 1 659 ? 21.112 12.695 16.771 1.00 74.81 659 ILE A C 1
ATOM 5047 O O . ILE A 1 659 ? 21.745 12.538 17.815 1.00 74.81 659 ILE A O 1
ATOM 5051 N N . ARG A 1 660 ? 20.483 13.843 16.502 1.00 82.56 660 ARG A N 1
ATOM 5052 C CA . ARG A 1 660 ? 20.621 15.031 17.346 1.00 82.56 660 ARG A CA 1
ATOM 5053 C C . ARG A 1 660 ? 19.289 15.723 17.560 1.00 82.56 660 ARG A C 1
ATOM 5055 O O . ARG A 1 660 ? 18.740 16.337 16.646 1.00 82.56 660 ARG A O 1
ATOM 5062 N N . ALA A 1 661 ? 18.865 15.732 18.817 1.00 86.88 661 ALA A N 1
ATOM 5063 C CA . ALA A 1 661 ? 17.808 16.598 19.300 1.00 86.88 661 ALA A CA 1
ATOM 5064 C C . ALA A 1 661 ? 18.188 18.082 19.122 1.00 86.88 661 ALA A C 1
ATOM 5066 O O . ALA A 1 661 ? 19.254 18.539 19.549 1.00 86.88 661 ALA A O 1
ATOM 5067 N N . MET A 1 662 ? 17.289 18.844 18.506 1.00 92.94 662 MET A N 1
ATOM 5068 C CA . MET A 1 662 ? 17.399 20.286 18.279 1.00 92.94 662 MET A CA 1
ATOM 5069 C C . MET A 1 662 ? 16.222 21.027 18.919 1.00 92.94 662 MET A C 1
ATOM 5071 O O . MET A 1 662 ? 15.139 20.467 19.092 1.00 92.94 662 MET A O 1
ATOM 5075 N N . SER A 1 663 ? 16.392 22.316 19.223 1.00 93.44 663 SER A N 1
ATOM 5076 C CA . SER A 1 663 ? 15.234 23.188 19.456 1.00 93.44 663 SER A CA 1
ATOM 5077 C C . SER A 1 663 ? 14.459 23.405 18.151 1.00 93.44 663 SER A C 1
ATOM 5079 O O . SER A 1 663 ? 15.037 23.359 17.066 1.00 93.44 663 SER A O 1
ATOM 5081 N N . VAL A 1 664 ? 13.172 23.755 18.233 1.00 92.25 664 VAL A N 1
ATOM 5082 C CA . VAL A 1 664 ? 12.374 24.126 17.043 1.00 92.25 664 VAL A CA 1
ATOM 5083 C C . VAL A 1 664 ? 13.037 25.255 16.235 1.00 92.25 664 VAL A C 1
ATOM 5085 O O . VAL A 1 664 ? 13.039 25.217 15.009 1.00 92.25 664 VAL A O 1
ATOM 5088 N N . SER A 1 665 ? 13.667 26.230 16.901 1.00 90.31 665 SER A N 1
ATOM 5089 C CA . SER A 1 665 ? 14.410 27.311 16.235 1.00 90.31 665 SER A CA 1
ATOM 5090 C C . SER A 1 665 ? 15.670 26.838 15.498 1.00 90.31 665 SER A C 1
ATOM 5092 O O . SER A 1 665 ? 15.981 27.377 14.441 1.00 90.31 665 SER A O 1
ATOM 5094 N N . GLN A 1 666 ? 16.374 25.826 16.014 1.00 92.12 666 GLN A N 1
ATOM 5095 C CA . GLN A 1 666 ? 17.518 25.202 15.342 1.00 92.12 666 GLN A CA 1
ATOM 5096 C C . GLN A 1 666 ? 17.058 24.314 14.182 1.00 92.12 666 GLN A C 1
ATOM 5098 O O . GLN A 1 666 ? 17.588 24.428 13.081 1.00 92.12 666 GLN A O 1
ATOM 5103 N N . ALA A 1 667 ? 16.026 23.493 14.394 1.00 90.38 667 ALA A N 1
ATOM 5104 C CA . ALA A 1 667 ? 15.460 22.632 13.361 1.00 90.38 667 ALA A CA 1
ATOM 5105 C C . ALA A 1 667 ? 14.979 23.444 12.150 1.00 90.38 667 ALA A C 1
ATOM 5107 O O . ALA A 1 667 ? 15.300 23.097 11.019 1.00 90.38 667 ALA A O 1
ATOM 5108 N N . LYS A 1 668 ? 14.322 24.592 12.365 1.00 91.38 668 LYS A N 1
ATOM 5109 C CA . LYS A 1 668 ? 13.927 25.508 11.281 1.00 91.38 668 LYS A CA 1
ATOM 5110 C C . LYS A 1 668 ? 15.090 26.114 10.483 1.00 91.38 668 LYS A C 1
ATOM 5112 O O . LYS A 1 668 ? 14.860 26.560 9.366 1.00 91.38 668 LYS A O 1
ATOM 5117 N N . ALA A 1 669 ? 16.310 26.137 11.020 1.00 90.50 669 ALA A N 1
ATOM 5118 C CA . ALA A 1 669 ? 17.499 26.568 10.281 1.00 90.50 669 ALA A CA 1
ATOM 5119 C C . ALA A 1 669 ? 18.149 25.431 9.463 1.00 90.50 669 ALA A C 1
ATOM 5121 O O . ALA A 1 669 ? 18.939 25.707 8.566 1.00 90.50 669 ALA A O 1
ATOM 5122 N N . VAL A 1 670 ? 17.821 24.167 9.765 1.00 89.62 670 VAL A N 1
ATOM 5123 C CA . VAL A 1 670 ? 18.343 22.969 9.079 1.00 89.62 670 VAL A CA 1
ATOM 5124 C C . VAL A 1 670 ? 17.351 22.449 8.033 1.00 89.62 670 VAL A C 1
ATOM 5126 O O . VAL A 1 670 ? 17.742 22.157 6.903 1.00 89.62 670 VAL A O 1
ATOM 5129 N N . ILE A 1 671 ? 16.063 22.378 8.387 1.00 91.19 671 ILE A N 1
ATOM 5130 C CA . ILE A 1 671 ? 14.969 21.901 7.530 1.00 91.19 671 ILE A CA 1
ATOM 5131 C C . ILE A 1 671 ? 14.719 22.936 6.425 1.00 91.19 671 ILE A C 1
ATOM 5133 O O . ILE A 1 671 ? 14.002 23.923 6.608 1.00 91.19 671 ILE A O 1
ATOM 5137 N N . THR A 1 672 ? 15.355 22.702 5.280 1.00 92.75 672 THR A N 1
ATOM 5138 C CA . THR A 1 672 ? 15.405 23.572 4.098 1.00 92.75 672 THR A CA 1
ATOM 5139 C C . THR A 1 672 ? 15.225 22.732 2.829 1.00 92.75 672 THR A C 1
ATOM 5141 O O . THR A 1 672 ? 15.410 21.518 2.863 1.00 92.75 672 THR A O 1
ATOM 5144 N N . SER A 1 673 ? 14.870 23.359 1.702 1.00 89.00 673 SER A N 1
ATOM 5145 C CA . SER A 1 673 ? 14.590 22.670 0.423 1.00 89.00 673 SER A CA 1
ATOM 5146 C C . SER A 1 673 ? 15.682 21.668 0.007 1.00 89.00 673 SER A C 1
ATOM 5148 O O . SER A 1 673 ? 15.379 20.546 -0.401 1.00 89.00 673 SER A O 1
ATOM 5150 N N . ASP A 1 674 ? 16.949 22.055 0.167 1.00 87.38 674 ASP A N 1
ATOM 5151 C CA . ASP A 1 674 ? 18.114 21.277 -0.280 1.00 87.38 674 ASP A CA 1
ATOM 5152 C C . ASP A 1 674 ? 18.556 20.207 0.739 1.00 87.38 674 ASP A C 1
ATOM 5154 O O . ASP A 1 674 ? 19.437 19.388 0.457 1.00 87.38 674 ASP A O 1
ATOM 5158 N N . ALA A 1 675 ? 17.951 20.207 1.932 1.00 87.88 675 ALA A N 1
ATOM 5159 C CA . ALA A 1 675 ? 18.184 19.206 2.967 1.00 87.88 675 ALA A CA 1
ATOM 5160 C C . ALA A 1 675 ? 17.376 17.917 2.729 1.00 87.88 675 ALA A C 1
ATOM 5162 O O . ALA A 1 675 ? 17.801 16.853 3.174 1.00 87.88 675 ALA A O 1
ATOM 5163 N N . PHE A 1 676 ? 16.256 17.997 2.000 1.00 90.75 676 PHE A N 1
ATOM 5164 C CA . PHE A 1 676 ? 15.483 16.828 1.576 1.00 90.75 676 PHE A CA 1
ATOM 5165 C C . PHE A 1 676 ? 16.149 16.150 0.377 1.00 90.75 676 PHE A C 1
ATOM 5167 O O . PHE A 1 676 ? 16.370 16.811 -0.643 1.00 90.75 676 PHE A O 1
ATOM 5174 N N . LYS A 1 677 ? 16.473 14.854 0.478 1.00 88.75 677 LYS A N 1
ATOM 5175 C CA . LYS A 1 677 ? 17.165 14.105 -0.590 1.00 88.75 677 LYS A CA 1
ATOM 5176 C C . LYS A 1 677 ? 16.844 12.614 -0.574 1.00 88.75 677 LYS A C 1
ATOM 5178 O O . LYS A 1 677 ? 17.101 11.947 0.426 1.00 88.75 677 LYS A O 1
ATOM 5183 N N . GLY A 1 678 ? 16.452 12.056 -1.718 1.00 88.38 678 GLY A N 1
ATOM 5184 C CA . GLY A 1 678 ? 16.314 10.603 -1.903 1.00 88.38 678 GLY A CA 1
ATOM 5185 C C . GLY A 1 678 ? 15.375 9.941 -0.888 1.00 88.38 678 GLY A C 1
ATOM 5186 O O . GLY A 1 678 ? 14.424 10.562 -0.435 1.00 88.38 678 GLY A O 1
ATOM 5187 N N . GLY A 1 679 ? 15.602 8.673 -0.552 1.00 89.38 679 GLY A N 1
ATOM 5188 C CA . GLY A 1 679 ? 14.823 7.962 0.471 1.00 89.38 679 GLY A CA 1
ATOM 5189 C C . GLY A 1 679 ? 15.645 7.766 1.734 1.00 89.38 679 GLY A C 1
ATOM 5190 O O . GLY A 1 679 ? 16.773 7.272 1.655 1.00 89.38 679 GLY A O 1
ATOM 5191 N N . GLN A 1 680 ? 15.096 8.158 2.877 1.00 90.50 680 GLN A N 1
ATOM 5192 C CA . GLN A 1 680 ? 15.801 8.177 4.157 1.00 90.50 680 GLN A CA 1
ATOM 5193 C C . GLN A 1 680 ? 15.202 7.152 5.116 1.00 90.50 680 GLN A C 1
ATOM 5195 O O . GLN A 1 680 ? 14.002 6.879 5.086 1.00 90.50 680 GLN A O 1
ATOM 5200 N N . ASP A 1 681 ? 16.061 6.545 5.931 1.00 89.19 681 ASP A N 1
ATOM 5201 C CA . ASP A 1 681 ? 15.666 5.504 6.873 1.00 89.19 681 ASP A CA 1
ATOM 5202 C C . ASP A 1 681 ? 15.320 6.127 8.226 1.00 89.19 681 ASP A C 1
ATOM 5204 O O . ASP A 1 681 ? 16.200 6.528 8.993 1.00 89.19 681 ASP A O 1
ATOM 5208 N N . ASN A 1 682 ? 14.026 6.218 8.524 1.00 92.62 682 ASN A N 1
ATOM 5209 C CA . ASN A 1 682 ? 13.564 6.790 9.784 1.00 92.62 682 ASN A CA 1
ATOM 5210 C C . ASN A 1 682 ? 13.801 5.843 10.978 1.00 92.62 682 ASN A C 1
ATOM 5212 O O . ASN A 1 682 ? 13.679 6.291 12.121 1.00 92.62 682 ASN A O 1
ATOM 5216 N N . LYS A 1 683 ? 14.123 4.555 10.758 1.00 91.06 683 LYS A N 1
ATOM 5217 C CA . LYS A 1 683 ? 14.142 3.520 11.808 1.00 91.06 683 LYS A CA 1
ATOM 5218 C C . LYS A 1 683 ? 15.069 3.853 12.988 1.00 91.06 683 LYS A C 1
ATOM 5220 O O . LYS A 1 683 ? 14.584 3.760 14.119 1.00 91.06 683 LYS A O 1
ATOM 5225 N N . PRO A 1 684 ? 16.339 4.276 12.805 1.00 90.25 684 PRO A N 1
ATOM 5226 C CA . PRO A 1 684 ? 17.230 4.543 13.937 1.00 90.25 684 PRO A CA 1
ATOM 5227 C C . PRO A 1 684 ? 16.767 5.751 14.759 1.00 90.25 684 PRO A C 1
ATOM 5229 O O . PRO A 1 684 ? 16.710 5.696 15.983 1.00 90.25 684 PRO A O 1
ATOM 5232 N N . VAL A 1 685 ? 16.355 6.824 14.077 1.00 92.75 685 VAL A N 1
ATOM 5233 C CA . VAL A 1 685 ? 15.934 8.085 14.706 1.00 92.75 685 VAL A CA 1
ATOM 5234 C C . VAL A 1 685 ? 14.604 7.932 15.443 1.00 92.75 685 VAL A C 1
ATOM 5236 O O . VAL A 1 685 ? 14.429 8.491 16.523 1.00 92.75 685 VAL A O 1
ATOM 5239 N N . LEU A 1 686 ? 13.668 7.157 14.889 1.00 94.56 686 LEU A N 1
ATOM 5240 C CA . LEU A 1 686 ? 12.402 6.854 15.551 1.00 94.56 686 LEU A CA 1
ATOM 5241 C C . LEU A 1 686 ? 12.602 5.964 16.786 1.00 94.56 686 LEU A C 1
ATOM 5243 O O . LEU A 1 686 ? 11.908 6.160 17.777 1.00 94.56 686 LEU A O 1
ATOM 5247 N N . THR A 1 687 ? 13.561 5.034 16.740 1.00 93.50 687 THR A N 1
ATOM 5248 C CA . THR A 1 687 ? 13.948 4.184 17.882 1.00 93.50 687 THR A CA 1
ATOM 5249 C C . THR A 1 687 ? 14.467 5.056 19.034 1.00 93.50 687 THR A C 1
ATOM 5251 O O . THR A 1 687 ? 13.849 5.070 20.097 1.00 93.50 687 THR A O 1
ATOM 5254 N N . GLU A 1 688 ? 15.484 5.897 18.791 1.00 93.25 688 GLU A N 1
ATOM 5255 C CA . GLU A 1 688 ? 16.013 6.832 19.804 1.00 93.25 688 GLU A CA 1
ATOM 5256 C C . GLU A 1 688 ? 14.923 7.779 20.341 1.00 93.25 688 GLU A C 1
ATOM 5258 O O . GLU A 1 688 ? 14.832 8.020 21.543 1.00 93.25 688 GLU A O 1
ATOM 5263 N N . ALA A 1 689 ? 14.047 8.292 19.470 1.00 95.44 689 ALA A N 1
ATOM 5264 C CA . ALA A 1 689 ? 12.955 9.172 19.879 1.00 95.44 689 ALA A CA 1
ATOM 5265 C C . ALA A 1 689 ? 11.903 8.476 20.763 1.00 95.44 689 ALA A C 1
ATOM 5267 O O . ALA A 1 689 ? 11.321 9.131 21.629 1.00 95.44 689 ALA A O 1
ATOM 5268 N N . LEU A 1 690 ? 11.639 7.181 20.561 1.00 95.62 690 LEU A N 1
ATOM 5269 C CA . LEU A 1 690 ? 10.720 6.401 21.396 1.00 95.62 690 LEU A CA 1
ATOM 5270 C C . LEU A 1 690 ? 11.330 6.125 22.776 1.00 95.62 690 LEU A C 1
ATOM 5272 O O . LEU A 1 690 ? 10.669 6.366 23.785 1.00 95.62 690 LEU A O 1
ATOM 5276 N N . GLU A 1 691 ? 12.594 5.714 22.836 1.00 94.81 691 GLU A N 1
ATOM 5277 C CA . GLU A 1 691 ? 13.308 5.434 24.091 1.00 94.81 691 GLU A CA 1
ATOM 5278 C C . GLU A 1 691 ? 13.519 6.723 24.910 1.00 94.81 691 GLU A C 1
ATOM 5280 O O . GLU A 1 691 ? 13.145 6.796 26.084 1.00 94.81 691 GLU A O 1
ATOM 5285 N N . LEU A 1 692 ? 13.950 7.816 24.267 1.00 94.12 692 LEU A N 1
ATOM 5286 C CA . LEU A 1 692 ? 14.048 9.137 24.902 1.00 94.12 692 LEU A CA 1
ATOM 5287 C C . LEU A 1 692 ? 12.670 9.715 25.288 1.00 94.12 692 LEU A C 1
ATOM 5289 O O . LEU A 1 692 ? 12.582 10.575 26.168 1.00 94.12 692 LEU A O 1
ATOM 5293 N N . ALA A 1 693 ? 11.564 9.274 24.683 1.00 94.75 693 ALA A N 1
ATOM 5294 C CA . ALA A 1 693 ? 10.229 9.602 25.186 1.00 94.75 693 ALA A CA 1
ATOM 5295 C C . ALA A 1 693 ? 9.857 8.759 26.420 1.00 94.75 693 ALA A C 1
ATOM 5297 O O . ALA A 1 693 ? 9.198 9.283 27.323 1.00 94.75 693 ALA A O 1
ATOM 5298 N N . ALA A 1 694 ? 10.293 7.497 26.478 1.00 94.19 694 ALA A N 1
ATOM 5299 C CA . ALA A 1 694 ? 9.981 6.538 27.536 1.00 94.19 694 ALA A CA 1
ATOM 5300 C C . ALA A 1 694 ? 10.681 6.827 28.876 1.00 94.19 694 ALA A C 1
ATOM 5302 O O . ALA A 1 694 ? 10.144 6.461 29.919 1.00 94.19 694 ALA A O 1
ATOM 5303 N N . GLU A 1 695 ? 11.801 7.561 28.890 1.00 93.31 695 GLU A N 1
ATOM 5304 C CA . GLU A 1 695 ? 12.425 8.070 30.130 1.00 93.31 695 GLU A CA 1
ATOM 5305 C C . GLU A 1 695 ? 11.457 8.846 31.051 1.00 93.31 695 GLU A C 1
ATOM 5307 O O . GLU A 1 695 ? 11.721 9.006 32.244 1.00 93.31 695 GLU A O 1
ATOM 5312 N N . ALA A 1 696 ? 10.382 9.429 30.503 1.00 87.50 696 ALA A N 1
A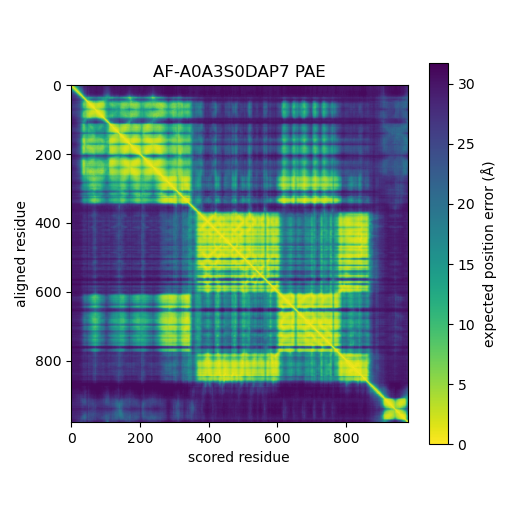TOM 5313 C CA . ALA A 1 696 ? 9.507 10.350 31.221 1.00 87.50 696 ALA A CA 1
ATOM 5314 C C . ALA A 1 696 ? 8.031 9.919 31.161 1.00 87.50 696 ALA A C 1
ATOM 5316 O O . ALA A 1 696 ? 7.486 9.701 30.076 1.00 87.50 696 ALA A O 1
ATOM 5317 N N . PRO A 1 697 ? 7.318 9.865 32.303 1.00 88.12 697 PRO A N 1
ATOM 5318 C CA . PRO A 1 697 ? 5.923 9.450 32.310 1.00 88.12 697 PRO A CA 1
ATOM 5319 C C . PRO A 1 697 ? 5.069 10.463 31.540 1.00 88.12 697 PRO A C 1
ATOM 5321 O O . PRO A 1 697 ? 5.172 11.672 31.759 1.00 88.12 697 PRO A O 1
ATOM 5324 N N . GLN A 1 698 ? 4.181 9.959 30.677 1.00 88.94 698 GLN A N 1
ATOM 5325 C CA . GLN A 1 698 ? 3.394 10.748 29.713 1.00 88.94 698 GLN A CA 1
ATOM 5326 C C . GLN A 1 698 ? 4.238 11.382 28.586 1.00 88.94 698 GLN A C 1
ATOM 5328 O O . GLN A 1 698 ? 3.859 12.434 28.056 1.00 88.94 698 GLN A O 1
ATOM 5333 N N . GLY A 1 699 ? 5.350 10.745 28.208 1.00 93.38 699 GLY A N 1
ATOM 5334 C CA . GLY A 1 699 ? 6.088 11.034 26.981 1.00 93.38 699 GLY A CA 1
ATOM 5335 C C . GLY A 1 699 ? 5.289 10.751 25.702 1.00 93.38 699 GLY A C 1
ATOM 5336 O O . GLY A 1 699 ? 4.316 9.985 25.690 1.00 93.38 699 GLY A O 1
ATOM 5337 N N . ALA A 1 700 ? 5.683 11.407 24.614 1.00 94.75 700 ALA A N 1
ATOM 5338 C CA . ALA A 1 700 ? 5.123 11.206 23.287 1.00 94.75 700 ALA A CA 1
ATOM 5339 C C . ALA A 1 700 ? 6.139 11.509 22.178 1.00 94.75 700 ALA A C 1
ATOM 5341 O O . ALA A 1 700 ? 7.005 12.373 22.336 1.00 94.75 700 ALA A O 1
ATOM 5342 N N . VAL A 1 701 ? 5.954 10.855 21.035 1.00 96.69 701 VAL A N 1
ATOM 5343 C CA . VAL A 1 701 ? 6.629 11.134 19.766 1.00 96.69 701 VAL A CA 1
ATOM 5344 C C . VAL A 1 701 ? 5.578 11.577 18.749 1.00 96.69 701 VAL A C 1
ATOM 5346 O O . VAL A 1 701 ? 4.528 10.950 18.644 1.00 96.69 701 VAL A O 1
ATOM 5349 N N . LEU A 1 702 ? 5.847 12.643 18.001 1.00 94.88 702 LEU A N 1
ATOM 5350 C CA . LEU A 1 702 ? 5.140 12.997 16.770 1.00 94.88 702 LEU A CA 1
ATOM 5351 C C . LEU A 1 702 ? 6.065 12.679 15.596 1.00 94.88 702 LEU A C 1
ATOM 5353 O O . LEU A 1 702 ? 7.102 13.321 15.437 1.00 94.88 702 LEU A O 1
ATOM 5357 N N . TRP A 1 703 ? 5.712 11.680 14.798 1.00 95.12 703 TRP A N 1
ATOM 5358 C CA . TRP A 1 703 ? 6.490 11.269 13.635 1.00 95.12 703 TRP A CA 1
ATOM 5359 C C . TRP A 1 703 ? 5.846 11.850 12.378 1.00 95.12 703 TRP A C 1
ATOM 5361 O O . TRP A 1 703 ? 4.704 11.522 12.075 1.00 95.12 703 TRP A O 1
ATOM 5371 N N . ILE A 1 704 ? 6.567 12.729 11.680 1.00 92.69 704 ILE A N 1
ATOM 5372 C CA . ILE A 1 704 ? 6.125 13.426 10.467 1.00 92.69 704 ILE A CA 1
ATOM 5373 C C . ILE A 1 704 ? 6.923 12.866 9.288 1.00 92.69 704 ILE A C 1
ATOM 5375 O O . ILE A 1 704 ? 8.138 13.082 9.219 1.00 92.69 704 ILE A O 1
ATOM 5379 N N . HIS A 1 705 ? 6.278 12.115 8.391 1.00 90.69 705 HIS A N 1
ATOM 5380 C CA . HIS A 1 705 ? 7.003 11.320 7.389 1.00 90.69 705 HIS A CA 1
ATOM 5381 C C . HIS A 1 705 ? 6.275 11.069 6.064 1.00 90.69 705 HIS A C 1
ATOM 5383 O O . HIS A 1 705 ? 5.082 11.337 5.909 1.00 90.69 705 HIS A O 1
ATOM 5389 N N . GLY A 1 706 ? 7.030 10.544 5.096 1.00 83.38 706 GLY A N 1
ATOM 5390 C CA . GLY A 1 706 ? 6.517 10.045 3.822 1.00 83.38 706 GLY A CA 1
ATOM 5391 C C . GLY A 1 706 ? 6.388 8.516 3.828 1.00 83.38 706 GLY A C 1
ATOM 5392 O O . GLY A 1 706 ? 6.270 7.903 4.897 1.00 83.38 706 GLY A O 1
ATOM 5393 N N . PRO A 1 707 ? 6.430 7.869 2.652 1.00 80.56 707 PRO A N 1
ATOM 5394 C CA . PRO A 1 707 ? 6.561 6.421 2.549 1.00 80.56 707 PRO A CA 1
ATOM 5395 C C . PRO A 1 707 ? 7.881 5.942 3.169 1.00 80.56 707 PRO A C 1
ATOM 5397 O O . PRO A 1 707 ? 8.934 6.530 2.939 1.00 80.56 707 PRO A O 1
ATOM 5400 N N . GLN A 1 708 ? 7.831 4.836 3.906 1.00 88.19 708 GLN A N 1
ATOM 5401 C CA . GLN A 1 708 ? 8.964 4.165 4.550 1.00 88.19 708 GLN A CA 1
ATOM 5402 C C . GLN A 1 708 ? 9.003 2.670 4.143 1.00 88.19 708 GLN A C 1
ATOM 5404 O O . GLN A 1 708 ? 8.753 1.783 4.964 1.00 88.19 708 GLN A O 1
ATOM 5409 N N . PRO A 1 709 ? 9.283 2.367 2.856 1.00 81.94 709 PRO A N 1
ATOM 5410 C CA . PRO A 1 709 ? 9.180 1.027 2.267 1.00 81.94 709 PRO A CA 1
ATOM 5411 C C . PRO A 1 709 ? 10.415 0.136 2.506 1.00 81.94 709 PRO A C 1
ATOM 5413 O O . PRO A 1 709 ? 10.558 -0.879 1.829 1.00 81.94 709 PRO A O 1
ATOM 5416 N N . LEU A 1 710 ? 11.349 0.547 3.373 1.00 85.06 710 LEU A N 1
ATOM 5417 C CA . LEU A 1 710 ? 12.638 -0.124 3.548 1.00 85.06 710 LEU A CA 1
ATOM 5418 C C . LEU A 1 710 ? 12.501 -1.445 4.298 1.00 85.06 710 LEU A C 1
ATOM 5420 O O . LEU A 1 710 ? 12.005 -1.479 5.424 1.00 85.06 710 LEU A O 1
ATOM 5424 N N . THR A 1 711 ? 13.006 -2.513 3.692 1.00 82.44 711 THR A N 1
ATOM 5425 C CA . THR A 1 711 ? 12.906 -3.882 4.206 1.00 82.44 711 THR A CA 1
ATOM 5426 C C . THR A 1 711 ? 13.577 -4.016 5.580 1.00 82.44 711 THR A C 1
ATOM 5428 O O . THR A 1 711 ? 14.765 -3.738 5.729 1.00 82.44 711 THR A O 1
ATOM 5431 N N . GLN A 1 712 ? 12.815 -4.446 6.591 1.00 82.38 712 GLN A N 1
ATOM 5432 C CA . GLN A 1 712 ? 13.277 -4.587 7.979 1.00 82.38 712 GLN A CA 1
ATOM 5433 C C . GLN A 1 712 ? 13.720 -6.030 8.282 1.00 82.38 712 GLN A C 1
ATOM 5435 O O . GLN A 1 712 ? 13.079 -6.982 7.831 1.00 82.38 712 GLN A O 1
ATOM 5440 N N . ASP A 1 713 ? 14.765 -6.217 9.097 1.00 76.69 713 ASP A N 1
ATOM 5441 C CA . ASP A 1 713 ? 15.138 -7.549 9.602 1.00 76.69 713 ASP A CA 1
ATOM 5442 C C . ASP A 1 713 ? 14.254 -7.954 10.790 1.00 76.69 713 ASP A C 1
ATOM 5444 O O . ASP A 1 713 ? 14.591 -7.771 11.959 1.00 76.69 713 ASP A O 1
ATOM 5448 N N . LEU A 1 714 ? 13.111 -8.556 10.468 1.00 73.62 714 LEU A N 1
ATOM 5449 C CA . LEU A 1 714 ? 12.164 -9.083 11.451 1.00 73.62 714 LEU A CA 1
ATOM 5450 C C . LEU A 1 714 ? 12.672 -10.346 12.181 1.00 73.62 714 LEU A C 1
ATOM 5452 O O . LEU A 1 714 ? 11.969 -10.849 13.056 1.00 73.62 714 LEU A O 1
ATOM 5456 N N . THR A 1 715 ? 13.840 -10.897 11.822 1.00 68.69 715 THR A N 1
ATOM 5457 C CA . THR A 1 715 ? 14.389 -12.115 12.455 1.00 68.69 715 THR A CA 1
ATOM 5458 C C . THR A 1 715 ? 15.292 -11.819 13.648 1.00 68.69 715 THR A C 1
ATOM 5460 O O . THR A 1 715 ? 15.357 -12.636 14.565 1.00 68.69 715 THR A O 1
ATOM 5463 N N . ASN A 1 716 ? 15.921 -10.640 13.673 1.00 65.56 716 ASN A N 1
ATOM 5464 C CA . ASN A 1 716 ? 16.805 -10.175 14.747 1.00 65.56 716 ASN A CA 1
ATOM 5465 C C . ASN A 1 716 ? 16.244 -8.931 15.466 1.00 65.56 716 ASN A C 1
ATOM 5467 O O . ASN A 1 716 ? 17.007 -8.088 15.935 1.00 65.56 716 ASN A O 1
ATOM 5471 N N . ALA A 1 717 ? 14.914 -8.801 15.538 1.00 72.25 717 ALA A N 1
ATOM 5472 C CA . ALA A 1 717 ? 14.238 -7.679 16.188 1.00 72.25 717 ALA A CA 1
ATOM 5473 C C . ALA A 1 717 ? 14.645 -7.560 17.672 1.00 72.25 717 ALA A C 1
ATOM 5475 O O . ALA A 1 717 ? 14.364 -8.447 18.482 1.00 72.25 717 ALA A O 1
ATOM 5476 N N . VAL A 1 718 ? 15.311 -6.456 18.021 1.00 80.31 718 VAL A N 1
ATOM 5477 C CA . VAL A 1 718 ? 15.747 -6.146 19.391 1.00 80.31 718 VAL A CA 1
ATOM 5478 C C . VAL A 1 718 ? 14.631 -5.372 20.102 1.00 80.31 718 VAL A C 1
ATOM 5480 O O . VAL A 1 718 ? 14.177 -4.370 19.553 1.00 80.31 718 VAL A O 1
ATOM 5483 N N . PRO A 1 719 ? 14.177 -5.792 21.299 1.00 83.44 719 PRO A N 1
ATOM 5484 C CA . PRO A 1 719 ? 13.178 -5.038 22.049 1.00 83.44 719 PRO A CA 1
ATOM 5485 C C . PRO A 1 719 ? 13.660 -3.635 22.441 1.00 83.44 719 PRO A C 1
ATOM 5487 O O . PRO A 1 719 ? 14.808 -3.474 22.852 1.00 83.44 719 PRO A O 1
ATOM 5490 N N . LEU A 1 720 ? 12.766 -2.649 22.349 1.00 87.88 720 LEU A N 1
ATOM 5491 C CA . LEU A 1 720 ? 13.024 -1.246 22.706 1.00 87.88 720 LEU A CA 1
ATOM 5492 C C . LEU A 1 720 ? 13.125 -1.056 24.230 1.00 87.88 720 LEU A C 1
ATOM 5494 O O . LEU A 1 720 ? 12.325 -1.637 24.974 1.00 87.88 720 LEU A O 1
ATOM 5498 N N . ASP A 1 721 ? 14.023 -0.186 24.705 1.00 90.12 721 ASP A N 1
ATOM 5499 C CA . ASP A 1 721 ? 14.168 0.129 26.141 1.00 90.12 721 ASP A CA 1
ATOM 5500 C C . ASP A 1 721 ? 13.107 1.141 26.622 1.00 90.12 721 ASP A C 1
ATOM 5502 O O . ASP A 1 721 ? 13.354 2.322 26.889 1.00 90.12 721 ASP A O 1
ATOM 5506 N N . LEU A 1 722 ? 11.856 0.679 26.679 1.00 88.62 722 LEU A N 1
ATOM 5507 C CA . LEU A 1 722 ? 10.696 1.501 27.021 1.00 88.62 722 LEU A CA 1
ATOM 5508 C C . LEU A 1 722 ? 10.401 1.464 28.528 1.00 88.62 722 LEU A C 1
ATOM 5510 O O . LEU A 1 722 ? 9.557 0.709 29.005 1.00 88.62 722 LEU A O 1
ATOM 5514 N N . VAL A 1 723 ? 11.053 2.344 29.292 1.00 88.62 723 VAL A N 1
ATOM 5515 C CA . VAL A 1 723 ? 10.846 2.470 30.752 1.00 88.62 723 VAL A CA 1
ATOM 5516 C C . VAL A 1 723 ? 9.399 2.859 31.124 1.00 88.62 723 VAL A C 1
ATOM 5518 O O . VAL A 1 723 ? 8.883 2.440 32.167 1.00 88.62 723 VAL A O 1
ATOM 5521 N N . HIS A 1 724 ? 8.710 3.637 30.282 1.00 87.88 724 HIS A N 1
ATOM 5522 C CA . HIS A 1 724 ? 7.314 4.053 30.467 1.00 87.88 724 HIS A CA 1
ATOM 5523 C C . HIS A 1 724 ? 6.506 4.016 29.154 1.00 87.88 724 HIS A C 1
ATOM 5525 O O . HIS A 1 724 ? 7.085 4.165 28.080 1.00 87.88 724 HIS A O 1
ATOM 5531 N N . PRO A 1 725 ? 5.158 3.908 29.212 1.00 86.81 725 PRO A N 1
ATOM 5532 C CA . PRO A 1 725 ? 4.304 3.996 28.027 1.00 86.81 725 PRO A CA 1
ATOM 5533 C C . PRO A 1 725 ? 4.442 5.329 27.278 1.00 86.81 725 PRO A C 1
ATOM 5535 O O . PRO A 1 725 ? 4.302 6.408 27.867 1.00 86.81 725 PRO A O 1
ATOM 5538 N N . VAL A 1 726 ? 4.630 5.241 25.961 1.00 92.19 726 VAL A N 1
ATOM 5539 C CA . VAL A 1 726 ? 4.814 6.373 25.039 1.00 92.19 726 VAL A CA 1
ATOM 5540 C C . VAL A 1 726 ? 3.608 6.483 24.113 1.00 92.19 726 VAL A C 1
ATOM 5542 O O . VAL A 1 726 ? 3.078 5.476 23.648 1.00 92.19 726 VAL A O 1
ATOM 5545 N N . ARG A 1 727 ? 3.170 7.705 23.793 1.00 91.50 727 ARG A N 1
ATOM 5546 C CA . ARG A 1 727 ? 2.211 7.934 22.696 1.00 91.50 727 ARG A CA 1
ATOM 5547 C C . ARG A 1 727 ? 2.942 8.228 21.393 1.00 91.50 727 ARG A C 1
ATOM 5549 O O . ARG A 1 727 ? 3.670 9.213 21.331 1.00 91.50 727 ARG A O 1
ATOM 5556 N N . LEU A 1 728 ? 2.720 7.417 20.363 1.00 92.56 728 LEU A N 1
ATOM 5557 C CA . LEU A 1 728 ? 3.238 7.659 19.015 1.00 92.56 728 LEU A CA 1
ATOM 5558 C C . LEU A 1 728 ? 2.129 8.277 18.161 1.00 92.56 728 LEU A C 1
ATOM 5560 O O . LEU A 1 728 ? 1.223 7.574 17.722 1.00 92.56 728 LEU A O 1
ATOM 5564 N N . TYR A 1 729 ? 2.197 9.585 17.935 1.00 90.38 729 TYR A N 1
ATOM 5565 C CA . TYR A 1 729 ? 1.382 10.261 16.933 1.00 90.38 729 TYR A CA 1
ATOM 5566 C C . TYR A 1 729 ? 2.028 10.027 15.561 1.00 90.38 729 TYR A C 1
ATOM 5568 O O . TYR A 1 729 ? 3.058 10.618 15.237 1.00 90.38 729 TYR A O 1
ATOM 5576 N N . ASP A 1 730 ? 1.445 9.107 14.804 1.00 86.25 730 ASP A N 1
ATOM 5577 C CA . ASP A 1 730 ? 1.840 8.713 13.452 1.00 86.25 730 ASP A CA 1
ATOM 5578 C C . ASP A 1 730 ? 1.190 9.676 12.452 1.00 86.25 730 ASP A C 1
ATOM 5580 O O . ASP A 1 730 ? -0.037 9.695 12.307 1.00 86.25 730 ASP A O 1
ATOM 5584 N N . TRP A 1 731 ? 2.009 10.515 11.816 1.00 86.19 731 TRP A N 1
ATOM 5585 C CA . TRP A 1 731 ? 1.578 11.491 10.826 1.00 86.19 731 TRP A CA 1
ATOM 5586 C C . TRP A 1 731 ? 2.360 11.335 9.521 1.00 86.19 731 TRP A C 1
ATOM 5588 O O . TRP A 1 731 ? 3.323 12.048 9.227 1.00 86.19 731 TRP A O 1
ATOM 5598 N N . GLN A 1 732 ? 1.871 10.431 8.681 1.00 80.81 732 GLN A N 1
ATOM 5599 C CA . GLN A 1 732 ? 2.199 10.473 7.266 1.00 80.81 732 GLN A CA 1
ATOM 5600 C C . GLN A 1 732 ? 1.583 11.707 6.589 1.00 80.81 732 GLN A C 1
ATOM 5602 O O . GLN A 1 732 ? 0.383 11.952 6.720 1.00 80.81 732 GLN A O 1
ATOM 5607 N N . ILE A 1 733 ? 2.391 12.414 5.794 1.00 76.44 733 ILE A N 1
ATOM 5608 C CA . ILE A 1 733 ? 1.920 13.435 4.847 1.00 76.44 733 ILE A CA 1
ATOM 5609 C C . ILE A 1 733 ? 1.752 12.819 3.446 1.00 76.44 733 ILE A C 1
ATOM 5611 O O . ILE A 1 733 ? 0.642 12.775 2.920 1.00 76.44 733 ILE A O 1
ATOM 5615 N N . GLU A 1 734 ? 2.820 12.265 2.856 1.00 66.12 734 GLU A N 1
ATOM 5616 C CA . GLU A 1 734 ? 2.764 11.617 1.531 1.00 66.12 734 GLU A CA 1
ATOM 5617 C C . GLU A 1 734 ? 2.467 10.120 1.624 1.00 66.12 734 GLU A C 1
ATOM 5619 O O . GLU A 1 734 ? 3.297 9.369 2.131 1.00 66.12 734 GLU A O 1
ATOM 5624 N N . SER A 1 735 ? 1.318 9.688 1.094 1.00 61.00 735 SER A N 1
ATOM 5625 C CA . SER A 1 735 ? 0.774 8.324 1.172 1.00 61.00 735 SER A CA 1
ATOM 5626 C C . SER A 1 735 ? 1.594 7.237 0.435 1.00 61.00 735 SER A C 1
ATOM 5628 O O . SER A 1 735 ? 1.785 7.319 -0.776 1.00 61.00 735 SER A O 1
ATOM 5630 N N . GLY A 1 736 ? 2.018 6.181 1.147 1.00 57.25 736 GLY A N 1
ATOM 5631 C CA . GLY A 1 736 ? 2.778 5.020 0.631 1.00 57.25 736 GLY A CA 1
ATOM 5632 C C . GLY A 1 736 ? 3.433 4.178 1.748 1.00 57.25 736 GLY A C 1
ATOM 5633 O O . GLY A 1 736 ? 3.505 4.657 2.873 1.00 57.25 736 GLY A O 1
ATOM 5634 N N . ALA A 1 737 ? 3.834 2.924 1.466 1.00 64.00 737 ALA A N 1
ATOM 5635 C CA . ALA A 1 737 ? 4.178 1.813 2.400 1.00 64.00 737 ALA A CA 1
ATOM 5636 C C . ALA A 1 737 ? 4.969 2.129 3.697 1.00 64.00 737 ALA A C 1
ATOM 5638 O O . ALA A 1 737 ? 5.783 3.042 3.709 1.00 64.00 737 ALA A O 1
ATOM 5639 N N . ASN A 1 738 ? 4.805 1.317 4.758 1.00 77.06 738 ASN A N 1
ATOM 5640 C CA . ASN A 1 738 ? 5.576 1.410 6.014 1.00 77.06 738 ASN A CA 1
ATOM 5641 C C . ASN A 1 738 ? 5.930 0.031 6.572 1.00 77.06 738 ASN A C 1
ATOM 5643 O O . ASN A 1 738 ? 5.083 -0.630 7.174 1.00 77.06 738 ASN A O 1
ATOM 5647 N N . GLU A 1 739 ? 7.189 -0.363 6.432 1.00 78.75 739 GLU A N 1
ATOM 5648 C CA . GLU A 1 739 ? 7.686 -1.618 7.004 1.00 78.75 739 GLU A CA 1
ATOM 5649 C C . GLU A 1 739 ? 8.176 -1.425 8.459 1.00 78.75 739 GLU A C 1
ATOM 5651 O O . GLU A 1 739 ? 8.116 -2.349 9.272 1.00 78.75 739 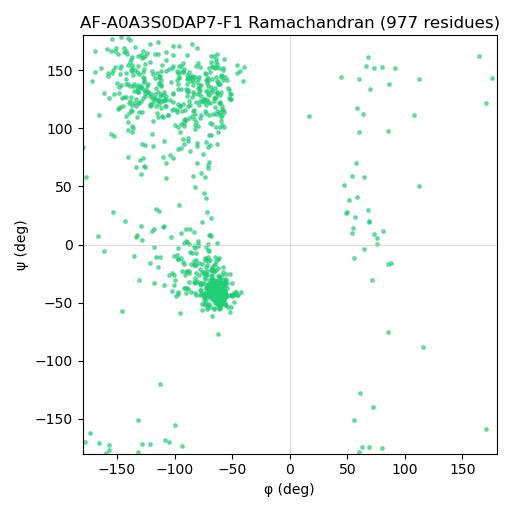GLU A O 1
ATOM 5656 N N . ILE A 1 740 ? 8.576 -0.201 8.842 1.00 85.25 740 ILE A N 1
ATOM 5657 C CA . ILE A 1 740 ? 9.019 0.152 10.209 1.00 85.25 740 ILE A CA 1
ATOM 5658 C C . ILE A 1 740 ? 7.905 -0.107 11.234 1.00 85.25 740 ILE A C 1
ATOM 5660 O O . ILE A 1 740 ? 8.166 -0.634 12.314 1.00 85.25 740 ILE A O 1
ATOM 5664 N N . LEU A 1 741 ? 6.649 0.201 10.898 1.00 81.25 741 LEU A N 1
ATOM 5665 C CA . LEU A 1 741 ? 5.499 -0.082 11.767 1.00 81.25 741 LEU A CA 1
ATOM 5666 C C . LEU A 1 741 ? 5.286 -1.582 12.029 1.00 81.25 741 LEU A C 1
ATOM 5668 O O . LEU A 1 741 ? 4.746 -1.935 13.079 1.00 81.25 741 LEU A O 1
ATOM 5672 N N . GLN A 1 742 ? 5.709 -2.463 11.115 1.00 70.25 742 GLN A N 1
ATOM 5673 C CA . GLN A 1 742 ? 5.689 -3.905 11.358 1.00 70.25 742 GLN A CA 1
ATOM 5674 C C . GLN A 1 742 ? 6.814 -4.310 12.318 1.00 70.25 742 GLN A C 1
ATOM 5676 O O . GLN A 1 742 ? 6.542 -5.048 13.265 1.00 70.25 742 GLN A O 1
ATOM 5681 N N . ALA A 1 743 ? 8.032 -3.787 12.137 1.00 76.38 743 ALA A N 1
ATOM 5682 C CA . ALA A 1 743 ? 9.154 -4.034 13.047 1.00 76.38 743 ALA A CA 1
ATOM 5683 C C . ALA A 1 743 ? 8.841 -3.580 14.485 1.00 76.38 743 ALA A C 1
ATOM 5685 O O . ALA A 1 743 ? 8.903 -4.393 15.406 1.00 76.38 743 ALA A O 1
ATOM 5686 N N . LEU A 1 744 ? 8.354 -2.346 14.669 1.00 82.56 744 LEU A N 1
ATOM 5687 C CA . LEU A 1 744 ? 7.945 -1.820 15.982 1.00 82.56 744 LEU A CA 1
ATOM 5688 C C . LEU A 1 744 ? 6.905 -2.708 16.692 1.00 82.56 744 LEU A C 1
ATOM 5690 O O . LEU A 1 744 ? 6.895 -2.782 17.916 1.00 82.56 744 LEU A O 1
ATOM 5694 N N . SER A 1 745 ? 6.041 -3.414 15.949 1.00 72.44 745 SER A N 1
ATOM 5695 C CA . SER A 1 745 ? 5.041 -4.323 16.537 1.00 72.44 745 SER A CA 1
ATOM 5696 C C . SER A 1 745 ? 5.612 -5.643 17.082 1.00 72.44 745 SER A C 1
ATOM 5698 O O . SER A 1 745 ? 4.898 -6.365 17.779 1.00 72.44 745 SER A O 1
ATOM 5700 N N . LEU A 1 746 ? 6.876 -5.952 16.771 1.00 71.81 746 LEU A N 1
ATOM 5701 C CA . LEU A 1 746 ? 7.647 -7.072 17.324 1.00 71.81 746 LEU A CA 1
ATOM 5702 C C . LEU A 1 746 ? 8.616 -6.604 18.425 1.00 71.81 746 LEU A C 1
ATOM 5704 O O . LEU A 1 746 ? 8.836 -7.322 19.396 1.00 71.81 746 LEU A O 1
ATOM 5708 N N . GLU A 1 747 ? 9.174 -5.401 18.274 1.00 81.88 747 GLU A N 1
ATOM 5709 C CA . GLU A 1 747 ? 10.138 -4.790 19.202 1.00 81.88 747 GLU A CA 1
ATOM 5710 C C . GLU A 1 747 ? 9.497 -4.177 20.462 1.00 81.88 747 GLU A C 1
ATOM 5712 O O . GLU A 1 747 ? 10.190 -3.925 21.446 1.00 81.88 747 GLU A O 1
ATOM 5717 N N . ASP A 1 748 ? 8.179 -3.956 20.469 1.00 78.75 748 ASP A N 1
ATOM 5718 C CA . ASP A 1 748 ? 7.400 -3.574 21.655 1.00 78.75 748 ASP A CA 1
ATOM 5719 C C . ASP A 1 748 ? 6.522 -4.749 22.149 1.00 78.75 748 ASP A C 1
ATOM 5721 O O . ASP A 1 748 ? 5.290 -4.721 22.022 1.00 78.75 748 ASP A O 1
ATOM 5725 N N . PRO A 1 749 ? 7.119 -5.818 22.721 1.00 65.31 749 PRO A N 1
ATOM 5726 C CA . PRO A 1 749 ? 6.366 -6.979 23.198 1.00 65.31 749 PRO A CA 1
ATOM 5727 C C . PRO A 1 749 ? 5.445 -6.640 24.382 1.00 65.31 749 PRO A C 1
ATOM 5729 O O . PRO A 1 749 ? 4.446 -7.325 24.594 1.00 65.31 749 PRO A O 1
ATOM 5732 N N . LEU A 1 750 ? 5.755 -5.575 25.131 1.00 67.56 750 LEU A N 1
ATOM 5733 C CA . LEU A 1 750 ? 4.980 -5.096 26.282 1.00 67.56 750 LEU A CA 1
ATOM 5734 C C . LEU A 1 750 ? 3.846 -4.127 25.894 1.00 67.56 750 LEU A C 1
ATOM 5736 O O . LEU A 1 750 ? 3.023 -3.780 26.743 1.00 67.56 750 LEU A O 1
ATOM 5740 N N . ARG A 1 751 ? 3.763 -3.718 24.619 1.00 70.00 751 ARG A N 1
ATOM 5741 C CA . ARG A 1 751 ? 2.731 -2.821 24.059 1.00 70.00 751 ARG A CA 1
ATOM 5742 C C . ARG A 1 751 ? 2.664 -1.459 24.751 1.00 70.00 751 ARG A C 1
ATOM 5744 O O . ARG A 1 751 ? 1.586 -0.916 25.012 1.00 70.00 751 ARG A O 1
ATOM 5751 N N . LEU A 1 752 ? 3.832 -0.911 25.056 1.00 76.69 752 LEU A N 1
ATOM 5752 C CA . LEU A 1 752 ? 4.011 0.384 25.700 1.00 76.69 752 LEU A CA 1
ATOM 5753 C C . LEU A 1 752 ? 3.817 1.550 24.708 1.00 76.69 752 LEU A C 1
ATOM 5755 O O . LEU A 1 752 ? 3.457 2.655 25.131 1.00 76.69 752 LEU A O 1
ATOM 5759 N N . ILE A 1 753 ? 3.955 1.311 23.399 1.00 84.06 753 ILE A N 1
ATOM 5760 C CA . ILE A 1 753 ? 3.693 2.275 22.323 1.00 84.06 753 ILE A CA 1
ATOM 5761 C C . ILE A 1 753 ? 2.192 2.346 22.015 1.00 84.06 753 ILE A C 1
ATOM 5763 O O . ILE A 1 753 ? 1.598 1.521 21.318 1.00 84.06 753 ILE A O 1
ATOM 5767 N N . ASN A 1 754 ? 1.573 3.429 22.467 1.00 80.94 754 ASN A N 1
ATOM 5768 C CA . ASN A 1 754 ? 0.192 3.774 22.167 1.00 80.94 754 ASN A CA 1
ATOM 5769 C C . ASN A 1 754 ? 0.148 4.608 20.875 1.00 80.94 754 ASN A C 1
ATOM 5771 O O . ASN A 1 754 ? 0.255 5.836 20.916 1.00 80.94 754 ASN A O 1
ATOM 5775 N N . ARG A 1 755 ? 0.034 3.936 19.722 1.00 82.12 755 ARG A N 1
ATOM 5776 C CA . ARG A 1 755 ? -0.033 4.577 18.395 1.00 82.12 755 ARG A CA 1
ATOM 5777 C C . ARG A 1 755 ? -1.400 5.227 18.134 1.00 82.12 755 ARG A C 1
ATOM 5779 O O . ARG A 1 755 ? -2.429 4.556 18.158 1.00 82.12 755 ARG A O 1
ATOM 5786 N N . GLU A 1 756 ? -1.393 6.515 17.809 1.00 77.56 756 GLU A N 1
ATOM 5787 C CA . GLU A 1 756 ? -2.526 7.282 17.283 1.00 77.56 756 GLU A CA 1
ATOM 5788 C C . GLU A 1 756 ? -2.177 7.765 15.863 1.00 77.56 756 GLU A C 1
ATOM 5790 O O . GLU A 1 756 ? -1.217 8.508 15.692 1.00 77.56 756 GLU A O 1
ATOM 5795 N N . VAL A 1 757 ? -2.945 7.362 14.846 1.00 70.38 757 VAL A N 1
ATOM 5796 C CA . VAL A 1 757 ? -2.757 7.825 13.454 1.00 70.38 757 VAL A CA 1
ATOM 5797 C C . VAL A 1 757 ? -3.467 9.166 13.250 1.00 70.38 757 VAL A C 1
ATOM 5799 O O . VAL A 1 757 ? -4.604 9.318 13.703 1.00 70.38 757 VAL A O 1
ATOM 5802 N N . LEU A 1 758 ? -2.829 10.114 12.560 1.00 69.62 758 LEU A N 1
ATOM 5803 C CA . LEU A 1 758 ? -3.399 11.406 12.152 1.00 69.62 758 LEU A CA 1
ATOM 5804 C C . LEU A 1 758 ? -3.818 11.404 10.670 1.00 69.62 758 LEU A C 1
ATOM 5806 O O . LEU A 1 758 ? -3.422 10.535 9.897 1.00 69.62 758 LEU A O 1
ATOM 5810 N N . GLY A 1 759 ? -4.647 12.372 10.263 1.00 57.88 759 GLY A N 1
ATOM 5811 C CA . GLY A 1 759 ? -4.992 12.649 8.854 1.00 57.88 759 GLY A CA 1
ATOM 5812 C C . GLY A 1 759 ? -5.902 11.637 8.128 1.00 57.88 759 GLY A C 1
ATOM 5813 O O . GLY A 1 759 ? -6.688 12.032 7.264 1.00 57.88 759 GLY A O 1
ATOM 5814 N N . ALA A 1 760 ? -5.866 10.349 8.476 1.00 40.62 760 ALA A N 1
ATOM 5815 C CA . ALA A 1 760 ? -6.563 9.304 7.725 1.00 40.62 760 ALA A CA 1
ATOM 5816 C C . ALA A 1 760 ? -8.108 9.421 7.782 1.00 40.62 760 ALA A C 1
ATOM 5818 O O . ALA A 1 760 ? -8.758 9.171 8.797 1.00 40.62 760 ALA A O 1
ATOM 5819 N N . ALA A 1 761 ? -8.713 9.728 6.631 1.00 34.03 761 ALA A N 1
ATOM 5820 C CA . ALA A 1 761 ? -10.145 9.616 6.335 1.00 34.03 761 ALA A CA 1
ATOM 5821 C C . ALA A 1 761 ? -11.138 10.391 7.239 1.00 34.03 761 ALA A C 1
ATOM 5823 O O . ALA A 1 761 ? -12.031 9.803 7.850 1.00 34.03 761 ALA A O 1
ATOM 5824 N N . SER A 1 762 ? -11.147 11.726 7.141 1.00 32.38 762 SER A N 1
ATOM 5825 C CA . SER A 1 762 ? -12.327 12.610 7.361 1.00 32.38 762 SER A CA 1
ATOM 5826 C C . SER A 1 762 ? -12.975 12.690 8.758 1.00 32.38 762 SER A C 1
ATOM 5828 O O . SER A 1 762 ? -13.883 13.497 8.950 1.00 32.38 762 SER A O 1
ATOM 5830 N N . SER A 1 763 ? -12.527 11.903 9.736 1.00 34.94 763 SER A N 1
ATOM 5831 C CA . SER A 1 763 ? -13.017 11.948 11.126 1.00 34.94 763 SER A CA 1
ATOM 5832 C C . SER A 1 763 ? -11.912 11.710 12.165 1.00 34.94 763 SER A C 1
ATOM 5834 O O . SER A 1 763 ? -12.195 11.317 13.295 1.00 34.94 763 SER A O 1
ATOM 5836 N N . ILE A 1 764 ? -10.655 11.904 11.767 1.00 37.88 764 ILE A N 1
ATOM 5837 C CA . ILE A 1 764 ? -9.458 11.808 12.608 1.00 37.88 764 ILE A CA 1
ATOM 5838 C C . ILE A 1 764 ? -8.849 13.214 12.733 1.00 37.88 764 ILE A C 1
ATOM 5840 O O . ILE A 1 764 ? -8.932 13.979 11.769 1.00 37.88 764 ILE A O 1
ATOM 5844 N N . PRO A 1 765 ? -8.266 13.585 13.891 1.00 46.56 765 PRO A N 1
ATOM 5845 C CA . PRO A 1 765 ? -7.587 14.862 14.057 1.00 46.56 765 PRO A CA 1
ATOM 5846 C C . PRO A 1 765 ? -6.532 15.155 12.982 1.00 46.56 765 PRO A C 1
ATOM 5848 O O . PRO A 1 765 ? -5.578 14.403 12.787 1.00 46.56 765 PRO A O 1
ATOM 5851 N N . ASP A 1 766 ? -6.701 16.310 12.349 1.00 69.25 766 ASP A N 1
ATOM 5852 C CA . ASP A 1 766 ? -5.615 17.126 11.809 1.00 69.25 766 ASP A CA 1
ATOM 5853 C C . ASP A 1 766 ? -4.695 17.613 12.955 1.00 69.25 766 ASP A C 1
ATOM 5855 O O . ASP A 1 766 ? -5.092 17.589 14.129 1.00 69.25 766 ASP A O 1
ATOM 5859 N N . ILE A 1 767 ? -3.489 18.093 12.651 1.00 78.56 767 ILE A N 1
ATOM 5860 C CA . ILE A 1 767 ? -2.531 18.596 13.648 1.00 78.56 767 ILE A CA 1
ATOM 5861 C C . ILE A 1 767 ? -3.125 19.734 14.498 1.00 78.56 767 ILE A C 1
ATOM 5863 O O . ILE A 1 767 ? -2.928 19.759 15.715 1.00 78.56 767 ILE A O 1
ATOM 5867 N N . ASP A 1 768 ? -3.973 20.592 13.917 1.00 78.44 768 ASP A N 1
ATOM 5868 C CA . ASP A 1 768 ? -4.717 21.616 14.662 1.00 78.44 768 ASP A CA 1
ATOM 5869 C C . ASP A 1 768 ? -5.690 21.004 15.675 1.00 78.44 768 ASP A C 1
ATOM 5871 O O . ASP A 1 768 ? -5.946 21.577 16.735 1.00 78.44 768 ASP A O 1
ATOM 5875 N N . ALA A 1 769 ? -6.306 19.867 15.351 1.00 76.19 769 ALA A N 1
ATOM 5876 C CA . ALA A 1 769 ? -7.204 19.155 16.257 1.00 76.19 769 ALA A CA 1
ATOM 5877 C C . ALA A 1 769 ? -6.423 18.371 17.330 1.00 76.19 769 ALA A C 1
ATOM 5879 O O . ALA A 1 769 ? -6.856 18.333 18.483 1.00 76.19 769 ALA A O 1
ATOM 5880 N N . LEU A 1 770 ? -5.235 17.843 17.009 1.00 81.56 770 LEU A N 1
ATOM 5881 C CA . LEU A 1 770 ? -4.331 17.262 18.004 1.00 81.56 770 LEU A CA 1
ATOM 5882 C C . LEU A 1 770 ? -3.876 18.322 19.022 1.00 81.56 770 LEU A C 1
ATOM 5884 O O . LEU A 1 770 ? -4.043 18.110 20.225 1.00 81.56 770 LEU A O 1
ATOM 5888 N N . VAL A 1 771 ? -3.400 19.483 18.561 1.00 83.56 771 VAL A N 1
ATOM 5889 C CA . VAL A 1 771 ? -3.007 20.607 19.433 1.00 83.56 771 VAL A CA 1
ATOM 5890 C C . VAL A 1 771 ? -4.202 21.122 20.246 1.00 83.56 771 VAL A C 1
ATOM 5892 O O . VAL A 1 771 ? -4.071 21.321 21.456 1.00 83.56 771 VAL A O 1
ATOM 5895 N N . ARG A 1 772 ? -5.397 21.251 19.646 1.00 80.88 772 ARG A N 1
ATOM 5896 C CA . ARG A 1 772 ? -6.631 21.576 20.392 1.00 80.88 772 ARG A CA 1
ATOM 5897 C C . ARG A 1 772 ? -6.921 20.565 21.504 1.00 80.88 772 ARG A C 1
ATOM 5899 O O . ARG A 1 772 ? -7.225 21.005 22.607 1.00 80.88 772 ARG A O 1
ATOM 5906 N N . SER A 1 773 ? -6.737 19.261 21.273 1.00 77.06 773 SER A N 1
ATOM 5907 C CA . SER A 1 773 ? -6.940 18.222 22.301 1.00 77.06 773 SER A CA 1
ATOM 5908 C C . SER A 1 773 ? -5.959 18.297 23.484 1.00 77.06 773 SER A C 1
ATOM 5910 O O . SER A 1 773 ? -6.216 17.703 24.530 1.00 77.06 773 SER A O 1
ATOM 5912 N N . TRP A 1 774 ? -4.843 19.024 23.342 1.00 82.00 774 TRP A N 1
ATOM 5913 C CA . TRP A 1 774 ? -3.903 19.314 24.430 1.00 82.00 774 TRP A CA 1
ATOM 5914 C C . TRP A 1 774 ? -4.244 20.619 25.168 1.00 82.00 774 TRP A C 1
ATOM 5916 O O . TRP A 1 774 ? -4.097 20.679 26.388 1.00 82.00 774 TRP A O 1
ATOM 5926 N N . VAL A 1 775 ? -4.710 21.646 24.443 1.00 78.56 775 VAL A N 1
ATOM 5927 C CA . VAL A 1 775 ? -5.094 22.965 24.993 1.00 78.56 775 VAL A CA 1
ATOM 5928 C C . VAL A 1 775 ? -6.434 22.905 25.731 1.00 78.56 775 VAL A C 1
ATOM 5930 O O . VAL A 1 775 ? -6.588 23.499 26.797 1.00 78.56 775 VAL A O 1
ATOM 5933 N N . GLN A 1 776 ? -7.404 22.185 25.171 1.00 74.75 776 GLN A N 1
ATOM 5934 C CA . GLN A 1 776 ? -8.702 21.888 25.769 1.00 74.75 776 GLN A CA 1
ATOM 5935 C C . GLN A 1 776 ? -8.811 20.363 25.897 1.00 74.75 776 GLN A C 1
ATOM 5937 O O . GLN A 1 776 ? -9.170 19.699 24.924 1.00 74.75 776 GLN A O 1
ATOM 5942 N N . PRO A 1 777 ? -8.468 19.788 27.066 1.00 66.12 777 PRO A N 1
ATOM 5943 C CA . PRO A 1 777 ? -8.476 18.343 27.271 1.00 66.12 777 PRO A CA 1
ATOM 5944 C C . PRO A 1 777 ? -9.871 17.743 27.061 1.00 66.12 777 PRO A C 1
ATOM 5946 O O . PRO A 1 777 ? -10.744 17.834 27.928 1.00 66.12 777 PRO A O 1
ATOM 5949 N N . GLU A 1 778 ? -10.092 17.139 25.893 1.00 62.75 778 GLU A N 1
ATOM 5950 C CA . GLU A 1 778 ? -11.402 16.608 25.528 1.00 62.75 778 GLU A CA 1
ATOM 5951 C C . GLU A 1 778 ? -11.824 15.475 26.473 1.00 62.75 778 GLU A C 1
ATOM 5953 O O . GLU A 1 778 ? -11.082 14.518 26.728 1.00 62.75 778 GLU A O 1
ATOM 5958 N N . LYS A 1 779 ? -13.061 15.590 26.968 1.00 67.69 779 LYS A N 1
ATOM 5959 C CA . LYS A 1 779 ? -13.787 14.557 27.709 1.00 67.69 779 LYS A CA 1
ATOM 5960 C C . LYS A 1 779 ? -14.221 13.463 26.734 1.00 67.69 779 LYS A C 1
ATOM 5962 O O . LYS A 1 779 ? -15.308 13.519 26.156 1.00 67.69 779 LYS A O 1
ATOM 5967 N N . LYS A 1 780 ? -13.359 12.470 26.524 1.00 68.06 780 LYS A N 1
ATOM 5968 C CA . LYS A 1 780 ? -13.634 11.326 25.656 1.00 68.06 780 LYS A CA 1
ATOM 5969 C C . LYS A 1 780 ? -14.362 10.243 26.447 1.00 68.06 780 LYS A C 1
ATOM 5971 O O . LYS A 1 780 ? -13.858 9.717 27.436 1.00 68.06 780 LYS A O 1
ATOM 5976 N N . LEU A 1 781 ? -15.562 9.896 25.999 1.00 73.31 781 LEU A N 1
ATOM 5977 C CA . LEU A 1 781 ? -16.322 8.780 26.553 1.00 73.31 781 LEU A CA 1
ATOM 5978 C C . LEU A 1 781 ? -15.787 7.459 25.974 1.00 73.31 781 LEU A C 1
ATOM 5980 O O . LEU A 1 781 ? -15.664 7.324 24.756 1.00 73.31 781 LEU A O 1
ATOM 5984 N N . PHE A 1 782 ? -15.478 6.486 26.834 1.00 73.88 782 PHE A N 1
ATOM 5985 C CA . PHE A 1 782 ? -14.963 5.167 26.448 1.00 73.88 782 PHE A CA 1
ATOM 5986 C C . PHE A 1 782 ? -15.683 4.036 27.192 1.00 73.88 782 PHE A C 1
ATOM 5988 O O . PHE A 1 782 ? -16.167 4.216 28.309 1.00 73.88 782 PHE A O 1
ATOM 5995 N N . LEU A 1 783 ? -15.773 2.869 26.549 1.00 79.31 783 LEU A N 1
ATOM 5996 C CA . LEU A 1 783 ? -16.470 1.691 27.069 1.00 79.31 783 LEU A CA 1
ATOM 5997 C C . LEU A 1 783 ? -15.476 0.735 27.729 1.00 79.31 783 LEU A C 1
ATOM 5999 O O . LEU A 1 783 ? -14.799 -0.036 27.053 1.00 79.31 783 LEU A O 1
ATOM 6003 N N . GLU A 1 784 ? -15.426 0.759 29.053 1.00 84.19 784 GLU A N 1
ATOM 6004 C CA . GLU A 1 784 ? -14.727 -0.245 29.851 1.00 84.19 784 GLU A CA 1
ATOM 6005 C C . GLU A 1 784 ? -15.640 -1.463 30.063 1.00 84.19 784 GLU A C 1
ATOM 6007 O O . GLU A 1 784 ? -16.844 -1.305 30.280 1.00 84.19 784 GLU A O 1
ATOM 6012 N N . ARG A 1 785 ? -15.084 -2.680 30.014 1.00 89.94 785 ARG A N 1
ATOM 6013 C CA . ARG A 1 785 ? -15.803 -3.935 30.291 1.00 89.94 785 ARG A CA 1
ATOM 6014 C C . ARG A 1 785 ? -15.040 -4.743 31.331 1.00 89.94 785 ARG A C 1
ATOM 6016 O O . ARG A 1 785 ? -13.865 -5.032 31.127 1.00 89.94 785 ARG A O 1
ATOM 6023 N N . VAL A 1 786 ? -15.709 -5.123 32.414 1.00 89.62 786 VAL A N 1
ATOM 6024 C CA . VAL A 1 786 ? -15.115 -5.829 33.558 1.00 89.62 786 VAL A CA 1
ATOM 6025 C C . VAL A 1 786 ? -15.955 -7.061 33.889 1.00 89.62 786 VAL A C 1
ATOM 6027 O O . VAL A 1 786 ? -17.184 -6.989 33.939 1.00 89.62 786 VAL A O 1
ATOM 6030 N N . ALA A 1 787 ? -15.292 -8.196 34.110 1.00 91.81 787 ALA A N 1
ATOM 6031 C CA . ALA A 1 787 ? -15.936 -9.454 34.468 1.00 91.81 787 ALA A CA 1
ATOM 6032 C C . ALA A 1 787 ? -16.101 -9.604 35.991 1.00 91.81 787 ALA A C 1
ATOM 6034 O O . ALA A 1 787 ? -15.184 -9.324 36.761 1.00 91.81 787 ALA A O 1
ATOM 6035 N N . PHE A 1 788 ? -17.263 -10.099 36.418 1.00 91.12 788 PHE A N 1
ATOM 6036 C CA . PHE A 1 788 ? -17.617 -10.359 37.812 1.00 91.12 788 PHE A CA 1
ATOM 6037 C C . PHE A 1 788 ? -18.221 -11.761 37.962 1.00 91.12 788 PHE A C 1
ATOM 6039 O O . PHE A 1 788 ? -19.152 -12.136 37.253 1.00 91.12 788 PHE A O 1
ATOM 6046 N N . THR A 1 789 ? -17.734 -12.537 38.931 1.00 90.06 789 THR A N 1
ATOM 6047 C CA . THR A 1 789 ? -18.241 -13.894 39.230 1.00 90.06 789 THR A CA 1
ATOM 6048 C C . THR A 1 789 ? -19.514 -13.903 40.084 1.00 90.06 789 THR A C 1
ATOM 6050 O O . THR A 1 789 ? -20.180 -14.929 40.199 1.00 90.06 789 THR A O 1
ATOM 6053 N N . ARG A 1 790 ? -19.874 -12.764 40.685 1.00 90.75 790 ARG A N 1
ATOM 6054 C CA . ARG A 1 790 ? -21.126 -12.546 41.428 1.00 90.75 790 ARG A CA 1
ATOM 6055 C C . ARG A 1 790 ? -22.018 -11.583 40.647 1.00 90.75 790 ARG A C 1
ATOM 6057 O O . ARG A 1 790 ? -21.501 -10.757 39.898 1.00 90.75 790 ARG A O 1
ATOM 6064 N N . LYS A 1 791 ? -23.341 -11.660 40.844 1.00 90.56 791 LYS A N 1
ATOM 6065 C CA . LYS A 1 791 ? -24.278 -10.705 40.233 1.00 90.56 791 LYS A CA 1
ATOM 6066 C C . LYS A 1 791 ? -23.940 -9.281 40.724 1.00 90.56 791 LYS A C 1
ATOM 6068 O O . LYS A 1 791 ? -23.917 -9.081 41.938 1.00 90.56 791 LYS A O 1
ATOM 6073 N N . PRO A 1 792 ? -23.656 -8.326 39.822 1.00 89.81 792 PRO A N 1
ATOM 6074 C CA . PRO A 1 792 ? -23.304 -6.956 40.183 1.00 89.81 792 PRO A CA 1
ATOM 6075 C C . PRO A 1 792 ? -24.549 -6.127 40.532 1.00 89.81 792 PRO A C 1
ATOM 6077 O O . PRO A 1 792 ? -25.647 -6.415 40.053 1.00 89.81 792 PRO A O 1
ATOM 6080 N N . ASP A 1 793 ? -24.359 -5.067 41.319 1.00 89.75 793 ASP A N 1
ATOM 6081 C CA . ASP A 1 793 ? -25.413 -4.123 41.720 1.00 89.75 793 ASP A CA 1
ATOM 6082 C C . ASP A 1 793 ? -25.634 -3.031 40.655 1.00 89.75 793 ASP A C 1
ATOM 6084 O O . ASP A 1 793 ? -25.408 -1.841 40.867 1.00 89.75 793 ASP A O 1
ATOM 6088 N N . VAL A 1 794 ? -25.980 -3.465 39.439 1.00 88.25 794 VAL A N 1
ATOM 6089 C CA . VAL A 1 794 ? -26.302 -2.606 38.287 1.00 88.25 794 VAL A CA 1
ATOM 6090 C C . VAL A 1 794 ? -27.416 -3.244 37.448 1.00 88.25 794 VAL A C 1
ATOM 6092 O O . VAL A 1 794 ? -27.705 -4.436 37.575 1.00 88.25 794 VAL A O 1
ATOM 6095 N N . SER A 1 795 ? -28.030 -2.468 36.550 1.00 86.88 795 SER A N 1
ATOM 6096 C CA . SER A 1 795 ? -29.112 -2.961 35.684 1.00 86.88 795 SER A CA 1
ATOM 6097 C C . SER A 1 795 ? -28.636 -4.103 34.778 1.00 86.88 795 SER A C 1
ATOM 6099 O O . SER A 1 795 ? -27.711 -3.925 33.985 1.00 86.88 795 SER A O 1
ATOM 6101 N N . LEU A 1 796 ? -29.279 -5.270 34.879 1.00 88.62 796 LEU A N 1
ATOM 6102 C CA . LEU A 1 796 ? -28.987 -6.446 34.056 1.00 88.62 796 LEU A CA 1
ATOM 6103 C C . LEU A 1 796 ? -29.791 -6.395 32.750 1.00 88.62 796 LEU A C 1
ATOM 6105 O O . LEU A 1 796 ? -31.018 -6.346 32.774 1.00 88.62 796 LEU A O 1
ATOM 6109 N N . VAL A 1 797 ? -29.104 -6.453 31.610 1.00 87.25 797 VAL A N 1
ATOM 6110 C CA . VAL A 1 797 ? -29.723 -6.601 30.290 1.00 87.25 797 VAL A CA 1
ATOM 6111 C C . VAL A 1 797 ? -29.845 -8.089 29.967 1.00 87.25 797 VAL A C 1
ATOM 6113 O O . VAL A 1 797 ? -28.860 -8.762 29.665 1.00 87.25 797 VAL A O 1
ATOM 6116 N N . GLU A 1 798 ? -31.073 -8.601 30.015 1.00 81.69 798 GLU A N 1
ATOM 6117 C CA . GLU A 1 798 ? -31.380 -10.029 29.832 1.00 81.69 798 GLU A CA 1
ATOM 6118 C C . GLU A 1 798 ? -31.481 -10.462 28.354 1.00 81.69 798 GLU A C 1
ATOM 6120 O O . GLU A 1 798 ? -31.673 -11.639 28.061 1.00 81.69 798 GLU A O 1
ATOM 6125 N N . ASN A 1 799 ? -31.313 -9.533 27.402 1.00 83.69 799 ASN A N 1
ATOM 6126 C CA . ASN A 1 799 ? -31.300 -9.810 25.962 1.00 83.69 799 ASN A CA 1
ATOM 6127 C C . ASN A 1 799 ? -30.099 -10.716 25.584 1.00 83.69 799 ASN A C 1
ATOM 6129 O O . ASN A 1 799 ? -28.958 -10.239 25.610 1.00 83.69 799 ASN A O 1
ATOM 6133 N N . PRO A 1 800 ? -30.306 -11.981 25.152 1.00 83.44 800 PRO A N 1
ATOM 6134 C CA . PRO A 1 800 ? -29.200 -12.905 24.880 1.00 83.44 800 PRO A CA 1
ATOM 6135 C C . PRO A 1 800 ? -28.303 -12.464 23.716 1.00 83.44 800 PRO A C 1
ATOM 6137 O O . PRO A 1 800 ? -27.102 -12.732 23.720 1.00 83.44 800 PRO A O 1
ATOM 6140 N N . ILE A 1 801 ? -28.868 -11.756 22.730 1.00 83.25 801 ILE A N 1
ATOM 6141 C CA . ILE A 1 801 ? -28.130 -11.249 21.565 1.00 83.25 801 ILE A CA 1
ATOM 6142 C C . ILE A 1 801 ? -27.203 -10.103 21.984 1.00 83.25 801 ILE A C 1
ATOM 6144 O O . ILE A 1 801 ? -26.053 -10.060 21.543 1.00 83.25 801 ILE A O 1
ATOM 6148 N N . ALA A 1 802 ? -27.677 -9.203 22.851 1.00 85.25 802 ALA A N 1
ATOM 6149 C CA . ALA A 1 802 ? -26.868 -8.116 23.396 1.00 85.25 802 ALA A CA 1
ATOM 6150 C C . ALA A 1 802 ? -25.800 -8.644 24.370 1.00 85.25 802 ALA A C 1
ATOM 6152 O O . ALA A 1 802 ? -24.644 -8.236 24.278 1.00 85.25 802 ALA A O 1
ATOM 6153 N N . SER A 1 803 ? -26.141 -9.625 25.216 1.00 88.69 803 SER A N 1
ATOM 6154 C CA . SER A 1 803 ? -25.166 -10.286 26.094 1.00 88.69 803 SER A CA 1
ATOM 6155 C C . SER A 1 803 ? -24.015 -10.908 25.295 1.00 88.69 803 SER A C 1
ATOM 6157 O O . SER A 1 803 ? -22.857 -10.566 25.511 1.00 88.69 803 SER A O 1
ATOM 6159 N N . MET A 1 804 ? -24.317 -11.700 24.258 1.00 86.31 804 MET A N 1
ATOM 6160 C CA . MET A 1 804 ? -23.299 -12.291 23.376 1.00 86.31 804 MET A CA 1
ATOM 6161 C C . MET A 1 804 ? -22.433 -11.240 22.647 1.00 86.31 804 MET A C 1
ATOM 6163 O O . MET A 1 804 ? -21.272 -11.505 22.333 1.00 86.31 804 MET A O 1
ATOM 6167 N N . GLN A 1 805 ? -22.961 -10.041 22.368 1.00 91.06 805 GLN A N 1
ATOM 6168 C CA . GLN A 1 805 ? -22.160 -8.932 21.832 1.00 91.06 805 GLN A CA 1
ATOM 6169 C C . GLN A 1 805 ? -21.188 -8.389 22.880 1.00 91.06 805 GLN A C 1
ATOM 6171 O O . GLN A 1 805 ? -19.991 -8.311 22.602 1.00 91.06 805 GLN A O 1
ATOM 6176 N N . VAL A 1 806 ? -21.678 -8.058 24.078 1.00 92.88 806 VAL A N 1
ATOM 6177 C CA . VAL A 1 806 ? -20.851 -7.531 25.173 1.00 92.88 806 VAL A CA 1
ATOM 6178 C C . VAL A 1 806 ? -19.786 -8.549 25.595 1.00 92.88 806 VAL A C 1
ATOM 6180 O O . VAL A 1 806 ? -18.626 -8.167 25.730 1.00 92.88 806 VAL A O 1
ATOM 6183 N N . SER A 1 807 ? -20.121 -9.839 25.699 1.00 94.12 807 SER A N 1
ATOM 6184 C CA . SER A 1 807 ? -19.169 -10.911 26.029 1.00 94.12 807 SER A CA 1
ATOM 6185 C C . SER A 1 807 ? -18.038 -11.041 25.004 1.00 94.12 807 SER A C 1
ATOM 6187 O O . SER A 1 807 ? -16.878 -11.125 25.396 1.00 94.12 807 SER A O 1
ATOM 6189 N N . ARG A 1 808 ? -18.324 -11.000 23.692 1.00 94.56 808 ARG A N 1
ATOM 6190 C CA . ARG A 1 808 ? -17.264 -11.069 22.661 1.00 94.56 808 ARG A CA 1
ATOM 6191 C C . ARG A 1 808 ? -16.414 -9.797 22.587 1.00 94.56 808 ARG A C 1
ATOM 6193 O O . ARG A 1 808 ? -15.216 -9.893 22.342 1.00 94.56 808 ARG A O 1
ATOM 6200 N N . LEU A 1 809 ? -17.009 -8.627 22.826 1.00 93.69 809 LEU A N 1
ATOM 6201 C CA . LEU A 1 809 ? -16.293 -7.344 22.881 1.00 93.69 809 LEU A CA 1
ATOM 6202 C C . LEU A 1 809 ? -15.480 -7.170 24.177 1.00 93.69 809 LEU A C 1
ATOM 6204 O O . LEU A 1 809 ? -14.503 -6.426 24.192 1.00 93.69 809 LEU A O 1
ATOM 6208 N N . TRP A 1 810 ? -15.864 -7.844 25.264 1.00 94.81 810 TRP A N 1
ATOM 6209 C CA . TRP A 1 810 ? -15.026 -8.004 26.454 1.00 94.81 810 TRP A CA 1
ATOM 6210 C C . TRP A 1 810 ? -13.880 -8.981 26.188 1.00 94.81 810 TRP A C 1
ATOM 6212 O O . TRP A 1 810 ? -12.732 -8.640 26.454 1.00 94.81 810 TRP A O 1
ATOM 6222 N N . ALA A 1 811 ? -14.168 -10.149 25.606 1.00 94.75 811 ALA A N 1
ATOM 6223 C CA . ALA A 1 811 ? -13.162 -11.169 25.328 1.00 94.75 811 ALA A CA 1
ATOM 6224 C C . ALA A 1 811 ? -12.049 -10.662 24.398 1.00 94.75 811 ALA A C 1
ATOM 6226 O O . ALA A 1 811 ? -10.893 -10.990 24.623 1.00 94.75 811 ALA A O 1
ATOM 6227 N N . ASP A 1 812 ? -12.357 -9.826 23.401 1.00 92.56 812 ASP A N 1
ATOM 6228 C CA . ASP A 1 812 ? -11.335 -9.178 22.567 1.00 92.56 812 ASP A CA 1
ATOM 6229 C C . ASP A 1 812 ? -10.438 -8.204 23.365 1.00 92.56 812 ASP A C 1
ATOM 6231 O O . ASP A 1 812 ? -9.216 -8.203 23.203 1.00 92.56 812 ASP A O 1
ATOM 6235 N N . GLY A 1 813 ? -11.020 -7.422 24.281 1.00 87.69 813 GLY A N 1
ATOM 6236 C CA . GLY A 1 813 ? -10.265 -6.553 25.190 1.00 87.69 813 GLY A CA 1
ATOM 6237 C C . GLY A 1 813 ? -9.382 -7.340 26.164 1.00 87.69 813 GLY A C 1
ATOM 6238 O O . GLY A 1 813 ? -8.213 -7.007 26.346 1.00 87.69 813 GLY A O 1
ATOM 6239 N N . GLU A 1 814 ? -9.903 -8.427 26.732 1.00 92.19 814 GLU A N 1
ATOM 6240 C CA . GLU A 1 814 ? -9.162 -9.315 27.635 1.00 92.19 814 GLU A CA 1
ATOM 6241 C C . GLU A 1 814 ? -8.077 -10.115 26.893 1.00 92.19 814 GLU A C 1
ATOM 6243 O O . GLU A 1 814 ? -6.982 -10.286 27.416 1.00 92.19 814 GLU A O 1
ATOM 6248 N N . VAL A 1 815 ? -8.306 -10.517 25.637 1.00 89.00 815 VAL A N 1
ATOM 6249 C CA . VAL A 1 815 ? -7.263 -11.060 24.744 1.00 89.00 815 VAL A CA 1
ATOM 6250 C C . VAL A 1 815 ? -6.166 -10.023 24.504 1.00 89.00 815 VAL A C 1
ATOM 6252 O O . VAL A 1 815 ? -4.986 -10.356 24.600 1.00 89.00 815 VAL A O 1
ATOM 6255 N N . ARG A 1 816 ? -6.516 -8.758 24.234 1.00 82.94 816 ARG A N 1
ATOM 6256 C CA . ARG A 1 816 ? -5.525 -7.678 24.087 1.00 82.94 816 ARG A CA 1
ATOM 6257 C C . ARG A 1 816 ? -4.720 -7.449 25.371 1.00 82.94 816 ARG A C 1
ATOM 6259 O O . ARG A 1 816 ? -3.509 -7.257 25.260 1.00 82.94 816 ARG A O 1
ATOM 6266 N N . ARG A 1 817 ? -5.361 -7.537 26.544 1.00 84.19 817 ARG A N 1
ATOM 6267 C CA . ARG A 1 817 ? -4.738 -7.433 27.876 1.00 84.19 817 ARG A CA 1
ATOM 6268 C C . ARG A 1 817 ? -3.789 -8.602 28.161 1.00 84.19 817 ARG A C 1
ATOM 6270 O O . ARG A 1 817 ? -2.609 -8.378 28.394 1.00 84.19 817 ARG A O 1
ATOM 6277 N N . LEU A 1 818 ? -4.265 -9.843 28.037 1.00 82.75 818 LEU A N 1
ATOM 6278 C CA . LEU A 1 818 ? -3.466 -11.060 28.231 1.00 82.75 818 LEU A CA 1
ATOM 6279 C C . LEU A 1 818 ? -2.248 -11.125 27.301 1.00 82.75 818 LEU A C 1
ATOM 6281 O O . LEU A 1 818 ? -1.238 -11.705 27.677 1.00 82.75 818 LEU A O 1
ATOM 6285 N N . LEU A 1 819 ? -2.322 -10.540 26.102 1.00 73.06 819 LEU A N 1
ATOM 6286 C CA . LEU A 1 819 ? -1.173 -10.446 25.198 1.00 73.06 819 LEU A CA 1
ATOM 6287 C C . LEU A 1 819 ? -0.149 -9.382 25.618 1.00 73.06 819 LEU A C 1
ATOM 6289 O O . LEU A 1 819 ? 1.033 -9.610 25.401 1.00 73.06 819 LEU A O 1
ATOM 6293 N N . ALA A 1 820 ? -0.567 -8.263 26.220 1.00 66.44 820 ALA A N 1
ATOM 6294 C CA . ALA A 1 820 ? 0.365 -7.289 26.803 1.00 66.44 820 ALA A CA 1
ATOM 6295 C C . ALA A 1 820 ? 1.061 -7.850 28.062 1.00 66.44 820 ALA A C 1
ATOM 6297 O O . ALA A 1 820 ? 2.244 -7.615 28.274 1.00 66.44 820 ALA A O 1
ATOM 6298 N N . ASP A 1 821 ? 0.354 -8.677 28.839 1.00 72.69 821 ASP A N 1
ATOM 6299 C CA . ASP A 1 821 ? 0.914 -9.437 29.968 1.00 72.69 821 ASP A CA 1
ATOM 6300 C C . ASP A 1 821 ? 1.817 -10.628 29.534 1.00 72.69 821 ASP A C 1
ATOM 6302 O O . ASP A 1 821 ? 2.323 -11.363 30.383 1.00 72.69 821 ASP A O 1
ATOM 6306 N N . GLY A 1 822 ? 1.974 -10.899 28.230 1.00 69.75 822 GLY A N 1
ATOM 6307 C CA . GLY A 1 822 ? 2.741 -12.041 27.703 1.00 69.75 822 GLY A CA 1
ATOM 6308 C C . GLY A 1 822 ? 2.059 -13.420 27.807 1.00 69.75 822 GLY A C 1
ATOM 6309 O O . GLY A 1 822 ? 2.645 -14.443 27.446 1.00 69.75 822 GLY A O 1
ATOM 6310 N N . PHE A 1 823 ? 0.803 -13.501 28.252 1.00 81.44 823 PHE A N 1
ATOM 6311 C CA . PHE A 1 823 ? 0.046 -14.749 28.422 1.00 81.44 823 PHE A CA 1
ATOM 6312 C C . PHE A 1 823 ? -0.591 -15.276 27.117 1.00 81.44 823 PHE A C 1
ATOM 6314 O O . PHE A 1 823 ? -1.767 -15.658 27.096 1.00 81.44 823 PHE A O 1
ATOM 6321 N N . GLU A 1 824 ? 0.180 -15.376 26.027 1.00 82.94 824 GLU A N 1
ATOM 6322 C CA . GLU A 1 824 ? -0.307 -15.774 24.689 1.00 82.94 824 GLU A CA 1
ATOM 6323 C C . GLU A 1 824 ? -1.185 -17.032 24.682 1.00 82.94 824 GLU A C 1
ATOM 6325 O O . GLU A 1 824 ? -2.228 -17.076 24.029 1.00 82.94 824 GLU A O 1
ATOM 6330 N N . ARG A 1 825 ? -0.793 -18.071 25.431 1.00 86.50 825 ARG A N 1
ATOM 6331 C CA . ARG A 1 825 ? -1.546 -19.333 25.496 1.00 86.50 825 ARG A CA 1
ATOM 6332 C C . ARG A 1 825 ? -2.928 -19.154 26.129 1.00 86.50 825 ARG A C 1
ATOM 6334 O O . ARG A 1 825 ? -3.862 -19.844 25.727 1.00 86.50 825 ARG A O 1
ATOM 6341 N N . GLN A 1 826 ? -3.065 -18.249 27.097 1.00 92.38 826 GLN A N 1
ATOM 6342 C CA . GLN A 1 826 ? -4.353 -17.927 27.717 1.00 92.38 826 GLN A CA 1
ATOM 6343 C C . GLN A 1 826 ? -5.207 -17.105 26.746 1.00 92.38 826 GLN A C 1
ATOM 6345 O O . GLN A 1 826 ? -6.370 -17.440 26.526 1.00 92.38 826 GLN A O 1
ATOM 6350 N N . ALA A 1 827 ? -4.602 -16.115 26.082 1.00 90.75 827 ALA A N 1
ATOM 6351 C CA . ALA A 1 827 ? -5.247 -15.320 25.040 1.00 90.75 827 ALA A CA 1
ATOM 6352 C C . ALA A 1 827 ? -5.765 -16.188 23.874 1.00 90.75 827 ALA A C 1
ATOM 6354 O O . ALA A 1 827 ? -6.904 -16.023 23.449 1.00 90.75 827 ALA A O 1
ATOM 6355 N N . LEU A 1 828 ? -4.987 -17.173 23.406 1.00 92.31 828 LEU A N 1
ATOM 6356 C CA . LEU A 1 828 ? -5.398 -18.149 22.387 1.00 92.31 828 LEU A CA 1
ATOM 6357 C C . LEU A 1 828 ? -6.616 -18.976 22.830 1.00 92.31 828 LEU A C 1
ATOM 6359 O O . LEU A 1 828 ? -7.558 -19.146 22.056 1.00 92.31 828 LEU A O 1
ATOM 6363 N N . ILE A 1 829 ? -6.606 -19.495 24.064 1.00 94.19 829 ILE A N 1
ATOM 6364 C CA . ILE A 1 829 ? -7.721 -20.287 24.609 1.00 94.19 829 ILE A CA 1
ATOM 6365 C C . ILE A 1 829 ? -8.985 -19.424 24.703 1.00 94.19 829 ILE A C 1
ATOM 6367 O O . ILE A 1 829 ? -10.048 -19.849 24.247 1.00 94.19 829 ILE A O 1
ATOM 6371 N N . LEU A 1 830 ? -8.860 -18.200 25.222 1.00 94.75 830 LEU A N 1
ATOM 6372 C CA . LEU A 1 830 ? -9.966 -17.255 25.358 1.00 94.75 830 LEU A CA 1
ATOM 6373 C C . LEU A 1 830 ? -10.532 -16.855 23.984 1.00 94.75 830 LEU A C 1
ATOM 6375 O O . LEU A 1 830 ? -11.731 -16.986 23.740 1.00 94.75 830 LEU A O 1
ATOM 6379 N N . ALA A 1 831 ? -9.675 -16.454 23.045 1.00 94.00 831 ALA A N 1
ATOM 6380 C CA . ALA A 1 831 ? -10.080 -16.062 21.699 1.00 94.00 831 ALA A CA 1
ATOM 6381 C C . ALA A 1 831 ? -10.787 -17.200 20.935 1.00 94.00 831 ALA A C 1
ATOM 6383 O O . ALA A 1 831 ? -11.781 -16.964 20.242 1.00 94.00 831 ALA A O 1
ATOM 6384 N N . ALA A 1 832 ? -10.326 -18.445 21.096 1.00 92.56 832 ALA A N 1
ATOM 6385 C CA . ALA A 1 832 ? -10.981 -19.616 20.516 1.00 92.56 832 ALA A CA 1
ATOM 6386 C C . ALA A 1 832 ? -12.336 -19.920 21.187 1.00 92.56 832 ALA A C 1
ATOM 6388 O O . ALA A 1 832 ? -13.312 -20.189 20.485 1.00 92.56 832 ALA A O 1
ATOM 6389 N N . GLN A 1 833 ? -12.432 -19.812 22.519 1.00 92.25 833 GLN A N 1
ATOM 6390 C CA . GLN A 1 833 ? -13.669 -20.028 23.286 1.00 92.25 833 GLN A CA 1
ATOM 6391 C C . GLN A 1 833 ? -14.781 -19.041 22.899 1.00 92.25 833 GLN A C 1
ATOM 6393 O O . GLN A 1 833 ? -15.919 -19.455 22.677 1.00 92.25 833 GLN A O 1
ATOM 6398 N N . TYR A 1 834 ? -14.457 -17.752 22.760 1.00 93.25 834 TYR A N 1
ATOM 6399 C CA . TYR A 1 834 ? -15.415 -16.724 22.320 1.00 93.25 834 TYR A CA 1
ATOM 6400 C C . TYR A 1 834 ? -15.588 -16.662 20.795 1.00 93.25 834 TYR A C 1
ATOM 6402 O O . TYR A 1 834 ? -16.446 -15.917 20.311 1.00 93.25 834 TYR A O 1
ATOM 6410 N N . ARG A 1 835 ? -14.830 -17.488 20.054 1.00 93.81 835 ARG A N 1
ATOM 6411 C CA . ARG A 1 835 ? -14.821 -17.608 18.589 1.00 93.81 835 ARG A CA 1
ATOM 6412 C C . ARG A 1 835 ? -14.592 -16.263 17.909 1.00 93.81 835 ARG A C 1
ATOM 6414 O O . ARG A 1 835 ? -15.433 -15.797 17.144 1.00 93.81 835 ARG A O 1
ATOM 6421 N N . ILE A 1 836 ? -13.458 -15.639 18.217 1.00 95.19 836 ILE A N 1
ATOM 6422 C CA . ILE A 1 836 ? -13.038 -14.350 17.658 1.00 95.19 836 ILE A CA 1
ATOM 6423 C C . ILE A 1 836 ? -11.725 -14.455 16.872 1.00 95.19 836 ILE A C 1
ATOM 6425 O O . ILE A 1 836 ? -10.850 -15.252 17.215 1.00 95.19 836 ILE A O 1
ATOM 6429 N N . VAL A 1 837 ? -11.583 -13.651 15.813 1.00 94.81 837 VAL A N 1
ATOM 6430 C CA . VAL A 1 837 ? -10.314 -13.465 15.079 1.00 94.81 837 VAL A CA 1
ATOM 6431 C C . VAL A 1 837 ? -9.485 -12.391 15.785 1.00 94.81 837 VAL A C 1
ATOM 6433 O O . VAL A 1 837 ? -9.977 -11.289 16.009 1.00 94.81 837 VAL A O 1
ATOM 6436 N N . SER A 1 838 ? -8.235 -12.707 16.114 1.00 90.88 838 SER A N 1
ATOM 6437 C CA . SER A 1 838 ? -7.314 -11.872 16.901 1.00 90.88 838 SER A CA 1
ATOM 6438 C C . SER A 1 838 ? -5.863 -12.086 16.421 1.00 90.88 838 SER A C 1
ATOM 6440 O O . SER A 1 838 ? -5.647 -12.938 15.555 1.00 90.88 838 SER A O 1
ATOM 6442 N N . PRO A 1 839 ? -4.839 -11.406 16.979 1.00 86.50 839 PRO A N 1
ATOM 6443 C CA . PRO A 1 839 ? -3.440 -11.703 16.651 1.00 86.50 839 PRO A CA 1
ATOM 6444 C C . PRO A 1 839 ? -3.053 -13.173 16.896 1.00 86.50 839 PRO A C 1
ATOM 6446 O O . PRO A 1 839 ? -2.226 -13.722 16.175 1.00 86.50 839 PRO A O 1
ATOM 6449 N N . VAL A 1 840 ? -3.698 -13.837 17.866 1.00 86.12 840 VAL A N 1
ATOM 6450 C CA . VAL A 1 840 ? -3.462 -15.251 18.210 1.00 86.12 840 VAL A CA 1
ATOM 6451 C C . VAL A 1 840 ? -4.539 -16.210 17.698 1.00 86.12 840 VAL A C 1
ATOM 6453 O O . VAL A 1 840 ? -4.454 -17.405 17.976 1.00 86.12 840 VAL A O 1
ATOM 6456 N N . THR A 1 841 ? -5.514 -15.756 16.901 1.00 94.50 841 THR A N 1
ATOM 6457 C CA . THR A 1 841 ? -6.538 -16.635 16.301 1.00 94.50 841 THR A CA 1
ATOM 6458 C C . THR A 1 841 ? -6.933 -16.250 14.879 1.00 94.50 841 THR A C 1
ATOM 6460 O O . THR A 1 841 ? -7.376 -15.136 14.610 1.00 94.50 841 THR A O 1
ATOM 6463 N N . GLY A 1 842 ? -6.864 -17.226 13.974 1.00 95.12 842 GLY A N 1
ATOM 6464 C CA . GLY A 1 842 ? -7.560 -17.205 12.692 1.00 95.12 842 GLY A CA 1
ATOM 6465 C C . GLY A 1 842 ? -8.883 -17.974 12.749 1.00 95.12 842 GLY A C 1
ATOM 6466 O O . GLY A 1 842 ? -9.165 -18.706 13.703 1.00 95.12 842 GLY A O 1
ATOM 6467 N N . ALA A 1 843 ? -9.670 -17.845 11.685 1.00 96.69 843 ALA A N 1
ATOM 6468 C CA . ALA A 1 843 ? -10.866 -18.636 11.428 1.00 96.69 843 ALA A CA 1
ATOM 6469 C C . ALA A 1 843 ? -10.754 -19.300 10.048 1.00 96.69 843 ALA A C 1
ATOM 6471 O O . ALA A 1 843 ? -10.403 -18.629 9.077 1.00 96.69 843 ALA A O 1
ATOM 6472 N N . VAL A 1 844 ? -11.050 -20.600 9.949 1.00 96.12 844 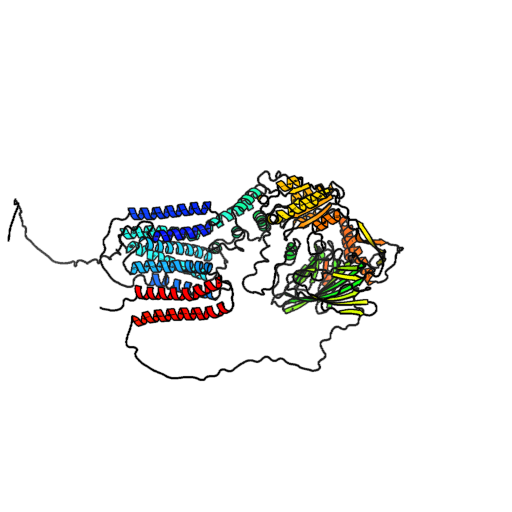VAL A N 1
ATOM 6473 C CA . VAL A 1 844 ? -11.027 -21.340 8.675 1.00 96.12 844 VAL A CA 1
ATOM 6474 C C . VAL A 1 844 ? -12.277 -22.198 8.482 1.00 96.12 844 VAL A C 1
ATOM 6476 O O . VAL A 1 844 ? -12.671 -22.940 9.384 1.00 96.12 844 VAL A O 1
ATOM 6479 N N . VAL A 1 845 ? -12.895 -22.101 7.304 1.00 94.56 845 VAL A N 1
ATOM 6480 C CA . VAL A 1 845 ? -13.914 -23.044 6.818 1.00 94.56 845 VAL A CA 1
ATOM 6481 C C . VAL A 1 845 ? -13.244 -24.064 5.900 1.00 94.56 845 VAL A C 1
ATOM 6483 O O . VAL A 1 845 ? -12.389 -23.684 5.098 1.00 94.56 845 VAL A O 1
ATOM 6486 N N . LEU A 1 846 ? -13.629 -25.331 6.032 1.00 90.31 846 LEU A N 1
ATOM 6487 C CA . LEU A 1 846 ? -13.177 -26.468 5.223 1.00 90.31 846 LEU A CA 1
ATOM 6488 C C . LEU A 1 846 ? -14.405 -27.169 4.608 1.00 90.31 846 LEU A C 1
ATOM 6490 O O . LEU A 1 846 ? -15.531 -26.943 5.060 1.00 90.31 846 LEU A O 1
ATOM 6494 N N . ASP A 1 847 ? -14.184 -28.018 3.603 1.00 82.25 847 ASP A N 1
ATOM 6495 C CA . ASP A 1 847 ? -15.245 -28.659 2.810 1.00 82.25 847 ASP A CA 1
ATOM 6496 C C . ASP A 1 847 ? -16.051 -29.669 3.650 1.00 82.25 847 ASP A C 1
ATOM 6498 O O . ASP A 1 847 ? -17.244 -29.487 3.932 1.00 82.25 847 ASP A O 1
ATOM 6502 N N . ASP A 1 848 ? -15.370 -30.705 4.144 1.00 81.44 848 ASP A N 1
ATOM 6503 C CA . ASP A 1 848 ? -15.992 -31.833 4.838 1.00 81.44 848 ASP A CA 1
ATOM 6504 C C . ASP A 1 848 ? -15.568 -31.979 6.315 1.00 81.44 848 ASP A C 1
ATOM 6506 O O . ASP A 1 848 ? -14.581 -31.415 6.794 1.00 81.44 848 ASP A O 1
ATOM 6510 N N . ALA A 1 849 ? -16.347 -32.763 7.066 1.00 82.06 849 ALA A N 1
ATOM 6511 C CA . ALA A 1 849 ? -16.111 -33.016 8.488 1.00 82.06 849 ALA A CA 1
ATOM 6512 C C . ALA A 1 849 ? -14.844 -33.855 8.766 1.00 82.06 849 ALA A C 1
ATOM 6514 O O . ALA A 1 849 ? -14.295 -33.786 9.870 1.00 82.06 849 ALA A O 1
ATOM 6515 N N . GLU A 1 850 ? -14.354 -34.621 7.785 1.00 84.69 850 GLU A N 1
ATOM 6516 C CA . GLU A 1 850 ? -13.105 -35.381 7.895 1.00 84.69 850 GLU A CA 1
ATOM 6517 C C . GLU A 1 850 ? -11.898 -34.437 7.885 1.00 84.69 850 GLU A C 1
ATOM 6519 O O . GLU A 1 850 ? -10.949 -34.654 8.637 1.00 84.69 850 GLU A O 1
ATOM 6524 N N . GLU A 1 851 ? -11.929 -33.356 7.105 1.00 85.12 851 GLU A N 1
ATOM 6525 C CA . GLU A 1 851 ? -10.874 -32.339 7.074 1.00 85.12 851 GLU A CA 1
ATOM 6526 C C . GLU A 1 851 ? -10.769 -31.568 8.391 1.00 85.12 851 GLU A C 1
ATOM 6528 O O . GLU A 1 851 ? -9.655 -31.362 8.888 1.00 85.12 851 GLU A O 1
ATOM 6533 N N . TYR A 1 852 ? -11.900 -31.214 9.008 1.00 87.12 852 TYR A N 1
ATOM 6534 C CA . TYR A 1 852 ? -11.913 -30.676 10.372 1.00 87.12 852 TYR A CA 1
ATOM 6535 C C . TYR A 1 852 ? -11.312 -31.689 11.360 1.00 87.12 852 TYR A C 1
ATOM 6537 O O . TYR A 1 852 ? -10.343 -31.365 12.053 1.00 87.12 852 TYR A O 1
ATOM 6545 N N . ARG A 1 853 ? -11.788 -32.944 11.355 1.00 87.12 853 ARG A N 1
ATOM 6546 C CA . ARG A 1 853 ? -11.292 -34.037 12.217 1.00 87.12 853 ARG A CA 1
ATOM 6547 C C . ARG A 1 853 ? -9.786 -34.284 12.052 1.00 87.12 853 ARG A C 1
ATOM 6549 O O . ARG A 1 853 ? -9.068 -34.392 13.046 1.00 87.12 853 ARG A O 1
ATOM 6556 N N . LYS A 1 854 ? -9.288 -34.305 10.813 1.00 86.94 854 LYS A N 1
ATOM 6557 C CA . LYS A 1 854 ? -7.876 -34.502 10.435 1.00 86.94 854 LYS A CA 1
ATOM 6558 C C . LYS A 1 854 ? -6.984 -33.358 10.916 1.00 86.94 854 LYS A C 1
ATOM 6560 O O . LYS A 1 854 ? -5.919 -33.609 11.475 1.00 86.94 854 LYS A O 1
ATOM 6565 N N . ASN A 1 855 ? -7.447 -32.115 10.787 1.00 84.81 855 ASN A N 1
ATOM 6566 C CA . ASN A 1 855 ? -6.777 -30.934 11.343 1.00 84.81 855 ASN A CA 1
ATOM 6567 C C . ASN A 1 855 ? -7.039 -30.747 12.859 1.00 84.81 855 ASN A C 1
ATOM 6569 O O . ASN A 1 855 ? -6.531 -29.799 13.472 1.00 84.81 855 ASN A O 1
ATOM 6573 N N . LYS A 1 856 ? -7.808 -31.655 13.486 1.00 87.75 856 LYS A N 1
ATOM 6574 C CA . LYS A 1 856 ? -8.295 -31.634 14.883 1.00 87.75 856 LYS A CA 1
ATOM 6575 C C . LYS A 1 856 ? -9.096 -30.366 15.244 1.00 87.75 856 LYS A C 1
ATOM 6577 O O . LYS A 1 856 ? -9.085 -29.930 16.397 1.00 87.75 856 LYS A O 1
ATOM 6582 N N . LEU A 1 857 ? -9.663 -29.703 14.241 1.00 88.94 857 LEU A N 1
ATOM 6583 C CA . LEU A 1 857 ? -10.418 -28.455 14.342 1.00 88.94 857 LEU A CA 1
ATOM 6584 C C . LEU A 1 857 ? -11.895 -28.752 14.639 1.00 88.94 857 LEU A C 1
ATOM 6586 O O . LEU A 1 857 ? -12.419 -29.759 14.174 1.00 88.94 857 LEU A O 1
ATOM 6590 N N . ASP A 1 858 ? -12.563 -27.856 15.365 1.00 86.50 858 ASP A N 1
ATOM 6591 C CA . ASP A 1 858 ? -14.009 -27.913 15.608 1.00 86.50 858 ASP A CA 1
ATOM 6592 C C . ASP A 1 858 ? -14.696 -26.694 14.961 1.00 86.50 858 ASP A C 1
ATOM 6594 O O . ASP A 1 858 ? -14.442 -25.561 15.391 1.00 86.50 858 ASP A O 1
ATOM 6598 N N . PRO A 1 859 ? -15.539 -26.877 13.923 1.00 81.81 859 PRO A N 1
ATOM 6599 C CA . PRO A 1 859 ? -16.322 -25.786 13.350 1.00 81.81 859 PRO A CA 1
ATOM 6600 C C . PRO A 1 859 ? -17.408 -25.285 14.305 1.00 81.81 859 PRO A C 1
ATOM 6602 O O . PRO A 1 859 ? -17.765 -24.109 14.239 1.00 81.81 859 PRO A O 1
ATOM 6605 N N . GLY A 1 860 ? -17.896 -26.120 15.227 1.00 71.94 860 GLY A N 1
ATOM 6606 C CA . GLY A 1 860 ? -19.004 -25.823 16.131 1.00 71.94 860 GLY A CA 1
ATOM 6607 C C . GLY A 1 860 ? -20.330 -25.502 15.424 1.00 71.94 860 GLY A C 1
ATOM 6608 O O . GLY A 1 860 ? -20.440 -25.489 14.201 1.00 71.94 860 GLY A O 1
ATOM 6609 N N . ALA A 1 861 ? -21.360 -25.197 16.217 1.00 59.41 861 ALA A N 1
ATOM 6610 C CA . ALA A 1 861 ? -22.644 -24.703 15.719 1.00 59.41 861 ALA A CA 1
ATOM 6611 C C . ALA A 1 861 ? -22.806 -23.212 16.055 1.00 59.41 861 ALA A C 1
ATOM 6613 O O . ALA A 1 861 ? -22.835 -22.842 17.232 1.00 59.41 861 ALA A O 1
ATOM 6614 N N . TYR A 1 862 ? -22.939 -22.350 15.041 1.00 57.06 862 TYR A N 1
ATOM 6615 C CA . TYR A 1 862 ? -23.218 -20.925 15.248 1.00 57.06 862 TYR A CA 1
ATOM 6616 C C . TYR A 1 862 ? -24.706 -20.704 15.548 1.00 57.06 862 TYR A C 1
ATOM 6618 O O . TYR A 1 862 ? -25.563 -21.025 14.726 1.00 57.06 862 TYR A O 1
ATOM 6626 N N . LYS A 1 863 ? -25.020 -20.140 16.720 1.00 53.31 863 LYS A N 1
ATOM 6627 C CA . LYS A 1 863 ? -26.404 -20.009 17.217 1.00 53.31 863 LYS A CA 1
ATOM 6628 C C . LYS A 1 863 ? -27.016 -18.614 17.030 1.00 53.31 863 LYS A C 1
ATOM 6630 O O . LYS A 1 863 ? -28.219 -18.458 17.197 1.00 53.31 863 LYS A O 1
ATOM 6635 N N . ASP A 1 864 ? -26.226 -17.610 16.645 1.00 56.84 864 ASP A N 1
ATOM 6636 C CA . ASP A 1 864 ? -26.617 -16.191 16.734 1.00 56.84 864 ASP A CA 1
ATOM 6637 C C . ASP A 1 864 ? -27.202 -15.620 15.419 1.00 56.84 864 ASP A C 1
ATOM 6639 O O . ASP A 1 864 ? -26.944 -14.469 15.055 1.00 56.84 864 ASP A O 1
ATOM 6643 N N . ALA A 1 865 ? -27.931 -16.419 14.634 1.00 41.28 865 ALA A N 1
ATOM 6644 C CA . ALA A 1 865 ? -28.507 -15.940 13.375 1.00 41.28 865 ALA A CA 1
ATOM 6645 C C . ALA A 1 865 ? -29.688 -14.973 13.634 1.00 41.28 865 ALA A C 1
ATOM 6647 O O . ALA A 1 865 ? -30.649 -15.367 14.297 1.00 41.28 865 ALA A O 1
ATOM 6648 N N . PRO A 1 866 ? -29.684 -13.733 13.096 1.00 35.16 866 PRO A N 1
ATOM 6649 C CA . PRO A 1 866 ? -30.807 -12.804 13.237 1.00 35.16 866 PRO A CA 1
ATOM 6650 C C . PRO A 1 866 ? -31.961 -13.220 12.308 1.00 35.16 866 PRO A C 1
ATOM 6652 O O . PRO A 1 866 ? -32.132 -12.668 11.222 1.00 35.16 866 PRO A O 1
ATOM 6655 N N . GLY A 1 867 ? -32.718 -14.243 12.711 1.00 33.25 867 GLY A N 1
ATOM 6656 C CA . GLY A 1 867 ? -33.711 -14.881 11.847 1.00 33.25 867 GLY A CA 1
ATOM 6657 C C . GLY A 1 867 ? -34.528 -15.983 12.515 1.00 33.25 867 GLY A C 1
ATOM 6658 O O . GLY A 1 867 ? -34.572 -17.096 12.006 1.00 33.25 867 GLY A O 1
ATOM 6659 N N . GLY A 1 868 ? -35.227 -15.668 13.609 1.00 27.19 868 GLY A N 1
ATOM 6660 C CA . GLY A 1 868 ? -36.354 -16.473 14.107 1.00 27.19 868 GLY A CA 1
ATOM 6661 C C . GLY A 1 868 ? -37.615 -16.303 13.245 1.00 27.19 868 GLY A C 1
ATOM 6662 O O . GLY A 1 868 ? -38.695 -16.073 13.776 1.00 27.19 868 GLY A O 1
ATOM 6663 N N . ALA A 1 869 ? -37.459 -16.335 11.920 1.00 24.97 869 ALA A N 1
ATOM 6664 C CA . ALA A 1 869 ? -38.519 -16.167 10.932 1.00 24.97 869 ALA A CA 1
ATOM 6665 C C . ALA A 1 869 ? -38.478 -17.361 9.961 1.00 24.97 869 ALA A C 1
ATOM 6667 O O . ALA A 1 869 ? -37.380 -17.809 9.617 1.00 24.97 869 ALA A O 1
ATOM 6668 N N . PRO A 1 870 ? -39.635 -17.902 9.535 1.00 24.42 870 PRO A N 1
ATOM 6669 C CA . PRO A 1 870 ? -39.681 -19.107 8.716 1.00 24.42 870 PRO A CA 1
ATOM 6670 C C . PRO A 1 870 ? -39.023 -18.905 7.347 1.00 24.42 870 PRO A C 1
ATOM 6672 O O . PRO A 1 870 ? -38.858 -17.786 6.857 1.00 24.42 870 PRO A O 1
ATOM 6675 N N . SER A 1 871 ? -38.656 -20.022 6.723 1.00 28.03 871 SER A N 1
ATOM 6676 C CA . SER A 1 871 ? -37.951 -20.096 5.445 1.00 28.03 871 SER A CA 1
ATOM 6677 C C . SER A 1 871 ? -38.758 -19.509 4.279 1.00 28.03 871 SER A C 1
ATOM 6679 O O . SER A 1 871 ? -39.422 -20.234 3.543 1.00 28.03 871 SER A O 1
ATOM 6681 N N . LEU A 1 872 ? -38.637 -18.197 4.078 1.00 25.30 872 LEU A N 1
ATOM 6682 C CA . LEU A 1 872 ? -39.057 -17.477 2.873 1.00 25.30 872 LEU A CA 1
ATOM 6683 C C . LEU A 1 872 ? -37.832 -17.033 2.060 1.00 25.30 872 LEU A C 1
ATOM 6685 O O . LEU A 1 872 ? -37.622 -15.854 1.775 1.00 25.30 872 LEU A O 1
ATOM 6689 N N . LEU A 1 873 ? -37.003 -18.010 1.683 1.00 28.88 873 LEU A N 1
ATOM 6690 C CA . LEU A 1 873 ? -36.192 -17.870 0.476 1.00 28.88 873 LEU A CA 1
ATOM 6691 C C . LEU A 1 873 ? -37.120 -18.017 -0.733 1.00 28.88 873 LEU A C 1
ATOM 6693 O O . LEU A 1 873 ? -38.036 -18.836 -0.718 1.00 28.88 873 LEU A O 1
ATOM 6697 N N . PHE A 1 874 ? -36.880 -17.218 -1.772 1.00 28.75 874 PHE A N 1
ATOM 6698 C CA . PHE A 1 874 ? -37.609 -17.320 -3.034 1.00 28.75 874 PHE A CA 1
ATOM 6699 C C . PHE A 1 874 ? -37.423 -18.722 -3.627 1.00 28.75 874 PHE A C 1
ATOM 6701 O O . PHE A 1 874 ? -36.297 -19.109 -3.938 1.00 28.75 874 PHE A O 1
ATOM 6708 N N . ASN A 1 875 ? -38.525 -19.451 -3.806 1.00 25.64 875 ASN A N 1
ATOM 6709 C CA . ASN A 1 875 ? -38.549 -20.664 -4.614 1.00 25.64 875 ASN A CA 1
ATOM 6710 C C . ASN A 1 875 ? -38.666 -20.257 -6.099 1.00 25.64 875 ASN A C 1
ATOM 6712 O O . ASN A 1 875 ? -39.617 -19.538 -6.416 1.00 25.64 875 ASN A O 1
ATOM 6716 N N . PRO A 1 876 ? -37.749 -20.652 -7.004 1.00 31.58 876 PRO A N 1
ATOM 6717 C CA . PRO A 1 876 ? -37.829 -20.260 -8.416 1.00 31.58 876 PRO A CA 1
ATOM 6718 C C . PRO A 1 876 ? -38.983 -20.939 -9.168 1.00 31.58 876 PRO A C 1
ATOM 6720 O O . PRO A 1 876 ? -39.550 -20.356 -10.090 1.00 31.58 876 PRO A O 1
ATOM 6723 N N . ASP A 1 877 ? -39.343 -22.159 -8.762 1.00 29.91 877 ASP A N 1
ATOM 6724 C CA . ASP A 1 877 ? -40.197 -23.046 -9.550 1.00 29.91 877 ASP A CA 1
ATOM 6725 C C . ASP A 1 877 ? -41.683 -22.944 -9.177 1.00 29.91 877 ASP A C 1
ATOM 6727 O O . ASP A 1 877 ? -42.220 -23.764 -8.435 1.00 29.91 877 ASP A O 1
ATOM 6731 N N . THR A 1 878 ? -42.372 -21.950 -9.746 1.00 28.75 878 THR A N 1
ATOM 6732 C CA . THR A 1 878 ? -43.797 -22.066 -10.134 1.00 28.75 878 THR A CA 1
ATOM 6733 C C . THR A 1 878 ? -44.075 -21.220 -11.380 1.00 28.75 878 THR A C 1
ATOM 6735 O O . THR A 1 878 ? -43.926 -20.001 -11.375 1.00 28.75 878 THR A O 1
ATOM 6738 N N . THR A 1 879 ? -44.488 -21.862 -12.473 1.00 27.06 879 THR A N 1
ATOM 6739 C CA . THR A 1 879 ? -44.689 -21.223 -13.784 1.00 27.06 879 THR A CA 1
ATOM 6740 C C . THR A 1 879 ? -46.149 -20.840 -14.042 1.00 27.06 879 THR A C 1
ATOM 6742 O O . THR A 1 879 ? -46.995 -21.728 -14.129 1.00 27.06 879 THR A O 1
ATOM 6745 N N . ALA A 1 880 ? -46.439 -19.552 -14.278 1.00 25.95 880 ALA A N 1
ATOM 6746 C CA . ALA A 1 880 ? -47.712 -19.104 -14.865 1.00 25.95 880 ALA A CA 1
ATOM 6747 C C . ALA A 1 880 ? -47.605 -17.736 -15.582 1.00 25.95 880 ALA A C 1
ATOM 6749 O O . ALA A 1 880 ? -47.714 -16.677 -14.975 1.00 25.95 880 ALA A O 1
ATOM 6750 N N . SER A 1 881 ? -47.402 -17.788 -16.901 1.00 25.47 881 SER A N 1
ATOM 6751 C CA . SER A 1 881 ? -47.778 -16.787 -17.922 1.00 25.47 881 SER A CA 1
ATOM 6752 C C . SER A 1 881 ? -48.132 -15.336 -17.510 1.00 25.47 881 SER A C 1
ATOM 6754 O O . SER A 1 881 ? -49.281 -15.041 -17.172 1.00 25.47 881 SER A O 1
ATOM 6756 N N . ARG A 1 882 ? -47.258 -14.386 -17.866 1.00 26.67 882 ARG A N 1
ATOM 6757 C CA . ARG A 1 882 ? -47.553 -13.447 -18.972 1.00 26.67 882 ARG A CA 1
ATOM 6758 C C . ARG A 1 882 ? -46.270 -12.846 -19.548 1.00 26.67 882 ARG A C 1
ATOM 6760 O O . ARG A 1 882 ? -45.298 -12.641 -18.834 1.00 26.67 882 ARG A O 1
ATOM 6767 N N . SER A 1 883 ? -46.275 -12.619 -20.857 1.00 25.41 883 SER A N 1
ATOM 6768 C CA . SER A 1 883 ? -45.114 -12.211 -21.646 1.00 25.41 883 SER A CA 1
ATOM 6769 C C . SER A 1 883 ? -45.232 -10.766 -22.117 1.00 25.41 883 SER A C 1
ATOM 6771 O O . SER A 1 883 ? -46.217 -10.430 -22.771 1.00 25.41 883 SER A O 1
ATOM 6773 N N . GLU A 1 884 ? -44.180 -9.974 -21.926 1.00 27.31 884 GLU A N 1
ATOM 6774 C CA . GLU A 1 884 ? -43.850 -8.886 -22.848 1.00 27.31 884 GLU A CA 1
ATOM 6775 C C . GLU A 1 884 ? -42.423 -9.093 -23.356 1.00 27.31 884 GLU A C 1
ATOM 6777 O O . GLU A 1 884 ? -41.507 -9.412 -22.598 1.00 27.31 884 GLU A O 1
ATOM 6782 N N . SER A 1 885 ? -42.263 -8.994 -24.671 1.00 26.14 885 SER A N 1
ATOM 6783 C CA . SER A 1 885 ? -41.068 -9.412 -25.398 1.00 26.14 885 SER A CA 1
ATOM 6784 C C . SER A 1 885 ? -40.459 -8.237 -26.146 1.00 26.14 885 SER A C 1
ATOM 6786 O O . SER A 1 885 ? -41.149 -7.616 -26.954 1.00 26.14 885 SER A O 1
ATOM 6788 N N . TYR A 1 886 ? -39.156 -8.012 -25.983 1.00 27.75 886 TYR A N 1
ATOM 6789 C CA . TYR A 1 886 ? -38.384 -7.212 -26.932 1.00 27.75 886 TYR A CA 1
ATOM 6790 C C . TYR A 1 886 ? -37.509 -8.127 -27.784 1.00 27.75 886 TYR A C 1
ATOM 6792 O O . TYR A 1 886 ? -36.590 -8.780 -27.295 1.00 27.75 886 TYR A O 1
ATOM 6800 N N . SER A 1 887 ? -37.860 -8.197 -29.066 1.00 28.98 887 SER A N 1
ATOM 6801 C CA . SER A 1 887 ? -37.159 -8.970 -30.088 1.00 28.98 887 SER A CA 1
ATOM 6802 C C . SER A 1 887 ? -36.063 -8.123 -30.740 1.00 28.98 887 SER A C 1
ATOM 6804 O O . SER A 1 887 ? -36.236 -6.917 -30.921 1.00 28.98 887 SER A O 1
ATOM 6806 N N . GLY A 1 888 ? -34.949 -8.753 -31.113 1.00 29.31 888 GLY A N 1
ATOM 6807 C CA . GLY A 1 888 ? -33.980 -8.181 -32.048 1.00 29.31 888 GLY A CA 1
ATOM 6808 C C . GLY A 1 888 ? -34.252 -8.685 -33.466 1.00 29.31 888 GLY A C 1
ATOM 6809 O O . GLY A 1 888 ? -34.700 -9.816 -33.639 1.00 29.31 888 GLY A O 1
ATOM 6810 N N . LEU A 1 889 ? -33.957 -7.875 -34.485 1.00 28.38 889 LEU A N 1
ATOM 6811 C CA . LEU A 1 889 ? -34.069 -8.273 -35.892 1.00 28.38 889 LEU A CA 1
ATOM 6812 C C . LEU A 1 889 ? -33.028 -7.558 -36.767 1.00 28.38 889 LEU A C 1
ATOM 6814 O O . LEU A 1 889 ? -32.406 -6.584 -36.344 1.00 28.38 889 LEU A O 1
ATOM 6818 N N . VAL A 1 890 ? -32.820 -8.079 -37.978 1.00 26.33 890 VAL A N 1
ATOM 6819 C CA . VAL A 1 890 ? -31.721 -7.716 -38.886 1.00 26.33 890 VAL A CA 1
ATOM 6820 C C . VAL A 1 890 ? -32.255 -7.457 -40.299 1.00 26.33 890 VAL A C 1
ATOM 6822 O O . VAL A 1 890 ? -32.977 -8.294 -40.831 1.00 26.33 890 VAL A O 1
ATOM 6825 N N . GLY A 1 891 ? -31.782 -6.380 -40.942 1.00 26.64 891 GLY A N 1
ATOM 6826 C CA . GLY A 1 891 ? -31.544 -6.356 -42.394 1.00 26.64 891 GLY A CA 1
ATOM 6827 C C . GLY A 1 891 ? -32.419 -5.461 -43.291 1.00 26.64 891 GLY A C 1
ATOM 6828 O O . GLY A 1 891 ? -33.636 -5.427 -43.158 1.00 26.64 891 GLY A O 1
ATOM 6829 N N . ALA A 1 892 ? -31.743 -4.880 -44.301 1.00 28.62 892 ALA A N 1
ATOM 6830 C CA . ALA A 1 892 ? -32.258 -4.365 -45.587 1.00 28.62 892 ALA A CA 1
ATOM 6831 C C . ALA A 1 892 ? -33.172 -3.105 -45.573 1.00 28.62 892 ALA A C 1
ATOM 6833 O O . ALA A 1 892 ? -33.729 -2.770 -44.529 1.00 28.62 892 ALA A O 1
ATOM 6834 N N . PRO A 1 893 ? -33.356 -2.392 -46.718 1.00 33.09 893 PRO A N 1
ATOM 6835 C CA . PRO A 1 893 ? -32.818 -2.624 -48.074 1.00 33.09 893 PRO A CA 1
ATOM 6836 C C . PRO A 1 893 ? -31.976 -1.452 -48.655 1.00 33.09 893 PRO A C 1
ATOM 6838 O O . PRO A 1 893 ? -31.666 -0.485 -47.966 1.00 33.09 893 PRO A O 1
ATOM 6841 N N . VAL A 1 894 ? -31.612 -1.549 -49.944 1.00 30.52 894 VAL A N 1
ATOM 6842 C CA . VAL A 1 894 ? -30.894 -0.537 -50.756 1.00 30.52 894 VAL A CA 1
ATOM 6843 C C . VAL A 1 894 ? -31.643 -0.333 -52.088 1.00 30.52 894 VAL A C 1
ATOM 6845 O O . VAL A 1 894 ? -32.206 -1.296 -52.605 1.00 30.52 894 VAL A O 1
ATOM 6848 N N . ASP A 1 895 ? -31.648 0.884 -52.651 1.00 31.19 895 ASP A N 1
ATOM 6849 C CA . ASP A 1 895 ? -32.308 1.225 -53.931 1.00 31.19 895 ASP A CA 1
ATOM 6850 C C . ASP A 1 895 ? -31.301 1.303 -55.110 1.00 31.19 895 ASP A C 1
ATOM 6852 O O . ASP A 1 895 ? -30.345 2.082 -55.034 1.00 31.19 895 ASP A O 1
ATOM 6856 N N . PRO A 1 896 ? -31.469 0.519 -56.198 1.00 38.62 896 PRO A N 1
ATOM 6857 C CA . PRO A 1 896 ? -30.555 0.495 -57.340 1.00 38.62 896 PRO A CA 1
ATOM 6858 C C . PRO A 1 896 ? -31.104 1.253 -58.569 1.00 38.62 896 PRO A C 1
ATOM 6860 O O . PRO A 1 896 ? -31.542 0.636 -59.546 1.00 38.62 896 PRO A O 1
ATOM 6863 N N . ARG A 1 897 ? -31.059 2.594 -58.569 1.00 27.88 897 ARG A N 1
ATOM 6864 C CA . ARG A 1 897 ? -31.497 3.418 -59.719 1.00 27.88 897 ARG A CA 1
ATOM 6865 C C . ARG A 1 897 ? -30.602 4.629 -59.999 1.00 27.88 897 ARG A C 1
ATOM 6867 O O . ARG A 1 897 ? -30.779 5.667 -59.382 1.00 27.88 897 ARG A O 1
ATOM 6874 N N . TYR A 1 898 ? -29.691 4.484 -60.963 1.00 31.38 898 TYR A N 1
ATOM 6875 C CA . TYR A 1 898 ? -29.360 5.424 -62.058 1.00 31.38 898 TYR A CA 1
ATOM 6876 C C . TYR A 1 898 ? -28.160 4.856 -62.837 1.00 31.38 898 TYR A C 1
ATOM 6878 O O . TYR A 1 898 ? -27.269 4.253 -62.243 1.00 31.38 898 TYR A O 1
ATOM 6886 N N . GLY A 1 899 ? -28.120 5.019 -64.162 1.00 26.78 899 GLY A N 1
ATOM 6887 C CA . GLY A 1 899 ? -27.021 4.495 -64.977 1.00 26.78 899 GLY A CA 1
ATOM 6888 C C . GLY A 1 899 ? -27.023 5.006 -66.416 1.00 26.78 899 GLY A C 1
ATOM 6889 O O . GLY A 1 899 ? -28.033 5.530 -66.879 1.00 26.78 899 GLY A O 1
ATOM 6890 N N . GLN A 1 900 ? -25.892 4.781 -67.101 1.00 26.42 900 GLN A N 1
ATOM 6891 C CA . GLN A 1 900 ? -25.573 5.243 -68.465 1.00 26.42 900 GLN A CA 1
ATOM 6892 C C . GLN A 1 900 ? -25.430 6.786 -68.568 1.00 26.42 900 GLN A C 1
ATOM 6894 O O . GLN A 1 900 ? -25.918 7.522 -67.719 1.00 26.42 900 GLN A O 1
ATOM 6899 N N . SER A 1 901 ? -24.668 7.348 -69.512 1.00 26.50 901 SER A N 1
ATOM 6900 C CA . SER A 1 901 ? -24.279 6.845 -70.842 1.00 26.50 901 SER A CA 1
ATOM 6901 C C . SER A 1 901 ? -22.808 7.112 -71.220 1.00 26.50 901 SER A C 1
ATOM 6903 O O . SER A 1 901 ? -22.053 7.708 -70.457 1.00 26.50 901 SER A O 1
ATOM 6905 N N . ASN A 1 902 ? -22.398 6.592 -72.383 1.00 27.75 902 ASN A N 1
ATOM 6906 C CA . ASN A 1 902 ? -21.046 6.721 -72.937 1.00 27.75 902 ASN A CA 1
ATOM 6907 C C . ASN A 1 902 ? -20.824 8.100 -73.575 1.00 27.75 902 ASN A C 1
ATOM 6909 O O . ASN A 1 902 ? -21.734 8.593 -74.231 1.00 27.75 902 ASN A O 1
ATOM 6913 N N . GLU A 1 903 ? -19.572 8.560 -73.606 1.00 25.31 903 GLU A N 1
ATOM 6914 C CA . GLU A 1 903 ? -18.960 9.097 -74.833 1.00 25.31 903 GLU A CA 1
ATOM 6915 C C . GLU A 1 903 ? -17.517 8.571 -74.958 1.00 25.31 903 GLU A C 1
ATOM 6917 O O . GLU A 1 903 ? -16.905 8.172 -73.965 1.00 25.31 903 GLU A O 1
ATOM 6922 N N . VAL A 1 904 ? -16.988 8.506 -76.185 1.00 30.72 904 VAL A N 1
ATOM 6923 C CA . VAL A 1 904 ? -15.652 7.965 -76.496 1.00 30.72 904 VAL A CA 1
ATOM 6924 C C . VAL A 1 904 ? -14.926 8.929 -77.429 1.00 30.72 904 VAL A C 1
ATOM 6926 O O . VAL A 1 904 ? -15.426 9.223 -78.511 1.00 30.72 904 VAL A O 1
ATOM 6929 N N . GLY A 1 905 ? -13.721 9.370 -77.058 1.00 27.89 905 GLY A N 1
ATOM 6930 C CA . GLY A 1 905 ? -12.904 10.212 -77.929 1.00 27.89 905 GLY A CA 1
ATOM 6931 C C . GLY A 1 905 ? -11.473 10.456 -77.439 1.00 27.89 905 GLY A C 1
ATOM 6932 O O . GLY A 1 905 ? -11.239 10.700 -76.263 1.00 27.89 905 GLY A O 1
ATOM 6933 N N . GLN A 1 906 ? -10.537 10.442 -78.394 1.00 28.80 906 GLN A N 1
ATOM 6934 C CA . GLN A 1 906 ? -9.267 11.187 -78.362 1.00 28.80 906 GLN A CA 1
ATOM 6935 C C . GLN A 1 906 ? -8.227 10.831 -77.271 1.00 28.80 906 GLN A C 1
ATOM 6937 O O . GLN A 1 906 ? -7.696 11.703 -76.591 1.00 28.80 906 GLN A O 1
ATOM 6942 N N . MET A 1 907 ? -7.783 9.567 -77.224 1.00 31.81 907 MET A N 1
ATOM 6943 C CA . MET A 1 907 ? -6.378 9.284 -76.867 1.00 31.81 907 MET A CA 1
ATOM 6944 C C . MET A 1 907 ? -5.483 9.495 -78.098 1.00 31.81 907 MET A C 1
ATOM 6946 O O . MET A 1 907 ? -5.216 8.545 -78.832 1.00 31.81 907 MET A O 1
ATOM 6950 N N . ALA A 1 908 ? -5.056 10.737 -78.348 1.00 34.75 908 ALA A N 1
ATOM 6951 C CA . ALA A 1 908 ? -4.177 11.065 -79.479 1.00 34.75 908 ALA A CA 1
ATOM 6952 C C . ALA A 1 908 ? -3.292 12.318 -79.283 1.00 34.75 908 ALA A C 1
ATOM 6954 O O . ALA A 1 908 ? -2.914 12.935 -80.268 1.00 34.75 908 ALA A O 1
ATOM 6955 N N . ASP A 1 909 ? -2.927 12.676 -78.046 1.00 35.84 909 ASP A N 1
ATOM 6956 C CA . ASP A 1 909 ? -1.782 13.564 -77.775 1.00 35.84 909 ASP A CA 1
ATOM 6957 C C . ASP A 1 909 ? -1.163 13.219 -76.409 1.00 35.84 909 ASP A C 1
ATOM 6959 O O . ASP A 1 909 ? -1.875 12.850 -75.471 1.00 35.84 909 ASP A O 1
ATOM 6963 N N . PHE A 1 910 ? 0.172 13.219 -76.313 1.00 51.72 910 PHE A N 1
ATOM 6964 C CA . PHE A 1 910 ? 0.885 12.353 -75.359 1.00 51.72 910 PHE A CA 1
ATOM 6965 C C . PHE A 1 910 ? 2.076 13.018 -74.647 1.00 51.72 910 PHE A C 1
ATOM 6967 O O . PHE A 1 910 ? 2.955 13.604 -75.275 1.00 51.72 910 PHE A O 1
ATOM 6974 N N . GLY A 1 911 ? 2.188 12.797 -73.332 1.00 57.09 911 GLY A N 1
ATOM 6975 C CA . GLY A 1 911 ? 3.456 12.889 -72.599 1.00 57.09 911 GLY A CA 1
ATOM 6976 C C . GLY A 1 911 ? 3.508 13.988 -71.541 1.00 57.09 911 GLY A C 1
ATOM 6977 O O . GLY A 1 911 ? 3.260 13.724 -70.362 1.00 57.09 911 GLY A O 1
ATOM 6978 N N . TYR A 1 912 ? 3.901 15.204 -71.933 1.00 47.94 912 TYR A N 1
ATOM 6979 C CA . TYR A 1 912 ? 4.283 16.249 -70.973 1.00 47.94 912 TYR A CA 1
ATOM 6980 C C . TYR A 1 912 ? 3.091 16.824 -70.200 1.00 47.94 912 TYR A C 1
ATOM 6982 O O . TYR A 1 912 ? 3.083 16.786 -68.968 1.00 47.94 912 TYR A O 1
ATOM 6990 N N . ASP A 1 913 ? 2.061 17.298 -70.906 1.00 52.25 913 ASP A N 1
ATOM 6991 C CA . ASP A 1 913 ? 0.856 17.823 -70.259 1.00 52.25 913 ASP A CA 1
ATOM 6992 C C . ASP A 1 913 ? 0.115 16.722 -69.493 1.00 52.25 913 ASP A C 1
ATOM 6994 O O . ASP A 1 913 ? -0.338 16.964 -68.378 1.00 52.25 913 ASP A O 1
ATOM 6998 N N . THR A 1 914 ? 0.124 15.479 -69.992 1.00 56.62 914 THR A N 1
ATOM 6999 C CA . THR A 1 914 ? -0.400 14.314 -69.264 1.00 56.62 914 THR A CA 1
ATOM 7000 C C . THR A 1 914 ? 0.299 14.132 -67.913 1.00 56.62 914 THR A C 1
ATOM 7002 O O . THR A 1 914 ? -0.373 13.977 -66.900 1.00 56.62 914 THR A O 1
ATOM 7005 N N . MET A 1 915 ? 1.635 14.203 -67.848 1.00 57.44 915 MET A N 1
ATOM 7006 C CA . MET A 1 915 ? 2.382 14.086 -66.584 1.00 57.44 915 MET A CA 1
ATOM 7007 C C . MET A 1 915 ? 2.208 15.306 -65.670 1.00 57.44 915 MET A C 1
ATOM 7009 O O . MET A 1 915 ? 2.091 15.151 -64.451 1.00 57.44 915 MET A O 1
ATOM 7013 N N . ARG A 1 916 ? 2.144 16.518 -66.234 1.00 66.81 916 ARG A N 1
ATOM 7014 C CA . ARG A 1 916 ? 1.853 17.753 -65.487 1.00 66.81 916 ARG A CA 1
ATOM 7015 C C . ARG A 1 916 ? 0.467 17.700 -64.852 1.00 66.81 916 ARG A C 1
ATOM 7017 O O . ARG A 1 916 ? 0.311 18.056 -63.682 1.00 66.81 916 ARG A O 1
ATOM 7024 N N . ASP A 1 917 ? -0.522 17.231 -65.599 1.00 69.38 917 ASP A N 1
ATOM 7025 C CA . ASP A 1 917 ? -1.906 17.192 -65.156 1.00 69.38 917 ASP A CA 1
ATOM 7026 C C . ASP A 1 917 ? -2.180 15.963 -64.280 1.00 69.38 917 ASP A C 1
ATOM 7028 O O . ASP A 1 917 ? -2.913 16.103 -63.309 1.00 69.38 917 ASP A O 1
ATOM 7032 N N . ILE A 1 918 ? -1.481 14.832 -64.453 1.00 69.06 918 ILE A N 1
ATOM 7033 C CA . ILE A 1 918 ? -1.403 13.760 -63.438 1.00 69.06 918 ILE A CA 1
ATOM 7034 C C . ILE A 1 918 ? -0.825 14.306 -62.126 1.00 69.06 918 ILE A C 1
ATOM 7036 O O . ILE A 1 918 ? -1.400 14.069 -61.067 1.00 69.06 918 ILE A O 1
ATOM 7040 N N . SER A 1 919 ? 0.262 15.083 -62.160 1.00 75.88 919 SER A N 1
ATOM 7041 C CA . SER A 1 919 ? 0.833 15.699 -60.950 1.00 75.88 919 SER A CA 1
ATOM 7042 C C . SER A 1 919 ? -0.154 16.660 -60.267 1.00 75.88 919 SER A C 1
ATOM 7044 O O . SER A 1 919 ? -0.295 16.647 -59.040 1.00 75.88 919 SER A O 1
ATOM 7046 N N . ARG A 1 920 ? -0.921 17.439 -61.044 1.00 74.75 920 ARG A N 1
ATOM 7047 C CA . ARG A 1 920 ? -2.018 18.289 -60.538 1.00 74.75 920 ARG A CA 1
ATOM 7048 C C . ARG A 1 920 ? -3.181 17.469 -59.975 1.00 74.75 920 ARG A C 1
ATOM 7050 O O . ARG A 1 920 ? -3.634 17.779 -58.878 1.00 74.75 920 ARG A O 1
ATOM 7057 N N . TRP A 1 921 ? -3.623 16.414 -60.657 1.00 74.88 921 TRP A N 1
ATOM 7058 C CA . TRP A 1 921 ? -4.688 15.515 -60.202 1.00 74.88 921 TRP A CA 1
ATOM 7059 C C . TRP A 1 921 ? -4.301 14.761 -58.931 1.00 74.88 921 TRP A C 1
ATOM 7061 O O . TRP A 1 921 ? -5.105 14.695 -58.011 1.00 74.88 921 TRP A O 1
ATOM 7071 N N . VAL A 1 922 ? -3.067 14.265 -58.818 1.00 72.88 922 VAL A N 1
ATOM 7072 C CA . VAL A 1 922 ? -2.561 13.612 -57.598 1.00 72.88 922 VAL A CA 1
ATOM 7073 C C . VAL A 1 922 ? -2.399 14.626 -56.459 1.00 72.88 922 VAL A C 1
ATOM 7075 O O . VAL A 1 922 ? -2.749 14.317 -55.321 1.00 72.88 922 VAL A O 1
ATOM 7078 N N . THR A 1 923 ? -1.981 15.866 -56.750 1.00 84.19 923 THR A N 1
ATOM 7079 C CA . THR A 1 923 ? -1.998 16.968 -55.768 1.00 84.19 923 THR A CA 1
ATOM 7080 C C . THR A 1 923 ? -3.429 17.235 -55.276 1.00 84.19 923 THR A C 1
ATOM 7082 O O . THR A 1 923 ? -3.684 17.181 -54.072 1.00 84.19 923 THR A O 1
ATOM 7085 N N . ALA A 1 924 ? -4.381 17.455 -56.186 1.00 77.38 924 ALA A N 1
ATOM 7086 C CA . ALA A 1 924 ? -5.781 17.743 -55.871 1.00 77.38 924 ALA A CA 1
ATOM 7087 C C . ALA A 1 924 ? -6.474 16.576 -55.148 1.00 77.38 924 ALA A C 1
ATOM 7089 O O . ALA A 1 924 ? -7.206 16.795 -54.185 1.00 77.38 924 ALA A O 1
ATOM 7090 N N . PHE A 1 925 ? -6.191 15.335 -55.545 1.00 76.50 925 PHE A N 1
ATOM 7091 C CA . PHE A 1 925 ? -6.672 14.132 -54.874 1.00 76.50 925 PHE A CA 1
ATOM 7092 C C . PHE A 1 925 ? -6.085 14.012 -53.464 1.00 76.50 925 PHE A C 1
ATOM 7094 O O . PHE A 1 925 ? -6.831 13.752 -52.528 1.00 76.50 925 PHE A O 1
ATOM 7101 N N . SER A 1 926 ? -4.791 14.292 -53.264 1.00 78.12 926 SER A N 1
ATOM 7102 C CA . SER A 1 926 ? -4.194 14.305 -51.918 1.00 78.12 926 SER A CA 1
ATOM 7103 C C . SER A 1 926 ? -4.797 15.389 -51.012 1.00 78.12 926 SER A C 1
ATOM 7105 O O . SER A 1 926 ? -5.000 15.143 -49.825 1.00 78.12 926 SER A O 1
ATOM 7107 N N . PHE A 1 927 ? -5.167 16.549 -51.569 1.00 83.88 927 PHE A N 1
ATOM 7108 C CA . PHE A 1 927 ? -5.880 17.622 -50.862 1.00 83.88 927 PHE A CA 1
ATOM 7109 C C . PHE A 1 927 ? -7.317 17.218 -50.509 1.00 83.88 927 PHE A C 1
ATOM 7111 O O . PHE A 1 927 ? -7.757 17.416 -49.378 1.00 83.88 927 PHE A O 1
ATOM 7118 N N . LEU A 1 928 ? -8.032 16.583 -51.441 1.00 75.31 928 LEU A N 1
ATOM 7119 C CA . LEU A 1 928 ? -9.400 16.106 -51.240 1.00 75.31 928 LEU A CA 1
ATOM 7120 C C . LEU A 1 928 ? -9.461 14.937 -50.239 1.00 75.31 928 LEU A C 1
ATOM 7122 O O . LEU A 1 928 ? -10.333 14.918 -49.374 1.00 75.31 928 LEU A O 1
ATOM 7126 N N . VAL A 1 929 ? -8.492 14.018 -50.274 1.00 71.56 929 VAL A N 1
ATOM 7127 C CA . VAL A 1 929 ? -8.317 12.959 -49.266 1.00 71.56 929 VAL A CA 1
ATOM 7128 C C . VAL A 1 929 ? -7.967 13.555 -47.899 1.00 71.56 929 VAL A C 1
ATOM 7130 O O . VAL A 1 929 ? -8.576 13.171 -46.900 1.00 71.56 929 VAL A O 1
ATOM 7133 N N . ALA A 1 930 ? -7.056 14.534 -47.829 1.00 76.06 930 ALA A N 1
ATOM 7134 C CA . ALA A 1 930 ? -6.757 15.234 -46.579 1.00 76.06 930 ALA A CA 1
ATOM 7135 C C . ALA A 1 930 ? -8.006 15.928 -46.003 1.00 76.06 930 ALA A C 1
ATOM 7137 O O . ALA A 1 930 ? -8.269 15.810 -44.809 1.00 76.06 930 ALA A O 1
ATOM 7138 N N . LEU A 1 931 ? -8.828 16.570 -46.840 1.00 74.06 931 LEU A N 1
ATOM 7139 C CA . LEU A 1 931 ? -10.121 17.136 -46.439 1.00 74.06 931 LEU A CA 1
ATOM 7140 C C . LEU A 1 931 ? -11.101 16.071 -45.923 1.00 74.06 931 LEU A C 1
ATOM 7142 O O . LEU A 1 931 ? -11.724 16.298 -44.888 1.00 74.06 931 LEU A O 1
ATOM 7146 N N . ILE A 1 932 ? -11.213 14.907 -46.573 1.00 74.75 932 ILE A N 1
ATOM 7147 C CA . ILE A 1 932 ? -12.084 13.806 -46.116 1.00 74.75 932 ILE A CA 1
ATOM 7148 C C . ILE A 1 932 ? -11.703 13.333 -44.704 1.00 74.75 932 ILE A C 1
ATOM 7150 O O . ILE A 1 932 ? -12.594 13.109 -43.885 1.00 74.75 932 ILE A O 1
ATOM 7154 N N . PHE A 1 933 ? -10.410 13.233 -44.383 1.00 64.19 933 PHE A N 1
ATOM 7155 C CA . PHE A 1 933 ? -9.962 12.862 -43.034 1.00 64.19 933 PHE A CA 1
ATOM 7156 C C . PHE A 1 933 ? -10.043 14.015 -42.018 1.00 64.19 933 PHE A C 1
ATOM 7158 O O . PHE A 1 933 ? -10.320 13.779 -40.840 1.00 64.19 933 PHE A O 1
ATOM 7165 N N . VAL A 1 934 ? -9.833 15.264 -42.444 1.00 71.50 934 VAL A N 1
ATOM 7166 C CA . VAL A 1 934 ? -9.747 16.423 -41.537 1.00 71.50 934 VAL A CA 1
ATOM 7167 C C . VAL A 1 934 ? -11.109 17.064 -41.237 1.00 71.50 934 VAL A C 1
ATOM 7169 O O . VAL A 1 934 ? -11.316 17.513 -40.111 1.00 71.50 934 VAL A O 1
ATOM 7172 N N . ILE A 1 935 ? -12.078 17.066 -42.161 1.00 68.56 935 ILE A N 1
ATOM 7173 C CA . ILE A 1 935 ? -13.421 17.641 -41.925 1.00 68.56 935 ILE A CA 1
ATOM 7174 C C . ILE A 1 935 ? -14.139 16.998 -40.713 1.00 68.56 935 ILE A C 1
ATOM 7176 O O . ILE A 1 935 ? -14.656 17.750 -39.879 1.00 68.56 935 ILE A O 1
ATOM 7180 N N . PRO A 1 936 ? -14.165 15.657 -40.537 1.00 61.16 936 PRO A N 1
ATOM 7181 C CA . PRO A 1 936 ? -14.757 15.029 -39.351 1.00 61.16 936 PRO A CA 1
ATOM 7182 C C . PRO A 1 936 ? -13.993 15.349 -38.055 1.00 61.16 936 PRO A C 1
ATOM 7184 O O . PRO A 1 936 ? -14.605 15.549 -37.003 1.00 61.16 936 PRO A O 1
ATOM 7187 N N . ALA A 1 937 ? -12.662 15.445 -38.127 1.00 57.72 937 ALA A N 1
ATOM 7188 C CA . ALA A 1 937 ? -11.808 15.747 -36.979 1.00 57.72 937 ALA A CA 1
ATOM 7189 C C . ALA A 1 937 ? -11.967 17.202 -36.497 1.00 57.72 937 ALA A C 1
ATOM 7191 O O . ALA A 1 937 ? -12.109 17.451 -35.301 1.00 57.72 937 ALA A O 1
ATOM 7192 N N . VAL A 1 938 ? -12.025 18.170 -37.418 1.00 61.00 938 VAL A N 1
ATOM 7193 C CA . VAL A 1 938 ? -12.215 19.595 -37.087 1.00 61.00 938 VAL A CA 1
ATOM 7194 C C . VAL A 1 938 ? -13.626 19.870 -36.561 1.00 61.00 938 VAL A C 1
ATOM 7196 O O . VAL A 1 938 ? -13.791 20.685 -35.658 1.00 61.00 938 VAL A O 1
ATOM 7199 N N . ARG A 1 939 ? -14.651 19.143 -37.033 1.00 56.94 939 ARG A N 1
ATOM 7200 C CA . ARG A 1 939 ? -16.027 19.258 -36.509 1.00 56.94 939 ARG A CA 1
ATOM 7201 C C . ARG A 1 939 ? -16.201 18.811 -35.049 1.00 56.94 939 ARG A C 1
ATOM 7203 O O . ARG A 1 939 ? -17.264 19.059 -34.487 1.00 56.94 939 ARG A O 1
ATOM 7210 N N . THR A 1 940 ? -15.208 18.161 -34.435 1.00 55.22 940 THR A N 1
ATOM 7211 C CA . THR A 1 940 ? -15.336 17.546 -33.099 1.00 55.22 940 THR A CA 1
ATOM 7212 C C . THR A 1 940 ? -14.403 18.118 -32.025 1.00 55.22 940 THR A C 1
ATOM 7214 O O . THR A 1 940 ? -14.508 17.705 -30.870 1.00 55.22 940 THR A O 1
ATOM 7217 N N . ARG A 1 941 ? -13.518 19.079 -32.342 1.00 55.03 941 ARG A N 1
ATOM 7218 C CA . ARG A 1 941 ? -12.504 19.610 -31.399 1.00 55.03 941 ARG A CA 1
ATOM 7219 C C . ARG A 1 941 ? -12.449 21.142 -31.366 1.00 55.03 941 ARG A C 1
ATOM 7221 O O . ARG A 1 941 ? -12.983 21.809 -32.245 1.00 55.03 941 ARG A O 1
ATOM 7228 N N . LYS A 1 942 ? -11.848 21.705 -30.306 1.00 50.31 942 LYS A N 1
ATOM 7229 C CA . LYS A 1 942 ? -11.880 23.154 -29.996 1.00 50.31 942 LYS A CA 1
ATOM 7230 C C . LYS A 1 942 ? -10.527 23.791 -29.627 1.00 50.31 942 LYS A C 1
ATOM 7232 O O . LYS A 1 942 ? -10.517 24.953 -29.230 1.00 50.31 942 LYS A O 1
ATOM 7237 N N . SER A 1 943 ? -9.395 23.086 -29.729 1.00 56.72 943 SER A N 1
ATOM 7238 C CA . SER A 1 943 ? -8.086 23.686 -29.418 1.00 56.72 943 SER A CA 1
ATOM 7239 C C . SER A 1 943 ? -7.436 24.343 -30.646 1.00 56.72 943 SER A C 1
ATOM 7241 O O . SER A 1 943 ? -7.508 23.834 -31.765 1.00 56.72 943 SER A O 1
ATOM 7243 N N . VAL A 1 944 ? -6.770 25.484 -30.435 1.00 56.91 944 VAL A N 1
ATOM 7244 C CA . VAL A 1 944 ? -6.103 26.244 -31.511 1.00 56.91 944 VAL A CA 1
ATOM 7245 C C . VAL A 1 944 ? -4.902 25.477 -32.082 1.00 56.91 944 VAL A C 1
ATOM 7247 O O . VAL A 1 944 ? -4.654 25.536 -33.282 1.00 56.91 944 VAL A O 1
ATOM 7250 N N . GLY A 1 945 ? -4.189 24.709 -31.249 1.00 54.88 945 GLY A N 1
ATOM 7251 C CA . GLY A 1 945 ? -3.051 23.890 -31.682 1.00 54.88 945 GLY A CA 1
ATOM 7252 C C . GLY A 1 945 ? -3.451 22.741 -32.612 1.00 54.88 945 GLY A C 1
ATOM 7253 O O . GLY A 1 945 ? -2.793 22.519 -33.626 1.00 54.88 945 GLY A O 1
ATOM 7254 N N . GLU A 1 946 ? -4.562 22.054 -32.329 1.00 57.16 946 GLU A N 1
ATOM 7255 C CA . GLU A 1 946 ? -5.095 21.017 -33.225 1.00 57.16 946 GLU A CA 1
ATOM 7256 C C . GLU A 1 946 ? -5.635 21.611 -34.530 1.00 57.16 946 GLU A C 1
ATOM 7258 O O . GLU A 1 946 ? -5.459 21.009 -35.587 1.00 57.16 946 GLU A O 1
ATOM 7263 N N . LEU A 1 947 ? -6.237 22.806 -34.482 1.00 58.50 947 LEU A N 1
ATOM 7264 C CA . LEU A 1 947 ? -6.665 23.524 -35.685 1.00 58.50 947 LEU A CA 1
ATOM 7265 C C . LEU A 1 947 ? -5.463 23.901 -36.569 1.00 58.50 947 LEU A C 1
ATOM 7267 O O . LEU A 1 947 ? -5.515 23.731 -37.786 1.00 58.50 947 LEU A O 1
ATOM 7271 N N . LEU A 1 948 ? -4.359 24.349 -35.961 1.00 56.75 948 LEU A N 1
ATOM 7272 C CA . LEU A 1 948 ? -3.109 24.623 -36.670 1.00 56.75 948 LEU A CA 1
ATOM 7273 C C . LEU A 1 948 ? -2.527 23.340 -37.286 1.00 56.75 948 LEU A C 1
ATOM 7275 O O . LEU A 1 948 ? -2.147 23.340 -38.453 1.00 56.75 948 LEU A O 1
ATOM 7279 N N . GLY A 1 949 ? -2.537 22.231 -36.538 1.00 59.84 949 GLY A N 1
ATOM 7280 C CA . GLY A 1 949 ? -2.148 20.908 -37.032 1.00 59.84 949 GLY A CA 1
ATOM 7281 C C . GLY A 1 949 ? -2.987 20.455 -38.230 1.00 59.84 949 GLY A C 1
ATOM 7282 O O . GLY A 1 949 ? -2.427 20.049 -39.243 1.00 59.84 949 GLY A O 1
ATOM 7283 N N . ALA A 1 950 ? -4.310 20.617 -38.164 1.00 67.31 950 ALA A N 1
ATOM 7284 C CA . ALA A 1 950 ? -5.233 20.321 -39.257 1.00 67.31 950 ALA A CA 1
ATOM 7285 C C . ALA A 1 950 ? -4.936 21.148 -40.523 1.00 67.31 950 ALA A C 1
ATOM 7287 O O . ALA A 1 950 ? -4.877 20.590 -41.620 1.00 67.31 950 ALA A O 1
ATOM 7288 N N . VAL A 1 951 ? -4.681 22.455 -40.382 1.00 66.12 951 VAL A N 1
ATOM 7289 C CA . VAL A 1 951 ? -4.262 23.325 -41.499 1.00 66.12 951 VAL A CA 1
ATOM 7290 C C . VAL A 1 951 ? -2.907 22.878 -42.062 1.00 66.12 951 VAL A C 1
ATOM 7292 O O . VAL A 1 951 ? -2.760 22.751 -43.278 1.00 66.12 951 VAL A O 1
ATOM 7295 N N . CYS A 1 952 ? -1.933 22.554 -41.208 1.00 64.12 952 CYS A N 1
ATOM 7296 C CA . CYS A 1 952 ? -0.647 22.000 -41.634 1.00 64.12 952 CYS A CA 1
ATOM 7297 C C . CYS A 1 952 ? -0.782 20.639 -42.340 1.00 64.12 952 CYS A C 1
ATOM 7299 O O . CYS A 1 952 ? 0.002 20.361 -43.243 1.00 64.12 952 CYS A O 1
ATOM 7301 N N . THR A 1 953 ? -1.772 19.810 -42.003 1.00 67.19 953 THR A N 1
ATOM 7302 C CA . THR A 1 953 ? -2.060 18.550 -42.710 1.00 67.19 953 THR A CA 1
ATOM 7303 C C . THR A 1 953 ? -2.683 18.806 -44.086 1.00 67.19 953 THR A C 1
ATOM 7305 O O . THR A 1 953 ? -2.171 18.299 -45.085 1.00 67.19 953 THR A O 1
ATOM 7308 N N . VAL A 1 954 ? -3.743 19.623 -44.153 1.00 76.38 954 VAL A N 1
ATOM 7309 C CA . VAL A 1 954 ? -4.483 19.927 -45.396 1.00 76.38 954 VAL A CA 1
ATOM 7310 C C . VAL A 1 954 ? -3.629 20.699 -46.402 1.00 76.38 954 VAL A C 1
ATOM 7312 O O . VAL A 1 954 ? -3.723 20.435 -47.596 1.00 76.38 954 VAL A O 1
ATOM 7315 N N . CYS A 1 955 ? -2.766 21.610 -45.951 1.00 70.00 955 CYS A N 1
ATOM 7316 C CA . CYS A 1 955 ? -1.861 22.346 -46.836 1.00 70.00 955 CYS A CA 1
ATOM 7317 C C . CYS A 1 955 ? -0.532 21.609 -47.065 1.00 70.00 955 CYS A C 1
ATOM 7319 O O . CYS A 1 955 ? -0.002 21.619 -48.175 1.00 70.00 955 CYS A O 1
ATOM 7321 N N . GLY A 1 956 ? 0.022 20.964 -46.033 1.00 72.00 956 GLY A N 1
ATOM 7322 C CA . GLY A 1 956 ? 1.371 20.396 -46.064 1.00 72.00 956 GLY A CA 1
ATOM 7323 C C . GLY A 1 956 ? 1.490 19.099 -46.857 1.00 72.00 956 GLY A C 1
ATOM 7324 O O . GLY A 1 956 ? 2.435 18.967 -47.632 1.00 72.00 956 GLY A O 1
ATOM 7325 N N . ILE A 1 957 ? 0.542 18.160 -46.726 1.00 70.12 957 ILE A N 1
ATOM 7326 C CA . ILE A 1 957 ? 0.599 16.904 -47.497 1.00 70.12 957 ILE A CA 1
ATOM 7327 C C . ILE A 1 957 ? 0.510 17.188 -49.008 1.00 70.12 957 ILE A C 1
ATOM 7329 O O . ILE A 1 957 ? 1.401 16.737 -49.732 1.00 70.12 957 ILE A O 1
ATOM 7333 N N . PRO A 1 958 ? -0.449 17.993 -49.506 1.00 79.88 958 PRO A N 1
ATOM 7334 C CA . PRO A 1 958 ? -0.527 18.309 -50.929 1.00 79.88 958 PRO A CA 1
ATOM 7335 C C . PRO A 1 958 ? 0.638 19.166 -51.412 1.00 79.88 958 PRO A C 1
ATOM 7337 O O . PRO A 1 958 ? 1.104 18.946 -52.522 1.00 79.88 958 PRO A O 1
ATOM 7340 N N . LEU A 1 959 ? 1.176 20.079 -50.592 1.00 73.06 959 LEU A N 1
ATOM 7341 C CA . LEU A 1 959 ? 2.387 20.828 -50.944 1.00 73.06 959 LEU A CA 1
ATOM 7342 C C . LEU A 1 959 ? 3.598 19.899 -51.122 1.00 73.06 959 LEU A C 1
ATOM 7344 O O . LEU A 1 959 ? 4.336 20.045 -52.094 1.00 73.06 959 LEU A O 1
ATOM 7348 N N . VAL A 1 960 ? 3.793 18.918 -50.234 1.00 69.81 960 VAL A N 1
ATOM 7349 C CA . VAL A 1 960 ? 4.870 17.921 -50.363 1.00 69.81 960 VAL A CA 1
ATOM 7350 C C . VAL A 1 960 ? 4.652 17.031 -51.588 1.00 69.81 960 VAL A C 1
ATOM 7352 O O . VAL A 1 960 ? 5.594 16.827 -52.351 1.00 69.81 960 VAL A O 1
ATOM 7355 N N . VAL A 1 961 ? 3.427 16.557 -51.831 1.00 75.69 961 VAL A N 1
ATOM 7356 C CA . VAL A 1 961 ? 3.067 15.781 -53.034 1.00 75.69 961 VAL A CA 1
ATOM 7357 C C . VAL A 1 961 ? 3.308 16.591 -54.313 1.00 75.69 961 VAL A C 1
ATOM 7359 O O . VAL A 1 961 ? 3.882 16.069 -55.267 1.00 75.69 961 VAL A O 1
ATOM 7362 N N . HIS A 1 962 ? 2.953 17.876 -54.319 1.00 74.38 962 HIS A N 1
ATOM 7363 C CA . HIS A 1 962 ? 3.145 18.785 -55.447 1.00 74.38 962 HIS A CA 1
ATOM 7364 C C . HIS A 1 962 ? 4.626 19.055 -55.727 1.00 74.38 962 HIS A C 1
ATOM 7366 O O . HIS A 1 962 ? 5.075 18.948 -56.868 1.00 74.38 962 HIS A O 1
ATOM 7372 N N . LEU A 1 963 ? 5.411 19.344 -54.684 1.00 67.19 963 LEU A N 1
ATOM 7373 C CA . LEU A 1 963 ? 6.859 19.529 -54.789 1.00 67.19 963 LEU A CA 1
ATOM 7374 C C . LEU A 1 963 ? 7.565 18.239 -55.223 1.00 67.19 963 LEU A C 1
ATOM 7376 O O . LEU A 1 963 ? 8.503 18.311 -56.013 1.00 67.19 963 LEU A O 1
ATOM 7380 N N . LEU A 1 964 ? 7.100 17.067 -54.776 1.00 61.56 964 LEU A N 1
ATOM 7381 C CA . LEU A 1 964 ? 7.615 15.776 -55.232 1.00 61.56 964 LEU A CA 1
ATOM 7382 C C . LEU A 1 964 ? 7.250 15.515 -56.702 1.00 61.56 964 LEU A C 1
ATOM 7384 O O . LEU A 1 964 ? 8.100 15.068 -57.464 1.00 61.56 964 LEU A O 1
ATOM 7388 N N . GLY A 1 965 ? 6.028 15.846 -57.125 1.00 65.44 965 GLY A N 1
ATOM 7389 C CA . GLY A 1 965 ? 5.586 15.751 -58.517 1.00 65.44 965 GLY A CA 1
ATOM 7390 C C . GLY A 1 965 ? 6.376 16.671 -59.452 1.00 65.44 965 GLY A C 1
ATOM 7391 O O . GLY A 1 965 ? 6.870 16.222 -60.483 1.00 65.44 965 GLY A O 1
ATOM 7392 N N . ILE A 1 966 ? 6.582 17.935 -59.065 1.00 63.25 966 ILE A N 1
ATOM 7393 C CA . ILE A 1 966 ? 7.456 18.882 -59.779 1.00 63.25 966 ILE A CA 1
ATOM 7394 C C . ILE A 1 966 ? 8.906 18.385 -59.789 1.00 63.25 966 ILE A C 1
ATOM 7396 O O . ILE A 1 966 ? 9.560 18.437 -60.827 1.00 63.25 966 ILE A O 1
ATOM 7400 N N . TYR A 1 967 ? 9.416 17.862 -58.671 1.00 61.19 967 TYR A N 1
ATOM 7401 C CA . TYR A 1 967 ? 10.756 17.278 -58.611 1.00 61.19 967 TYR A CA 1
ATOM 7402 C C . TYR A 1 967 ? 10.894 16.084 -59.567 1.00 61.19 967 TYR A C 1
ATOM 7404 O O . TYR A 1 967 ? 11.895 15.994 -60.277 1.00 61.19 967 TYR A O 1
ATOM 7412 N N . LEU A 1 968 ? 9.891 15.207 -59.643 1.00 56.00 968 LEU A N 1
ATOM 7413 C CA . LEU A 1 968 ? 9.875 14.065 -60.557 1.00 56.00 968 LEU A CA 1
ATOM 7414 C C . LEU A 1 968 ? 9.820 14.512 -62.025 1.00 56.00 968 LEU A C 1
ATOM 7416 O O . LEU A 1 968 ? 10.642 14.056 -62.818 1.00 56.00 968 LEU A O 1
ATOM 7420 N N . ILE A 1 969 ? 8.942 15.455 -62.378 1.00 60.34 969 ILE A N 1
ATOM 7421 C CA . ILE A 1 969 ? 8.880 16.034 -63.732 1.00 60.34 969 ILE A CA 1
ATOM 7422 C C . ILE A 1 969 ? 10.226 16.682 -64.097 1.00 60.34 969 ILE A C 1
ATOM 7424 O O . ILE A 1 969 ? 10.791 16.369 -65.140 1.00 60.34 969 ILE A O 1
ATOM 7428 N N . ASN A 1 970 ? 10.807 17.498 -63.216 1.00 50.88 970 ASN A N 1
ATOM 7429 C CA . ASN A 1 970 ? 12.034 18.245 -63.511 1.00 50.88 970 ASN A CA 1
ATOM 7430 C C . ASN A 1 970 ? 13.327 17.402 -63.470 1.00 50.88 970 ASN A C 1
ATOM 7432 O O . ASN A 1 970 ? 14.348 17.861 -63.973 1.00 50.88 970 ASN A O 1
ATOM 7436 N N . ASN A 1 971 ? 13.326 16.205 -62.865 1.00 48.75 971 ASN A N 1
ATOM 7437 C CA . ASN A 1 971 ? 14.520 15.341 -62.765 1.00 48.75 971 ASN A CA 1
ATOM 7438 C C . ASN A 1 971 ? 14.422 14.036 -63.578 1.00 48.75 971 ASN A C 1
ATOM 7440 O O . ASN A 1 971 ? 15.430 13.338 -63.705 1.00 48.75 971 ASN A O 1
ATOM 7444 N N . PHE A 1 972 ? 13.242 13.694 -64.108 1.00 50.94 972 PHE A N 1
ATOM 7445 C CA . PHE A 1 972 ? 13.010 12.477 -64.901 1.00 50.94 972 PHE A CA 1
ATOM 7446 C C . PHE A 1 972 ? 12.183 12.717 -66.182 1.00 50.94 972 PHE A C 1
ATOM 7448 O O . PHE A 1 972 ? 12.110 11.824 -67.023 1.00 50.94 972 PHE A O 1
ATOM 7455 N N . GLY A 1 973 ? 11.591 13.902 -66.373 1.00 43.94 973 GLY A N 1
ATOM 7456 C CA . GLY A 1 973 ? 10.841 14.290 -67.574 1.00 43.94 973 GLY A CA 1
ATOM 7457 C C . GLY A 1 973 ? 11.736 14.649 -68.764 1.00 43.94 973 GLY A C 1
ATOM 7458 O O . GLY A 1 973 ? 11.701 15.778 -69.242 1.00 43.94 973 GLY A O 1
ATOM 7459 N N . GLY A 1 974 ? 12.538 13.691 -69.230 1.00 39.34 974 GLY A N 1
ATOM 7460 C CA . GLY A 1 974 ? 13.434 13.823 -70.383 1.00 39.34 974 GLY A CA 1
ATOM 7461 C C . GLY A 1 974 ? 13.265 12.663 -71.363 1.00 39.34 974 GLY A C 1
ATOM 7462 O O . GLY A 1 974 ? 14.117 11.783 -71.426 1.00 39.34 974 GLY A O 1
ATOM 7463 N N . LEU A 1 975 ? 12.148 12.644 -72.095 1.00 43.84 975 LEU A N 1
ATOM 7464 C CA . LEU A 1 975 ? 11.838 11.654 -73.134 1.00 43.84 975 LEU A CA 1
ATOM 7465 C C . LEU A 1 975 ? 11.241 12.369 -74.355 1.00 43.84 975 LEU A C 1
ATOM 7467 O O . LEU A 1 975 ? 10.050 12.667 -74.377 1.00 43.84 975 LEU A O 1
ATOM 7471 N N . GLY A 1 976 ? 12.078 12.658 -75.354 1.00 31.89 976 GLY A N 1
ATOM 7472 C CA . GLY A 1 976 ? 11.675 13.375 -76.568 1.00 31.89 976 GLY A CA 1
ATOM 7473 C C . GLY A 1 976 ? 12.832 13.564 -77.551 1.00 31.89 976 GLY A C 1
ATOM 7474 O O . GLY A 1 976 ? 13.462 14.614 -77.554 1.00 31.89 976 GLY A O 1
ATOM 7475 N N . GLY A 1 977 ? 13.085 12.545 -78.381 1.00 28.39 977 GLY A N 1
ATOM 7476 C CA . GLY A 1 977 ? 14.165 12.514 -79.379 1.00 28.39 977 GLY A CA 1
ATOM 7477 C C . GLY A 1 977 ? 15.520 12.033 -78.822 1.00 28.39 977 GLY A C 1
ATOM 7478 O O . GLY A 1 977 ? 15.892 12.396 -77.713 1.00 28.39 977 GLY A O 1
ATOM 7479 N N . GLY A 1 978 ? 16.284 11.198 -79.534 1.00 33.31 978 GLY A N 1
ATOM 7480 C CA . GLY A 1 978 ? 15.943 10.484 -80.772 1.00 33.31 978 GLY A CA 1
ATOM 7481 C C . GLY A 1 978 ? 17.167 9.813 -81.407 1.00 33.31 978 GLY A C 1
ATOM 7482 O O . GLY A 1 978 ? 18.085 10.534 -81.783 1.00 33.31 978 GLY A O 1
ATOM 7483 N N . LEU A 1 979 ? 17.095 8.480 -81.579 1.00 35.75 979 LEU A N 1
ATOM 7484 C CA . LEU A 1 979 ? 18.200 7.531 -81.848 1.00 35.75 979 LEU A CA 1
ATOM 7485 C C . LEU A 1 979 ? 19.171 7.344 -80.666 1.00 35.75 979 LEU A C 1
ATOM 7487 O O . LEU A 1 979 ? 19.823 8.322 -80.252 1.00 35.75 979 LEU A O 1
#

Secondary structure (DSSP, 8-state):
-------------------------------------B---------GGG-HHHHHHHHHHHHHHHHHHTT-HHHHHHHHHHHHHHHHHHHHHHHHT--------------TTHHHHIIIIIHHHHHHHHHHHHHHHT-SS--HHHHHHHHHHHHHHHHHHHHHHHHHHTT--S-HHHHHHHHHHHHHHHHHHHHHHHHHHHT-S-----HHHHHHHHHHHHHHHHHHHHHHHHHHSB-HHHHHHHHHHHHHHHHHHHHHHHHHHHHHHHHHHHHHHHHHS-TTTHHHHHHHHHTT--HHHH-TTTSPPSS-TTHHHH-S--S----SHHHHHHHHHHHSS-TTGGGTT---SS------------HHHHHHHHHH-SPPTTEEEEEEEEEEEEETTTTEEEEEEEEEEEE-SSS-EEEEEEEEPPTT-EEEEEEEEETTEEEEPEEE-HHHHHHHHHHHHTTT---EEEEEEETTEEEEEEEEE-TT-EEEEEEEEEEEPEEPSSSEEEEEPPEEEEESSEE-SEEEEEEEESS-B----TT-EEEEETTEEEEEEEEE---SSS----EEEEE--S-S--EEEEESSSSS-EEEEEEEEEEE-PPPSEEEEEE--SGGGSTTHHHHHHHHHHHHHH---EEEE-----GGGGGGS----B-HHHHHHH--GGG--S----HHHHHHHHHHHHTSTTEEEEEEES-B-PPP-TTS-PPP--SS-EEEEEEESS---BSHHHHHHHH-TT--EEEEE-STTSSS--HHHHHHHHHS--EEEEEEEEEESS--SSEEE--HHHHHHHHHHHHHHHHHHHHHTT-HHHHHHHHHHTT--BTTBEEEE-SSHHHHHHTT---------S--S---PPP-----------------------------------SHHHHHHHHHHHHHHHHHHHHHHHHHHHTT---HHHHHHHHHHHHHHHHHHHHHHHHHHHHH-------